Protein AF-A0A7W3VZN6-F1 (afdb_monomer_lite)

pLDDT: mean 88.36, std 8.8, range [27.05, 98.12]

Sequence (1265 aa):
MLPGLAEKYAECLPEARATTMSRLLSAVVREGLLRTGPARERGLELVLREATKTGRLTLAGPVRLNGREVADPLRLWDFLAKERLCSGDSDAWERLRAELADSVAGHALSLAAASVFAAELRDRDNSGNGHRNRPFASLVAALRDSGEEGSLLIPFERMVVEGHPLHPVAKMKVGMSVEDTIRYSPEFGAEFDLPLVAVSRDAATGANGLDASQALLSEAFPRTVAAAAVEMRAAGLIPEQRVLIPVHPHQRFHALPALHADAIADGTVAPLRTRIPARPLISVRTLSARETAASAGLHVKTALEVQLTSAVRGVSPAAVHNGPRLSALLERIVAADLDLALGTPDGRPRFAVLRELASVAYVPPDGPDPAAAQARRRSLAAVLREDSEDLLGPDELSMPVAALFAKSPLTGASLLHDLLAETASVTGAALSEVARQWLAAHVERCVPQLLTLLVRYGIALEPHPQNTVLVLKDRLPHRVLLRDLGAARVLESRLARRALAGDFLPGSALLASDPAALRAKLYYPLFGHHLGELVAELAHASGCVEDALWPVAGECVRQAFHRLAMSACCPEEAEDAGADAEALLNEPWQHKALLTMRLKNLVTDQQYVGGPNPLAATKQEPEPPDLNEAEREMLACLRERRPELVRPWLDELAGARLSTLNGACGALLRERRSLPAKRITEIVLPFTGPPPVAPSVLALLGPGAGRLICVTLRSGRRLAAVCEPEGGFGANEVASPVVLSDGVEVRVLDRPEDLVDAVASSGGEMDWGALRDDLVDSARNLALSRACVRRRLPARPHRIAAAAGQRAVSDLALDLDAACAEGHTIHLAPRVRRGFTPADSLAYCPESADTVGLSFVAVRKDSVLSTPDPSGASVGTIVADHFPATVARAIDGLAARGHAPAEYELIPVHPWQLRSRLAAEYPEELATGGIVPLPEAQLACRPTVSVRTLVTAAAGRHGRRLTVKTSLDVQLTSRRRTISPATTGNGPRMSCLLQRLLADDPSTRGRVVCVPELAGIAFAPPPGNPAPSRERGLSALLRADPADYAVPGEIVLSACALRGAAYPDGTVLAELVHERSRRSAVALGFFDRYAELMLAAGLPLLWRYGIGLEAHLQNTLLVVRDGLPVRVLVRDFGGIRVHSGRMREAGLDFVPHPGSITFSDDIGHVRRKVSYALLQANIAHVVTMFAETWDLPAERLWTTVRTKMTDLLAGLPANLLARASADVAFLMTSHLPQKAFGLMRLLAADHDIYLPQANPLHGAGDTVR

Secondary structure (DSSP, 8-state):
--TTHHHHHHHHHHHHHHHHHHHHHHHHHHTT-B-HHHHHHTTEE--EEESSTTS-EEE-S--EETTEE---HHHHHHHHHHTT-B-S-HHHHHHHHHHHHHHHHHHHHHHHHHHHHHHHHHHH-TTGGGGGT-HHHHHHHHHHHTT-TT-SHHHHHHT--S--TT-TTTT-EET--HHHHHHH-GGGT--EEEEEEEEEGGGEE-TT-HHHHHHHHHHH-HHHHHHHHHHHHHTT--GGGEEEEE--HHIIIIIHHHH-HHHHHTTSEEEEEEEEEEEE-TTSSEEEE-SSTTS--EEEEE-EEEEETTEEE---HHHHHHHHHHHHHHHHHHHH-TTTSPBPTTS-BSEEE--EEEEEEE-PPPPS-HHHHHHHHHSSEEEEEE-SGGG--TTEEEEEGGGGGSBPTTTSSBHHHHHHHHHHHHH---HHHHHHHHHHHHHHHHHHHHHHHHHHH-EE----TTTEEEEEETTEEEEEEE---TT-EE-HHHHHTTT----PPTT-TTB-SSHHHHHHHHHIIIIIIIIHHHHHHHHHHHT--GGGTHHHHHHHHHHHHHHHHHH-SSHHHHHHHHHHHHHHHTSPEEEE-HHHHHHTT-SS---EEEE--TTSPP-PPPPPTT--HHHHHHHHHHHHH-GGGHHHHHHHHHHHHHHHHHHHHHHHHHTGGGS-EEEEEEEEESPSSS-SS-HHHHHHH-S-SEEEEEEEETTS-EEEEEEEE-SSSS-EEE-S-EEEE-SS-EEEE-SHHHHHHHHHTT--SS-HHHHHHHHHHHHHHHHHHHHHHHHHS-SS---HHHHHTTS-HHHHHHHHHHT-----TTSSSTT-EET--HHHHHHH-TTT-S-EEEEEEEEEGGGEEEE--TTS--HHHHHHHH-HHHHHHHHHHHHHTT--GGGEEEEEE-HHHIIIIIHHH-HHHHHHTSEEEEEEEEEEEEE-TTSSEEEESS--TTS--EEEEE-EEEEETTEEE---HHHHHHHHHHHHHHHHHHHH-TTTTTTEEE--EEEEEEE-PPTT---HHHHHHSEEEEEE-GGGG--TT-EEEEGGGGGSEETTTEEHHHHHHHTT-SSHHHHHHHHHHHHHHHHHHHHHHHHHH-EE---SGGGEEEEEETTEEEEEEE---TT-EEEHHHHHHTT----PPTT-TTEES-HHHHHHHHIIIIIIIIIHHHHHHHHHHHT--HHHHHHHHHHHHHHTTTT--HHHHHHHHHHHHHHTSSEEEEE-HHHHHHTT-SS--EEEEE-HHHHTTTT--

Radius of gyration: 36.28 Å; chains: 1; bounding box: 91×80×99 Å

Structure (mmCIF, N/CA/C/O backbone):
data_AF-A0A7W3VZN6-F1
#
_entry.id   AF-A0A7W3VZN6-F1
#
loop_
_atom_site.group_PDB
_atom_site.id
_atom_site.type_symbol
_atom_site.label_atom_id
_atom_site.label_alt_id
_atom_site.label_comp_id
_atom_site.label_asym_id
_atom_site.label_entity_id
_atom_site.label_seq_id
_atom_site.pdbx_PDB_ins_code
_atom_site.Cartn_x
_atom_site.Cartn_y
_atom_site.Cartn_z
_atom_site.occupancy
_atom_site.B_iso_or_equiv
_atom_site.auth_seq_id
_atom_site.auth_comp_id
_atom_site.auth_asym_id
_atom_site.auth_atom_id
_atom_site.pdbx_PDB_model_num
ATOM 1 N N . MET A 1 1 ? 0.822 -0.876 -50.736 1.00 55.31 1 MET A N 1
ATOM 2 C CA . MET A 1 1 ? 0.576 0.429 -50.081 1.00 55.31 1 MET A CA 1
ATOM 3 C C . MET A 1 1 ? -0.867 0.461 -49.609 1.00 55.31 1 MET A C 1
ATOM 5 O O . MET A 1 1 ? -1.711 -0.040 -50.341 1.00 55.31 1 MET A O 1
ATOM 9 N N . LEU A 1 2 ? -1.135 0.991 -48.411 1.00 66.75 2 LEU A N 1
ATOM 10 C CA . LEU A 1 2 ? -2.493 1.127 -47.864 1.00 66.75 2 LEU A CA 1
ATOM 11 C C . LEU A 1 2 ? -3.350 2.022 -48.793 1.00 66.75 2 LEU A C 1
ATOM 13 O O . LEU A 1 2 ? -2.903 3.132 -49.109 1.00 66.75 2 LEU A O 1
ATOM 17 N N . PRO A 1 3 ? -4.531 1.574 -49.264 1.00 72.69 3 PRO A N 1
ATOM 18 C CA . PRO A 1 3 ? -5.426 2.397 -50.080 1.00 72.69 3 PRO A CA 1
ATOM 19 C C . PRO A 1 3 ? -5.801 3.705 -49.362 1.00 72.69 3 PRO A C 1
ATOM 21 O O . PRO A 1 3 ? -6.034 3.705 -48.158 1.00 72.69 3 PRO A O 1
ATOM 24 N N . GLY A 1 4 ? -5.829 4.833 -50.078 1.00 81.06 4 GLY A N 1
ATOM 25 C CA . GLY A 1 4 ? -6.222 6.137 -49.513 1.00 81.06 4 GLY A CA 1
ATOM 26 C C . GLY A 1 4 ? -5.184 6.834 -48.615 1.00 81.06 4 GLY A C 1
ATOM 27 O O . GLY A 1 4 ? -5.420 7.958 -48.175 1.00 81.06 4 GLY A O 1
ATOM 28 N N . LEU A 1 5 ? -4.006 6.237 -48.370 1.00 87.81 5 LEU A N 1
ATOM 29 C CA . LEU A 1 5 ? -2.992 6.809 -47.467 1.00 87.81 5 LEU A CA 1
ATOM 30 C C . LEU A 1 5 ? -2.491 8.198 -47.907 1.00 87.81 5 LEU A C 1
ATOM 32 O O . LEU A 1 5 ? -2.250 9.055 -47.063 1.00 87.81 5 LEU A O 1
ATOM 36 N N . ALA A 1 6 ? -2.346 8.436 -49.214 1.00 89.44 6 ALA A N 1
ATOM 37 C CA . ALA A 1 6 ? -1.882 9.721 -49.747 1.00 89.44 6 ALA A CA 1
ATOM 38 C C . ALA A 1 6 ? -2.908 10.852 -49.544 1.00 89.44 6 ALA A C 1
ATOM 40 O O . ALA A 1 6 ? -2.531 11.972 -49.199 1.00 89.44 6 ALA A O 1
ATOM 41 N N . GLU A 1 7 ? -4.198 10.551 -49.709 1.00 92.56 7 GLU A N 1
ATOM 42 C CA . GLU A 1 7 ? -5.294 11.495 -49.452 1.00 92.56 7 GLU A CA 1
ATOM 43 C C . GLU A 1 7 ? -5.362 11.827 -47.957 1.00 92.56 7 GLU A C 1
ATOM 45 O O . GLU A 1 7 ? -5.325 12.998 -47.576 1.00 92.56 7 GLU A O 1
ATOM 50 N N . LYS A 1 8 ? -5.314 10.800 -47.096 1.00 93.12 8 LYS A N 1
ATOM 51 C CA . LYS A 1 8 ? -5.276 10.976 -45.638 1.00 93.12 8 LYS A CA 1
ATOM 52 C C . LYS A 1 8 ? -4.047 11.732 -45.151 1.00 93.12 8 LYS A C 1
ATOM 54 O O . LYS A 1 8 ? -4.157 12.559 -44.253 1.00 93.12 8 LYS A O 1
ATOM 59 N N . TYR A 1 9 ? -2.886 11.518 -45.764 1.00 94.69 9 TYR A N 1
ATOM 60 C CA . TYR A 1 9 ? -1.686 12.295 -45.459 1.00 94.69 9 TYR A CA 1
ATOM 61 C C . TYR A 1 9 ? -1.904 13.797 -45.693 1.00 94.69 9 TYR A C 1
ATOM 63 O O . TYR A 1 9 ? -1.536 14.610 -44.842 1.00 94.69 9 TYR A O 1
ATOM 71 N N . ALA A 1 10 ? -2.524 14.170 -46.817 1.00 95.00 10 ALA A N 1
ATOM 72 C CA . ALA A 1 10 ? -2.828 15.567 -47.117 1.00 95.00 10 ALA A CA 1
ATOM 73 C C . ALA A 1 10 ? -3.833 16.166 -46.114 1.00 95.00 10 ALA A C 1
ATOM 75 O O . ALA A 1 10 ? -3.636 17.299 -45.670 1.00 95.00 10 ALA A O 1
ATOM 76 N N . GLU A 1 11 ? -4.852 15.397 -45.709 1.00 96.00 11 GLU A N 1
ATOM 77 C CA . GLU A 1 11 ? -5.833 15.790 -44.684 1.00 96.00 11 GLU A CA 1
ATOM 78 C C . GLU A 1 11 ? -5.200 15.995 -43.296 1.00 96.00 11 GLU A C 1
ATOM 80 O O . GLU A 1 11 ? -5.554 16.939 -42.591 1.00 96.00 11 GLU A O 1
ATOM 85 N N . CYS A 1 12 ? -4.242 15.147 -42.906 1.00 95.94 12 CYS A N 1
ATOM 86 C CA . CYS A 1 12 ? -3.605 15.185 -41.585 1.00 95.94 12 CYS A CA 1
ATOM 87 C C . CYS A 1 12 ? -2.436 16.182 -41.476 1.00 95.94 12 CYS A C 1
ATOM 89 O O . CYS A 1 12 ? -1.968 16.473 -40.371 1.00 95.94 12 CYS A O 1
ATOM 91 N N . LEU A 1 13 ? -1.940 16.722 -42.593 1.00 96.06 13 LEU A N 1
ATOM 92 C CA . LEU A 1 13 ? -0.785 17.626 -42.600 1.00 96.06 13 LEU A CA 1
ATOM 93 C C . LEU A 1 13 ? -0.984 18.910 -41.759 1.00 96.06 13 LEU A C 1
ATOM 95 O O . LEU A 1 13 ? -0.036 19.308 -41.072 1.00 96.06 13 LEU A O 1
ATOM 99 N N . PRO A 1 14 ? -2.161 19.573 -41.755 1.00 95.62 14 PRO A N 1
ATOM 100 C CA . PRO A 1 14 ? -2.412 20.716 -40.877 1.00 95.62 14 PRO A CA 1
ATOM 101 C C . PRO A 1 14 ? -2.333 20.368 -39.383 1.00 95.62 14 PRO A C 1
ATOM 103 O O . PRO A 1 14 ? -1.705 21.110 -38.629 1.00 95.62 14 PRO A O 1
ATOM 106 N N . GLU A 1 15 ? -2.899 19.230 -38.959 1.00 94.31 15 GLU A N 1
ATOM 107 C CA . GLU A 1 15 ? -2.837 18.757 -37.563 1.00 94.31 15 GLU A CA 1
ATOM 108 C C . GLU A 1 15 ? -1.387 18.463 -37.155 1.00 94.31 15 GLU A C 1
ATOM 110 O O . GLU A 1 15 ? -0.922 18.935 -36.116 1.00 94.31 15 GLU A O 1
ATOM 115 N N . ALA A 1 16 ? -0.624 17.781 -38.016 1.00 95.38 16 ALA A N 1
ATOM 116 C CA . ALA A 1 16 ? 0.789 17.503 -37.773 1.00 95.38 16 ALA A CA 1
ATOM 117 C C . ALA A 1 16 ? 1.613 18.789 -37.588 1.00 95.38 16 ALA A C 1
ATOM 119 O O . ALA A 1 16 ? 2.404 18.887 -36.645 1.00 95.38 16 ALA A O 1
ATOM 120 N N . ARG A 1 17 ? 1.398 19.798 -38.446 1.00 95.88 17 ARG A N 1
ATOM 121 C CA . ARG A 1 17 ? 2.050 21.113 -38.333 1.00 95.88 17 ARG A CA 1
ATOM 122 C C . ARG A 1 17 ? 1.676 21.831 -37.041 1.00 95.88 17 ARG A C 1
ATOM 124 O O . ARG A 1 17 ? 2.572 22.339 -36.369 1.00 95.88 17 ARG A O 1
ATOM 131 N N . ALA A 1 18 ? 0.395 21.852 -36.679 1.00 93.56 18 ALA A N 1
ATOM 132 C CA . ALA A 1 18 ? -0.086 22.501 -35.461 1.00 93.56 18 ALA A CA 1
ATOM 133 C C . ALA A 1 18 ? 0.506 21.856 -34.196 1.00 93.56 18 ALA A C 1
ATOM 135 O O . ALA A 1 18 ? 0.992 22.561 -33.308 1.00 93.56 18 ALA A O 1
ATOM 136 N N . THR A 1 19 ? 0.553 20.523 -34.137 1.00 93.31 19 THR A N 1
ATOM 137 C CA . THR A 1 19 ? 1.139 19.802 -33.000 1.00 93.31 19 THR A CA 1
ATOM 138 C C . THR A 1 19 ? 2.645 20.037 -32.898 1.00 93.31 19 THR A C 1
ATOM 140 O O . THR A 1 19 ? 3.143 20.354 -31.815 1.00 93.31 19 THR A O 1
ATOM 143 N N . THR A 1 20 ? 3.383 19.965 -34.012 1.00 94.69 20 THR A N 1
ATOM 144 C CA . THR A 1 20 ? 4.823 20.277 -34.023 1.00 94.69 20 THR A CA 1
ATOM 145 C C . THR A 1 20 ? 5.091 21.735 -33.641 1.00 94.69 20 THR A C 1
ATOM 147 O O . THR A 1 20 ? 6.001 21.995 -32.855 1.00 94.69 20 THR A O 1
ATOM 150 N N . MET A 1 21 ? 4.274 22.681 -34.120 1.00 94.62 21 MET A N 1
ATOM 151 C CA . MET A 1 21 ? 4.339 24.099 -33.748 1.00 94.62 21 MET A CA 1
ATOM 152 C C . MET A 1 21 ? 4.153 24.298 -32.240 1.00 94.62 21 MET A C 1
ATOM 154 O O . MET A 1 21 ? 4.964 24.966 -31.597 1.00 94.62 21 MET A O 1
ATOM 158 N N . SER A 1 22 ? 3.113 23.687 -31.664 1.00 94.31 22 SER A N 1
ATOM 159 C CA . SER A 1 22 ? 2.822 23.775 -30.230 1.00 94.31 22 SER A CA 1
ATOM 160 C C . SER A 1 22 ? 3.985 23.231 -29.391 1.00 94.31 22 SER A C 1
ATOM 162 O O . SER A 1 22 ? 4.444 23.897 -28.462 1.00 94.31 22 SER A O 1
ATOM 164 N N . ARG A 1 23 ? 4.542 22.067 -29.761 1.00 93.69 23 ARG A N 1
ATOM 165 C CA . ARG A 1 23 ? 5.693 21.458 -29.068 1.00 93.69 23 ARG A CA 1
ATOM 166 C C . ARG A 1 23 ? 6.971 22.285 -29.201 1.00 93.69 23 ARG A C 1
ATOM 168 O O . ARG A 1 23 ? 7.701 22.416 -28.221 1.00 93.69 23 ARG A O 1
ATOM 175 N N . LEU A 1 24 ? 7.230 22.861 -30.377 1.00 93.88 24 LEU A N 1
ATOM 176 C CA . LEU A 1 24 ? 8.362 23.761 -30.606 1.00 93.88 24 LEU A CA 1
ATOM 177 C C . LEU A 1 24 ? 8.274 24.988 -29.700 1.00 93.88 24 LEU A C 1
ATOM 179 O O . LEU A 1 24 ? 9.201 25.239 -28.938 1.00 93.88 24 LEU A O 1
ATOM 183 N N . LEU A 1 25 ? 7.152 25.706 -29.717 1.00 93.31 25 LEU A N 1
ATOM 184 C CA . LEU A 1 25 ? 6.960 26.888 -28.875 1.00 93.31 25 LEU A CA 1
ATOM 185 C C . LEU A 1 25 ? 7.021 26.556 -27.380 1.00 93.31 25 LEU A C 1
ATOM 187 O O . LEU A 1 25 ? 7.669 27.273 -26.619 1.00 93.31 25 LEU A O 1
ATOM 191 N N . SER A 1 26 ? 6.412 25.439 -26.978 1.00 92.50 26 SER A N 1
ATOM 192 C CA . SER A 1 26 ? 6.498 24.912 -25.616 1.00 92.50 26 SER A CA 1
ATOM 193 C C . SER A 1 26 ? 7.950 24.691 -25.187 1.00 92.50 26 SER A C 1
ATOM 195 O O . SER A 1 26 ? 8.354 25.166 -24.129 1.00 92.50 26 SER A O 1
ATOM 197 N N . ALA A 1 27 ? 8.763 24.036 -26.022 1.00 91.75 27 ALA A N 1
ATOM 198 C CA . ALA A 1 27 ? 10.169 23.771 -25.731 1.00 91.75 27 ALA A CA 1
ATOM 199 C C . ALA A 1 27 ? 11.023 25.049 -25.706 1.00 91.75 27 ALA A C 1
ATOM 201 O O . ALA A 1 27 ? 11.780 25.247 -24.761 1.00 91.75 27 ALA A O 1
ATOM 202 N N . VAL A 1 28 ? 10.879 25.939 -26.696 1.00 91.12 28 VAL A N 1
ATOM 203 C CA . VAL A 1 28 ? 11.679 27.173 -26.780 1.00 91.12 28 VAL A CA 1
ATOM 204 C C . VAL A 1 28 ? 11.391 28.098 -25.587 1.00 91.12 28 VAL A C 1
ATOM 206 O O . VAL A 1 28 ? 12.315 28.713 -25.057 1.00 91.12 28 VAL A O 1
ATOM 209 N N . VAL A 1 29 ? 10.138 28.182 -25.124 1.00 90.62 29 VAL A N 1
ATOM 210 C CA . VAL A 1 29 ? 9.780 28.992 -23.947 1.00 90.62 29 VAL A CA 1
ATOM 211 C C . VAL A 1 29 ? 10.205 28.313 -22.645 1.00 90.62 29 VAL A C 1
ATOM 213 O O . VAL A 1 29 ? 10.893 28.940 -21.842 1.00 90.62 29 VAL A O 1
ATOM 216 N N . ARG A 1 30 ? 9.850 27.037 -22.442 1.00 89.94 30 ARG A N 1
ATOM 217 C CA . ARG A 1 30 ? 10.172 26.283 -21.215 1.00 89.94 30 ARG A CA 1
ATOM 218 C C . ARG A 1 30 ? 11.675 26.214 -20.956 1.00 89.94 30 ARG A C 1
ATOM 220 O O . ARG A 1 30 ? 12.104 26.303 -19.814 1.00 89.94 30 ARG A O 1
ATOM 227 N N . GLU A 1 31 ? 12.472 26.048 -22.008 1.00 91.25 31 GLU A N 1
ATOM 228 C CA . GLU A 1 31 ? 13.929 25.928 -21.898 1.00 91.25 31 GLU A CA 1
ATOM 229 C C . GLU A 1 31 ? 14.649 27.290 -21.924 1.00 91.25 31 GLU A C 1
ATOM 231 O O . GLU A 1 31 ? 15.875 27.337 -21.961 1.00 91.25 31 GLU A O 1
ATOM 236 N N . GLY A 1 32 ? 13.907 28.407 -21.902 1.00 88.50 32 GLY A N 1
ATOM 237 C CA . GLY A 1 32 ? 14.481 29.755 -21.844 1.00 88.50 32 GLY A CA 1
ATOM 238 C C . GLY A 1 32 ? 15.257 30.158 -23.101 1.00 88.50 32 GLY A C 1
ATOM 239 O O . GLY A 1 32 ? 16.153 30.997 -23.036 1.00 88.50 32 GLY A O 1
ATOM 240 N N . LEU A 1 33 ? 14.937 29.558 -24.250 1.00 88.94 33 LEU A N 1
ATOM 241 C CA . LEU A 1 33 ? 15.636 29.802 -25.510 1.00 88.94 33 LEU A CA 1
ATOM 242 C C . LEU A 1 33 ? 15.095 31.038 -26.244 1.00 88.94 33 LEU A C 1
ATOM 244 O O . LEU A 1 33 ? 15.829 31.622 -27.035 1.00 88.94 33 LEU A O 1
ATOM 248 N N . LEU A 1 34 ? 13.842 31.454 -26.003 1.00 89.19 34 LEU A N 1
ATOM 249 C CA . LEU A 1 34 ? 13.219 32.602 -26.681 1.00 89.19 34 LEU A CA 1
ATOM 250 C C . LEU A 1 34 ? 13.560 33.935 -26.003 1.00 89.19 34 LEU A C 1
ATOM 252 O O . LEU A 1 34 ? 13.247 34.153 -24.833 1.00 89.19 34 LEU A O 1
ATOM 256 N N . ARG A 1 35 ? 14.061 34.898 -26.779 1.00 86.88 35 ARG A N 1
ATOM 257 C CA . ARG A 1 35 ? 14.172 36.305 -26.363 1.00 86.88 35 ARG A CA 1
ATOM 258 C C . ARG A 1 35 ? 12.810 37.002 -26.472 1.00 86.88 35 ARG A C 1
ATOM 260 O O . ARG A 1 35 ? 12.507 37.624 -27.487 1.00 86.88 35 ARG A O 1
ATOM 267 N N . THR A 1 36 ? 11.985 36.885 -25.432 1.00 83.94 36 THR A N 1
ATOM 268 C CA . THR A 1 36 ? 10.564 37.296 -25.438 1.00 83.94 36 THR A CA 1
ATOM 269 C C . THR A 1 36 ? 10.327 38.778 -25.752 1.00 83.94 36 THR A C 1
ATOM 271 O O . THR A 1 36 ? 9.459 39.083 -26.567 1.00 83.94 36 THR A O 1
ATOM 274 N N . GLY A 1 37 ? 11.103 39.695 -25.163 1.00 86.00 37 GLY A N 1
ATOM 275 C CA . GLY A 1 37 ? 11.010 41.137 -25.445 1.00 86.00 37 GLY A CA 1
ATOM 276 C C . GLY A 1 37 ? 11.260 41.464 -26.926 1.00 86.00 37 GLY A C 1
ATOM 277 O O . GLY A 1 37 ? 10.336 41.919 -27.602 1.00 86.00 37 GLY A O 1
ATOM 278 N N . PRO A 1 38 ? 12.449 41.135 -27.469 1.00 88.75 38 PRO A N 1
ATOM 279 C CA . PRO A 1 38 ? 12.758 41.317 -28.888 1.00 88.75 38 PRO A CA 1
ATOM 280 C C . PRO A 1 38 ? 11.788 40.604 -29.838 1.00 88.75 38 PRO A C 1
ATOM 282 O O . PRO A 1 38 ? 11.449 41.144 -30.887 1.00 88.75 38 PRO A O 1
ATOM 285 N N . ALA A 1 39 ? 11.303 39.408 -29.486 1.00 87.06 39 ALA A N 1
ATOM 286 C CA . ALA A 1 39 ? 10.338 38.691 -30.316 1.00 87.06 39 ALA A CA 1
ATOM 287 C C . ALA A 1 39 ? 9.014 39.463 -30.453 1.00 87.06 39 ALA A C 1
ATOM 289 O O . ALA A 1 39 ? 8.467 39.552 -31.553 1.00 87.06 39 ALA A O 1
ATOM 290 N N . ARG A 1 40 ? 8.539 40.082 -29.363 1.00 87.44 40 ARG A N 1
ATOM 291 C CA . ARG A 1 40 ? 7.340 40.932 -29.371 1.00 87.44 40 ARG A CA 1
ATOM 292 C C . ARG A 1 40 ? 7.544 42.203 -30.199 1.00 87.44 40 ARG A C 1
ATOM 294 O O . ARG A 1 40 ? 6.665 42.560 -30.975 1.00 87.44 40 ARG A O 1
ATOM 301 N N . GLU A 1 41 ? 8.700 42.857 -30.080 1.00 90.06 41 GLU A N 1
ATOM 302 C CA . GLU A 1 41 ? 9.052 44.039 -30.891 1.00 90.06 41 GLU A CA 1
ATOM 303 C C . GLU A 1 41 ? 9.121 43.723 -32.391 1.00 90.06 41 GLU A C 1
ATOM 305 O O . GLU A 1 41 ? 8.780 44.560 -33.224 1.00 90.06 41 GLU A O 1
ATOM 310 N N . ARG A 1 42 ? 9.516 42.494 -32.742 1.00 89.88 42 ARG A N 1
ATOM 311 C CA . ARG A 1 42 ? 9.553 41.982 -34.122 1.00 89.88 42 ARG A CA 1
ATOM 312 C C . ARG A 1 42 ? 8.206 41.425 -34.606 1.00 89.88 42 ARG A C 1
ATOM 314 O O . ARG A 1 42 ? 8.150 40.814 -35.673 1.00 89.88 42 ARG A O 1
ATOM 321 N N . GLY A 1 43 ? 7.137 41.641 -33.837 1.00 89.06 43 GLY A N 1
ATOM 322 C CA . GLY A 1 43 ? 5.763 41.336 -34.224 1.00 89.06 43 GLY A CA 1
ATOM 323 C C . GLY A 1 43 ? 5.335 39.879 -34.042 1.00 89.06 43 GLY A C 1
ATOM 324 O O . GLY A 1 43 ? 4.368 39.478 -34.688 1.00 89.06 43 GLY A O 1
ATOM 325 N N . LEU A 1 44 ? 6.022 39.081 -33.210 1.00 92.12 44 LEU A N 1
ATOM 326 C CA . LEU A 1 44 ? 5.549 37.747 -32.820 1.00 92.12 44 LEU A CA 1
ATOM 327 C C . LEU A 1 44 ? 4.452 37.860 -31.755 1.00 92.12 44 LEU A C 1
ATOM 329 O O . LEU A 1 44 ? 4.703 38.281 -30.624 1.00 92.12 44 LEU A O 1
ATOM 333 N N . GLU A 1 45 ? 3.252 37.414 -32.106 1.00 91.44 45 GLU A N 1
ATOM 334 C CA . GLU A 1 45 ? 2.109 37.285 -31.207 1.00 91.44 45 GLU A CA 1
ATOM 335 C C . GLU A 1 45 ? 1.742 35.806 -31.075 1.00 91.44 45 GLU A C 1
ATOM 337 O O . GLU A 1 45 ? 1.512 35.108 -32.064 1.00 91.44 45 GLU A O 1
ATOM 342 N N . LEU A 1 46 ? 1.678 35.314 -29.843 1.00 91.94 46 LEU A N 1
ATOM 343 C CA . LEU A 1 46 ? 1.226 33.963 -29.534 1.00 91.94 46 LEU A CA 1
ATOM 344 C C . LEU A 1 46 ? 0.662 33.927 -28.118 1.00 91.94 46 LEU A C 1
ATOM 346 O O . LEU A 1 46 ? 1.046 34.728 -27.265 1.00 91.94 46 LEU A O 1
ATOM 350 N N . VAL A 1 47 ? -0.224 32.969 -27.865 1.00 90.62 47 VAL A N 1
ATOM 351 C CA . VAL A 1 47 ? -0.779 32.716 -26.535 1.00 90.62 47 VAL A CA 1
ATOM 352 C C . VAL A 1 47 ? -0.486 31.270 -26.179 1.00 90.62 47 VAL A C 1
ATOM 354 O O . VAL A 1 47 ? -0.934 30.353 -26.868 1.00 90.62 47 VAL A O 1
ATOM 357 N N . LEU A 1 48 ? 0.279 31.068 -25.110 1.00 92.12 48 LEU A N 1
ATOM 358 C CA . LEU A 1 48 ? 0.479 29.755 -24.508 1.00 92.12 48 LEU A CA 1
ATOM 359 C C . LEU A 1 48 ? -0.387 29.651 -23.260 1.00 92.12 48 LEU A C 1
ATOM 361 O O . LEU A 1 48 ? -0.543 30.622 -22.521 1.00 92.12 48 LEU A O 1
ATOM 365 N N . ARG A 1 49 ? -0.911 28.456 -23.018 1.00 92.69 49 ARG A N 1
ATOM 366 C CA . ARG A 1 49 ? -1.518 28.079 -21.746 1.00 92.69 49 ARG A CA 1
ATOM 367 C C . ARG A 1 49 ? -0.796 26.875 -21.171 1.00 92.69 49 ARG A C 1
ATOM 369 O O . ARG A 1 49 ? -0.179 26.097 -21.901 1.00 92.69 49 ARG A O 1
ATOM 376 N N . GLU A 1 50 ? -0.909 26.720 -19.867 1.00 90.56 50 GLU A N 1
ATOM 377 C CA . GLU A 1 50 ? -0.466 25.525 -19.169 1.00 90.56 50 GLU A CA 1
ATOM 378 C C . GLU A 1 50 ? -1.319 24.324 -19.606 1.00 90.56 50 GLU A C 1
ATOM 380 O O . GLU A 1 50 ? -2.547 24.406 -19.647 1.00 90.56 50 GLU A O 1
ATOM 385 N N . ALA A 1 51 ? -0.654 23.248 -20.022 1.00 89.12 51 ALA A N 1
ATOM 386 C CA . ALA A 1 51 ? -1.274 21.993 -20.444 1.00 89.12 51 ALA A CA 1
ATOM 387 C C . ALA A 1 51 ? -1.244 20.926 -19.343 1.00 89.12 51 ALA A C 1
ATOM 389 O O . ALA A 1 51 ? -2.032 19.992 -19.393 1.00 89.12 51 ALA A O 1
ATOM 390 N N . THR A 1 52 ? -0.309 21.054 -18.401 1.00 91.88 52 THR A N 1
ATOM 391 C CA . THR A 1 52 ? -0.111 20.152 -17.261 1.00 91.88 52 THR A CA 1
ATOM 392 C C . THR A 1 52 ? 0.425 20.971 -16.093 1.00 91.88 52 THR A C 1
ATOM 394 O O . THR A 1 52 ? 1.306 21.811 -16.324 1.00 91.88 52 THR A O 1
ATOM 397 N N . LYS A 1 53 ? 0.071 20.629 -14.853 1.00 91.06 53 LYS A N 1
ATOM 398 C CA . LYS A 1 53 ? 0.649 21.263 -13.647 1.00 91.06 53 LYS A CA 1
ATOM 399 C C . LYS A 1 53 ? 2.154 21.049 -13.442 1.00 91.06 53 LYS A C 1
ATOM 401 O O . LYS A 1 53 ? 2.757 21.661 -12.566 1.00 91.06 53 LYS A O 1
ATOM 406 N N . THR A 1 54 ? 2.777 20.198 -14.258 1.00 90.81 54 THR A N 1
ATOM 407 C CA . THR A 1 54 ? 4.232 19.972 -14.293 1.00 90.81 54 THR A CA 1
ATOM 408 C C . THR A 1 54 ? 4.973 20.933 -15.232 1.00 90.81 54 THR A C 1
ATOM 410 O O . THR A 1 54 ? 6.194 20.878 -15.341 1.00 90.81 54 THR A O 1
ATOM 413 N N . GLY A 1 55 ? 4.272 21.875 -15.877 1.00 87.94 55 GLY A N 1
ATOM 414 C CA . GLY A 1 55 ? 4.893 22.955 -16.651 1.00 87.94 55 GLY A CA 1
ATOM 415 C C . GLY A 1 55 ? 5.008 22.709 -18.158 1.00 87.94 55 GLY A C 1
ATOM 416 O O . GLY A 1 55 ? 5.683 23.479 -18.849 1.00 87.94 55 GLY A O 1
ATOM 417 N N . ARG A 1 56 ? 4.346 21.683 -18.719 1.00 89.75 56 ARG A N 1
ATOM 418 C CA . ARG A 1 56 ? 4.138 21.602 -20.173 1.00 89.75 56 ARG A CA 1
ATOM 419 C C . ARG A 1 56 ? 3.211 22.730 -20.612 1.00 89.75 56 ARG A C 1
ATOM 421 O O . ARG A 1 56 ? 2.120 22.902 -20.076 1.00 89.75 56 ARG A O 1
ATOM 428 N N . LEU A 1 57 ? 3.630 23.468 -21.634 1.00 92.06 57 LEU A N 1
ATOM 429 C CA . LEU A 1 57 ? 2.819 24.501 -22.273 1.00 92.06 57 LEU A CA 1
ATOM 430 C C . LEU A 1 57 ? 2.206 23.965 -23.569 1.00 92.06 57 LEU A C 1
ATOM 432 O O . LEU A 1 57 ? 2.808 23.119 -24.238 1.00 92.06 57 LEU A O 1
ATOM 436 N N . THR A 1 58 ? 1.048 24.497 -23.947 1.00 92.94 58 THR A N 1
ATOM 437 C CA . THR A 1 58 ? 0.436 24.293 -25.264 1.00 92.94 58 THR A CA 1
ATOM 438 C C . THR A 1 58 ? -0.048 25.616 -25.837 1.00 92.94 58 THR A C 1
ATOM 440 O O . THR A 1 58 ? -0.415 26.539 -25.108 1.00 92.94 58 THR A O 1
ATOM 443 N N . LEU A 1 59 ? -0.085 25.697 -27.160 1.00 93.69 59 LEU A N 1
ATOM 444 C CA . LEU A 1 59 ? -0.666 26.819 -27.878 1.00 93.69 59 LEU A CA 1
ATOM 445 C C . LEU A 1 59 ? -2.184 26.930 -27.602 1.00 93.69 59 LEU A C 1
ATOM 447 O O . LEU A 1 59 ? -2.893 25.923 -27.615 1.00 93.69 59 LEU A O 1
ATOM 451 N N . ALA A 1 60 ? -2.667 28.148 -27.333 1.00 91.06 60 ALA A N 1
ATOM 452 C CA . ALA A 1 60 ? -4.059 28.468 -26.982 1.00 91.06 60 ALA A CA 1
ATOM 453 C C . ALA A 1 60 ? -4.748 29.413 -27.991 1.00 91.06 60 ALA A C 1
ATOM 455 O O . ALA A 1 60 ? -5.800 29.978 -27.701 1.00 91.06 60 ALA A O 1
ATOM 456 N N . GLY A 1 61 ? -4.148 29.612 -29.165 1.00 89.31 61 GLY A N 1
ATOM 457 C CA . GLY A 1 61 ? -4.643 30.483 -30.232 1.00 89.31 61 GLY A CA 1
ATOM 458 C C . GLY A 1 61 ? -3.688 30.493 -31.432 1.00 89.31 61 GLY A C 1
ATOM 459 O O . GLY A 1 61 ? -2.660 29.820 -31.388 1.00 89.31 61 GLY A O 1
ATOM 460 N N . PRO A 1 62 ? -3.989 31.233 -32.510 1.00 91.06 62 PRO A N 1
ATOM 461 C CA . PRO A 1 62 ? -3.110 31.301 -33.675 1.00 91.06 62 PRO A CA 1
ATOM 462 C C . PRO A 1 62 ? -1.774 31.981 -33.340 1.00 91.06 62 PRO A C 1
ATOM 464 O O . PRO A 1 62 ? -1.726 32.930 -32.556 1.00 91.06 62 PRO A O 1
ATOM 467 N N . VAL A 1 63 ? -0.692 31.530 -33.978 1.00 93.81 63 VAL A N 1
ATOM 468 C CA . VAL A 1 63 ? 0.601 32.234 -33.974 1.00 93.81 63 VAL A CA 1
ATOM 469 C C . VAL A 1 63 ? 0.563 33.289 -35.072 1.00 93.81 63 VAL A C 1
ATOM 471 O O . VAL A 1 63 ? 0.243 32.957 -36.214 1.00 93.81 63 VAL A O 1
ATOM 474 N N . ARG A 1 64 ? 0.894 34.546 -34.767 1.00 94.00 64 ARG A N 1
ATOM 475 C CA . ARG A 1 64 ? 0.950 35.626 -35.762 1.00 94.00 64 ARG A CA 1
ATOM 476 C C . ARG A 1 64 ? 2.325 36.280 -35.816 1.00 94.00 64 ARG A C 1
ATOM 478 O O . ARG A 1 64 ? 2.961 36.493 -34.790 1.00 94.00 64 ARG A O 1
ATOM 485 N N . LEU A 1 65 ? 2.758 36.617 -37.028 1.00 91.38 65 LEU A N 1
ATOM 486 C CA . LEU A 1 65 ? 3.931 37.438 -37.316 1.00 91.38 65 LEU A CA 1
ATOM 487 C C . LEU A 1 65 ? 3.471 38.705 -38.039 1.00 91.38 65 LEU A C 1
ATOM 489 O O . LEU A 1 65 ? 2.929 38.621 -39.144 1.00 91.38 65 LEU A O 1
ATOM 493 N N . ASN A 1 66 ? 3.673 39.874 -37.427 1.00 88.69 66 ASN A N 1
ATOM 494 C CA . ASN A 1 66 ? 3.245 41.175 -37.957 1.00 88.69 66 ASN A CA 1
ATOM 495 C C . ASN A 1 66 ? 1.757 41.181 -38.371 1.00 88.69 66 ASN A C 1
ATOM 497 O O . ASN A 1 66 ? 1.402 41.597 -39.475 1.00 88.69 66 ASN A O 1
ATOM 501 N N . GLY A 1 67 ? 0.890 40.631 -37.514 1.00 87.19 67 GLY A N 1
ATOM 502 C CA . GLY A 1 67 ? -0.556 40.533 -37.746 1.00 87.19 67 GLY A CA 1
ATOM 503 C C . GLY A 1 67 ? -1.011 39.431 -38.717 1.00 87.19 67 GLY A C 1
ATOM 504 O O . GLY A 1 67 ? -2.215 39.268 -38.910 1.00 87.19 67 GLY A O 1
ATOM 505 N N . ARG A 1 68 ? -0.099 38.647 -39.315 1.00 92.06 68 ARG A N 1
ATOM 506 C CA . ARG A 1 68 ? -0.435 37.526 -40.216 1.00 92.06 68 ARG A CA 1
ATOM 507 C C . ARG A 1 68 ? -0.267 36.181 -39.528 1.00 92.06 68 ARG A C 1
ATOM 509 O O . ARG A 1 68 ? 0.764 35.937 -38.913 1.00 92.06 68 ARG A O 1
ATOM 516 N N . GLU A 1 69 ? -1.245 35.296 -39.674 1.00 93.38 69 GLU A N 1
ATOM 517 C CA . GLU A 1 69 ? -1.197 33.952 -39.096 1.00 93.38 69 GLU A CA 1
ATOM 518 C C . GLU A 1 69 ? -0.125 33.063 -39.748 1.00 93.38 69 GLU A C 1
ATOM 520 O O . GLU A 1 69 ? 0.057 33.060 -40.968 1.00 93.38 69 GLU A O 1
ATOM 525 N N . VAL A 1 70 ? 0.583 32.294 -38.918 1.00 93.94 70 VAL A N 1
ATOM 526 C CA . VAL A 1 70 ? 1.619 31.339 -39.314 1.00 93.94 70 VAL A CA 1
ATOM 527 C C . VAL A 1 70 ? 1.240 29.952 -38.813 1.00 93.94 70 VAL A C 1
ATOM 529 O O . VAL A 1 70 ? 1.345 29.654 -37.628 1.00 93.94 70 VAL A O 1
ATOM 532 N N . ALA A 1 71 ? 0.843 29.085 -39.743 1.00 90.69 71 ALA A N 1
ATOM 533 C CA . ALA A 1 71 ? 0.471 27.700 -39.453 1.00 90.69 71 ALA A CA 1
ATOM 534 C C . ALA A 1 71 ? 1.612 26.688 -39.685 1.00 90.69 71 ALA A C 1
ATOM 536 O O . ALA A 1 71 ? 1.468 25.512 -39.367 1.00 90.69 71 ALA A O 1
ATOM 537 N N . ASP A 1 72 ? 2.740 27.115 -40.262 1.00 93.88 72 ASP A N 1
ATOM 538 C CA . ASP A 1 72 ? 3.866 26.238 -40.602 1.00 93.88 72 ASP A CA 1
ATOM 539 C C . ASP A 1 72 ? 5.029 26.419 -39.606 1.00 93.88 72 ASP A C 1
ATOM 541 O O . ASP A 1 72 ? 5.609 27.512 -39.563 1.00 93.88 72 ASP A O 1
ATOM 545 N N . PRO A 1 73 ? 5.400 25.387 -38.819 1.00 94.94 73 PRO A N 1
ATOM 546 C CA . PRO A 1 73 ? 6.491 25.476 -37.845 1.00 94.94 73 PRO A CA 1
ATOM 547 C C . PRO A 1 73 ? 7.842 25.816 -38.479 1.00 94.94 73 PRO A C 1
ATOM 549 O O . PRO A 1 73 ? 8.664 26.459 -37.829 1.00 94.94 73 PRO A O 1
ATOM 552 N N . LEU A 1 74 ? 8.065 25.459 -39.749 1.00 94.88 74 LEU A N 1
ATOM 553 C CA . LEU A 1 74 ? 9.304 25.797 -40.454 1.00 94.88 74 LEU A CA 1
ATOM 554 C C . LEU A 1 74 ? 9.414 27.298 -40.711 1.00 94.88 74 LEU A C 1
ATOM 556 O O . LEU A 1 74 ? 10.470 27.880 -40.498 1.00 94.88 74 LEU A O 1
ATOM 560 N N . ARG A 1 75 ? 8.307 27.948 -41.094 1.00 93.12 75 ARG A N 1
ATOM 561 C CA . ARG A 1 75 ? 8.277 29.405 -41.301 1.00 93.12 75 ARG A CA 1
ATOM 562 C C . ARG A 1 75 ? 8.503 30.170 -40.005 1.00 93.12 75 ARG A C 1
ATOM 564 O O . ARG A 1 75 ? 9.170 31.202 -40.022 1.00 93.12 75 ARG A O 1
ATOM 571 N N . LEU A 1 76 ? 7.954 29.674 -38.893 1.00 92.75 76 LEU A N 1
ATOM 572 C CA . LEU A 1 76 ? 8.242 30.253 -37.584 1.00 92.75 76 LEU A CA 1
ATOM 573 C C . LEU A 1 76 ? 9.724 30.083 -37.235 1.00 92.75 76 LEU A C 1
ATOM 575 O O . LEU A 1 76 ? 10.357 31.052 -36.825 1.00 92.75 76 LEU A O 1
ATOM 579 N N . TRP A 1 77 ? 10.282 28.883 -37.405 1.00 93.56 77 TRP A N 1
ATOM 580 C CA . TRP A 1 77 ? 11.690 28.629 -37.105 1.00 93.56 77 TRP A CA 1
ATOM 581 C C . TRP A 1 77 ? 12.629 29.493 -37.955 1.00 93.56 77 TRP A C 1
ATOM 583 O O . TRP A 1 77 ? 13.538 30.112 -37.410 1.00 93.56 77 TRP A O 1
ATOM 593 N N . ASP A 1 78 ? 12.354 29.626 -39.255 1.00 92.12 78 ASP A N 1
ATOM 594 C CA . ASP A 1 78 ? 13.114 30.484 -40.172 1.00 92.12 78 ASP A CA 1
ATOM 595 C C . ASP A 1 78 ? 13.122 31.947 -39.698 1.00 92.12 78 ASP A C 1
ATOM 597 O O . ASP A 1 78 ? 14.158 32.613 -39.737 1.00 92.12 78 ASP A O 1
ATOM 601 N N . PHE A 1 79 ? 11.991 32.444 -39.188 1.00 91.19 79 PHE A N 1
ATOM 602 C CA . PHE A 1 79 ? 11.904 33.771 -38.579 1.00 91.19 79 PHE A CA 1
ATOM 603 C C . PHE A 1 79 ? 12.718 33.872 -37.279 1.00 91.19 79 PHE A C 1
ATOM 605 O O . PHE A 1 79 ? 13.513 34.802 -37.128 1.00 91.19 79 PHE A O 1
ATOM 612 N N . LEU A 1 80 ? 12.561 32.912 -36.360 1.00 90.00 80 LEU A N 1
ATOM 613 C CA . LEU A 1 80 ? 13.278 32.893 -35.080 1.00 90.00 80 LEU A CA 1
ATOM 614 C C . LEU A 1 80 ? 14.802 32.835 -35.274 1.00 90.00 80 LEU A C 1
ATOM 616 O O . LEU A 1 80 ? 15.536 33.537 -34.574 1.00 90.00 80 LEU A O 1
ATOM 620 N N . ALA A 1 81 ? 15.266 32.042 -36.242 1.00 87.75 81 ALA A N 1
ATOM 621 C CA . ALA A 1 81 ? 16.670 31.920 -36.617 1.00 87.75 81 ALA A CA 1
ATOM 622 C C . ALA A 1 81 ? 17.193 33.206 -37.280 1.00 87.75 81 ALA A C 1
ATOM 624 O O . ALA A 1 81 ? 18.194 33.772 -36.835 1.00 87.75 81 ALA A O 1
ATOM 625 N N . LYS A 1 82 ? 16.489 33.732 -38.295 1.00 87.38 82 LYS A N 1
ATOM 626 C CA . LYS A 1 82 ? 16.897 34.944 -39.028 1.00 87.38 82 LYS A CA 1
ATOM 627 C C . LYS A 1 82 ? 17.031 36.165 -38.117 1.00 87.38 82 LYS A C 1
ATOM 629 O O . LYS A 1 82 ? 18.013 36.898 -38.212 1.00 87.38 82 LYS A O 1
ATOM 634 N N . GLU A 1 83 ? 16.066 36.371 -37.225 1.00 87.06 83 GLU A N 1
ATOM 635 C CA . GLU A 1 83 ? 16.054 37.502 -36.290 1.00 87.06 83 GLU A CA 1
ATOM 636 C C . GLU A 1 83 ? 16.912 37.244 -35.032 1.00 87.06 83 GLU A C 1
ATOM 638 O O . GLU A 1 83 ? 16.970 38.090 -34.138 1.00 87.06 83 GLU A O 1
ATOM 643 N N . ARG A 1 84 ? 17.602 36.092 -34.949 1.00 84.44 84 ARG A N 1
ATOM 644 C CA . ARG A 1 84 ? 18.441 35.669 -33.808 1.00 84.44 84 ARG A CA 1
ATOM 645 C C . ARG A 1 84 ? 17.703 35.754 -32.464 1.00 84.44 84 ARG A C 1
ATOM 647 O O . ARG A 1 84 ? 18.243 36.219 -31.454 1.00 84.44 84 ARG A O 1
ATOM 654 N N . LEU A 1 85 ? 16.446 35.312 -32.469 1.00 82.69 85 LEU A N 1
ATOM 655 C CA . LEU A 1 85 ? 15.552 35.309 -31.308 1.00 82.69 85 LEU A CA 1
ATOM 656 C C . LEU A 1 85 ? 15.709 34.054 -30.439 1.00 82.69 85 LEU A C 1
ATOM 658 O O . LEU A 1 85 ? 15.185 34.034 -29.324 1.00 82.69 85 LEU A O 1
ATOM 662 N N . CYS A 1 86 ? 16.456 33.053 -30.919 1.00 79.94 86 CYS A N 1
ATOM 663 C CA . CYS A 1 86 ? 16.836 31.846 -30.187 1.00 79.94 86 CYS A CA 1
ATOM 664 C C . CYS A 1 86 ? 18.360 31.725 -30.029 1.00 79.94 86 CYS A C 1
ATOM 666 O O . CYS A 1 86 ? 19.119 32.268 -30.831 1.00 79.94 86 CYS A O 1
ATOM 668 N N . SER A 1 87 ? 18.824 31.023 -28.993 1.00 72.44 87 SER A N 1
ATOM 669 C CA . SER A 1 87 ? 20.244 30.693 -28.803 1.00 72.44 87 SER A CA 1
ATOM 670 C C . SER A 1 87 ? 20.664 29.472 -29.641 1.00 72.44 87 SER A C 1
ATOM 672 O O . SER A 1 87 ? 19.896 28.529 -29.818 1.00 72.44 87 SER A O 1
ATOM 674 N N . GLY A 1 88 ? 21.885 29.492 -30.185 1.00 73.06 88 GLY A N 1
ATOM 675 C CA . GLY A 1 88 ? 22.465 28.423 -31.011 1.00 73.06 88 GLY A CA 1
ATOM 676 C C . GLY A 1 88 ? 23.375 28.976 -32.113 1.00 73.06 88 GLY A C 1
ATOM 677 O O . GLY A 1 88 ? 23.420 30.190 -32.315 1.00 73.06 88 GLY A O 1
ATOM 678 N N . ASP A 1 89 ? 24.118 28.095 -32.782 1.00 79.56 89 ASP A N 1
ATOM 679 C CA . ASP A 1 89 ? 24.897 28.421 -33.982 1.00 79.56 89 ASP A CA 1
ATOM 680 C C . ASP A 1 89 ? 24.108 28.112 -35.270 1.00 79.56 89 ASP A C 1
ATOM 682 O O . ASP A 1 89 ? 23.055 27.467 -35.237 1.00 79.56 89 ASP A O 1
ATOM 686 N N . SER A 1 90 ? 24.600 28.614 -36.408 1.00 80.31 90 SER A N 1
ATOM 687 C CA . SER A 1 90 ? 23.930 28.474 -37.708 1.00 80.31 90 SER A CA 1
ATOM 688 C C . SER A 1 90 ? 23.743 27.008 -38.119 1.00 80.31 90 SER A C 1
ATOM 690 O O . SER A 1 90 ? 22.670 26.642 -38.600 1.00 80.31 90 SER A O 1
ATOM 692 N N . ASP A 1 91 ? 24.739 26.156 -37.869 1.00 83.00 91 ASP A N 1
ATOM 693 C CA . ASP A 1 91 ? 24.721 24.743 -38.267 1.00 83.00 91 ASP A CA 1
ATOM 694 C C . ASP A 1 91 ? 23.678 23.946 -37.465 1.00 83.00 91 ASP A C 1
ATOM 696 O O . ASP A 1 91 ? 22.960 23.097 -38.004 1.00 83.00 91 ASP A O 1
ATOM 700 N N . ALA A 1 92 ? 23.537 24.232 -36.166 1.00 84.25 92 ALA A N 1
ATOM 701 C CA . ALA A 1 92 ? 22.503 23.646 -35.322 1.00 84.25 92 ALA A CA 1
ATOM 702 C C . ALA A 1 92 ? 21.093 24.064 -35.759 1.00 84.25 92 ALA A C 1
ATOM 704 O O . ALA A 1 92 ? 20.160 23.258 -35.670 1.00 84.25 92 ALA A O 1
ATOM 705 N N . TRP A 1 93 ? 20.925 25.299 -36.239 1.00 87.06 93 TRP A N 1
ATOM 706 C CA . TRP A 1 93 ? 19.635 25.799 -36.713 1.00 87.06 93 TRP A CA 1
ATOM 707 C C . TRP A 1 93 ? 19.202 25.164 -38.030 1.00 87.06 93 TRP A C 1
ATOM 709 O O . TRP A 1 93 ? 18.035 24.779 -38.149 1.00 87.06 93 TRP A O 1
ATOM 719 N N . GLU A 1 94 ? 20.118 25.022 -38.990 1.00 87.94 94 GLU A N 1
ATOM 720 C CA . GLU A 1 94 ? 19.844 24.345 -40.262 1.00 87.94 94 GLU A CA 1
ATOM 721 C C . GLU A 1 94 ? 19.517 22.869 -40.045 1.00 87.94 94 GLU A C 1
ATOM 723 O O . GLU A 1 94 ? 18.527 22.359 -40.580 1.00 87.94 94 GLU A O 1
ATOM 728 N N . ARG A 1 95 ? 20.287 22.201 -39.179 1.00 89.19 95 ARG A N 1
ATOM 729 C CA . ARG A 1 95 ? 20.026 20.819 -38.782 1.00 89.19 95 ARG A CA 1
ATOM 730 C C . ARG A 1 95 ? 18.630 20.670 -38.172 1.00 89.19 95 ARG A C 1
ATOM 732 O O . ARG A 1 95 ? 17.839 19.865 -38.659 1.00 89.19 95 ARG A O 1
ATOM 739 N N . LEU A 1 96 ? 18.283 21.471 -37.161 1.00 89.75 96 LEU A N 1
ATOM 740 C CA . LEU A 1 96 ? 16.964 21.391 -36.522 1.00 89.75 96 LEU A CA 1
ATOM 741 C C . LEU A 1 96 ? 15.820 21.687 -37.503 1.00 89.75 96 LEU A C 1
ATOM 743 O O . LEU A 1 96 ? 14.766 21.060 -37.421 1.00 89.75 96 LEU A O 1
ATOM 747 N N . ARG A 1 97 ? 16.015 22.605 -38.454 1.00 92.88 97 ARG A N 1
ATOM 748 C CA . ARG A 1 97 ? 15.025 22.889 -39.499 1.00 92.88 97 ARG A CA 1
ATOM 749 C C . ARG A 1 97 ? 14.716 21.649 -40.343 1.00 92.88 97 ARG A C 1
ATOM 751 O O . ARG A 1 97 ? 13.545 21.369 -40.600 1.00 92.88 97 ARG A O 1
ATOM 758 N N . ALA A 1 98 ? 15.742 20.911 -40.764 1.00 91.75 98 ALA A N 1
ATOM 759 C CA . ALA A 1 98 ? 15.565 19.668 -41.516 1.00 91.75 98 ALA A CA 1
ATOM 760 C C . ALA A 1 98 ? 14.836 18.603 -40.678 1.00 91.75 98 ALA A C 1
ATOM 762 O O . ALA A 1 98 ? 13.908 17.957 -41.159 1.00 91.75 98 ALA A O 1
ATOM 763 N N . GLU A 1 99 ? 15.190 18.482 -39.400 1.00 92.25 99 GLU A N 1
ATOM 764 C CA . GLU A 1 99 ? 14.554 17.552 -38.458 1.00 92.25 99 GLU A CA 1
ATOM 765 C C . GLU A 1 99 ? 13.084 17.892 -38.181 1.00 92.25 99 GLU A C 1
ATOM 767 O O . GLU A 1 99 ? 12.247 16.999 -38.047 1.00 92.25 99 GLU A O 1
ATOM 772 N N . LEU A 1 100 ? 12.747 19.183 -38.111 1.00 93.81 100 LEU A N 1
ATOM 773 C CA . LEU A 1 100 ? 11.367 19.656 -38.009 1.00 93.81 100 LEU A CA 1
ATOM 774 C C . LEU A 1 100 ? 10.565 19.269 -39.250 1.00 93.81 100 LEU A C 1
ATOM 776 O O . LEU A 1 100 ? 9.434 18.806 -39.112 1.00 93.81 100 LEU A O 1
ATOM 780 N N . ALA A 1 101 ? 11.144 19.418 -40.443 1.00 94.00 101 ALA A N 1
ATOM 781 C CA . ALA A 1 101 ? 10.482 19.050 -41.690 1.00 94.00 101 ALA A CA 1
ATOM 782 C C . ALA A 1 101 ? 10.205 17.539 -41.745 1.00 94.00 101 ALA A C 1
ATOM 784 O O . ALA A 1 101 ? 9.070 17.134 -42.007 1.00 94.00 101 ALA A O 1
ATOM 785 N N . ASP A 1 102 ? 11.213 16.727 -41.415 1.00 92.94 102 ASP A N 1
ATOM 786 C CA . ASP A 1 102 ? 11.094 15.269 -41.327 1.00 92.94 102 ASP A CA 1
ATOM 787 C C . ASP A 1 102 ? 10.042 14.854 -40.289 1.00 92.94 102 ASP A C 1
ATOM 789 O O . ASP A 1 102 ? 9.149 14.059 -40.578 1.00 92.94 102 ASP A O 1
ATOM 793 N N . SER A 1 103 ? 10.058 15.467 -39.101 1.00 93.38 103 SER A N 1
ATOM 794 C CA . SER A 1 103 ? 9.086 15.151 -38.055 1.00 93.38 103 SER A CA 1
ATOM 795 C C . SER A 1 103 ? 7.655 15.559 -38.414 1.00 93.38 103 SER A C 1
ATOM 797 O O . SER A 1 103 ? 6.733 14.866 -37.987 1.00 93.38 103 SER A O 1
ATOM 799 N N . VAL A 1 104 ? 7.434 16.659 -39.145 1.00 95.38 104 VAL A N 1
ATOM 800 C CA . VAL A 1 104 ? 6.089 17.040 -39.619 1.00 95.38 104 VAL A CA 1
ATOM 801 C C . VAL A 1 104 ? 5.573 16.001 -40.610 1.00 95.38 104 VAL A C 1
ATOM 803 O O . VAL A 1 104 ? 4.442 15.536 -40.466 1.00 95.38 104 VAL A O 1
ATOM 806 N N . ALA A 1 105 ? 6.404 15.598 -41.575 1.00 94.06 105 ALA A N 1
ATOM 807 C CA . ALA A 1 105 ? 6.041 14.581 -42.557 1.00 94.06 105 ALA A CA 1
ATOM 808 C C . ALA A 1 105 ? 5.773 13.222 -41.887 1.00 94.06 105 ALA A C 1
ATOM 810 O O . ALA A 1 105 ? 4.720 12.619 -42.095 1.00 94.06 105 ALA A O 1
ATOM 811 N N . GLY A 1 106 ? 6.674 12.768 -41.011 1.00 93.31 106 GLY A N 1
ATOM 812 C CA . GLY A 1 106 ? 6.517 11.515 -40.273 1.00 93.31 106 GLY A CA 1
ATOM 813 C C . GLY A 1 106 ? 5.282 11.501 -39.369 1.00 93.31 106 GLY A C 1
ATOM 814 O O . GLY A 1 106 ? 4.599 10.477 -39.265 1.00 93.31 106 GLY A O 1
ATOM 815 N N . HIS A 1 107 ? 4.945 12.636 -38.747 1.00 94.69 107 HIS A N 1
ATOM 816 C CA . HIS A 1 107 ? 3.745 12.749 -37.920 1.00 94.69 107 HIS A CA 1
ATOM 817 C C . HIS A 1 107 ? 2.462 12.719 -38.761 1.00 94.69 107 HIS A C 1
ATOM 819 O O . HIS A 1 107 ? 1.562 11.946 -38.441 1.00 94.69 107 HIS A O 1
ATOM 825 N N . ALA A 1 108 ? 2.399 13.469 -39.868 1.00 95.75 108 ALA A N 1
ATOM 826 C CA . ALA A 1 108 ? 1.257 13.441 -40.786 1.00 95.75 108 ALA A CA 1
ATOM 827 C C . ALA A 1 108 ? 1.008 12.032 -41.345 1.00 95.75 108 ALA A C 1
ATOM 829 O O . ALA A 1 108 ? -0.133 11.576 -41.399 1.00 95.75 108 ALA A O 1
ATOM 830 N N . LEU A 1 109 ? 2.077 11.305 -41.682 1.00 94.69 109 LEU A N 1
ATOM 831 C CA . LEU A 1 109 ? 1.983 9.923 -42.145 1.00 94.69 109 LEU A CA 1
ATOM 832 C C . LEU A 1 109 ? 1.491 8.967 -41.046 1.00 94.69 109 LEU A C 1
ATOM 834 O O . LEU A 1 109 ? 0.687 8.081 -41.326 1.00 94.69 109 LEU A O 1
ATOM 838 N N . SER A 1 110 ? 1.919 9.169 -39.795 1.00 94.88 110 SER A N 1
ATOM 839 C CA . SER A 1 110 ? 1.436 8.374 -38.655 1.00 94.88 110 SER A CA 1
ATOM 840 C C . SER A 1 110 ? -0.054 8.618 -38.375 1.00 94.88 110 SER A C 1
ATOM 842 O O . SER A 1 110 ? -0.795 7.669 -38.139 1.00 94.88 110 SER A O 1
ATOM 844 N N . LEU A 1 111 ? -0.510 9.875 -38.445 1.00 95.25 111 LEU A N 1
ATOM 845 C CA . LEU A 1 111 ? -1.927 10.233 -38.293 1.00 95.25 111 LEU A CA 1
ATOM 846 C C . LEU A 1 111 ? -2.784 9.639 -39.417 1.00 95.25 111 LEU A C 1
ATOM 848 O O . LEU A 1 111 ? -3.852 9.088 -39.156 1.00 95.25 111 LEU A O 1
ATOM 852 N N . ALA A 1 112 ? -2.289 9.683 -40.656 1.00 95.12 112 ALA A N 1
ATOM 853 C CA . ALA A 1 112 ? -2.962 9.073 -41.795 1.00 95.12 112 ALA A CA 1
ATOM 854 C C . ALA A 1 112 ? -3.116 7.554 -41.613 1.00 95.12 112 ALA A C 1
ATOM 856 O O . ALA A 1 112 ? -4.201 7.016 -41.829 1.00 95.12 112 ALA A O 1
ATOM 857 N N . ALA A 1 113 ? -2.065 6.872 -41.144 1.00 93.44 113 ALA A N 1
ATOM 858 C CA . ALA A 1 113 ? -2.112 5.444 -40.835 1.00 93.44 113 ALA A CA 1
ATOM 859 C C . ALA A 1 113 ? -3.124 5.116 -39.723 1.00 93.44 113 ALA A C 1
ATOM 861 O O . ALA A 1 113 ? -3.903 4.174 -39.868 1.00 93.44 113 ALA A O 1
ATOM 862 N N . ALA A 1 114 ? -3.172 5.922 -38.655 1.00 93.56 114 ALA A N 1
ATOM 863 C CA . ALA A 1 114 ? -4.177 5.780 -37.600 1.00 93.56 114 ALA A CA 1
ATOM 864 C C . ALA A 1 114 ? -5.604 6.001 -38.121 1.00 93.56 114 ALA A C 1
ATOM 866 O O . ALA A 1 114 ? -6.516 5.280 -37.725 1.00 93.56 114 ALA A O 1
ATOM 867 N N . SER A 1 115 ? -5.809 6.960 -39.030 1.00 92.88 115 SER A N 1
ATOM 868 C CA . SER A 1 115 ? -7.123 7.202 -39.631 1.00 92.88 115 SER A CA 1
ATOM 869 C C . SER A 1 115 ? -7.589 6.030 -40.495 1.00 92.88 115 SER A C 1
ATOM 871 O O . SER A 1 115 ? -8.769 5.690 -40.437 1.00 92.88 115 SER A O 1
ATOM 873 N N . VAL A 1 116 ? -6.689 5.420 -41.275 1.00 91.25 116 VAL A N 1
ATOM 874 C CA . VAL A 1 116 ? -6.991 4.213 -42.064 1.00 91.25 116 VAL A CA 1
ATOM 875 C C . VAL A 1 116 ? -7.330 3.049 -41.135 1.00 91.25 116 VAL A C 1
ATOM 877 O O . VAL A 1 116 ? -8.376 2.430 -41.292 1.00 91.25 116 VAL A O 1
ATOM 880 N N . PHE A 1 117 ? -6.509 2.818 -40.109 1.00 90.38 117 PHE A N 1
ATOM 881 C CA . PHE A 1 117 ? -6.754 1.777 -39.111 1.00 90.38 117 PHE A CA 1
ATOM 882 C C . PHE A 1 117 ? -8.099 1.952 -38.390 1.00 90.38 117 PHE A C 1
ATOM 884 O O . PHE A 1 117 ? -8.828 0.987 -38.173 1.00 90.38 117 PHE A O 1
ATOM 891 N N . ALA A 1 118 ? -8.459 3.192 -38.054 1.00 91.12 118 ALA A N 1
ATOM 892 C CA . ALA A 1 118 ? -9.736 3.488 -37.423 1.00 91.12 118 ALA A CA 1
ATOM 893 C C . ALA A 1 118 ? -10.933 3.229 -38.341 1.00 91.12 118 ALA A C 1
ATOM 895 O O . ALA A 1 118 ? -11.955 2.738 -37.867 1.00 91.12 118 ALA A O 1
ATOM 896 N N . ALA A 1 119 ? -10.814 3.523 -39.637 1.00 89.50 119 ALA A N 1
ATOM 897 C CA . ALA A 1 119 ? -11.846 3.180 -40.610 1.00 89.50 119 ALA A CA 1
ATOM 898 C C . ALA A 1 119 ? -12.010 1.654 -40.730 1.00 89.50 119 ALA A C 1
ATOM 900 O O . ALA A 1 119 ? -13.122 1.155 -40.599 1.00 89.50 119 ALA A O 1
ATOM 901 N N . GLU A 1 120 ? -10.902 0.915 -40.853 1.00 87.25 120 GLU A N 1
ATOM 902 C CA . GLU A 1 120 ? -10.911 -0.554 -40.931 1.00 87.25 120 GLU A CA 1
ATOM 903 C C . GLU A 1 120 ? -11.573 -1.207 -39.708 1.00 87.25 120 GLU A C 1
ATOM 905 O O . GLU A 1 120 ? -12.347 -2.151 -39.856 1.00 87.25 120 GLU A O 1
ATOM 910 N N . LEU A 1 121 ? -11.293 -0.708 -38.501 1.00 87.25 121 LEU A N 1
ATOM 911 C CA . LEU A 1 121 ? -11.910 -1.206 -37.268 1.00 87.25 121 LEU A CA 1
ATOM 912 C C . LEU A 1 121 ? -13.405 -0.887 -37.184 1.00 87.25 121 LEU A C 1
ATOM 914 O O . LEU A 1 121 ? -14.172 -1.736 -36.743 1.00 87.25 121 LEU A O 1
ATOM 918 N N . ARG A 1 122 ? -13.831 0.307 -37.617 1.00 86.75 122 ARG A N 1
ATOM 919 C CA . ARG A 1 122 ? -15.255 0.693 -37.630 1.00 86.75 122 ARG A CA 1
ATOM 920 C C . ARG A 1 122 ? -16.063 -0.119 -38.634 1.00 86.75 122 ARG A C 1
ATOM 922 O O . ARG A 1 122 ? -17.185 -0.495 -38.320 1.00 86.75 122 ARG A O 1
ATOM 929 N N . ASP A 1 123 ? -15.494 -0.420 -39.798 1.00 82.56 123 ASP A N 1
ATOM 930 C CA . ASP A 1 123 ? -16.156 -1.240 -40.819 1.00 82.56 123 ASP A CA 1
ATOM 931 C C . ASP A 1 123 ? -16.339 -2.698 -40.363 1.00 82.56 123 ASP A C 1
ATOM 933 O O . ASP A 1 123 ? -17.262 -3.380 -40.806 1.00 82.56 123 ASP A O 1
ATOM 937 N N . ARG A 1 124 ? -15.464 -3.179 -39.470 1.00 75.69 124 ARG A N 1
ATOM 938 C CA . ARG A 1 124 ? -15.515 -4.527 -38.880 1.00 75.69 124 ARG A CA 1
ATOM 939 C C . ARG A 1 124 ? -16.305 -4.598 -37.571 1.00 75.69 124 ARG A C 1
ATOM 941 O O . ARG A 1 124 ? -16.581 -5.701 -37.101 1.00 75.69 124 ARG A O 1
ATOM 948 N N . ASP A 1 125 ? -16.645 -3.459 -36.970 1.00 72.38 125 ASP A N 1
ATOM 949 C CA . ASP A 1 125 ? -17.375 -3.409 -35.706 1.00 72.38 125 ASP A CA 1
ATOM 950 C C . ASP A 1 125 ? -18.823 -3.893 -35.893 1.00 72.38 125 ASP A C 1
ATOM 952 O O . ASP A 1 125 ? -19.727 -3.150 -36.274 1.00 72.38 125 ASP A O 1
ATOM 956 N N . ASN A 1 126 ? -19.055 -5.167 -35.574 1.00 64.75 126 ASN A N 1
ATOM 957 C CA . ASN A 1 126 ? -20.377 -5.791 -35.615 1.00 64.75 126 ASN A CA 1
ATOM 958 C C . ASN A 1 126 ? -21.242 -5.458 -34.380 1.00 64.75 126 ASN A C 1
ATOM 960 O O . ASN A 1 126 ? -22.371 -5.944 -34.276 1.00 64.75 126 ASN A O 1
ATOM 964 N N . SER A 1 127 ? -20.753 -4.647 -33.430 1.00 62.00 127 SER A N 1
ATOM 965 C CA . SER A 1 127 ? -21.472 -4.338 -32.183 1.00 62.00 127 SER A CA 1
ATOM 966 C C . SER A 1 127 ? -22.640 -3.349 -32.355 1.00 62.00 127 SER A C 1
ATOM 968 O O . SER A 1 127 ? -23.398 -3.103 -31.408 1.00 62.00 127 SER A O 1
ATOM 970 N N . GLY A 1 128 ? -22.829 -2.778 -33.551 1.00 64.00 128 GLY A N 1
ATOM 971 C CA . GLY A 1 128 ? -23.857 -1.770 -33.824 1.00 64.00 128 GLY A CA 1
ATOM 972 C C . GLY A 1 128 ? -23.628 -0.495 -33.003 1.00 64.00 128 GLY A C 1
ATOM 973 O O . GLY A 1 128 ? -22.523 0.025 -32.943 1.00 64.00 128 GLY A O 1
ATOM 974 N N . ASN A 1 129 ? -24.657 0.016 -32.314 1.00 62.16 129 ASN A N 1
ATOM 975 C CA . ASN A 1 129 ? -24.500 1.125 -31.353 1.00 62.16 129 ASN A CA 1
ATOM 976 C C . ASN A 1 129 ? -23.903 0.679 -29.991 1.00 62.16 129 ASN A C 1
ATOM 978 O O . ASN A 1 129 ? -23.895 1.469 -29.044 1.00 62.16 129 ASN A O 1
ATOM 982 N N . GLY A 1 130 ? -23.430 -0.569 -29.856 1.00 60.16 130 GLY A N 1
ATOM 983 C CA . GLY A 1 130 ? -22.904 -1.143 -28.610 1.00 60.16 130 GLY A CA 1
ATOM 984 C C . GLY A 1 130 ? -21.693 -0.401 -28.032 1.00 60.16 130 GLY A C 1
ATOM 985 O O . GLY A 1 130 ? -21.625 -0.203 -26.813 1.00 60.16 130 GLY A O 1
ATOM 986 N N . HIS A 1 131 ? -20.814 0.125 -28.892 1.00 65.62 131 HIS A N 1
ATOM 987 C CA . HIS A 1 131 ? -19.671 0.955 -28.494 1.00 65.62 131 HIS A CA 1
ATOM 988 C C . HIS A 1 131 ? -20.073 2.248 -27.763 1.00 65.62 131 HIS A C 1
ATOM 990 O O . HIS A 1 131 ? -19.263 2.802 -27.030 1.00 65.62 131 HIS A O 1
ATOM 996 N N . ARG A 1 132 ? -21.325 2.727 -27.880 1.00 67.94 132 ARG A N 1
ATOM 997 C CA . ARG A 1 132 ? -21.792 3.905 -27.118 1.00 67.94 132 ARG A CA 1
ATOM 998 C C . ARG A 1 132 ? -21.947 3.629 -25.622 1.00 67.94 132 ARG A C 1
ATOM 1000 O O . ARG A 1 132 ? -21.812 4.549 -24.826 1.00 67.94 132 ARG A O 1
ATOM 1007 N N . ASN A 1 133 ? -22.228 2.380 -25.246 1.00 73.44 133 ASN A N 1
ATOM 1008 C CA . ASN A 1 133 ? -22.424 1.984 -23.848 1.00 73.44 133 ASN A CA 1
ATOM 1009 C C . ASN A 1 133 ? -21.216 1.240 -23.263 1.00 73.44 133 ASN A C 1
ATOM 1011 O O . ASN A 1 133 ? -21.037 1.248 -22.045 1.00 73.44 133 ASN A O 1
ATOM 1015 N N . ARG A 1 134 ? -20.420 0.566 -24.105 1.00 87.06 134 ARG A N 1
ATOM 1016 C CA . ARG A 1 134 ? -19.226 -0.204 -23.710 1.00 87.06 134 ARG A CA 1
ATOM 1017 C C . ARG A 1 134 ? -18.057 0.047 -24.674 1.00 87.06 134 ARG A C 1
ATOM 1019 O O . ARG A 1 134 ? -17.681 -0.864 -25.418 1.00 87.06 134 ARG A O 1
ATOM 1026 N N . PRO A 1 135 ? -17.547 1.286 -24.747 1.00 89.38 135 PRO A N 1
ATOM 1027 C CA . PRO A 1 135 ? -16.587 1.685 -25.773 1.00 89.38 135 PRO A CA 1
ATOM 1028 C C . PRO A 1 135 ? -15.272 0.903 -25.704 1.00 89.38 135 PRO A C 1
ATOM 1030 O O . PRO A 1 135 ? -14.787 0.425 -26.730 1.00 89.38 135 PRO A O 1
ATOM 1033 N N . PHE A 1 136 ? -14.730 0.690 -24.503 1.00 92.56 136 PHE A N 1
ATOM 1034 C CA . PHE A 1 136 ? -13.452 0.007 -24.327 1.00 92.56 136 PHE A CA 1
ATOM 1035 C C . PHE A 1 136 ? -13.572 -1.497 -24.597 1.00 92.56 136 PHE A C 1
ATOM 1037 O O . PHE A 1 136 ? -12.760 -2.062 -25.329 1.00 92.56 136 PHE A O 1
ATOM 1044 N N . ALA A 1 137 ? -14.611 -2.152 -24.072 1.00 90.56 137 ALA A N 1
ATOM 1045 C CA . ALA A 1 137 ? -14.839 -3.572 -24.332 1.00 90.56 137 ALA A CA 1
ATOM 1046 C C . ALA A 1 137 ? -15.131 -3.856 -25.815 1.00 90.56 137 ALA A C 1
ATOM 1048 O O . ALA A 1 137 ? -14.677 -4.874 -26.335 1.00 90.56 137 ALA A O 1
ATOM 1049 N N . SER A 1 138 ? -15.842 -2.954 -26.503 1.00 90.44 138 SER A N 1
ATOM 1050 C CA . SER A 1 138 ? -16.102 -3.083 -27.945 1.00 90.44 138 SER A CA 1
ATOM 1051 C C . SER A 1 138 ? -14.816 -2.940 -28.757 1.00 90.44 138 SER A C 1
ATOM 1053 O O . SER A 1 138 ? -14.593 -3.719 -29.678 1.00 90.44 138 SER A O 1
ATOM 1055 N N . LEU A 1 139 ? -13.923 -2.019 -28.370 1.00 91.00 139 LEU A N 1
ATOM 1056 C CA . LEU A 1 139 ? -12.599 -1.909 -28.982 1.00 91.00 139 LEU A CA 1
ATOM 1057 C C . LEU A 1 139 ? -11.786 -3.193 -28.790 1.00 91.00 139 LEU A C 1
ATOM 1059 O O . LEU A 1 139 ? -11.243 -3.716 -29.756 1.00 91.00 139 LEU A O 1
ATOM 1063 N N . VAL A 1 140 ? -11.722 -3.724 -27.565 1.00 90.56 140 VAL A N 1
ATOM 1064 C CA . VAL A 1 140 ? -10.995 -4.974 -27.281 1.00 90.56 140 VAL A CA 1
ATOM 1065 C C . VAL A 1 140 ? -11.557 -6.144 -28.094 1.00 90.56 140 VAL A C 1
ATOM 1067 O O . VAL A 1 140 ? -10.780 -6.946 -28.606 1.00 90.56 140 VAL A O 1
ATOM 1070 N N . ALA A 1 141 ? -12.881 -6.239 -28.244 1.00 87.75 141 ALA A N 1
ATOM 1071 C CA . ALA A 1 141 ? -13.509 -7.257 -29.085 1.00 87.75 141 ALA A CA 1
ATOM 1072 C C . ALA A 1 141 ? -13.125 -7.086 -30.564 1.00 87.75 141 ALA A C 1
ATOM 1074 O O . ALA A 1 141 ? -12.633 -8.029 -31.175 1.00 87.75 141 ALA A O 1
ATOM 1075 N N . ALA A 1 142 ? -13.238 -5.870 -31.105 1.00 87.38 142 ALA A N 1
ATOM 1076 C CA . ALA A 1 142 ? -12.891 -5.580 -32.496 1.00 87.38 142 ALA A CA 1
ATOM 1077 C C . ALA A 1 142 ? -11.403 -5.842 -32.813 1.00 87.38 142 ALA A C 1
ATOM 1079 O O . ALA A 1 142 ? -11.076 -6.293 -33.909 1.00 87.38 142 ALA A O 1
ATOM 1080 N N . LEU A 1 143 ? -10.503 -5.601 -31.851 1.00 88.12 143 LEU A N 1
ATOM 1081 C CA . LEU A 1 143 ? -9.078 -5.935 -31.967 1.00 88.12 143 LEU A CA 1
ATOM 1082 C C . LEU A 1 143 ? -8.811 -7.445 -31.947 1.00 88.12 143 LEU A C 1
ATOM 1084 O O . LEU A 1 143 ? -7.878 -7.902 -32.593 1.00 88.12 143 LEU A O 1
ATOM 1088 N N . ARG A 1 144 ? -9.605 -8.234 -31.217 1.00 84.44 144 ARG A N 1
ATOM 1089 C CA . ARG A 1 144 ? -9.479 -9.701 -31.232 1.00 84.44 144 ARG A CA 1
ATOM 1090 C C . ARG A 1 144 ? -10.010 -10.287 -32.540 1.00 84.44 144 ARG A C 1
ATOM 1092 O O . ARG A 1 144 ? -9.362 -11.144 -33.132 1.00 84.44 144 ARG A O 1
ATOM 1099 N N . ASP A 1 145 ? -11.138 -9.769 -33.018 1.00 77.88 145 ASP A N 1
ATOM 1100 C CA . ASP A 1 145 ? -11.797 -10.227 -34.245 1.00 77.88 145 ASP A CA 1
ATOM 1101 C C . ASP A 1 145 ? -11.025 -9.847 -35.524 1.00 77.88 145 ASP A C 1
ATOM 1103 O O . ASP A 1 145 ? -11.240 -10.438 -36.583 1.00 77.88 145 ASP A O 1
ATOM 1107 N N . SER A 1 146 ? -10.103 -8.878 -35.465 1.00 70.31 146 SER A N 1
ATOM 1108 C CA . SER A 1 146 ? -9.322 -8.431 -36.626 1.00 70.31 146 SER A CA 1
ATOM 1109 C C . SER A 1 146 ? -8.247 -9.426 -37.096 1.00 70.31 146 SER A C 1
ATOM 1111 O O . SER A 1 146 ? -7.584 -9.146 -38.100 1.00 70.31 146 SER A O 1
ATOM 1113 N N . GLY A 1 147 ? -8.104 -10.579 -36.429 1.00 60.25 147 GLY A N 1
ATOM 1114 C CA . GLY A 1 147 ? -7.087 -11.597 -36.717 1.00 60.25 147 GLY A CA 1
ATOM 1115 C C . GLY A 1 147 ? -5.787 -11.410 -35.929 1.00 60.25 147 GLY A C 1
ATOM 1116 O O . GLY A 1 147 ? -4.800 -12.097 -36.194 1.00 60.25 147 GLY A O 1
ATOM 1117 N N . GLU A 1 148 ? -5.766 -10.513 -34.940 1.00 60.22 148 GLU A N 1
ATOM 1118 C CA . GLU A 1 148 ? -4.642 -10.328 -34.012 1.00 60.22 148 GLU A CA 1
ATOM 1119 C C . GLU A 1 148 ? -4.689 -11.351 -32.854 1.00 60.22 148 GLU A C 1
ATOM 1121 O O . GLU A 1 148 ? -4.460 -11.018 -31.694 1.00 60.22 148 GLU A O 1
ATOM 1126 N N . GLU A 1 149 ? -4.981 -12.622 -33.175 1.00 53.75 149 GLU A N 1
ATOM 1127 C CA . GLU A 1 149 ? -5.379 -13.708 -32.251 1.00 53.75 149 GLU A CA 1
ATOM 1128 C C . GLU A 1 149 ? -4.379 -14.052 -31.125 1.00 53.75 149 GLU A C 1
ATOM 1130 O O . GLU A 1 149 ? -4.696 -14.860 -30.256 1.00 53.75 149 GLU A O 1
ATOM 1135 N N . GLY A 1 150 ? -3.189 -13.449 -31.095 1.00 59.91 150 GLY A N 1
ATOM 1136 C CA . GLY A 1 150 ? -2.175 -13.728 -30.075 1.00 59.91 150 GLY A CA 1
ATOM 1137 C C . GLY A 1 150 ? -1.880 -12.584 -29.106 1.00 59.91 150 GLY A C 1
ATOM 1138 O O . GLY A 1 150 ? -1.454 -12.868 -27.992 1.00 59.91 150 GLY A O 1
ATOM 1139 N N . SER A 1 151 ? -2.076 -11.319 -29.512 1.00 76.38 151 SER A N 1
ATOM 1140 C CA . SER A 1 151 ? -1.480 -10.178 -28.807 1.00 76.38 151 SER A CA 1
ATOM 1141 C C . SER A 1 151 ? -2.338 -8.918 -28.807 1.00 76.38 151 SER A C 1
ATOM 1143 O O . SER A 1 151 ? -2.551 -8.320 -29.857 1.00 76.38 151 SER A O 1
ATOM 1145 N N . LEU A 1 152 ? -2.766 -8.451 -27.630 1.00 87.12 152 LEU A N 1
ATOM 1146 C CA . LEU A 1 152 ? -3.401 -7.130 -27.492 1.00 87.12 152 LEU A CA 1
ATOM 1147 C C . LEU A 1 152 ? -2.373 -6.016 -27.271 1.00 87.12 152 LEU A C 1
ATOM 1149 O O . LEU A 1 152 ? -2.688 -4.847 -27.491 1.00 87.12 152 LEU A O 1
ATOM 1153 N N . LEU A 1 153 ? -1.138 -6.349 -26.884 1.00 89.75 153 LEU A N 1
ATOM 1154 C CA . LEU A 1 153 ? -0.088 -5.350 -26.699 1.00 89.75 153 LEU A CA 1
ATOM 1155 C C . LEU A 1 153 ? 0.228 -4.608 -28.009 1.00 89.75 153 LEU A C 1
ATOM 1157 O O . LEU A 1 153 ? 0.276 -3.377 -28.026 1.00 89.75 153 LEU A O 1
ATOM 1161 N N . ILE A 1 154 ? 0.428 -5.355 -29.098 1.00 90.25 154 ILE A N 1
ATOM 1162 C CA . ILE A 1 154 ? 0.801 -4.833 -30.422 1.00 90.25 154 ILE A CA 1
ATOM 1163 C C . ILE A 1 154 ? -0.185 -3.775 -30.953 1.00 90.25 154 ILE A C 1
ATOM 1165 O O . ILE A 1 154 ? 0.273 -2.678 -31.299 1.00 90.25 154 ILE A O 1
ATOM 1169 N N . PRO A 1 155 ? -1.509 -4.017 -30.995 1.00 91.44 155 PRO A N 1
ATOM 1170 C CA . PRO A 1 155 ? -2.444 -3.025 -31.512 1.00 91.44 155 PRO A CA 1
ATOM 1171 C C . PRO A 1 155 ? -2.497 -1.775 -30.632 1.00 91.44 155 PRO A C 1
ATOM 1173 O O . PRO A 1 155 ? -2.592 -0.666 -31.159 1.00 91.44 155 PRO A O 1
ATOM 1176 N N . PHE A 1 156 ? -2.362 -1.906 -29.307 1.00 93.75 156 PHE A N 1
ATOM 1177 C CA . PHE A 1 156 ? -2.262 -0.737 -28.429 1.00 93.75 156 PHE A CA 1
ATOM 1178 C C . PHE A 1 156 ? -0.977 0.067 -28.669 1.00 93.75 156 PHE A C 1
ATOM 1180 O O . PHE A 1 156 ? -1.016 1.297 -28.642 1.00 93.75 156 PHE A O 1
ATOM 1187 N N . GLU A 1 157 ? 0.155 -0.583 -28.960 1.00 93.12 157 GLU A N 1
ATOM 1188 C CA . GLU A 1 157 ? 1.391 0.120 -29.337 1.00 93.12 157 GLU A CA 1
ATOM 1189 C C . GLU A 1 157 ? 1.255 0.849 -30.681 1.00 93.12 157 GLU A C 1
ATOM 1191 O O . GLU A 1 157 ? 1.723 1.983 -30.812 1.00 93.12 157 GLU A O 1
ATOM 1196 N N . ARG A 1 158 ? 0.572 0.238 -31.662 1.00 92.31 158 ARG A N 1
ATOM 1197 C CA . ARG A 1 158 ? 0.283 0.837 -32.979 1.00 92.31 158 ARG A CA 1
ATOM 1198 C C . ARG A 1 158 ? -0.502 2.146 -32.871 1.00 92.31 158 ARG A C 1
ATOM 1200 O O . ARG A 1 158 ? -0.281 3.051 -33.674 1.00 92.31 158 ARG A O 1
ATOM 1207 N N . MET A 1 159 ? -1.388 2.270 -31.882 1.00 93.12 159 MET A N 1
ATOM 1208 C CA . MET A 1 159 ? -2.192 3.480 -31.666 1.00 93.12 159 MET A CA 1
ATOM 1209 C C . MET A 1 159 ? -1.366 4.685 -31.181 1.00 93.12 159 MET A C 1
ATOM 1211 O O . MET A 1 159 ? -1.825 5.825 -31.284 1.00 93.12 159 MET A O 1
ATOM 1215 N N . VAL A 1 160 ? -0.136 4.485 -30.688 1.00 94.06 160 VAL A N 1
ATOM 1216 C CA . VAL A 1 160 ? 0.711 5.567 -30.156 1.00 94.06 160 VAL A CA 1
ATOM 1217 C C . VAL A 1 160 ? 1.417 6.329 -31.286 1.00 94.06 160 VAL A C 1
ATOM 1219 O O . VAL A 1 160 ? 2.628 6.238 -31.501 1.00 94.06 160 VAL A O 1
ATOM 1222 N N . VAL A 1 161 ? 0.646 7.129 -32.021 1.00 92.94 161 VAL A N 1
ATOM 1223 C CA . VAL A 1 161 ? 1.126 7.827 -33.224 1.00 92.94 161 VAL A CA 1
ATOM 1224 C C . VAL A 1 161 ? 1.749 9.197 -32.958 1.00 92.94 161 VAL A C 1
ATOM 1226 O O . VAL A 1 161 ? 2.555 9.654 -33.769 1.00 92.94 161 VAL A O 1
ATOM 1229 N N . GLU A 1 162 ? 1.463 9.813 -31.809 1.00 87.50 162 GLU A N 1
ATOM 1230 C CA . GLU A 1 162 ? 1.879 11.183 -31.479 1.00 87.50 162 GLU A CA 1
ATOM 1231 C C . GLU A 1 162 ? 3.355 11.338 -31.067 1.00 87.50 162 GLU A C 1
ATOM 1233 O O . GLU A 1 162 ? 3.941 12.411 -31.246 1.00 87.50 162 GLU A O 1
ATOM 1238 N N . GLY A 1 163 ? 3.976 10.290 -30.517 1.00 85.75 163 GLY A N 1
ATOM 1239 C CA . GLY A 1 163 ? 5.346 10.335 -29.990 1.00 85.75 163 GLY A CA 1
ATOM 1240 C C . GLY A 1 163 ? 5.488 11.095 -28.658 1.00 85.75 163 GLY A C 1
ATOM 1241 O O . GLY A 1 163 ? 4.547 11.205 -27.882 1.00 85.75 163 GLY A O 1
ATOM 1242 N N . HIS A 1 164 ? 6.695 11.591 -28.358 1.00 87.25 164 HIS A N 1
ATOM 1243 C CA . HIS A 1 164 ? 7.002 12.270 -27.091 1.00 87.25 164 HIS A CA 1
ATOM 1244 C C . HIS A 1 164 ? 6.318 13.655 -26.987 1.00 87.25 164 HIS A C 1
ATOM 1246 O O . HIS A 1 164 ? 6.576 14.511 -27.839 1.00 87.25 164 HIS A O 1
ATOM 1252 N N . PRO A 1 165 ? 5.546 13.948 -25.921 1.00 86.81 165 PRO A N 1
ATOM 1253 C CA . PRO A 1 165 ? 4.728 15.165 -25.821 1.00 86.81 165 PRO A CA 1
ATOM 1254 C C . PRO A 1 165 ? 5.549 16.457 -25.702 1.00 86.81 165 PRO A C 1
ATOM 1256 O O . PRO A 1 165 ? 5.100 17.518 -26.123 1.00 86.81 165 PRO A O 1
ATOM 1259 N N . LEU A 1 166 ? 6.771 16.377 -25.160 1.00 85.75 166 LEU A N 1
ATOM 1260 C CA . LEU A 1 166 ? 7.654 17.539 -24.964 1.00 85.75 166 LEU A CA 1
ATOM 1261 C C . LEU A 1 166 ? 8.674 17.779 -26.092 1.00 85.75 166 LEU A C 1
ATOM 1263 O O . LEU A 1 166 ? 9.303 18.838 -26.102 1.00 85.75 166 LEU A O 1
ATOM 1267 N N . HIS A 1 167 ? 8.894 16.812 -26.994 1.00 89.31 167 HIS A N 1
ATOM 1268 C CA . HIS A 1 167 ? 9.971 16.896 -27.989 1.00 89.31 167 HIS A CA 1
ATOM 1269 C C . HIS A 1 167 ? 9.421 17.445 -29.316 1.00 89.31 167 HIS A C 1
ATOM 1271 O O . HIS A 1 167 ? 8.504 16.842 -29.876 1.00 89.31 167 HIS A O 1
ATOM 1277 N N . PRO A 1 168 ? 9.971 18.538 -29.874 1.00 89.75 168 PRO A N 1
ATOM 1278 C CA . PRO A 1 168 ? 9.435 19.131 -31.102 1.00 89.75 168 PRO A CA 1
ATOM 1279 C C . PRO A 1 168 ? 9.575 18.215 -32.324 1.00 89.75 168 PRO A C 1
ATOM 1281 O O . PRO A 1 168 ? 8.671 18.157 -33.150 1.00 89.75 168 PRO A O 1
ATOM 1284 N N . VAL A 1 169 ? 10.663 17.441 -32.402 1.00 91.12 169 VAL A N 1
ATOM 1285 C CA . VAL A 1 169 ? 10.912 16.468 -33.487 1.00 91.12 169 VAL A CA 1
ATOM 1286 C C . VAL A 1 169 ? 10.645 15.012 -33.067 1.00 91.12 169 VAL A C 1
ATOM 1288 O O . VAL A 1 169 ? 11.436 14.102 -33.303 1.00 91.12 169 VAL A O 1
ATOM 1291 N N . ALA A 1 170 ? 9.536 14.787 -32.357 1.00 89.50 170 ALA A N 1
ATOM 1292 C CA . ALA A 1 170 ? 9.181 13.490 -31.764 1.00 89.50 170 ALA A CA 1
ATOM 1293 C C . ALA A 1 170 ? 8.967 12.343 -32.772 1.00 89.50 170 ALA A C 1
ATOM 1295 O O . ALA A 1 170 ? 9.060 11.180 -32.381 1.00 89.50 170 ALA A O 1
ATOM 1296 N N . LYS A 1 171 ? 8.664 12.653 -34.039 1.00 91.00 171 LYS A N 1
ATOM 1297 C CA . LYS A 1 171 ? 8.370 11.671 -35.101 1.00 91.00 171 LYS A CA 1
ATOM 1298 C C . LYS A 1 171 ? 9.436 11.631 -36.195 1.00 91.00 171 LYS A C 1
ATOM 1300 O O . LYS A 1 171 ? 9.176 11.136 -37.285 1.00 91.00 171 LYS A O 1
ATOM 1305 N N . MET A 1 172 ? 10.623 12.138 -35.885 1.00 90.00 172 MET A N 1
ATOM 1306 C CA . MET A 1 172 ? 11.772 12.147 -36.782 1.00 90.00 172 MET A CA 1
ATOM 1307 C C . MET A 1 172 ? 12.406 10.752 -36.923 1.00 90.00 172 MET A C 1
ATOM 1309 O O . MET A 1 172 ? 12.624 10.075 -35.908 1.00 90.00 172 MET A O 1
ATOM 1313 N N . LYS A 1 173 ? 12.734 10.355 -38.161 1.00 90.38 173 LYS A N 1
ATOM 1314 C CA . LYS A 1 173 ? 13.308 9.047 -38.535 1.00 90.38 173 LYS A CA 1
ATOM 1315 C C . LYS A 1 173 ? 14.446 9.191 -39.563 1.00 90.38 173 LYS A C 1
ATOM 1317 O O . LYS A 1 173 ? 14.435 8.571 -40.626 1.00 90.38 173 LYS A O 1
ATOM 1322 N N . VAL A 1 174 ? 15.464 9.991 -39.241 1.00 88.12 174 VAL A N 1
ATOM 1323 C CA . VAL A 1 174 ? 16.602 10.244 -40.145 1.00 88.12 174 VAL A CA 1
ATOM 1324 C C . VAL A 1 174 ? 17.374 8.947 -40.419 1.00 88.12 174 VAL A C 1
ATOM 1326 O O . VAL A 1 174 ? 17.866 8.294 -39.495 1.00 88.12 174 VAL A O 1
ATOM 1329 N N . GLY A 1 175 ? 17.492 8.595 -41.703 1.00 88.31 175 GLY A N 1
ATOM 1330 C CA . GLY A 1 175 ? 18.107 7.350 -42.186 1.00 88.31 175 GLY A CA 1
ATOM 1331 C C . GLY A 1 175 ? 17.109 6.326 -42.745 1.00 88.31 175 GLY A C 1
ATOM 1332 O O . GLY A 1 175 ? 17.534 5.309 -43.293 1.00 88.31 175 GLY A O 1
ATOM 1333 N N . MET A 1 176 ? 15.802 6.590 -42.646 1.00 91.44 176 MET A N 1
ATOM 1334 C CA . MET A 1 176 ? 14.750 5.807 -43.302 1.00 91.44 176 MET A CA 1
ATOM 1335 C C . MET A 1 176 ? 14.149 6.578 -44.475 1.00 91.44 176 MET A C 1
ATOM 1337 O O . MET A 1 176 ? 13.870 7.772 -44.369 1.00 91.44 176 MET A O 1
ATOM 1341 N N . SER A 1 177 ? 13.900 5.885 -45.585 1.00 92.06 177 SER A N 1
ATOM 1342 C CA . SER A 1 177 ? 13.020 6.410 -46.629 1.00 92.06 177 SER A CA 1
ATOM 1343 C C . SER A 1 177 ? 11.551 6.393 -46.169 1.00 92.06 177 SER A C 1
ATOM 1345 O O . SER A 1 177 ? 11.193 5.791 -45.149 1.00 92.06 177 SER A O 1
ATOM 1347 N N . VAL A 1 178 ? 10.660 7.031 -46.935 1.00 90.25 178 VAL A N 1
ATOM 1348 C CA . VAL A 1 178 ? 9.207 6.932 -46.696 1.00 90.25 178 VAL A CA 1
ATOM 1349 C C . VAL A 1 178 ? 8.734 5.479 -46.817 1.00 90.25 178 VAL A C 1
ATOM 1351 O O . VAL A 1 178 ? 7.917 5.032 -46.016 1.00 90.25 178 VAL A O 1
ATOM 1354 N N . GLU A 1 179 ? 9.285 4.724 -47.770 1.00 91.25 179 GLU A N 1
ATOM 1355 C CA . GLU A 1 179 ? 8.978 3.302 -47.943 1.00 91.25 179 GLU A CA 1
ATOM 1356 C C . GLU A 1 179 ? 9.426 2.480 -46.728 1.00 91.25 179 GLU A C 1
ATOM 1358 O O . GLU A 1 179 ? 8.633 1.706 -46.194 1.00 91.25 179 GLU A O 1
ATOM 1363 N N . ASP A 1 180 ? 10.646 2.707 -46.227 1.00 93.06 180 ASP A N 1
ATOM 1364 C CA . ASP A 1 180 ? 11.136 2.060 -45.002 1.00 93.06 180 ASP A CA 1
ATOM 1365 C C . ASP A 1 180 ? 10.254 2.398 -43.800 1.00 93.06 180 ASP A C 1
ATOM 1367 O O . ASP A 1 180 ? 9.937 1.531 -42.987 1.00 93.06 180 ASP A O 1
ATOM 1371 N N . THR A 1 181 ? 9.824 3.658 -43.701 1.00 92.00 181 THR A N 1
ATOM 1372 C CA . THR A 1 181 ? 8.947 4.113 -42.621 1.00 92.00 181 THR A CA 1
ATOM 1373 C C . THR A 1 181 ? 7.626 3.349 -42.636 1.00 92.00 181 THR A C 1
ATOM 1375 O O . THR A 1 181 ? 7.216 2.850 -41.590 1.00 92.00 181 THR A O 1
ATOM 1378 N N . ILE A 1 182 ? 6.992 3.204 -43.802 1.00 92.00 182 ILE A N 1
ATOM 1379 C CA . ILE A 1 182 ? 5.745 2.437 -43.949 1.00 92.00 182 ILE A CA 1
ATOM 1380 C C . ILE A 1 182 ? 5.982 0.950 -43.661 1.00 92.00 182 ILE A C 1
ATOM 1382 O O . ILE A 1 182 ? 5.153 0.301 -43.030 1.00 92.00 182 ILE A O 1
ATOM 1386 N N . ARG A 1 183 ? 7.115 0.406 -44.112 1.00 92.12 183 ARG A N 1
ATOM 1387 C CA . ARG A 1 183 ? 7.420 -1.024 -44.024 1.00 92.12 183 ARG A CA 1
ATOM 1388 C C . ARG A 1 183 ? 7.779 -1.494 -42.619 1.00 92.12 183 ARG A C 1
ATOM 1390 O O . ARG A 1 183 ? 7.477 -2.635 -42.287 1.00 92.12 183 ARG A O 1
ATOM 1397 N N . TYR A 1 184 ? 8.465 -0.666 -41.833 1.00 93.62 184 TYR A N 1
ATOM 1398 C CA . TYR A 1 184 ? 9.069 -1.103 -40.571 1.00 93.62 184 TYR A CA 1
ATOM 1399 C C . TYR A 1 184 ? 8.466 -0.466 -39.323 1.00 93.62 184 TYR A C 1
ATOM 1401 O O . TYR A 1 184 ? 8.774 -0.911 -38.219 1.00 93.62 184 TYR A O 1
ATOM 1409 N N . SER A 1 185 ? 7.637 0.571 -39.453 1.00 93.00 185 SER A N 1
ATOM 1410 C CA . SER A 1 185 ? 7.133 1.277 -38.274 1.00 93.00 185 SER A CA 1
ATOM 1411 C C . SER A 1 185 ? 5.790 0.715 -37.779 1.00 93.00 185 SER A C 1
ATOM 1413 O O . SER A 1 185 ? 4.944 0.342 -38.597 1.00 93.00 185 SER A O 1
ATOM 1415 N N . PRO A 1 186 ? 5.562 0.671 -36.453 1.00 92.69 186 PRO A N 1
ATOM 1416 C CA . PRO A 1 186 ? 4.380 0.043 -35.854 1.00 92.69 186 PRO A CA 1
ATOM 1417 C C . PRO A 1 186 ? 3.052 0.700 -36.250 1.00 92.69 186 PRO A C 1
ATOM 1419 O O . PRO A 1 186 ? 2.037 0.016 -36.327 1.00 92.69 186 PRO A O 1
ATOM 1422 N N . GLU A 1 187 ? 3.044 2.000 -36.556 1.00 92.06 187 GLU A N 1
ATOM 1423 C CA . GLU A 1 187 ? 1.834 2.782 -36.854 1.00 92.06 187 GLU A CA 1
ATOM 1424 C C . GLU A 1 187 ? 1.067 2.237 -38.079 1.00 92.06 187 GLU A C 1
ATOM 1426 O O . GLU A 1 187 ? -0.149 2.405 -38.190 1.00 92.06 187 GLU A O 1
ATOM 1431 N N . PHE A 1 188 ? 1.760 1.528 -38.977 1.00 91.69 188 PHE A N 1
ATOM 1432 C CA . PHE A 1 188 ? 1.201 0.955 -40.206 1.00 91.69 188 PHE A CA 1
ATOM 1433 C C . PHE A 1 188 ? 0.734 -0.497 -40.058 1.00 91.69 188 PHE A C 1
ATOM 1435 O O . PHE A 1 188 ? 0.315 -1.088 -41.050 1.00 91.69 188 PHE A O 1
ATOM 1442 N N . GLY A 1 189 ? 0.805 -1.084 -38.856 1.00 87.31 189 GLY A N 1
ATOM 1443 C CA . GLY A 1 189 ? 0.535 -2.514 -38.667 1.00 87.31 189 GLY A CA 1
ATOM 1444 C C . GLY A 1 189 ? 1.561 -3.388 -39.387 1.00 87.31 189 GLY A C 1
ATOM 1445 O O . GLY A 1 189 ? 1.206 -4.402 -39.979 1.00 87.31 189 GLY A O 1
ATOM 1446 N N . ALA A 1 190 ? 2.819 -2.942 -39.409 1.00 87.38 190 ALA A N 1
ATOM 1447 C CA . ALA A 1 190 ? 3.895 -3.615 -40.116 1.00 87.38 190 ALA A CA 1
ATOM 1448 C C . ALA A 1 190 ? 4.122 -5.041 -39.590 1.00 87.38 190 ALA A C 1
ATOM 1450 O O . ALA A 1 190 ? 4.212 -5.271 -38.386 1.00 87.38 190 ALA A O 1
ATOM 1451 N N . GLU A 1 191 ? 4.296 -5.983 -40.510 1.00 90.00 191 GLU A N 1
ATOM 1452 C CA . GLU A 1 191 ? 4.710 -7.354 -40.225 1.00 90.00 191 GLU A CA 1
ATOM 1453 C C . GLU A 1 191 ? 5.852 -7.714 -41.175 1.00 90.00 191 GLU A C 1
ATOM 1455 O O . GLU A 1 191 ? 5.755 -7.515 -42.391 1.00 90.00 191 GLU A O 1
ATOM 1460 N N . PHE A 1 192 ? 6.975 -8.165 -40.617 1.00 92.56 192 PHE A N 1
ATOM 1461 C CA . PHE A 1 192 ? 8.156 -8.519 -41.395 1.00 92.56 192 PHE A CA 1
ATOM 1462 C C . PHE A 1 192 ? 9.035 -9.523 -40.659 1.00 92.56 192 PHE A C 1
ATOM 1464 O O . PHE A 1 192 ? 9.123 -9.528 -39.434 1.00 92.56 192 PHE A O 1
ATOM 1471 N N . ASP A 1 193 ? 9.780 -10.321 -41.418 1.00 92.38 193 ASP A N 1
ATOM 1472 C CA . ASP A 1 193 ? 10.636 -11.325 -40.802 1.00 92.38 193 ASP A CA 1
ATOM 1473 C C . ASP A 1 193 ? 12.022 -10.769 -40.450 1.00 92.38 193 ASP A C 1
ATOM 1475 O O . ASP A 1 193 ? 12.719 -10.188 -41.294 1.00 92.38 193 ASP A O 1
ATOM 1479 N N . LEU A 1 194 ? 12.443 -11.028 -39.214 1.00 94.94 194 LEU A N 1
ATOM 1480 C CA . LEU A 1 194 ? 13.762 -10.794 -38.642 1.00 94.94 194 LEU A CA 1
ATOM 1481 C C . LEU A 1 194 ? 14.815 -11.718 -39.261 1.00 94.94 194 LEU A C 1
ATOM 1483 O O . LEU A 1 194 ? 14.848 -12.905 -38.932 1.00 94.94 194 LEU A O 1
ATOM 1487 N N . PRO A 1 195 ? 15.706 -11.227 -40.134 1.00 96.31 195 PRO A N 1
ATOM 1488 C CA . PRO A 1 195 ? 16.784 -12.051 -40.651 1.00 96.31 195 PRO A CA 1
ATOM 1489 C C . PRO A 1 195 ? 17.801 -12.450 -39.580 1.00 96.31 195 PRO A C 1
ATOM 1491 O O . PRO A 1 195 ? 18.119 -11.675 -38.676 1.00 96.31 195 PRO A O 1
ATOM 1494 N N . LEU A 1 196 ? 18.375 -13.640 -39.754 1.00 97.56 196 LEU A N 1
ATOM 1495 C CA . LEU A 1 196 ? 19.491 -14.120 -38.948 1.00 97.56 196 LEU A CA 1
ATOM 1496 C C . LEU A 1 196 ? 20.839 -13.818 -39.611 1.00 97.56 196 LEU A C 1
ATOM 1498 O O . LEU A 1 196 ? 20.987 -13.855 -40.836 1.00 97.56 196 LEU A O 1
ATOM 1502 N N . VAL A 1 197 ? 21.840 -13.544 -38.781 1.00 97.94 197 VAL A N 1
ATOM 1503 C CA . VAL A 1 197 ? 23.245 -13.421 -39.176 1.00 97.94 197 VAL A CA 1
ATOM 1504 C C . VAL A 1 197 ? 24.054 -14.415 -38.353 1.00 97.94 197 VAL A C 1
ATOM 1506 O O . VAL A 1 197 ? 23.955 -14.418 -37.128 1.00 97.94 197 VAL A O 1
ATOM 1509 N N . ALA A 1 198 ? 24.843 -15.254 -39.020 1.00 97.94 198 ALA A N 1
ATOM 1510 C CA . ALA A 1 198 ? 25.780 -16.159 -38.371 1.00 97.94 198 ALA A CA 1
ATOM 1511 C C . ALA A 1 198 ? 27.129 -15.460 -38.183 1.00 97.94 198 ALA A C 1
ATOM 1513 O O . ALA A 1 198 ? 27.754 -15.034 -39.150 1.00 97.94 198 ALA A O 1
ATOM 1514 N N . VAL A 1 199 ? 27.597 -15.355 -36.946 1.00 98.00 199 VAL A N 1
ATOM 1515 C CA . VAL A 1 199 ? 28.876 -14.724 -36.597 1.00 98.00 199 VAL A CA 1
ATOM 1516 C C . VAL A 1 199 ? 29.830 -15.790 -36.073 1.00 98.00 199 VAL A C 1
ATOM 1518 O O . VAL A 1 199 ? 29.393 -16.725 -35.404 1.00 98.00 199 VAL A O 1
ATOM 1521 N N . SER A 1 200 ? 31.119 -15.690 -36.405 1.00 97.31 200 SER A N 1
ATOM 1522 C CA . SER A 1 200 ? 32.153 -16.548 -35.817 1.00 97.31 200 SER A CA 1
ATOM 1523 C C . SER A 1 200 ? 32.087 -16.480 -34.293 1.00 97.31 200 SER A C 1
ATOM 1525 O O . SER A 1 200 ? 32.036 -15.388 -33.722 1.00 97.31 200 SER A O 1
ATOM 1527 N N . ARG A 1 201 ? 32.084 -17.640 -33.633 1.00 96.12 201 ARG A N 1
ATOM 1528 C CA . ARG A 1 201 ? 31.974 -17.727 -32.172 1.00 96.12 201 ARG A CA 1
ATOM 1529 C C . ARG A 1 201 ? 33.100 -16.968 -31.460 1.00 96.12 201 ARG A C 1
ATOM 1531 O O . ARG A 1 201 ? 32.834 -16.332 -30.446 1.00 96.12 201 ARG A O 1
ATOM 1538 N N . ASP A 1 202 ? 34.302 -16.951 -32.038 1.00 95.12 202 ASP A N 1
ATOM 1539 C CA . ASP A 1 202 ? 35.480 -16.255 -31.491 1.00 95.12 202 ASP A CA 1
ATOM 1540 C C . ASP A 1 202 ? 35.409 -14.726 -31.633 1.00 95.12 202 ASP A C 1
ATOM 1542 O O . ASP A 1 202 ? 36.144 -14.000 -30.967 1.00 95.12 202 ASP A O 1
ATOM 1546 N N . ALA A 1 203 ? 34.510 -14.225 -32.483 1.00 95.19 203 ALA A N 1
ATOM 1547 C CA . ALA A 1 203 ? 34.297 -12.800 -32.716 1.00 95.19 203 ALA A CA 1
ATOM 1548 C C . ALA A 1 203 ? 32.980 -12.295 -32.099 1.00 95.19 203 ALA A C 1
ATOM 1550 O O . ALA A 1 203 ? 32.501 -11.216 -32.446 1.00 95.19 203 ALA A O 1
ATOM 1551 N N . ALA A 1 204 ? 32.363 -13.071 -31.205 1.00 96.06 204 ALA A N 1
ATOM 1552 C CA . ALA A 1 204 ? 31.097 -12.727 -30.574 1.00 96.06 204 ALA A CA 1
ATOM 1553 C C . ALA A 1 204 ? 31.205 -12.658 -29.048 1.00 96.06 204 ALA A C 1
ATOM 1555 O O . ALA A 1 204 ? 32.016 -13.328 -28.415 1.00 96.06 204 ALA A O 1
ATOM 1556 N N . THR A 1 205 ? 30.335 -11.857 -28.440 1.00 95.06 205 THR A N 1
ATOM 1557 C CA . THR A 1 205 ? 30.197 -11.745 -26.986 1.00 95.06 205 THR A CA 1
ATOM 1558 C C . THR A 1 205 ? 28.728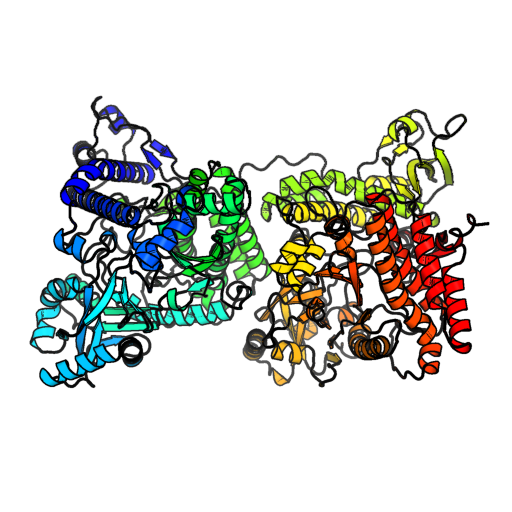 -11.715 -26.576 1.00 95.06 205 THR A C 1
ATOM 1560 O O . THR A 1 205 ? 27.856 -11.356 -27.368 1.00 95.06 205 THR A O 1
ATOM 1563 N N . GLY A 1 206 ? 28.444 -12.093 -25.334 1.00 91.81 206 GLY A N 1
ATOM 1564 C CA . GLY A 1 206 ? 27.097 -12.120 -24.774 1.00 91.81 206 GLY A CA 1
ATOM 1565 C C . GLY A 1 206 ? 27.127 -12.233 -23.254 1.00 91.81 206 GLY A C 1
ATOM 1566 O O . GLY A 1 206 ? 28.073 -12.778 -22.677 1.00 91.81 206 GLY A O 1
ATOM 1567 N N . ALA A 1 207 ? 26.104 -11.702 -22.587 1.00 85.56 207 ALA A N 1
ATOM 1568 C CA . ALA A 1 207 ? 25.957 -11.891 -21.147 1.00 85.56 207 ALA A CA 1
ATOM 1569 C C . ALA A 1 207 ? 25.522 -13.332 -20.835 1.00 85.56 207 ALA A C 1
ATOM 1571 O O . ALA A 1 207 ? 24.740 -13.917 -21.579 1.00 85.56 207 ALA A O 1
ATOM 1572 N N . ASN A 1 208 ? 26.023 -13.885 -19.723 1.00 79.44 208 ASN A N 1
ATOM 1573 C CA . ASN A 1 208 ? 25.825 -15.283 -19.304 1.00 79.44 208 ASN A CA 1
ATOM 1574 C C . ASN A 1 208 ? 26.409 -16.333 -20.276 1.00 79.44 208 ASN A C 1
ATOM 1576 O O . ASN A 1 208 ? 26.042 -17.504 -20.222 1.00 79.44 208 ASN A O 1
ATOM 1580 N N . GLY A 1 209 ? 27.347 -15.921 -21.137 1.00 85.19 209 GLY A N 1
ATOM 1581 C CA . GLY A 1 209 ? 27.940 -16.767 -22.171 1.00 85.19 209 GLY A CA 1
ATOM 1582 C C . GLY A 1 209 ? 27.093 -16.827 -23.445 1.00 85.19 209 GLY A C 1
ATOM 1583 O O . GLY A 1 209 ? 25.890 -16.575 -23.441 1.00 85.19 209 GLY A O 1
ATOM 1584 N N . LEU A 1 210 ? 27.734 -17.166 -24.567 1.00 91.56 210 LEU A N 1
ATOM 1585 C CA . LEU A 1 210 ? 27.065 -17.219 -25.871 1.00 91.56 210 LEU A CA 1
ATOM 1586 C C . LEU A 1 210 ? 25.943 -18.267 -25.902 1.00 91.56 210 LEU A C 1
ATOM 1588 O O . LEU A 1 210 ? 24.889 -18.008 -26.484 1.00 91.56 210 LEU A O 1
ATOM 1592 N N . ASP A 1 211 ? 26.130 -19.402 -25.222 1.00 92.81 211 ASP A N 1
ATOM 1593 C CA . ASP A 1 211 ? 25.180 -20.522 -25.226 1.00 92.81 211 ASP A CA 1
ATOM 1594 C C . ASP A 1 211 ? 23.815 -20.159 -24.638 1.00 92.81 211 ASP A C 1
ATOM 1596 O O . ASP A 1 211 ? 22.807 -20.648 -25.136 1.00 92.81 211 ASP A O 1
ATOM 1600 N N . ALA A 1 212 ? 23.748 -19.249 -23.659 1.00 91.56 212 ALA A N 1
ATOM 1601 C CA . ALA A 1 212 ? 22.476 -18.799 -23.092 1.00 91.56 212 ALA A CA 1
ATOM 1602 C C . ALA A 1 212 ? 21.574 -18.157 -24.162 1.00 91.56 212 ALA A C 1
ATOM 1604 O O . ALA A 1 212 ? 20.391 -18.478 -24.267 1.00 91.56 212 ALA A O 1
ATOM 1605 N N . SER A 1 213 ? 22.145 -17.292 -25.011 1.00 93.94 213 SER A N 1
ATOM 1606 C CA . SER A 1 213 ? 21.405 -16.668 -26.117 1.00 93.94 213 SER A CA 1
ATOM 1607 C C . SER A 1 213 ? 20.969 -17.687 -27.174 1.00 93.94 213 SER A C 1
ATOM 1609 O O . SER A 1 213 ? 19.851 -17.614 -27.678 1.00 93.94 213 SER A O 1
ATOM 1611 N N . GLN A 1 214 ? 21.830 -18.658 -27.491 1.00 95.38 214 GLN A N 1
ATOM 1612 C CA . GLN A 1 214 ? 21.555 -19.655 -28.525 1.00 95.38 214 GLN A CA 1
ATOM 1613 C C . GLN A 1 214 ? 20.523 -20.689 -28.061 1.00 95.38 214 GLN A C 1
ATOM 1615 O O . GLN A 1 214 ? 19.676 -21.095 -28.856 1.00 95.38 214 GLN A O 1
ATOM 1620 N N . ALA A 1 215 ? 20.546 -21.070 -26.780 1.00 94.50 215 ALA A N 1
ATOM 1621 C CA . ALA A 1 215 ? 19.545 -21.938 -26.169 1.00 94.50 215 ALA A CA 1
ATOM 1622 C C . ALA A 1 215 ? 18.153 -21.295 -26.221 1.00 94.50 215 ALA A C 1
ATOM 1624 O O . ALA A 1 215 ? 17.225 -21.921 -26.723 1.00 94.50 215 ALA A O 1
ATOM 1625 N N . LEU A 1 216 ? 18.031 -20.021 -25.824 1.00 93.56 216 LEU A N 1
ATOM 1626 C CA . LEU A 1 216 ? 16.764 -19.282 -25.893 1.00 93.56 216 LEU A CA 1
ATOM 1627 C C . LEU A 1 216 ? 16.232 -19.160 -27.326 1.00 93.56 216 LEU A C 1
ATOM 1629 O O . LEU A 1 216 ? 15.041 -19.346 -27.556 1.00 93.56 216 LEU A O 1
ATOM 1633 N N . LEU A 1 217 ? 17.100 -18.878 -28.306 1.00 93.62 217 LEU A N 1
ATOM 1634 C CA . LEU A 1 217 ? 16.692 -18.848 -29.715 1.00 93.62 217 LEU A CA 1
ATOM 1635 C C . LEU A 1 217 ? 16.243 -20.227 -30.213 1.00 93.62 217 LEU A C 1
ATOM 1637 O O . LEU A 1 217 ? 15.292 -20.309 -30.984 1.00 93.62 217 LEU A O 1
ATOM 1641 N N . SER A 1 218 ? 16.910 -21.298 -29.781 1.00 93.50 218 SER A N 1
ATOM 1642 C CA . SER A 1 218 ? 16.561 -22.673 -30.163 1.00 93.50 218 SER A CA 1
ATOM 1643 C C . SER A 1 218 ? 15.248 -23.133 -29.533 1.00 93.50 218 SER A C 1
ATOM 1645 O O . SER A 1 218 ? 14.496 -23.862 -30.170 1.00 93.50 218 SER A O 1
ATOM 1647 N N . GLU A 1 219 ? 14.967 -22.704 -28.303 1.00 92.81 219 GLU A N 1
ATOM 1648 C CA . GLU A 1 219 ? 13.719 -22.993 -27.593 1.00 92.81 219 GLU A CA 1
ATOM 1649 C C . GLU A 1 219 ? 12.536 -22.219 -28.188 1.00 92.81 219 GLU A C 1
ATOM 1651 O O . GLU A 1 219 ? 11.494 -22.809 -28.466 1.00 92.81 219 GLU A O 1
ATOM 1656 N N . ALA A 1 220 ? 12.706 -20.916 -28.435 1.00 91.31 220 ALA A N 1
ATOM 1657 C CA . ALA A 1 220 ? 11.640 -20.059 -28.955 1.00 91.31 220 ALA A CA 1
ATOM 1658 C C . ALA A 1 220 ? 11.392 -20.239 -30.466 1.00 91.31 220 ALA A C 1
ATOM 1660 O O . ALA A 1 220 ? 10.259 -20.093 -30.927 1.00 91.31 220 ALA A O 1
ATOM 1661 N N . PHE A 1 221 ? 12.433 -20.560 -31.247 1.00 93.44 221 PHE A N 1
ATOM 1662 C CA . PHE A 1 221 ? 12.381 -20.637 -32.716 1.00 93.44 221 PHE A CA 1
ATOM 1663 C C . PHE A 1 221 ? 13.037 -21.921 -33.270 1.00 93.44 221 PHE A C 1
ATOM 1665 O O . PHE A 1 221 ? 13.959 -21.849 -34.096 1.00 93.44 221 PHE A O 1
ATOM 1672 N N . PRO A 1 222 ? 12.606 -23.120 -32.831 1.00 93.25 222 PRO A N 1
ATOM 1673 C CA . PRO A 1 222 ? 13.292 -24.375 -33.135 1.00 93.25 222 PRO A CA 1
ATOM 1674 C C . PRO A 1 222 ? 13.361 -24.681 -34.634 1.00 93.25 222 PRO A C 1
ATOM 1676 O O . PRO A 1 222 ? 14.395 -25.155 -35.119 1.00 93.25 222 PRO A O 1
ATOM 1679 N N . ARG A 1 223 ? 12.298 -24.401 -35.404 1.00 93.44 223 ARG A N 1
ATOM 1680 C CA . ARG A 1 223 ? 12.294 -24.669 -36.855 1.00 93.44 223 ARG A CA 1
ATOM 1681 C C . ARG A 1 223 ? 13.219 -23.704 -37.584 1.00 93.44 223 ARG A C 1
ATOM 1683 O O . ARG A 1 223 ? 13.949 -24.111 -38.488 1.00 93.44 223 ARG A O 1
ATOM 1690 N N . THR A 1 224 ? 13.217 -22.445 -37.167 1.00 94.12 224 THR A N 1
ATOM 1691 C CA . THR A 1 224 ? 14.031 -21.384 -37.753 1.00 94.12 224 THR A CA 1
ATOM 1692 C C . THR A 1 224 ? 15.515 -21.620 -37.480 1.00 94.12 224 THR A C 1
ATOM 1694 O O . THR A 1 224 ? 16.329 -21.534 -38.398 1.00 94.12 224 THR A O 1
ATOM 1697 N N . VAL A 1 225 ? 15.889 -22.001 -36.256 1.00 95.06 225 VAL A N 1
ATOM 1698 C CA . VAL A 1 225 ? 17.282 -22.341 -35.923 1.00 95.06 225 VAL A CA 1
ATOM 1699 C C . VAL A 1 225 ? 17.754 -23.584 -36.687 1.00 95.06 225 VAL A C 1
ATOM 1701 O O . VAL A 1 225 ? 18.861 -23.586 -37.230 1.00 95.06 225 VAL A O 1
ATOM 1704 N N . ALA A 1 226 ? 16.912 -24.615 -36.821 1.00 95.88 226 ALA A N 1
ATOM 1705 C CA . ALA A 1 226 ? 17.239 -25.791 -37.628 1.00 95.88 226 ALA A CA 1
ATOM 1706 C C . ALA A 1 226 ? 17.455 -25.438 -39.113 1.00 95.88 226 ALA A C 1
ATOM 1708 O O . ALA A 1 226 ? 18.418 -25.905 -39.726 1.00 95.88 226 ALA A O 1
ATOM 1709 N N . ALA A 1 227 ? 16.608 -24.573 -39.681 1.00 96.25 227 ALA A N 1
ATOM 1710 C CA . ALA A 1 227 ? 16.758 -24.083 -41.050 1.00 96.25 227 ALA A CA 1
ATOM 1711 C C . ALA A 1 227 ? 18.059 -23.282 -41.238 1.00 96.25 227 ALA A C 1
ATOM 1713 O O . ALA A 1 227 ? 18.783 -23.511 -42.209 1.00 96.25 227 ALA A O 1
ATOM 1714 N N . ALA A 1 228 ? 18.411 -22.425 -40.275 1.00 96.75 228 ALA A N 1
ATOM 1715 C CA . ALA A 1 228 ? 19.668 -21.682 -40.288 1.00 96.75 228 ALA A CA 1
ATOM 1716 C C . ALA A 1 228 ? 20.885 -22.621 -40.271 1.00 96.75 228 ALA A C 1
ATOM 1718 O O . ALA A 1 228 ? 21.855 -22.386 -40.989 1.00 96.75 228 ALA A O 1
ATOM 1719 N N . ALA A 1 229 ? 20.834 -23.717 -39.505 1.00 97.25 229 ALA A N 1
ATOM 1720 C CA . ALA A 1 229 ? 21.899 -24.719 -39.483 1.00 97.25 229 ALA A CA 1
ATOM 1721 C C . ALA A 1 229 ? 22.062 -25.445 -40.828 1.00 97.25 229 ALA A C 1
ATOM 1723 O O . ALA A 1 229 ? 23.190 -25.686 -41.264 1.00 97.25 229 ALA A O 1
ATOM 1724 N N . VAL A 1 230 ? 20.959 -25.774 -41.508 1.00 97.44 230 VAL A N 1
ATOM 1725 C CA . VAL A 1 230 ? 20.990 -26.346 -42.866 1.00 97.44 230 VAL A CA 1
ATOM 1726 C C . VAL A 1 230 ? 21.593 -25.352 -43.859 1.00 97.44 230 VAL A C 1
ATOM 1728 O O . VAL A 1 230 ? 22.468 -25.722 -44.641 1.00 97.44 230 VAL A O 1
ATOM 1731 N N . GLU A 1 231 ? 21.172 -24.089 -43.794 1.00 97.62 231 GLU A N 1
ATOM 1732 C CA . GLU A 1 231 ? 21.688 -23.026 -44.655 1.00 97.62 231 GLU A CA 1
ATOM 1733 C C . GLU A 1 231 ? 23.194 -22.795 -44.451 1.00 97.62 231 GLU A C 1
ATOM 1735 O O . GLU A 1 231 ? 23.943 -22.725 -45.425 1.00 97.62 231 GLU A O 1
ATOM 1740 N N . MET A 1 232 ? 23.656 -22.747 -43.199 1.00 97.38 232 MET A N 1
ATOM 1741 C CA . MET A 1 232 ? 25.077 -22.614 -42.866 1.00 97.38 232 MET A CA 1
ATOM 1742 C C . MET A 1 232 ? 25.909 -23.762 -43.449 1.00 97.38 232 MET A C 1
ATOM 1744 O O . MET A 1 232 ? 26.923 -23.499 -44.095 1.00 97.38 232 MET A O 1
ATOM 1748 N N . ARG A 1 233 ? 25.462 -25.019 -43.302 1.00 96.75 233 ARG A N 1
ATOM 1749 C CA . ARG A 1 233 ? 26.164 -26.185 -43.873 1.00 96.75 233 ARG A CA 1
ATOM 1750 C C . ARG A 1 233 ? 26.225 -26.128 -45.399 1.00 96.75 233 ARG A C 1
ATOM 1752 O O . ARG A 1 233 ? 27.269 -26.422 -45.974 1.00 96.75 233 ARG A O 1
ATOM 1759 N N . ALA A 1 234 ? 25.141 -25.710 -46.053 1.00 95.06 234 ALA A N 1
ATOM 1760 C CA . ALA A 1 234 ? 25.108 -25.531 -47.505 1.00 95.06 234 ALA A CA 1
ATOM 1761 C C . ALA A 1 234 ? 26.064 -24.422 -47.989 1.00 95.06 234 ALA A C 1
ATOM 1763 O O . ALA A 1 234 ? 26.596 -24.511 -49.093 1.00 95.06 234 ALA A O 1
ATOM 1764 N N . ALA A 1 235 ? 26.314 -23.409 -47.155 1.00 92.88 235 ALA A N 1
ATOM 1765 C CA . ALA A 1 235 ? 27.280 -22.342 -47.405 1.00 92.88 235 ALA A CA 1
ATOM 1766 C C . ALA A 1 235 ? 28.730 -22.700 -47.004 1.00 92.88 235 ALA A C 1
ATOM 1768 O O . ALA A 1 235 ? 29.604 -21.838 -47.060 1.00 92.88 235 ALA A O 1
ATOM 1769 N N . GLY A 1 236 ? 29.001 -23.945 -46.587 1.00 94.50 236 GLY A N 1
ATOM 1770 C CA . GLY A 1 236 ? 30.332 -24.389 -46.152 1.00 94.50 236 GLY A CA 1
ATOM 1771 C C . GLY A 1 236 ? 30.741 -23.913 -44.752 1.00 94.50 236 GLY A C 1
ATOM 1772 O O . GLY A 1 236 ? 31.914 -23.997 -44.396 1.00 94.50 236 GLY A O 1
ATOM 1773 N N . LEU A 1 237 ? 29.797 -23.412 -43.952 1.00 95.12 237 LEU A N 1
ATOM 1774 C CA . LEU A 1 237 ? 30.021 -22.995 -42.568 1.00 95.12 237 LEU A CA 1
ATOM 1775 C C . LEU A 1 237 ? 29.757 -24.159 -41.603 1.00 95.12 237 LEU A C 1
ATOM 1777 O O . LEU A 1 237 ? 28.882 -24.988 -41.846 1.00 95.12 237 LEU A O 1
ATOM 1781 N N . ILE A 1 238 ? 30.472 -24.184 -40.475 1.00 95.44 238 ILE A N 1
ATOM 1782 C CA . ILE A 1 238 ? 30.274 -25.151 -39.384 1.00 95.44 238 ILE A CA 1
ATOM 1783 C C . ILE A 1 238 ? 29.344 -24.513 -38.338 1.00 95.44 238 ILE A C 1
ATOM 1785 O O . ILE A 1 238 ? 29.800 -23.607 -37.636 1.00 95.44 238 ILE A O 1
ATOM 1789 N N . PRO A 1 239 ? 28.062 -24.924 -38.218 1.00 94.81 239 PRO A N 1
ATOM 1790 C CA . PRO A 1 239 ? 27.099 -24.301 -37.301 1.00 94.81 239 PRO A CA 1
ATOM 1791 C C . PRO A 1 239 ? 27.580 -24.211 -35.851 1.00 94.81 239 PRO A C 1
ATOM 1793 O O . PRO A 1 239 ? 27.331 -23.220 -35.176 1.00 94.81 239 PRO A O 1
ATOM 1796 N N . GLU A 1 240 ? 28.312 -25.219 -35.384 1.00 94.12 240 GLU A N 1
ATOM 1797 C CA . GLU A 1 240 ? 28.789 -25.339 -34.005 1.00 94.12 240 GLU A CA 1
ATOM 1798 C C . GLU A 1 240 ? 29.873 -24.292 -33.662 1.00 94.12 240 GLU A C 1
ATOM 1800 O O . GLU A 1 240 ? 30.082 -23.965 -32.493 1.00 94.12 240 GLU A O 1
ATOM 1805 N N . GLN A 1 241 ? 30.525 -23.714 -34.678 1.00 96.25 241 GLN A N 1
ATOM 1806 C CA . GLN A 1 241 ? 31.498 -22.617 -34.555 1.00 96.25 241 GLN A CA 1
ATOM 1807 C C . GLN A 1 241 ? 30.874 -21.236 -34.813 1.00 96.25 241 GLN A C 1
ATOM 1809 O O . GLN A 1 241 ? 31.584 -20.238 -34.967 1.00 96.25 241 GLN A O 1
ATOM 1814 N N . ARG A 1 242 ? 29.543 -21.160 -34.891 1.00 96.94 242 ARG A N 1
ATOM 1815 C CA . ARG A 1 242 ? 28.802 -19.935 -35.187 1.00 96.94 242 ARG A CA 1
ATOM 1816 C C . ARG A 1 242 ? 27.819 -19.609 -34.073 1.00 96.94 242 ARG A C 1
ATOM 1818 O O . ARG A 1 242 ? 27.337 -20.486 -33.364 1.00 96.94 242 ARG A O 1
ATOM 1825 N N . VAL A 1 243 ? 27.501 -18.326 -33.950 1.00 97.56 243 VAL A N 1
ATOM 1826 C CA . VAL A 1 243 ? 26.372 -17.838 -33.156 1.00 97.56 243 VAL A CA 1
ATOM 1827 C C . VAL A 1 243 ? 25.412 -17.071 -34.048 1.00 97.56 243 VAL A C 1
ATOM 1829 O O . VAL A 1 243 ? 25.828 -16.331 -34.941 1.00 97.56 243 VAL A O 1
ATOM 1832 N N . LEU A 1 244 ? 24.120 -17.257 -33.817 1.00 98.12 244 LEU A N 1
ATOM 1833 C CA . LEU A 1 244 ? 23.059 -16.569 -34.532 1.00 98.12 244 LEU A CA 1
ATOM 1834 C C . LEU A 1 244 ? 22.715 -15.265 -33.813 1.00 98.12 244 LEU A C 1
ATOM 1836 O O . LEU A 1 244 ? 22.467 -15.250 -32.605 1.00 98.12 244 LEU A O 1
ATOM 1840 N N . ILE A 1 245 ? 22.667 -14.177 -34.580 1.00 97.88 245 ILE A N 1
ATOM 1841 C CA . ILE A 1 245 ? 22.211 -12.860 -34.137 1.00 97.88 245 ILE A CA 1
ATOM 1842 C C . ILE A 1 245 ? 21.006 -12.461 -35.000 1.00 97.88 245 ILE A C 1
ATOM 1844 O O . ILE A 1 245 ? 21.166 -12.282 -36.212 1.00 97.88 245 ILE A O 1
ATOM 1848 N N . PRO A 1 246 ? 19.802 -12.303 -34.419 1.00 97.38 246 PRO A N 1
ATOM 1849 C CA . PRO A 1 246 ? 18.678 -11.684 -35.112 1.00 97.38 246 PRO A CA 1
ATOM 1850 C C . PRO A 1 246 ? 18.953 -10.198 -35.350 1.00 97.38 246 PRO A C 1
ATOM 1852 O O . PRO A 1 246 ? 19.337 -9.476 -34.426 1.00 97.38 246 PRO A O 1
ATOM 1855 N N . VAL A 1 247 ? 18.744 -9.715 -36.574 1.00 97.19 247 VAL A N 1
ATOM 1856 C CA . VAL A 1 247 ? 19.003 -8.313 -36.935 1.00 97.19 247 VAL A CA 1
ATOM 1857 C C . VAL A 1 247 ? 17.799 -7.689 -37.619 1.00 97.19 247 VAL A C 1
ATOM 1859 O O . VAL A 1 247 ? 17.082 -8.353 -38.359 1.00 97.19 247 VAL A O 1
ATOM 1862 N N . HIS A 1 248 ? 17.581 -6.390 -37.418 1.00 96.75 248 HIS A N 1
ATOM 1863 C CA . HIS A 1 248 ? 16.520 -5.679 -38.127 1.00 96.75 248 HIS A CA 1
ATOM 1864 C C . HIS A 1 248 ? 16.756 -5.738 -39.655 1.00 96.75 248 HIS A C 1
ATOM 1866 O O . HIS A 1 248 ? 17.901 -5.579 -40.091 1.00 96.75 248 HIS A O 1
ATOM 1872 N N . PRO A 1 249 ? 15.726 -5.905 -40.508 1.00 95.38 249 PRO A N 1
ATOM 1873 C CA . PRO A 1 249 ? 15.922 -5.962 -41.959 1.00 95.38 249 PRO A CA 1
ATOM 1874 C C . PRO A 1 249 ? 16.608 -4.716 -42.531 1.00 95.38 249 PRO A C 1
ATOM 1876 O O . PRO A 1 249 ? 17.563 -4.845 -43.291 1.00 95.38 249 PRO A O 1
ATOM 1879 N N . HIS A 1 250 ? 16.192 -3.514 -42.114 1.00 94.81 250 HIS A N 1
ATOM 1880 C CA . HIS A 1 250 ? 16.878 -2.266 -42.494 1.00 94.81 250 HIS A CA 1
ATOM 1881 C C . HIS A 1 250 ? 18.371 -2.295 -42.114 1.00 94.81 250 HIS A C 1
ATOM 1883 O O . HIS A 1 250 ? 19.233 -2.007 -42.941 1.00 94.81 250 HIS A O 1
ATOM 1889 N N . GLN A 1 251 ? 18.696 -2.781 -40.912 1.00 94.50 251 GLN A N 1
ATOM 1890 C CA . GLN A 1 251 ? 20.082 -2.930 -40.468 1.00 94.50 251 GLN A CA 1
ATOM 1891 C C . GLN A 1 251 ? 20.872 -3.872 -41.384 1.00 94.50 251 GLN A C 1
ATOM 1893 O O . GLN A 1 251 ? 21.989 -3.548 -41.787 1.00 94.50 251 GLN A O 1
ATOM 1898 N N . ARG A 1 252 ? 20.276 -5.009 -41.763 1.00 94.31 252 ARG A N 1
ATOM 1899 C CA . ARG A 1 252 ? 20.890 -5.989 -42.666 1.00 94.31 252 ARG A CA 1
ATOM 1900 C C . ARG A 1 252 ? 21.214 -5.414 -44.039 1.00 94.31 252 ARG A C 1
ATOM 1902 O O . ARG A 1 252 ? 22.261 -5.748 -44.581 1.00 94.31 252 ARG A O 1
ATOM 1909 N N . PHE A 1 253 ? 20.301 -4.647 -44.628 1.00 93.06 253 PHE A N 1
ATOM 1910 C CA . PHE A 1 253 ? 20.429 -4.220 -46.023 1.00 93.06 253 PHE A CA 1
ATOM 1911 C C . PHE A 1 253 ? 21.179 -2.899 -46.194 1.00 93.06 253 PHE A C 1
ATOM 1913 O O . PHE A 1 253 ? 21.747 -2.679 -47.260 1.00 93.06 253 PHE A O 1
ATOM 1920 N N . HIS A 1 254 ? 21.231 -2.052 -45.162 1.00 91.31 254 HIS A N 1
ATOM 1921 C CA . HIS A 1 254 ? 21.869 -0.736 -45.249 1.00 91.31 254 HIS A CA 1
ATOM 1922 C C . HIS A 1 254 ? 23.137 -0.640 -44.400 1.00 91.31 254 HIS A C 1
ATOM 1924 O O . HIS A 1 254 ? 24.201 -0.297 -44.909 1.00 91.31 254 HIS A O 1
ATOM 1930 N N . ALA A 1 255 ? 23.051 -0.967 -43.110 1.00 91.62 255 ALA A N 1
ATOM 1931 C CA . ALA A 1 255 ? 24.147 -0.716 -42.180 1.00 91.62 255 ALA A CA 1
ATOM 1932 C C . ALA A 1 255 ? 25.233 -1.798 -42.223 1.00 91.62 255 ALA A C 1
ATOM 1934 O O . ALA A 1 255 ? 26.413 -1.460 -42.214 1.00 91.62 255 ALA A O 1
ATOM 1935 N N . LEU A 1 256 ? 24.870 -3.086 -42.289 1.00 93.69 256 LEU A N 1
ATOM 1936 C CA . LEU A 1 256 ? 25.870 -4.164 -42.295 1.00 93.69 256 LEU A CA 1
ATOM 1937 C C . LEU A 1 256 ? 26.806 -4.117 -43.517 1.00 93.69 256 LEU A C 1
ATOM 1939 O O . LEU A 1 256 ? 28.014 -4.186 -43.302 1.00 93.69 256 LEU A O 1
ATOM 1943 N N . PRO A 1 257 ? 26.324 -3.928 -44.763 1.00 93.81 257 PRO A N 1
ATOM 1944 C CA . PRO A 1 257 ? 27.208 -3.823 -45.921 1.00 93.81 257 PRO A CA 1
ATOM 1945 C C . PRO A 1 257 ? 28.105 -2.582 -45.874 1.00 93.81 257 PRO A C 1
ATOM 1947 O O . PRO A 1 257 ? 29.186 -2.599 -46.443 1.00 93.81 257 PRO A O 1
ATOM 1950 N N . ALA A 1 258 ? 27.671 -1.511 -45.202 1.00 91.31 258 ALA A N 1
ATOM 1951 C CA . ALA A 1 258 ? 28.450 -0.282 -45.078 1.00 91.31 258 ALA A CA 1
ATOM 1952 C C . ALA A 1 258 ? 29.501 -0.350 -43.957 1.00 91.31 258 ALA A C 1
ATOM 1954 O O . ALA A 1 258 ? 30.603 0.169 -44.112 1.00 91.31 258 ALA A O 1
ATOM 1955 N N . LEU A 1 259 ? 29.162 -0.965 -42.820 1.00 91.31 259 LEU A N 1
ATOM 1956 C CA . LEU A 1 259 ? 29.989 -0.949 -41.610 1.00 91.31 259 LEU A CA 1
ATOM 1957 C C . LEU A 1 259 ? 30.845 -2.207 -41.429 1.00 91.31 259 LEU A C 1
ATOM 1959 O O . LEU A 1 259 ? 31.846 -2.131 -40.725 1.00 91.31 259 LEU A O 1
ATOM 1963 N N . HIS A 1 260 ? 30.465 -3.338 -42.032 1.00 93.31 260 HIS A N 1
ATOM 1964 C CA . HIS A 1 260 ? 31.074 -4.658 -41.794 1.00 93.31 260 HIS A CA 1
ATOM 1965 C C . HIS A 1 260 ? 31.374 -5.417 -43.098 1.00 93.31 260 HIS A C 1
ATOM 1967 O O . HIS A 1 260 ? 31.309 -6.644 -43.136 1.00 93.31 260 HIS A O 1
ATOM 1973 N N . ALA A 1 261 ? 31.655 -4.700 -44.192 1.00 93.44 261 ALA A N 1
ATOM 1974 C CA . ALA A 1 261 ? 31.957 -5.302 -45.496 1.00 93.44 261 ALA A CA 1
ATOM 1975 C C . ALA A 1 261 ? 33.164 -6.255 -45.451 1.00 93.44 261 ALA A C 1
ATOM 1977 O O . ALA A 1 261 ? 33.156 -7.296 -46.102 1.00 93.44 261 ALA A O 1
ATOM 1978 N N . ASP A 1 262 ? 34.176 -5.894 -44.665 1.00 92.62 262 ASP A N 1
ATOM 1979 C CA . ASP A 1 262 ? 35.383 -6.674 -44.391 1.00 92.62 262 ASP A CA 1
ATOM 1980 C C . ASP A 1 262 ? 35.051 -8.016 -43.728 1.00 92.62 262 ASP A C 1
ATOM 1982 O O . ASP A 1 262 ? 35.390 -9.069 -44.265 1.00 92.62 262 ASP A O 1
ATOM 1986 N N . ALA A 1 263 ? 34.291 -7.978 -42.632 1.00 94.38 263 ALA A N 1
ATOM 1987 C CA . ALA A 1 263 ? 33.874 -9.169 -41.895 1.00 94.38 263 ALA A CA 1
ATOM 1988 C C . ALA A 1 263 ? 32.889 -10.053 -42.684 1.00 94.38 263 ALA A C 1
ATOM 1990 O O . ALA A 1 263 ? 32.749 -11.245 -42.414 1.00 94.38 263 ALA A O 1
ATOM 1991 N N . ILE A 1 264 ? 32.168 -9.479 -43.653 1.00 95.69 264 ILE A N 1
ATOM 1992 C CA . ILE A 1 264 ? 31.339 -10.246 -44.590 1.00 95.69 264 ILE A CA 1
ATOM 1993 C C . ILE A 1 264 ? 32.214 -10.933 -45.642 1.00 95.69 264 ILE A C 1
ATOM 1995 O O . ILE A 1 264 ? 31.972 -12.093 -45.975 1.00 95.69 264 ILE A O 1
ATOM 1999 N N . ALA A 1 265 ? 33.229 -10.239 -46.160 1.00 94.62 265 ALA A N 1
ATOM 2000 C CA . ALA A 1 265 ? 34.114 -10.759 -47.198 1.00 94.62 265 ALA A CA 1
ATOM 2001 C C . ALA A 1 265 ? 34.995 -11.920 -46.707 1.00 94.62 265 ALA A C 1
ATOM 2003 O O . ALA A 1 265 ? 35.216 -12.866 -47.462 1.00 94.62 265 ALA A O 1
ATOM 2004 N N . ASP A 1 266 ? 35.469 -11.874 -45.459 1.00 93.50 266 ASP A N 1
ATOM 2005 C CA . ASP A 1 266 ? 36.279 -12.945 -44.856 1.00 93.50 266 ASP A CA 1
ATOM 2006 C C . ASP A 1 266 ? 35.447 -14.084 -44.231 1.00 93.50 266 ASP A C 1
ATOM 2008 O O . ASP A 1 266 ? 35.989 -15.098 -43.787 1.00 93.50 266 ASP A O 1
ATOM 2012 N N . GLY A 1 267 ? 34.118 -13.943 -44.225 1.00 92.56 267 GLY A N 1
ATOM 2013 C CA . GLY A 1 267 ? 33.191 -14.935 -43.699 1.00 92.56 267 GLY A CA 1
ATOM 2014 C C . GLY A 1 267 ? 33.071 -14.952 -42.175 1.00 92.56 267 GLY A C 1
ATOM 2015 O O . GLY A 1 267 ? 32.417 -15.855 -41.649 1.00 92.56 267 GLY A O 1
ATOM 2016 N N . THR A 1 268 ? 33.638 -13.992 -41.439 1.00 96.31 268 THR A N 1
ATOM 2017 C CA . THR A 1 268 ? 33.425 -13.824 -39.989 1.00 96.31 268 THR A CA 1
ATOM 2018 C C . THR A 1 268 ? 31.955 -13.546 -39.679 1.00 96.31 268 THR A C 1
ATOM 2020 O O . THR A 1 268 ? 31.405 -14.103 -38.727 1.00 96.31 268 THR A O 1
ATOM 2023 N N . VAL A 1 269 ? 31.295 -12.753 -40.522 1.00 97.31 269 VAL A N 1
ATOM 2024 C CA . VAL A 1 269 ? 29.876 -12.397 -40.458 1.00 97.31 269 VAL A CA 1
ATOM 2025 C C . VAL A 1 269 ? 29.184 -12.895 -41.727 1.00 97.31 269 VAL A C 1
ATOM 2027 O O . VAL A 1 269 ? 29.439 -12.410 -42.821 1.00 97.31 269 VAL A O 1
ATOM 2030 N N . ALA A 1 270 ? 28.259 -13.841 -41.595 1.00 97.06 270 ALA A N 1
ATOM 2031 C CA . ALA A 1 270 ? 27.541 -14.454 -42.708 1.00 97.06 270 ALA A CA 1
ATOM 2032 C C . ALA A 1 270 ? 26.027 -14.176 -42.609 1.00 97.06 270 ALA A C 1
ATOM 2034 O O . ALA A 1 270 ? 25.328 -14.802 -41.806 1.00 97.06 270 ALA A O 1
ATOM 2035 N N . PRO A 1 271 ? 25.480 -13.238 -43.407 1.00 96.94 271 PRO A N 1
ATOM 2036 C CA . PRO A 1 271 ? 24.040 -12.990 -43.453 1.00 96.94 271 PRO A CA 1
ATOM 2037 C C . PRO A 1 271 ? 23.272 -14.189 -44.032 1.00 96.94 271 PRO A C 1
ATOM 2039 O O . PRO A 1 271 ? 23.492 -14.566 -45.181 1.00 96.94 271 PRO A O 1
ATOM 2042 N N . LEU A 1 272 ? 22.308 -14.734 -43.288 1.00 96.44 272 LEU A N 1
ATOM 2043 C CA . LEU A 1 272 ? 21.515 -15.906 -43.687 1.00 96.44 272 LEU A CA 1
ATOM 2044 C C . LEU A 1 272 ? 20.171 -15.496 -44.287 1.00 96.44 272 LEU A C 1
ATOM 2046 O O . LEU A 1 272 ? 19.613 -14.466 -43.930 1.00 96.44 272 LEU A O 1
ATOM 2050 N N . ARG A 1 273 ? 19.608 -16.261 -45.213 1.00 94.50 273 ARG A N 1
ATOM 2051 C CA . ARG A 1 273 ? 18.267 -16.053 -45.781 1.00 94.50 273 ARG A CA 1
ATOM 2052 C C . ARG A 1 273 ? 17.171 -16.388 -44.782 1.00 94.50 273 ARG A C 1
ATOM 2054 O O . ARG A 1 273 ? 16.111 -15.780 -44.888 1.00 94.50 273 ARG A O 1
ATOM 2061 N N . THR A 1 274 ? 17.445 -17.294 -43.847 1.00 95.00 274 THR A N 1
ATOM 2062 C CA . THR A 1 274 ? 16.553 -17.708 -42.757 1.00 95.00 274 THR A CA 1
ATOM 2063 C C . THR A 1 274 ? 16.106 -16.524 -41.889 1.00 95.00 274 THR A C 1
ATOM 2065 O O . THR A 1 274 ? 16.900 -15.620 -41.598 1.00 95.00 274 THR A O 1
ATOM 2068 N N . ARG A 1 275 ? 14.824 -16.509 -41.494 1.00 94.38 275 ARG A N 1
ATOM 2069 C CA . ARG A 1 275 ? 14.196 -15.387 -40.780 1.00 94.38 275 ARG A CA 1
ATOM 2070 C C . ARG A 1 275 ? 13.145 -15.840 -39.767 1.00 94.38 275 ARG A C 1
ATOM 2072 O O . ARG A 1 275 ? 12.543 -16.889 -39.957 1.00 94.38 275 ARG A O 1
ATOM 2079 N N . ILE A 1 276 ? 12.917 -15.010 -38.751 1.00 93.94 276 ILE A N 1
ATOM 2080 C CA . ILE A 1 276 ? 11.902 -15.194 -37.705 1.00 93.94 276 ILE A CA 1
ATOM 2081 C C . ILE A 1 276 ? 10.740 -14.216 -37.953 1.00 93.94 276 ILE A C 1
ATOM 2083 O O . ILE A 1 276 ? 11.014 -13.019 -38.046 1.00 93.94 276 ILE A O 1
ATOM 2087 N N . PRO A 1 277 ? 9.471 -14.649 -38.017 1.00 92.50 277 PRO A N 1
ATOM 2088 C CA . PRO A 1 277 ? 8.338 -13.729 -38.115 1.00 92.50 277 PRO A CA 1
ATOM 2089 C C . PRO A 1 277 ? 8.298 -12.755 -36.933 1.00 92.50 277 PRO A C 1
ATOM 2091 O O . PRO A 1 277 ? 8.459 -13.159 -35.776 1.00 92.50 277 PRO A O 1
ATOM 2094 N N . ALA A 1 278 ? 8.118 -11.464 -37.214 1.00 92.75 278 ALA A N 1
ATOM 2095 C CA . ALA A 1 278 ? 8.143 -10.444 -36.179 1.00 92.75 278 ALA A CA 1
ATOM 2096 C C . ALA A 1 278 ? 7.256 -9.230 -36.487 1.00 92.75 278 ALA A C 1
ATOM 2098 O O . ALA A 1 278 ? 6.987 -8.877 -37.638 1.00 92.75 278 ALA A O 1
ATOM 2099 N N . ARG A 1 279 ? 6.837 -8.550 -35.418 1.00 92.94 279 ARG A N 1
ATOM 2100 C CA . ARG A 1 279 ? 6.079 -7.295 -35.474 1.00 92.94 279 ARG A CA 1
ATOM 2101 C C . ARG A 1 279 ? 6.770 -6.224 -34.630 1.00 92.94 279 ARG A C 1
ATOM 2103 O O . ARG A 1 279 ? 7.188 -6.519 -33.506 1.00 92.94 279 ARG A O 1
ATOM 2110 N N . PRO A 1 280 ? 6.933 -4.992 -35.136 1.00 93.94 280 PRO A N 1
ATOM 2111 C CA . PRO A 1 280 ? 7.596 -3.934 -34.401 1.00 93.94 280 PRO A CA 1
ATOM 2112 C C . PRO A 1 280 ? 6.709 -3.371 -33.297 1.00 93.94 280 PRO A C 1
ATOM 2114 O O . PRO A 1 280 ? 5.510 -3.174 -33.468 1.00 93.94 280 PRO A O 1
ATOM 2117 N N . LEU A 1 281 ? 7.339 -3.067 -32.168 1.00 93.56 281 LEU A N 1
ATOM 2118 C CA . LEU A 1 281 ? 6.751 -2.300 -31.073 1.00 93.56 281 LEU A CA 1
ATOM 2119 C C . LEU A 1 281 ? 7.089 -0.806 -31.232 1.00 93.56 281 LEU A C 1
ATOM 2121 O O . LEU A 1 281 ? 7.811 -0.415 -32.152 1.00 93.56 281 LEU A O 1
ATOM 2125 N N . ILE A 1 282 ? 6.633 0.046 -30.309 1.00 91.75 282 ILE A N 1
ATOM 2126 C CA . ILE A 1 282 ? 6.762 1.517 -30.353 1.00 91.75 282 ILE A CA 1
ATOM 2127 C C . ILE A 1 282 ? 8.202 2.022 -30.549 1.00 91.75 282 ILE A C 1
ATOM 2129 O O . ILE A 1 282 ? 8.425 3.125 -31.047 1.00 91.75 282 ILE A O 1
ATOM 2133 N N . SER A 1 283 ? 9.206 1.225 -30.172 1.00 91.31 283 SER A N 1
ATOM 2134 C CA . SER A 1 283 ? 10.618 1.577 -30.345 1.00 91.31 283 SER A CA 1
ATOM 2135 C C . SER A 1 283 ? 11.148 1.345 -31.766 1.00 91.31 283 SER A C 1
ATOM 2137 O O . SER A 1 283 ? 12.304 1.690 -32.027 1.00 91.31 283 SER A O 1
ATOM 2139 N N . VAL A 1 284 ? 10.345 0.743 -32.657 1.00 93.44 284 VAL A N 1
ATOM 2140 C CA . VAL A 1 284 ? 10.672 0.249 -34.012 1.00 93.44 284 VAL A CA 1
ATOM 2141 C C . VAL A 1 284 ? 11.679 -0.912 -34.018 1.00 93.44 284 VAL A C 1
ATOM 2143 O O . VAL A 1 284 ? 11.516 -1.879 -34.750 1.00 93.44 284 VAL A O 1
ATOM 2146 N N . ARG A 1 285 ? 12.712 -0.855 -33.172 1.00 93.62 285 ARG A N 1
ATOM 2147 C CA . ARG A 1 285 ? 13.804 -1.843 -33.099 1.00 93.62 285 ARG A CA 1
ATOM 2148 C C . ARG A 1 285 ? 13.582 -2.988 -32.111 1.00 93.62 285 ARG A C 1
ATOM 2150 O O . ARG A 1 285 ? 14.379 -3.926 -32.079 1.00 93.62 285 ARG A O 1
ATOM 2157 N N . THR A 1 286 ? 12.592 -2.864 -31.232 1.00 94.44 286 THR A N 1
ATOM 2158 C CA . THR A 1 286 ? 12.133 -3.959 -30.374 1.00 94.44 286 THR A CA 1
ATOM 2159 C C . THR A 1 286 ? 10.952 -4.605 -31.059 1.00 94.44 286 THR A C 1
ATOM 2161 O O . THR A 1 286 ? 10.007 -3.916 -31.431 1.00 94.44 286 THR A O 1
ATOM 2164 N N . LEU A 1 287 ? 11.041 -5.911 -31.242 1.00 94.88 287 LEU A N 1
ATOM 2165 C CA . LEU A 1 287 ? 10.144 -6.661 -32.098 1.00 94.88 287 LEU A CA 1
ATOM 2166 C C . LEU A 1 287 ? 9.558 -7.807 -31.276 1.00 94.88 287 LEU A C 1
ATOM 2168 O O . LEU A 1 287 ? 10.313 -8.502 -30.595 1.00 94.88 287 LEU A O 1
ATOM 2172 N N . SER A 1 288 ? 8.242 -7.986 -31.318 1.00 93.19 288 SER A N 1
ATOM 2173 C CA . SER A 1 288 ? 7.605 -9.209 -30.828 1.00 93.19 288 SER A CA 1
ATOM 2174 C C . SER A 1 288 ? 7.792 -10.286 -31.888 1.00 93.19 288 SER A C 1
ATOM 2176 O O . SER A 1 288 ? 7.343 -10.120 -33.024 1.00 93.19 288 SER A O 1
ATOM 2178 N N . ALA A 1 289 ? 8.549 -11.327 -31.543 1.00 92.81 289 ALA A N 1
ATOM 2179 C CA . ALA A 1 289 ? 8.945 -12.395 -32.446 1.00 92.81 289 ALA A CA 1
ATOM 2180 C C . ALA A 1 289 ? 8.368 -13.726 -31.961 1.00 92.81 289 ALA A C 1
ATOM 2182 O O . ALA A 1 289 ? 8.586 -14.124 -30.812 1.00 92.81 289 ALA A O 1
ATOM 2183 N N . ARG A 1 290 ? 7.648 -14.415 -32.851 1.00 88.69 290 ARG A N 1
ATOM 2184 C CA . ARG A 1 290 ? 7.018 -15.719 -32.601 1.00 88.69 290 ARG A CA 1
ATOM 2185 C C . ARG A 1 290 ? 7.117 -16.575 -33.860 1.00 88.69 290 ARG A C 1
ATOM 2187 O O . ARG A 1 290 ? 6.891 -16.082 -34.960 1.00 88.69 290 ARG A O 1
ATOM 2194 N N . GLU A 1 291 ? 7.449 -17.856 -33.710 1.00 84.81 291 GLU A N 1
ATOM 2195 C CA . GLU A 1 291 ? 7.506 -18.787 -34.849 1.00 84.81 291 GLU A CA 1
ATOM 2196 C C . GLU A 1 291 ? 6.099 -19.178 -35.332 1.00 84.81 291 GLU A C 1
ATOM 2198 O O . GLU A 1 291 ? 5.865 -19.354 -36.526 1.00 84.81 291 GLU A O 1
ATOM 2203 N N . THR A 1 292 ? 5.151 -19.296 -34.398 1.00 80.00 292 THR A N 1
ATOM 2204 C CA . THR A 1 292 ? 3.719 -19.535 -34.637 1.00 80.00 292 THR A CA 1
ATOM 2205 C C . THR A 1 292 ? 2.882 -18.806 -33.579 1.00 80.00 292 THR A C 1
ATOM 2207 O O . THR A 1 292 ? 3.407 -18.416 -32.539 1.00 80.00 292 THR A O 1
ATOM 2210 N N . ALA A 1 293 ? 1.567 -18.670 -33.779 1.00 70.44 293 ALA A N 1
ATOM 2211 C CA . ALA A 1 293 ? 0.686 -18.059 -32.773 1.00 70.44 293 ALA A CA 1
ATOM 2212 C C . ALA A 1 293 ? 0.675 -18.808 -31.420 1.00 70.44 293 ALA A C 1
ATOM 2214 O O . ALA A 1 293 ? 0.426 -18.196 -30.389 1.00 70.44 293 ALA A O 1
ATOM 2215 N N . ALA A 1 294 ? 0.975 -20.113 -31.413 1.00 68.81 294 ALA A N 1
ATOM 2216 C CA . ALA A 1 294 ? 0.960 -20.957 -30.216 1.00 68.81 294 ALA A CA 1
ATOM 2217 C C . ALA A 1 294 ? 2.343 -21.156 -29.559 1.00 68.81 294 ALA A C 1
ATOM 2219 O O . ALA A 1 294 ? 2.427 -21.784 -28.505 1.00 68.81 294 ALA A O 1
ATOM 2220 N N . SER A 1 295 ? 3.434 -20.682 -30.173 1.00 71.94 295 SER A N 1
ATOM 2221 C CA . SER A 1 295 ? 4.786 -20.809 -29.606 1.00 71.94 295 SER A CA 1
ATOM 2222 C C . SER A 1 295 ? 5.067 -19.713 -28.580 1.00 71.94 295 SER A C 1
ATOM 2224 O O . SER A 1 295 ? 4.584 -18.589 -28.741 1.00 71.94 295 SER A O 1
ATOM 2226 N N . ALA A 1 296 ? 5.912 -20.018 -27.589 1.00 74.56 296 ALA A N 1
ATOM 2227 C CA . ALA A 1 296 ? 6.468 -19.021 -26.673 1.00 74.56 296 ALA A CA 1
ATOM 2228 C C . ALA A 1 296 ? 7.128 -17.870 -27.454 1.00 74.56 296 ALA A C 1
ATOM 2230 O O . ALA A 1 296 ? 7.748 -18.096 -28.500 1.00 74.56 296 ALA A O 1
ATOM 2231 N N . GLY A 1 297 ? 6.942 -16.639 -26.978 1.00 84.19 297 GLY A N 1
ATOM 2232 C CA . GLY A 1 297 ? 7.408 -15.439 -27.665 1.00 84.19 297 GLY A CA 1
ATOM 2233 C C . GLY A 1 297 ? 8.649 -14.841 -27.028 1.00 84.19 297 GLY A C 1
ATOM 2234 O O . GLY A 1 297 ? 8.922 -15.031 -25.845 1.00 84.19 297 GLY A O 1
ATOM 2235 N N . LEU A 1 298 ? 9.398 -14.071 -27.818 1.00 92.38 298 LEU A N 1
ATOM 2236 C CA . LEU A 1 298 ? 10.453 -13.206 -27.298 1.00 92.38 298 LEU A CA 1
ATOM 2237 C C . LEU A 1 298 ? 10.294 -11.790 -27.838 1.00 92.38 298 LEU A C 1
ATOM 2239 O O . LEU A 1 298 ? 10.078 -11.567 -29.032 1.00 92.38 298 LEU A O 1
ATOM 2243 N N . HIS A 1 299 ? 10.527 -10.816 -26.963 1.00 94.69 299 HIS A N 1
ATOM 2244 C CA . HIS A 1 299 ? 10.823 -9.462 -27.391 1.00 94.69 299 HIS A CA 1
ATOM 2245 C C . HIS A 1 299 ? 12.304 -9.360 -27.766 1.00 94.69 299 HIS A C 1
ATOM 2247 O O . HIS A 1 299 ? 13.190 -9.442 -26.914 1.00 94.69 299 HIS A O 1
ATOM 2253 N N . VAL A 1 300 ? 12.586 -9.133 -29.049 1.00 96.00 300 VAL A N 1
ATOM 2254 C CA . VAL A 1 300 ? 13.949 -9.028 -29.583 1.00 96.00 300 VAL A CA 1
ATOM 2255 C C . VAL A 1 300 ? 14.288 -7.563 -29.840 1.00 96.00 300 VAL A C 1
ATOM 2257 O O . VAL A 1 300 ? 13.750 -6.926 -30.746 1.00 96.00 300 VAL A O 1
ATOM 2260 N N . LYS A 1 301 ? 15.194 -7.000 -29.034 1.00 96.69 301 LYS A N 1
ATOM 2261 C CA . LYS A 1 301 ? 15.721 -5.640 -29.211 1.00 96.69 301 LYS A CA 1
ATOM 2262 C C . LYS A 1 301 ? 16.973 -5.691 -30.079 1.00 96.69 301 LYS A C 1
ATOM 2264 O O . LYS A 1 301 ? 18.017 -6.150 -29.630 1.00 96.69 301 LYS A O 1
ATOM 2269 N N . THR A 1 302 ? 16.866 -5.184 -31.299 1.00 96.62 302 THR A N 1
ATOM 2270 C CA . THR A 1 302 ? 17.933 -5.213 -32.310 1.00 96.62 302 THR A CA 1
ATOM 2271 C C . THR A 1 302 ? 18.670 -3.878 -32.422 1.00 96.62 302 THR A C 1
ATOM 2273 O O . THR A 1 302 ? 18.155 -2.824 -32.035 1.00 96.62 302 THR A O 1
ATOM 2276 N N . ALA A 1 303 ? 19.896 -3.910 -32.947 1.00 95.69 303 ALA A N 1
ATOM 2277 C CA . ALA A 1 303 ? 20.586 -2.710 -33.407 1.00 95.69 303 ALA A CA 1
ATOM 2278 C C . ALA A 1 303 ? 19.915 -2.126 -34.662 1.00 95.69 303 ALA A C 1
ATOM 2280 O O . ALA A 1 303 ? 19.534 -2.863 -35.573 1.00 95.69 303 ALA A O 1
ATOM 2281 N N . LEU A 1 304 ? 19.806 -0.797 -34.707 1.00 94.81 304 LEU A N 1
ATOM 2282 C CA . LEU A 1 304 ? 19.256 -0.048 -35.832 1.00 94.81 304 LEU A CA 1
ATOM 2283 C C . LEU A 1 304 ? 20.006 1.288 -35.968 1.00 94.81 304 LEU A C 1
ATOM 2285 O O . LEU A 1 304 ? 19.796 2.203 -35.170 1.00 94.81 304 LEU A O 1
ATOM 2289 N N . GLU A 1 305 ? 20.876 1.421 -36.971 1.00 92.12 305 GLU A N 1
ATOM 2290 C CA . GLU A 1 305 ? 21.629 2.652 -37.276 1.00 92.12 305 GLU A CA 1
ATOM 2291 C C . GLU A 1 305 ? 20.740 3.692 -37.986 1.00 92.12 305 GLU A C 1
ATOM 2293 O O . GLU A 1 305 ? 21.062 4.232 -39.039 1.00 92.12 305 GLU A O 1
ATOM 2298 N N . VAL A 1 306 ? 19.591 3.972 -37.372 1.00 91.44 306 VAL A N 1
ATOM 2299 C CA . VAL A 1 306 ? 18.658 5.040 -37.729 1.00 91.44 306 VAL A CA 1
ATOM 2300 C C . VAL A 1 306 ? 18.548 5.961 -36.529 1.00 91.44 306 VAL A C 1
ATOM 2302 O O . VAL A 1 306 ? 18.491 5.514 -35.373 1.00 91.44 306 VAL A O 1
ATOM 2305 N N . GLN A 1 307 ? 18.523 7.261 -36.792 1.00 89.38 307 GLN A N 1
ATOM 2306 C CA . GLN A 1 307 ? 18.302 8.234 -35.745 1.00 89.38 307 GLN A CA 1
ATOM 2307 C C . GLN A 1 307 ? 16.800 8.419 -35.512 1.00 89.38 307 GLN A C 1
ATOM 2309 O O . GLN A 1 307 ? 16.101 9.053 -36.299 1.00 89.38 307 GLN A O 1
ATOM 2314 N N . LEU A 1 308 ? 16.325 7.898 -34.378 1.00 87.31 308 LEU A N 1
ATOM 2315 C CA . LEU A 1 308 ? 14.960 8.108 -33.898 1.00 87.31 308 LEU A CA 1
ATOM 2316 C C . LEU A 1 308 ? 14.999 9.122 -32.757 1.00 87.31 308 LEU A C 1
ATOM 2318 O O . LEU A 1 308 ? 15.637 8.861 -31.728 1.00 87.31 308 LEU A O 1
ATOM 2322 N N . THR A 1 309 ? 14.322 10.255 -32.945 1.00 82.06 309 THR A N 1
ATOM 2323 C CA . THR A 1 309 ? 14.394 11.438 -32.070 1.00 82.06 309 THR A CA 1
ATOM 2324 C C . THR A 1 309 ? 15.837 11.929 -31.866 1.00 82.06 309 THR A C 1
ATOM 2326 O O . THR A 1 309 ? 16.487 12.358 -32.812 1.00 82.06 309 THR A O 1
ATOM 2329 N N . SER A 1 310 ? 16.396 11.882 -30.659 1.00 76.19 310 SER A N 1
ATOM 2330 C CA . SER A 1 310 ? 17.663 12.565 -30.349 1.00 76.19 310 SER A CA 1
ATOM 2331 C C . SER A 1 310 ? 18.918 11.703 -30.544 1.00 76.19 310 SER A C 1
ATOM 2333 O O . SER A 1 310 ? 20.019 12.231 -30.420 1.00 76.19 310 SER A O 1
ATOM 2335 N N . ALA A 1 311 ? 18.788 10.397 -30.818 1.00 82.75 311 ALA A N 1
ATOM 2336 C CA . ALA A 1 311 ? 19.928 9.474 -30.831 1.00 82.75 311 ALA A CA 1
ATOM 2337 C C . ALA A 1 311 ? 19.806 8.352 -31.873 1.00 82.75 311 ALA A C 1
ATOM 2339 O O . ALA A 1 311 ? 18.712 7.852 -32.154 1.00 82.75 311 ALA A O 1
ATOM 2340 N N . VAL A 1 312 ? 20.959 7.923 -32.395 1.00 88.19 312 VAL A N 1
ATOM 2341 C CA . VAL A 1 312 ? 21.093 6.718 -33.226 1.00 88.19 312 VAL A CA 1
ATOM 2342 C C . VAL A 1 312 ? 20.798 5.481 -32.383 1.00 88.19 312 VAL A C 1
ATOM 2344 O O . VAL A 1 312 ? 21.282 5.346 -31.256 1.00 88.19 312 VAL A O 1
ATOM 2347 N N . ARG A 1 313 ? 19.982 4.568 -32.910 1.00 89.94 313 ARG A N 1
ATOM 2348 C CA . ARG A 1 313 ? 19.402 3.458 -32.146 1.00 89.94 313 ARG A CA 1
ATOM 2349 C C . ARG A 1 313 ? 20.192 2.146 -32.254 1.00 89.94 313 ARG A C 1
ATOM 2351 O O . ARG A 1 313 ? 19.607 1.064 -32.336 1.00 89.94 313 ARG A O 1
ATOM 2358 N N . GLY A 1 314 ? 21.513 2.226 -32.104 1.00 90.06 314 GLY A N 1
ATOM 2359 C CA . GLY A 1 314 ? 22.384 1.062 -31.892 1.00 90.06 314 GLY A CA 1
ATOM 2360 C C . GLY A 1 314 ? 22.219 0.409 -30.507 1.00 90.06 314 GLY A C 1
ATOM 2361 O O . GLY A 1 314 ? 21.568 0.955 -29.606 1.00 90.06 314 GLY A O 1
ATOM 2362 N N . VAL A 1 315 ? 22.817 -0.769 -30.324 1.00 92.19 315 VAL A N 1
ATOM 2363 C CA . VAL A 1 315 ? 22.871 -1.500 -29.044 1.00 92.19 315 VAL A CA 1
ATOM 2364 C C . VAL A 1 315 ? 24.315 -1.482 -28.547 1.00 92.19 315 VAL A C 1
ATOM 2366 O O . VAL A 1 315 ? 25.189 -2.079 -29.160 1.00 92.19 315 VAL A O 1
ATOM 2369 N N . SER A 1 316 ? 24.592 -0.749 -27.467 1.00 89.75 316 SER A N 1
ATOM 2370 C CA . SER A 1 316 ? 25.963 -0.565 -26.977 1.00 89.75 316 SER A CA 1
ATOM 2371 C C . SER A 1 316 ? 26.519 -1.826 -26.295 1.00 89.75 316 SER A C 1
ATOM 2373 O O . SER A 1 316 ? 25.742 -2.589 -25.716 1.00 89.75 316 SER A O 1
ATOM 2375 N N . PRO A 1 317 ? 27.855 -2.003 -26.238 1.00 89.69 317 PRO A N 1
ATOM 2376 C CA . PRO A 1 317 ? 28.476 -3.079 -25.458 1.00 89.69 317 PRO A CA 1
ATOM 2377 C C . PRO A 1 317 ? 28.035 -3.090 -23.986 1.00 89.69 317 PRO A C 1
ATOM 2379 O O . PRO A 1 317 ? 27.784 -4.146 -23.412 1.00 89.69 317 PRO A O 1
ATOM 2382 N N . ALA A 1 318 ? 27.843 -1.903 -23.396 1.00 89.62 318 ALA A N 1
ATOM 2383 C CA . ALA A 1 318 ? 27.306 -1.765 -22.046 1.00 89.62 318 ALA A CA 1
ATOM 2384 C C . ALA A 1 318 ? 25.888 -2.340 -21.913 1.00 89.62 318 ALA A C 1
ATOM 2386 O O . ALA A 1 318 ? 25.598 -3.004 -20.925 1.00 89.62 318 ALA A O 1
ATOM 2387 N N . ALA A 1 319 ? 25.014 -2.131 -22.902 1.00 89.56 319 ALA A N 1
ATOM 2388 C CA . ALA A 1 319 ? 23.667 -2.700 -22.887 1.00 89.56 319 ALA A CA 1
ATOM 2389 C C . ALA A 1 319 ? 23.690 -4.233 -23.012 1.00 89.56 319 ALA A C 1
ATOM 2391 O O . ALA A 1 319 ? 22.938 -4.905 -22.313 1.00 89.56 319 ALA A O 1
ATOM 2392 N N . VAL A 1 320 ? 24.583 -4.780 -23.848 1.00 92.06 320 VAL A N 1
ATOM 2393 C CA . VAL A 1 320 ? 24.776 -6.233 -24.010 1.00 92.06 320 VAL A CA 1
ATOM 2394 C C . VAL A 1 320 ? 25.218 -6.864 -22.688 1.00 92.06 320 VAL A C 1
ATOM 2396 O O . VAL A 1 320 ? 24.615 -7.837 -22.249 1.00 92.06 320 VAL A O 1
ATOM 2399 N N . HIS A 1 321 ? 26.224 -6.302 -22.016 1.00 91.94 321 HIS A N 1
ATOM 2400 C CA . HIS A 1 321 ? 26.773 -6.879 -20.781 1.00 91.94 321 HIS A CA 1
ATOM 2401 C C . HIS A 1 321 ? 25.896 -6.652 -19.543 1.00 91.94 321 HIS A C 1
ATOM 2403 O O . HIS A 1 321 ? 25.682 -7.588 -18.767 1.00 91.94 321 HIS A O 1
ATOM 2409 N N . ASN A 1 322 ? 25.416 -5.418 -19.337 1.00 93.56 322 ASN A N 1
ATOM 2410 C CA . ASN A 1 322 ? 24.753 -5.014 -18.095 1.00 93.56 322 ASN A CA 1
ATOM 2411 C C . ASN A 1 322 ? 23.282 -5.448 -18.033 1.00 93.56 322 ASN A C 1
ATOM 2413 O O . ASN A 1 322 ? 22.793 -5.716 -16.941 1.00 93.56 322 ASN A O 1
ATOM 2417 N N . GLY A 1 323 ? 22.570 -5.499 -19.165 1.00 92.19 323 GLY A N 1
ATOM 2418 C CA . GLY A 1 323 ? 21.119 -5.726 -19.206 1.00 92.19 323 GLY A CA 1
ATOM 2419 C C . GLY A 1 323 ? 20.671 -7.013 -18.497 1.00 92.19 323 GLY A C 1
ATOM 2420 O O . GLY A 1 323 ? 19.913 -6.942 -17.519 1.00 92.19 323 GLY A O 1
ATOM 2421 N N . PRO A 1 324 ? 21.198 -8.186 -18.898 1.00 92.50 324 PRO A N 1
ATOM 2422 C CA . PRO A 1 324 ? 20.867 -9.446 -18.234 1.00 92.50 324 PRO A CA 1
ATOM 2423 C C . PRO A 1 324 ? 21.345 -9.558 -16.786 1.00 92.50 324 PRO A C 1
ATOM 2425 O O . PRO A 1 324 ? 20.643 -10.109 -15.940 1.00 92.50 324 PRO A O 1
ATOM 2428 N N . ARG A 1 325 ? 22.490 -8.955 -16.450 1.00 92.31 325 ARG A N 1
ATOM 2429 C CA . ARG A 1 325 ? 23.002 -8.929 -15.069 1.00 92.31 325 ARG A CA 1
ATOM 2430 C C . ARG A 1 325 ? 22.139 -8.077 -14.145 1.00 92.31 325 ARG A C 1
ATOM 2432 O O . ARG A 1 325 ? 21.848 -8.485 -13.023 1.00 92.31 325 ARG A O 1
ATOM 2439 N N . LEU A 1 326 ? 21.698 -6.913 -14.621 1.00 93.88 326 LEU A N 1
ATOM 2440 C CA . LEU A 1 326 ? 20.782 -6.059 -13.877 1.00 93.88 326 LEU A CA 1
ATOM 2441 C C . LEU A 1 326 ? 19.411 -6.728 -13.725 1.00 93.88 326 LEU A C 1
ATOM 2443 O O . LEU A 1 326 ? 18.816 -6.617 -12.659 1.00 93.88 326 LEU A O 1
ATOM 2447 N N . SER A 1 327 ? 18.940 -7.465 -14.738 1.00 93.75 327 SER A N 1
ATOM 2448 C CA . SER A 1 327 ? 17.703 -8.256 -14.639 1.00 93.75 327 SER A CA 1
ATOM 2449 C C . SER A 1 327 ? 17.794 -9.303 -13.528 1.00 93.75 327 SER A C 1
ATOM 2451 O O . SER A 1 327 ? 16.917 -9.352 -12.670 1.00 93.75 327 SER A O 1
ATOM 2453 N N . ALA A 1 328 ? 18.883 -10.078 -13.482 1.00 91.12 328 ALA A N 1
ATOM 2454 C CA . ALA A 1 328 ? 19.103 -11.079 -12.436 1.00 91.12 328 ALA A CA 1
ATOM 2455 C C . ALA A 1 328 ? 19.224 -10.454 -11.031 1.00 91.12 328 ALA A C 1
ATOM 2457 O O . ALA A 1 328 ? 18.726 -11.009 -10.050 1.00 91.12 328 ALA A O 1
ATOM 2458 N N . LEU A 1 329 ? 19.863 -9.283 -10.918 1.00 92.88 329 LEU A N 1
ATOM 2459 C CA . LEU A 1 329 ? 19.923 -8.534 -9.661 1.00 92.88 329 LEU A CA 1
ATOM 2460 C C . LEU A 1 329 ? 18.529 -8.057 -9.223 1.00 92.88 329 LEU A C 1
ATOM 2462 O O . LEU A 1 329 ? 18.157 -8.247 -8.067 1.00 92.88 329 LEU A O 1
ATOM 2466 N N . LEU A 1 330 ? 17.756 -7.466 -10.137 1.00 93.69 330 LEU A N 1
ATOM 2467 C CA . LEU A 1 330 ? 16.403 -6.980 -9.863 1.00 93.69 330 LEU A CA 1
ATOM 2468 C C . LEU A 1 330 ? 15.455 -8.117 -9.487 1.00 93.69 330 LEU A C 1
ATOM 2470 O O . LEU A 1 330 ? 14.663 -7.943 -8.572 1.00 93.69 330 LEU A O 1
ATOM 2474 N N . GLU A 1 331 ? 15.561 -9.282 -10.123 1.00 88.94 331 GLU A N 1
ATOM 2475 C CA . GLU A 1 331 ? 14.778 -10.469 -9.765 1.00 88.94 331 GLU A CA 1
ATOM 2476 C C . GLU A 1 331 ? 15.034 -10.892 -8.313 1.00 88.94 331 GLU A C 1
ATOM 2478 O O . GLU A 1 331 ? 14.092 -11.058 -7.537 1.00 88.94 331 GLU A O 1
ATOM 2483 N N . ARG A 1 332 ? 16.308 -10.972 -7.907 1.00 87.19 332 ARG A N 1
ATOM 2484 C CA . ARG A 1 332 ? 16.689 -11.279 -6.519 1.00 87.19 332 ARG A CA 1
ATOM 2485 C C . ARG A 1 332 ? 16.172 -10.230 -5.536 1.00 87.19 332 ARG A C 1
ATOM 2487 O O . ARG A 1 332 ? 15.688 -10.594 -4.468 1.00 87.19 332 ARG A O 1
ATOM 2494 N N . ILE A 1 333 ? 16.278 -8.948 -5.887 1.00 90.25 333 ILE A N 1
ATOM 2495 C CA . ILE A 1 333 ? 15.806 -7.836 -5.052 1.00 90.25 333 ILE A CA 1
ATOM 2496 C C . ILE A 1 333 ? 14.282 -7.880 -4.905 1.00 90.25 333 ILE A C 1
ATOM 2498 O O . ILE A 1 333 ? 13.783 -7.854 -3.785 1.00 90.25 333 ILE A O 1
ATOM 2502 N N . VAL A 1 334 ? 13.542 -7.991 -6.010 1.00 86.25 334 VAL A N 1
ATOM 2503 C CA . VAL A 1 334 ? 12.072 -8.002 -6.014 1.00 86.25 334 VAL A CA 1
ATOM 2504 C C . VAL A 1 334 ? 11.528 -9.212 -5.259 1.00 86.25 334 VAL A C 1
ATOM 2506 O O . VAL A 1 334 ? 10.560 -9.073 -4.521 1.00 86.25 334 VAL A O 1
ATOM 2509 N N . ALA A 1 335 ? 12.165 -10.379 -5.380 1.00 77.44 335 ALA A N 1
ATOM 2510 C CA . ALA A 1 335 ? 11.771 -11.571 -4.633 1.00 77.44 335 ALA A CA 1
ATOM 2511 C C . ALA A 1 335 ? 12.066 -11.471 -3.122 1.00 77.44 335 ALA A C 1
ATOM 2513 O O . ALA A 1 335 ? 11.410 -12.137 -2.318 1.00 77.44 335 ALA A O 1
ATOM 2514 N N . ALA A 1 336 ? 13.063 -10.676 -2.723 1.00 71.88 336 ALA A N 1
ATOM 2515 C CA . ALA A 1 336 ? 13.508 -10.579 -1.335 1.00 71.88 336 ALA A CA 1
ATOM 2516 C C . ALA A 1 336 ? 12.892 -9.399 -0.563 1.00 71.88 336 ALA A C 1
ATOM 2518 O O . ALA A 1 336 ? 12.688 -9.516 0.648 1.00 71.88 336 ALA A O 1
ATOM 2519 N N . ASP A 1 337 ? 12.616 -8.276 -1.225 1.00 84.25 337 ASP A N 1
ATOM 2520 C CA . ASP A 1 337 ? 12.139 -7.055 -0.581 1.00 84.25 337 ASP A CA 1
ATOM 2521 C C . ASP A 1 337 ? 10.628 -7.084 -0.341 1.00 84.25 337 ASP A C 1
ATOM 2523 O O . ASP A 1 337 ? 9.839 -7.395 -1.230 1.00 84.25 337 ASP A O 1
ATOM 2527 N N . LEU A 1 338 ? 10.217 -6.710 0.868 1.00 70.81 338 LEU A N 1
ATOM 2528 C CA . LEU A 1 338 ? 8.829 -6.786 1.301 1.00 70.81 338 LEU A CA 1
ATOM 2529 C C . LEU A 1 338 ? 7.882 -5.876 0.509 1.00 70.81 338 LEU A C 1
ATOM 2531 O O . LEU A 1 338 ? 6.744 -6.263 0.250 1.00 70.81 338 LEU A O 1
ATOM 2535 N N . ASP A 1 339 ? 8.345 -4.686 0.126 1.00 73.62 339 ASP A N 1
ATOM 2536 C CA . ASP A 1 339 ? 7.533 -3.711 -0.603 1.00 73.62 339 ASP A CA 1
ATOM 2537 C C . ASP A 1 339 ? 7.441 -4.065 -2.098 1.00 73.62 339 ASP A C 1
ATOM 2539 O O . ASP A 1 339 ? 6.490 -3.672 -2.780 1.00 73.62 339 ASP A O 1
ATOM 2543 N N . LEU A 1 340 ? 8.414 -4.831 -2.607 1.00 84.00 340 LEU A N 1
ATOM 2544 C CA . LEU A 1 340 ? 8.500 -5.247 -4.011 1.00 84.00 340 LEU A CA 1
ATOM 2545 C C . LEU A 1 340 ? 7.862 -6.618 -4.269 1.00 84.00 340 LEU A C 1
ATOM 2547 O O . LEU A 1 340 ? 7.273 -6.815 -5.329 1.00 84.00 340 LEU A O 1
ATOM 2551 N N . ALA A 1 341 ? 7.918 -7.532 -3.298 1.00 74.81 341 ALA A N 1
ATOM 2552 C CA . ALA A 1 341 ? 7.351 -8.879 -3.386 1.00 74.81 341 ALA A CA 1
ATOM 2553 C C . ALA A 1 341 ? 5.819 -8.912 -3.220 1.00 74.81 341 ALA A C 1
ATOM 2555 O O . ALA A 1 341 ? 5.219 -9.989 -3.208 1.00 74.81 341 ALA A O 1
ATOM 2556 N N . LEU A 1 342 ? 5.168 -7.751 -3.063 1.00 74.56 342 LEU A N 1
ATOM 2557 C CA . LEU A 1 342 ? 3.718 -7.666 -2.911 1.00 74.56 342 LEU A CA 1
ATOM 2558 C C . LEU A 1 342 ? 3.010 -8.305 -4.110 1.00 74.56 342 LEU A C 1
ATOM 2560 O O . LEU A 1 342 ? 3.141 -7.867 -5.256 1.00 74.56 342 LEU A O 1
ATOM 2564 N N . GLY A 1 343 ? 2.221 -9.334 -3.808 1.00 71.31 343 GLY A N 1
ATOM 2565 C CA . GLY A 1 343 ? 1.456 -10.086 -4.788 1.00 71.31 343 GLY A CA 1
ATOM 2566 C C . GLY A 1 343 ? 0.017 -9.598 -4.963 1.00 71.31 343 GLY A C 1
ATOM 2567 O O . GLY A 1 343 ? -0.551 -8.864 -4.143 1.00 71.31 343 GLY A O 1
ATOM 2568 N N . THR A 1 344 ? -0.587 -10.014 -6.062 1.00 71.25 344 THR A N 1
ATOM 2569 C CA . THR A 1 344 ? -2.030 -10.043 -6.285 1.00 71.25 344 THR A CA 1
ATOM 2570 C C . THR A 1 344 ? -2.638 -11.243 -5.528 1.00 71.25 344 THR A C 1
ATOM 2572 O O . THR A 1 344 ? -1.897 -12.131 -5.098 1.00 71.25 344 THR A O 1
ATOM 2575 N N . PRO A 1 345 ? -3.967 -11.298 -5.301 1.00 62.22 345 PRO A N 1
ATOM 2576 C CA . PRO A 1 345 ? -4.604 -12.391 -4.545 1.00 62.22 345 PRO A CA 1
ATOM 2577 C C . PRO A 1 345 ? -4.331 -13.807 -5.086 1.00 62.22 345 PRO A C 1
ATOM 2579 O O . PRO A 1 345 ? -4.370 -14.775 -4.335 1.00 62.22 345 PRO A O 1
ATOM 2582 N N . ASP A 1 346 ? -4.038 -13.919 -6.378 1.00 62.56 346 ASP A N 1
ATOM 2583 C CA . ASP A 1 346 ? -3.654 -15.130 -7.109 1.00 62.56 346 ASP A CA 1
ATOM 2584 C C . ASP A 1 346 ? -2.136 -15.413 -7.094 1.00 62.56 346 ASP A C 1
ATOM 2586 O O . ASP A 1 346 ? -1.668 -16.312 -7.788 1.00 62.56 346 ASP A O 1
ATOM 2590 N N . GLY A 1 347 ? -1.356 -14.672 -6.300 1.00 66.50 347 GLY A N 1
ATOM 2591 C CA . GLY A 1 347 ? 0.062 -14.943 -6.040 1.00 66.50 347 GLY A CA 1
ATOM 2592 C C . GLY A 1 347 ? 1.051 -14.377 -7.064 1.00 66.50 347 GLY A C 1
ATOM 2593 O O . GLY A 1 347 ? 2.250 -14.616 -6.930 1.00 66.50 347 GLY A O 1
ATOM 2594 N N . ARG A 1 348 ? 0.598 -13.611 -8.066 1.00 79.19 348 ARG A N 1
ATOM 2595 C CA . ARG A 1 348 ? 1.473 -12.956 -9.059 1.00 79.19 348 ARG A CA 1
ATOM 2596 C C . ARG A 1 348 ? 2.030 -11.632 -8.522 1.00 79.19 348 ARG A C 1
ATOM 2598 O O . ARG A 1 348 ? 1.344 -10.958 -7.764 1.00 79.19 348 ARG A O 1
ATOM 2605 N N . PRO A 1 349 ? 3.234 -11.189 -8.915 1.00 81.94 349 PRO A N 1
ATOM 2606 C CA . PRO A 1 349 ? 3.784 -9.923 -8.430 1.00 81.94 349 PRO A CA 1
ATOM 2607 C C . PRO A 1 349 ? 3.017 -8.714 -8.995 1.00 81.94 349 PRO A C 1
ATOM 2609 O O . PRO A 1 349 ? 2.743 -8.644 -10.201 1.00 81.94 349 PRO A O 1
ATOM 2612 N N . ARG A 1 350 ? 2.700 -7.734 -8.133 1.00 86.62 350 ARG A N 1
ATOM 2613 C CA . ARG A 1 350 ? 2.072 -6.454 -8.533 1.00 86.62 350 ARG A CA 1
ATOM 2614 C C . ARG A 1 350 ? 3.001 -5.581 -9.371 1.00 86.62 350 ARG A C 1
ATOM 2616 O O . ARG A 1 350 ? 2.526 -4.807 -10.197 1.00 86.62 350 ARG A O 1
ATOM 2623 N N . PHE A 1 351 ? 4.303 -5.718 -9.153 1.00 91.50 351 PHE A N 1
ATOM 2624 C CA . PHE A 1 351 ? 5.358 -5.023 -9.870 1.00 91.50 351 PHE A CA 1
ATOM 2625 C C . PHE A 1 351 ? 6.392 -6.033 -10.350 1.00 91.50 351 PHE A C 1
ATOM 2627 O O . PHE A 1 351 ? 6.860 -6.857 -9.567 1.00 91.50 351 PHE A O 1
ATOM 2634 N N . ALA A 1 352 ? 6.770 -5.961 -11.620 1.00 90.50 352 ALA A N 1
ATOM 2635 C CA . ALA A 1 352 ? 7.861 -6.767 -12.148 1.00 90.50 352 ALA A CA 1
ATOM 2636 C C . ALA A 1 352 ? 8.629 -6.014 -13.231 1.00 90.50 352 ALA A C 1
ATOM 2638 O O . ALA A 1 352 ? 8.152 -5.043 -13.818 1.00 90.50 352 ALA A O 1
ATOM 2639 N N . VAL A 1 353 ? 9.835 -6.489 -13.507 1.00 92.88 353 VAL A N 1
ATOM 2640 C CA . VAL A 1 353 ? 10.655 -6.023 -14.620 1.00 92.88 353 VAL A CA 1
ATOM 2641 C C . VAL A 1 353 ? 10.657 -7.123 -15.671 1.00 92.88 353 VAL A C 1
ATOM 2643 O O . VAL A 1 353 ? 10.966 -8.262 -15.340 1.00 92.88 353 VAL A O 1
ATOM 2646 N N . LEU A 1 354 ? 10.331 -6.786 -16.920 1.00 93.06 354 LEU A N 1
ATOM 2647 C CA . LEU A 1 354 ? 10.479 -7.697 -18.054 1.00 93.06 354 LEU A CA 1
ATOM 2648 C C . LEU A 1 354 ? 11.969 -7.947 -18.278 1.00 93.06 354 LEU A C 1
ATOM 2650 O O . LEU A 1 354 ? 12.701 -7.049 -18.721 1.00 93.06 354 LEU A O 1
ATOM 2654 N N . ARG A 1 355 ? 12.412 -9.155 -17.936 1.00 94.00 355 ARG A N 1
ATOM 2655 C CA . ARG A 1 355 ? 13.824 -9.512 -17.842 1.00 94.00 355 ARG A CA 1
ATOM 2656 C C . ARG A 1 355 ? 14.461 -9.544 -19.220 1.00 94.00 355 ARG A C 1
ATOM 2658 O O . ARG A 1 355 ? 13.927 -10.124 -20.163 1.00 94.00 355 ARG A O 1
ATOM 2665 N N . GLU A 1 356 ? 15.635 -8.936 -19.328 1.00 94.94 356 GLU A N 1
ATOM 2666 C CA . GLU A 1 356 ? 16.537 -9.134 -20.459 1.00 94.94 356 GLU A CA 1
ATOM 2667 C C . GLU A 1 356 ? 17.276 -10.455 -20.207 1.00 94.94 356 GLU A C 1
ATOM 2669 O O . GLU A 1 356 ? 18.211 -10.507 -19.423 1.00 94.94 356 GLU A O 1
ATOM 2674 N N . LEU A 1 357 ? 16.795 -11.550 -20.794 1.00 93.62 357 LEU A N 1
ATOM 2675 C CA . LEU A 1 357 ? 17.213 -12.918 -20.469 1.00 93.62 357 LEU A CA 1
ATOM 2676 C C . LEU A 1 357 ? 18.636 -13.227 -20.954 1.00 93.62 357 LEU A C 1
ATOM 2678 O O . LEU A 1 357 ? 19.422 -13.863 -20.252 1.00 93.62 357 LEU A O 1
ATOM 2682 N N . ALA A 1 358 ? 18.974 -12.758 -22.154 1.00 95.06 358 ALA A N 1
ATOM 2683 C CA . ALA A 1 358 ? 20.293 -12.921 -22.750 1.00 95.06 358 ALA A CA 1
ATOM 2684 C C . ALA A 1 358 ? 20.570 -11.829 -23.786 1.00 95.06 358 ALA A C 1
ATOM 2686 O O . ALA A 1 358 ? 19.681 -11.097 -24.225 1.00 95.06 358 ALA A O 1
ATOM 2687 N N . SER A 1 359 ? 21.823 -11.736 -24.209 1.00 95.44 359 SER A N 1
ATOM 2688 C CA . SER A 1 359 ? 22.271 -10.796 -25.229 1.00 95.44 359 SER A CA 1
ATOM 2689 C C . SER A 1 359 ? 23.382 -11.416 -26.067 1.00 95.44 359 SER A C 1
ATOM 2691 O O . SER A 1 359 ? 24.109 -12.292 -25.600 1.00 95.44 359 SER A O 1
ATOM 2693 N N . VAL A 1 360 ? 23.513 -10.962 -27.310 1.00 96.38 360 VAL A N 1
ATOM 2694 C CA . VAL A 1 360 ? 24.564 -11.409 -28.227 1.00 96.38 360 VAL A CA 1
ATOM 2695 C C . VAL A 1 360 ? 24.988 -10.258 -29.134 1.00 96.38 360 VAL A C 1
ATOM 2697 O O . VAL A 1 360 ? 24.150 -9.488 -29.608 1.00 96.38 360 VAL A O 1
ATOM 2700 N N . ALA A 1 361 ? 26.290 -10.115 -29.358 1.00 96.56 361 ALA A N 1
ATOM 2701 C CA . ALA A 1 361 ? 26.871 -9.056 -30.171 1.00 96.56 361 ALA A CA 1
ATOM 2702 C C . ALA A 1 361 ? 28.130 -9.524 -30.899 1.00 96.56 361 ALA A C 1
ATOM 2704 O O . ALA A 1 361 ? 28.902 -10.321 -30.369 1.00 96.56 361 ALA A O 1
ATOM 2705 N N . TYR A 1 362 ? 28.355 -8.976 -32.089 1.00 96.25 362 TYR A N 1
ATOM 2706 C CA . TYR A 1 362 ? 29.633 -9.061 -32.788 1.00 96.25 362 TYR A CA 1
ATOM 2707 C C . TYR A 1 362 ? 30.634 -8.067 -32.188 1.00 96.25 362 TYR A C 1
ATOM 2709 O O . TYR A 1 362 ? 30.286 -6.916 -31.906 1.00 96.25 362 TYR A O 1
ATOM 2717 N N . VAL A 1 363 ? 31.878 -8.508 -32.011 1.00 94.69 363 VAL A N 1
ATOM 2718 C CA . VAL A 1 363 ? 33.003 -7.702 -31.536 1.00 94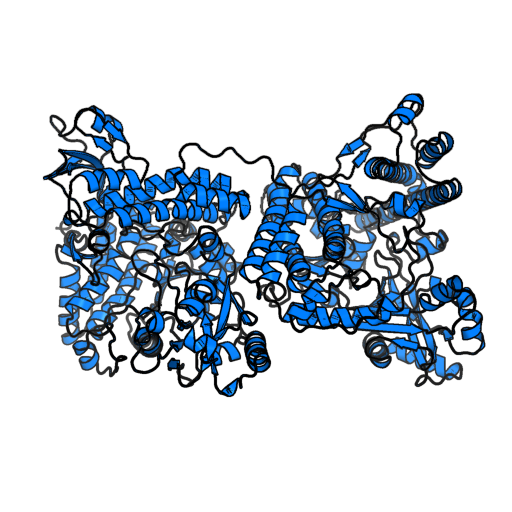.69 363 VAL A CA 1
ATOM 2719 C C . VAL A 1 363 ? 33.908 -7.398 -32.734 1.00 94.69 363 VAL A C 1
ATOM 2721 O O . VAL A 1 363 ? 34.759 -8.217 -33.077 1.00 94.69 363 VAL A O 1
ATOM 2724 N N . PRO A 1 364 ? 33.725 -6.247 -33.407 1.00 91.62 364 PRO A N 1
ATOM 2725 C CA . PRO A 1 364 ? 34.575 -5.873 -34.529 1.00 91.62 364 PRO A CA 1
ATOM 2726 C C . PRO A 1 364 ? 36.004 -5.566 -34.059 1.00 91.62 364 PRO A C 1
ATOM 2728 O O . PRO A 1 364 ? 36.177 -5.081 -32.934 1.00 91.62 364 PRO A O 1
ATOM 2731 N N . PRO A 1 365 ? 37.019 -5.772 -34.919 1.00 86.69 365 PRO A N 1
ATOM 2732 C CA . PRO A 1 365 ? 38.383 -5.349 -34.628 1.00 86.69 365 PRO A CA 1
ATOM 2733 C C . PRO A 1 365 ? 38.472 -3.826 -34.478 1.00 86.69 365 PRO A C 1
ATOM 2735 O O . PRO A 1 365 ? 37.666 -3.070 -35.036 1.00 86.69 365 PRO A O 1
ATOM 2738 N N . ASP A 1 366 ? 39.479 -3.369 -33.736 1.00 81.38 366 ASP A N 1
ATOM 2739 C CA . ASP A 1 366 ? 39.719 -1.943 -33.549 1.00 81.38 366 ASP A CA 1
ATOM 2740 C C . ASP A 1 366 ? 40.172 -1.283 -34.851 1.00 81.38 366 ASP A C 1
ATOM 2742 O O . ASP A 1 366 ? 41.114 -1.718 -35.513 1.00 81.38 366 ASP A O 1
ATOM 2746 N N . GLY A 1 367 ? 39.465 -0.215 -35.220 1.00 76.25 367 GLY A N 1
ATOM 2747 C CA . GLY A 1 367 ? 39.786 0.618 -36.371 1.00 76.25 367 GLY A CA 1
ATOM 2748 C C . GLY A 1 367 ? 40.476 1.922 -35.955 1.00 76.25 367 GLY A C 1
ATOM 2749 O O . GLY A 1 367 ? 40.305 2.371 -34.823 1.00 76.25 367 GLY A O 1
ATOM 2750 N N . PRO A 1 368 ? 41.204 2.577 -36.876 1.00 76.25 368 PRO A N 1
ATOM 2751 C CA . PRO A 1 368 ? 41.902 3.833 -36.598 1.00 76.25 368 PRO A CA 1
ATOM 2752 C C . PRO A 1 368 ? 40.961 5.037 -36.422 1.00 76.25 368 PRO A C 1
ATOM 2754 O O . PRO A 1 368 ? 41.367 6.032 -35.833 1.00 76.25 368 PRO A O 1
ATOM 2757 N N . ASP A 1 369 ? 39.721 4.961 -36.925 1.00 85.69 369 ASP A N 1
ATOM 2758 C CA . ASP A 1 369 ? 38.692 5.994 -36.754 1.00 85.69 369 ASP A CA 1
ATOM 2759 C C . ASP A 1 369 ? 37.785 5.662 -35.551 1.00 85.69 369 ASP A C 1
ATOM 2761 O O . ASP A 1 369 ? 36.992 4.713 -35.629 1.00 85.69 369 ASP A O 1
ATOM 2765 N N . PRO A 1 370 ? 37.840 6.451 -34.458 1.00 82.62 370 PRO A N 1
ATOM 2766 C CA . PRO A 1 370 ? 37.025 6.228 -33.267 1.00 82.62 370 PRO A CA 1
ATOM 2767 C C . PRO A 1 370 ? 35.513 6.279 -33.520 1.00 82.62 370 PRO A C 1
ATOM 2769 O O . PRO A 1 370 ? 34.764 5.515 -32.905 1.00 82.62 370 PRO A O 1
ATOM 2772 N N . ALA A 1 371 ? 35.041 7.147 -34.422 1.00 80.19 371 ALA A N 1
ATOM 2773 C CA . ALA A 1 371 ? 33.612 7.307 -34.692 1.00 80.19 371 ALA A CA 1
ATOM 2774 C C . ALA A 1 371 ? 33.063 6.100 -35.467 1.00 80.19 371 ALA A C 1
ATOM 2776 O O . ALA A 1 371 ? 32.045 5.515 -35.079 1.00 80.19 371 ALA A O 1
ATOM 2777 N N . ALA A 1 372 ? 33.777 5.669 -36.512 1.00 83.44 372 ALA A N 1
ATOM 2778 C CA . ALA A 1 372 ? 33.443 4.454 -37.250 1.00 83.44 372 ALA A CA 1
ATOM 2779 C C . ALA A 1 372 ? 33.578 3.193 -36.381 1.00 83.44 372 ALA A C 1
ATOM 2781 O O . ALA A 1 372 ? 32.740 2.294 -36.472 1.00 83.44 372 ALA A O 1
ATOM 2782 N N . ALA A 1 373 ? 34.587 3.121 -35.508 1.00 85.38 373 ALA A N 1
ATOM 2783 C CA . ALA A 1 373 ? 34.744 2.019 -34.559 1.00 85.38 373 ALA A CA 1
ATOM 2784 C C . ALA A 1 373 ? 33.561 1.950 -33.576 1.00 85.38 373 ALA A C 1
ATOM 2786 O O . ALA A 1 373 ? 33.010 0.874 -33.334 1.00 85.38 373 ALA A O 1
ATOM 2787 N N . GLN A 1 374 ? 33.100 3.093 -33.058 1.00 84.69 374 GLN A N 1
ATOM 2788 C CA . GLN A 1 374 ? 31.935 3.144 -32.174 1.00 84.69 374 GLN A CA 1
ATOM 2789 C C . GLN A 1 374 ? 30.640 2.724 -32.888 1.00 84.69 374 GLN A C 1
ATOM 2791 O O . GLN A 1 374 ? 29.836 1.994 -32.303 1.00 84.69 374 GLN A O 1
ATOM 2796 N N . ALA A 1 375 ? 30.437 3.149 -34.140 1.00 86.94 375 ALA A N 1
ATOM 2797 C CA . ALA A 1 375 ? 29.299 2.724 -34.956 1.00 86.94 375 ALA A CA 1
ATOM 2798 C C . ALA A 1 375 ? 29.331 1.210 -35.233 1.00 86.94 375 ALA A C 1
ATOM 2800 O O . ALA A 1 375 ? 28.324 0.520 -35.054 1.00 86.94 375 ALA A O 1
ATOM 2801 N N . ARG A 1 376 ? 30.501 0.650 -35.572 1.00 90.62 376 ARG A N 1
ATOM 2802 C CA . ARG A 1 376 ? 30.687 -0.800 -35.746 1.00 90.62 376 ARG A CA 1
ATOM 2803 C C . ARG A 1 376 ? 30.347 -1.586 -34.478 1.00 90.62 376 ARG A C 1
ATOM 2805 O O . ARG A 1 376 ? 29.574 -2.537 -34.544 1.00 90.62 376 ARG A O 1
ATOM 2812 N N . ARG A 1 377 ? 30.832 -1.153 -33.310 1.00 90.00 377 ARG A N 1
ATOM 2813 C CA . ARG A 1 377 ? 30.612 -1.846 -32.023 1.00 90.00 377 ARG A CA 1
ATOM 2814 C C . ARG A 1 377 ? 29.150 -1.909 -31.564 1.00 90.00 377 ARG A C 1
ATOM 2816 O O . ARG A 1 377 ? 28.837 -2.707 -30.688 1.00 90.00 377 ARG A O 1
ATOM 2823 N N . ARG A 1 378 ? 28.260 -1.065 -32.101 1.00 91.00 378 ARG A N 1
ATOM 2824 C CA . ARG A 1 378 ? 26.841 -1.006 -31.690 1.00 91.00 378 ARG A CA 1
ATOM 2825 C C . ARG A 1 378 ? 25.838 -1.454 -32.757 1.00 91.00 378 ARG A C 1
ATOM 2827 O O . ARG A 1 378 ? 24.632 -1.383 -32.512 1.00 91.00 378 ARG A O 1
ATOM 2834 N N . SER A 1 379 ? 26.316 -1.854 -33.935 1.00 93.00 379 SER A N 1
ATOM 2835 C CA . SER A 1 379 ? 25.496 -2.060 -35.138 1.00 93.00 379 SER A CA 1
ATOM 2836 C C . SER A 1 379 ? 25.164 -3.526 -35.440 1.00 93.00 379 SER A C 1
ATOM 2838 O O . SER A 1 379 ? 24.313 -3.780 -36.290 1.00 93.00 379 SER A O 1
ATOM 2840 N N . LEU A 1 380 ? 25.764 -4.495 -34.743 1.00 96.19 380 LEU A N 1
ATOM 2841 C CA . LEU A 1 380 ? 25.442 -5.920 -34.892 1.00 96.19 380 LEU A CA 1
ATOM 2842 C C . LEU A 1 380 ? 25.299 -6.581 -33.515 1.00 96.19 380 LEU A C 1
ATOM 2844 O O . LEU A 1 380 ? 26.223 -7.208 -33.004 1.00 96.19 380 LEU A O 1
ATOM 2848 N N . ALA A 1 381 ? 24.132 -6.385 -32.900 1.00 96.38 381 ALA A N 1
ATOM 2849 C CA . ALA A 1 381 ? 23.804 -6.926 -31.587 1.00 96.38 381 ALA A CA 1
ATOM 2850 C C . ALA A 1 381 ? 22.288 -7.064 -31.382 1.00 96.38 381 ALA A C 1
ATOM 2852 O O . ALA A 1 381 ? 21.496 -6.318 -31.971 1.00 96.38 381 ALA A O 1
ATOM 2853 N N . ALA A 1 382 ? 21.911 -7.990 -30.501 1.00 96.38 382 ALA A N 1
ATOM 2854 C CA . ALA A 1 382 ? 20.544 -8.236 -30.070 1.00 96.38 382 ALA A CA 1
ATOM 2855 C C . ALA A 1 382 ? 20.470 -8.484 -28.553 1.00 96.38 382 ALA A C 1
ATOM 2857 O O . ALA A 1 382 ? 21.375 -9.067 -27.954 1.00 96.38 382 ALA A O 1
ATOM 2858 N N . VAL A 1 383 ? 19.366 -8.059 -27.938 1.00 96.44 383 VAL A N 1
ATOM 2859 C CA . VAL A 1 383 ? 18.992 -8.398 -26.557 1.00 96.44 383 VAL A CA 1
ATOM 2860 C C . VAL A 1 383 ? 17.652 -9.126 -26.591 1.00 96.44 383 VAL A C 1
ATOM 2862 O O . VAL A 1 383 ? 16.695 -8.624 -27.185 1.00 96.44 383 VAL A O 1
ATOM 2865 N N . LEU A 1 384 ? 17.602 -10.302 -25.969 1.00 95.62 384 LEU A N 1
ATOM 2866 C CA . LEU A 1 384 ? 16.422 -11.157 -25.858 1.00 95.62 384 LEU A CA 1
ATOM 2867 C C . LEU A 1 384 ? 15.731 -10.864 -24.526 1.00 95.62 384 LEU A C 1
ATOM 2869 O O . LEU A 1 384 ? 16.373 -10.898 -23.476 1.00 95.62 384 LEU A O 1
ATOM 2873 N N . ARG A 1 385 ? 14.438 -10.552 -24.564 1.00 94.44 385 ARG A N 1
ATOM 2874 C CA . ARG A 1 385 ? 13.632 -10.186 -23.397 1.00 94.44 385 ARG A CA 1
ATOM 2875 C C . ARG A 1 385 ? 12.355 -11.013 -23.360 1.00 94.44 385 ARG A C 1
ATOM 2877 O O . ARG A 1 385 ? 11.833 -11.384 -24.409 1.00 94.44 385 ARG A O 1
ATOM 2884 N N . GLU A 1 386 ? 11.842 -11.224 -22.156 1.00 93.19 386 GLU A N 1
ATOM 2885 C CA . GLU A 1 386 ? 10.500 -11.762 -21.936 1.00 93.19 386 GLU A CA 1
ATOM 2886 C C . GLU A 1 386 ? 9.425 -11.014 -22.738 1.00 93.19 386 GLU A C 1
ATOM 2888 O O . GLU A 1 386 ? 9.423 -9.776 -22.849 1.00 93.19 386 GLU A O 1
ATOM 2893 N N . ASP A 1 387 ? 8.482 -11.789 -23.262 1.00 89.88 387 ASP A N 1
ATOM 2894 C CA . ASP A 1 387 ? 7.208 -11.271 -23.725 1.00 89.88 387 ASP A CA 1
ATOM 2895 C C . ASP A 1 387 ? 6.293 -11.030 -22.512 1.00 89.88 387 ASP A C 1
ATOM 2897 O O . ASP A 1 387 ? 6.166 -11.877 -21.629 1.00 89.88 387 ASP A O 1
ATOM 2901 N N . SER A 1 388 ? 5.670 -9.853 -22.434 1.00 87.88 388 SER A N 1
ATOM 2902 C CA . SER A 1 388 ? 4.749 -9.541 -21.336 1.00 87.88 388 SER A CA 1
ATOM 2903 C C . SER A 1 388 ? 3.467 -10.363 -21.394 1.00 87.88 388 SER A C 1
ATOM 2905 O O . SER A 1 388 ? 2.818 -10.525 -20.364 1.00 87.88 388 SER A O 1
ATOM 2907 N N . GLU A 1 389 ? 3.089 -10.860 -22.570 1.00 84.56 389 GLU A N 1
ATOM 2908 C CA . GLU A 1 389 ? 1.841 -11.605 -22.748 1.00 84.56 389 GLU A CA 1
ATOM 2909 C C . GLU A 1 389 ? 1.907 -13.010 -22.164 1.00 84.56 389 GLU A C 1
ATOM 2911 O O . GLU A 1 389 ? 0.918 -13.497 -21.622 1.00 84.56 389 GLU A O 1
ATOM 2916 N N . ASP A 1 390 ? 3.105 -13.594 -22.125 1.00 84.00 390 ASP A N 1
ATOM 2917 C CA . ASP A 1 390 ? 3.357 -14.872 -21.460 1.00 84.00 390 ASP A CA 1
ATOM 2918 C C . ASP A 1 390 ? 3.232 -14.749 -19.916 1.00 84.00 390 ASP A C 1
ATOM 2920 O O . ASP A 1 390 ? 3.215 -15.752 -19.202 1.00 84.00 390 ASP A O 1
ATOM 2924 N N . LEU A 1 391 ? 3.102 -13.522 -19.379 1.00 84.19 391 LEU A N 1
ATOM 2925 C CA . LEU A 1 391 ? 2.929 -13.226 -17.948 1.00 84.19 391 LEU A CA 1
ATOM 2926 C C . LEU A 1 391 ? 1.477 -12.900 -17.543 1.00 84.19 391 LEU A C 1
ATOM 2928 O O . LEU A 1 391 ? 1.246 -12.561 -16.370 1.00 84.19 391 LEU A O 1
ATOM 2932 N N . LEU A 1 392 ? 0.521 -12.953 -18.478 1.00 87.00 392 LEU A N 1
ATOM 2933 C CA . LEU A 1 392 ? -0.879 -12.582 -18.246 1.00 87.00 392 LEU A CA 1
ATOM 2934 C C . LEU A 1 392 ? -1.730 -13.743 -17.712 1.00 87.00 392 LEU A C 1
ATOM 2936 O O . LEU A 1 392 ? -1.549 -14.911 -18.055 1.00 87.00 392 LEU A O 1
ATOM 2940 N N . GLY A 1 393 ? -2.690 -13.411 -16.849 1.00 85.31 393 GLY A N 1
ATOM 2941 C CA . GLY A 1 393 ? -3.811 -14.283 -16.495 1.00 85.31 393 GLY A CA 1
ATOM 2942 C C . GLY A 1 393 ? -4.932 -14.287 -17.553 1.00 85.31 393 GLY A C 1
ATOM 2943 O O . GLY A 1 393 ? -4.956 -13.423 -18.424 1.00 85.31 393 GLY A O 1
ATOM 2944 N N . PRO A 1 394 ? -5.904 -15.216 -17.460 1.00 80.31 394 PRO A N 1
ATOM 2945 C CA . PRO A 1 394 ? -6.968 -15.381 -18.463 1.00 80.31 394 PRO A CA 1
ATOM 2946 C C . PRO A 1 394 ? -7.874 -14.148 -18.646 1.00 80.31 394 PRO A C 1
ATOM 2948 O O . PRO A 1 394 ? -8.373 -13.920 -19.744 1.00 80.31 394 PRO A O 1
ATOM 2951 N N . ASP A 1 395 ? -8.046 -13.335 -17.599 1.00 85.19 395 ASP A N 1
ATOM 2952 C CA . ASP A 1 395 ? -8.875 -12.117 -17.609 1.00 85.19 395 ASP A CA 1
ATOM 2953 C C . ASP A 1 395 ? -8.037 -10.823 -17.583 1.00 85.19 395 ASP A C 1
ATOM 2955 O O . ASP A 1 395 ? -8.552 -9.738 -17.302 1.00 85.19 395 ASP A O 1
ATOM 2959 N N . GLU A 1 396 ? -6.726 -10.933 -17.814 1.00 90.69 396 GLU A N 1
ATOM 2960 C CA . GLU A 1 396 ? -5.810 -9.795 -17.837 1.00 90.69 396 GLU A CA 1
ATOM 2961 C C . GLU A 1 396 ? -5.564 -9.311 -19.270 1.00 90.69 396 GLU A C 1
ATOM 2963 O O . GLU A 1 396 ? -5.571 -10.080 -20.231 1.00 90.69 396 GLU A O 1
ATOM 2968 N N . LEU A 1 397 ? -5.304 -8.014 -19.412 1.00 91.69 397 LEU A N 1
ATOM 2969 C CA . LEU A 1 397 ? -4.820 -7.423 -20.658 1.00 91.69 397 LEU A CA 1
ATOM 2970 C C . LEU A 1 397 ? -3.670 -6.466 -20.360 1.00 91.69 397 LEU A C 1
ATOM 2972 O O . LEU A 1 397 ? -3.678 -5.801 -19.324 1.00 91.69 397 LEU A O 1
ATOM 2976 N N . SER A 1 398 ? -2.698 -6.366 -21.265 1.00 92.81 398 SER A N 1
ATOM 2977 C CA . SER A 1 398 ? -1.569 -5.442 -21.127 1.00 92.81 398 SER A CA 1
ATOM 2978 C C . SER A 1 398 ? -1.536 -4.379 -22.214 1.00 92.81 398 SER A C 1
ATOM 2980 O O . SER A 1 398 ? -1.792 -4.672 -23.379 1.00 92.81 398 SER A O 1
ATOM 2982 N N . MET A 1 399 ? -1.127 -3.165 -21.848 1.00 94.44 399 MET A N 1
ATOM 2983 C CA . MET A 1 399 ? -0.823 -2.080 -22.786 1.00 94.44 399 MET A CA 1
ATOM 2984 C C . MET A 1 399 ? 0.252 -1.149 -22.219 1.00 94.44 399 MET A C 1
ATOM 2986 O O . MET A 1 399 ? 0.334 -1.001 -20.998 1.00 94.44 399 MET A O 1
ATOM 2990 N N . PRO A 1 400 ? 1.077 -0.479 -23.041 1.00 95.50 400 PRO A N 1
ATOM 2991 C CA . PRO A 1 400 ? 1.924 0.591 -22.528 1.00 95.50 400 PRO A CA 1
ATOM 2992 C C . PRO A 1 400 ? 1.054 1.744 -22.008 1.00 95.50 400 PRO A C 1
ATOM 2994 O O . PRO A 1 400 ? 0.037 2.075 -22.614 1.00 95.50 400 PRO A O 1
ATOM 2997 N N . VAL A 1 401 ? 1.476 2.416 -20.935 1.00 96.44 401 VAL A N 1
ATOM 2998 C CA . VAL A 1 401 ? 0.772 3.598 -20.399 1.00 96.44 401 VAL A CA 1
ATOM 2999 C C . VAL A 1 401 ? 0.589 4.668 -21.479 1.00 96.44 401 VAL A C 1
ATOM 3001 O O . VAL A 1 401 ? -0.441 5.329 -21.517 1.00 96.44 401 VAL A O 1
ATOM 3004 N N . ALA A 1 402 ? 1.538 4.796 -22.411 1.00 95.56 402 ALA A N 1
ATOM 3005 C CA . ALA A 1 402 ? 1.429 5.716 -23.542 1.00 95.56 402 ALA A CA 1
ATOM 3006 C C . ALA A 1 402 ? 0.187 5.479 -24.428 1.00 95.56 402 ALA A C 1
ATOM 3008 O O . ALA A 1 402 ? -0.296 6.429 -25.040 1.00 95.56 402 ALA A O 1
ATOM 3009 N N . ALA A 1 403 ? -0.339 4.249 -24.495 1.00 95.56 403 ALA A N 1
ATOM 3010 C CA . ALA A 1 403 ? -1.550 3.943 -25.257 1.00 95.56 403 ALA A CA 1
ATOM 3011 C C . ALA A 1 403 ? -2.806 4.560 -24.633 1.00 95.56 403 ALA A C 1
ATOM 3013 O O . ALA A 1 403 ? -3.730 4.902 -25.361 1.00 95.56 403 ALA A O 1
ATOM 3014 N N . LEU A 1 404 ? -2.829 4.793 -23.316 1.00 96.19 404 LEU A N 1
ATOM 3015 C CA . LEU A 1 404 ? -3.970 5.420 -22.637 1.00 96.19 404 LEU A CA 1
ATOM 3016 C C . LEU A 1 404 ? -4.283 6.821 -23.181 1.00 96.19 404 LEU A C 1
ATOM 3018 O O . LEU A 1 404 ? -5.435 7.248 -23.154 1.00 96.19 404 LEU A O 1
ATOM 3022 N N . PHE A 1 405 ? -3.263 7.507 -23.700 1.00 94.31 405 PHE A N 1
ATOM 3023 C CA . PHE A 1 405 ? -3.367 8.844 -24.287 1.00 94.31 405 PHE A CA 1
ATOM 3024 C C . PHE A 1 405 ? -3.763 8.815 -25.770 1.00 94.31 405 PHE A C 1
ATOM 3026 O O . PHE A 1 405 ? -4.055 9.858 -26.351 1.00 94.31 405 PHE A O 1
ATOM 3033 N N . ALA A 1 406 ? -3.745 7.643 -26.411 1.00 94.50 406 ALA A N 1
ATOM 3034 C CA . ALA A 1 406 ? -4.074 7.517 -27.822 1.00 94.50 406 ALA A CA 1
ATOM 3035 C C . ALA A 1 406 ? -5.581 7.667 -28.058 1.00 94.50 406 ALA A C 1
ATOM 3037 O O . ALA A 1 406 ? -6.402 7.286 -27.220 1.00 94.50 406 ALA A O 1
ATOM 3038 N N . LYS A 1 407 ? -5.944 8.192 -29.233 1.00 94.00 407 LYS A N 1
ATOM 3039 C CA . LYS A 1 407 ? -7.340 8.280 -29.669 1.00 94.00 407 LYS A CA 1
ATOM 3040 C C . LYS A 1 407 ? -7.874 6.880 -29.984 1.00 94.00 407 LYS A C 1
ATOM 3042 O O . LYS A 1 407 ? -7.283 6.142 -30.771 1.00 94.00 407 LYS A O 1
ATOM 3047 N N . SER A 1 408 ? -9.018 6.556 -29.403 1.00 93.50 408 SER A N 1
ATOM 3048 C CA . SER A 1 408 ? -9.811 5.368 -29.672 1.00 93.50 408 SER A CA 1
ATOM 3049 C C . SER A 1 408 ? -10.231 5.332 -31.141 1.00 93.50 408 SER A C 1
ATOM 3051 O O . SER A 1 408 ? -10.870 6.278 -31.622 1.00 93.50 408 SER A O 1
ATOM 3053 N N . PRO A 1 409 ? -9.934 4.240 -31.863 1.00 91.75 409 PRO A N 1
ATOM 3054 C CA . PRO A 1 409 ? -10.404 4.037 -33.228 1.00 91.75 409 PRO A CA 1
ATOM 3055 C C . PRO A 1 409 ? -11.927 4.135 -33.361 1.00 91.75 409 PRO A C 1
ATOM 3057 O O . PRO A 1 409 ? -12.426 4.656 -34.358 1.00 91.75 409 PRO A O 1
ATOM 3060 N N . LEU A 1 410 ? -12.675 3.690 -32.347 1.00 89.88 410 LEU A N 1
ATOM 3061 C CA . LEU A 1 410 ? -14.136 3.643 -32.396 1.00 89.88 410 LEU A CA 1
ATOM 3062 C C . LEU A 1 410 ? -14.771 4.991 -32.035 1.00 89.88 410 LEU A C 1
ATOM 3064 O O . LEU A 1 410 ? -15.593 5.494 -32.799 1.00 89.88 410 LEU A O 1
ATOM 3068 N N . THR A 1 411 ? -14.372 5.606 -30.917 1.00 90.62 411 THR A N 1
ATOM 3069 C CA . THR A 1 411 ? -15.051 6.804 -30.379 1.00 90.62 411 THR A CA 1
ATOM 3070 C C . THR A 1 411 ? -14.368 8.122 -30.742 1.00 90.62 411 THR A C 1
ATOM 3072 O O . THR A 1 411 ? -15.015 9.168 -30.757 1.00 90.62 411 THR A O 1
ATOM 3075 N N . GLY A 1 412 ? -13.064 8.096 -31.031 1.00 91.50 412 GLY A N 1
ATOM 3076 C CA . GLY A 1 412 ? -12.232 9.290 -31.204 1.00 91.50 412 GLY A CA 1
ATOM 3077 C C . GLY A 1 412 ? -11.823 9.990 -29.898 1.00 91.50 412 GLY A C 1
ATOM 3078 O O . GLY A 1 412 ? -10.995 10.900 -29.959 1.00 91.50 412 GLY A O 1
ATOM 3079 N N . ALA A 1 413 ? -12.353 9.575 -28.740 1.00 93.75 413 ALA A N 1
ATOM 3080 C CA . ALA A 1 413 ? -11.882 10.007 -27.420 1.00 93.75 413 ALA A CA 1
ATOM 3081 C C . ALA A 1 413 ? -10.578 9.283 -27.043 1.00 93.75 413 ALA A C 1
ATOM 3083 O O . ALA A 1 413 ? -10.153 8.385 -27.762 1.00 93.75 413 ALA A O 1
ATOM 3084 N N . SER A 1 414 ? -9.915 9.641 -25.941 1.00 95.56 414 SER A N 1
ATOM 3085 C CA . SER A 1 414 ? -8.751 8.872 -25.478 1.00 95.56 414 SER A CA 1
ATOM 3086 C C . SER A 1 414 ? -9.153 7.475 -24.988 1.00 95.56 414 SER A C 1
ATOM 3088 O O . SER A 1 414 ? -10.265 7.277 -24.492 1.00 95.56 414 SER A O 1
ATOM 3090 N N . LEU A 1 415 ? -8.245 6.495 -25.075 1.00 95.88 415 LEU A N 1
ATOM 3091 C CA . LEU A 1 415 ? -8.490 5.161 -24.505 1.00 95.88 415 LEU A CA 1
ATOM 3092 C C . LEU A 1 415 ? -8.769 5.228 -22.999 1.00 95.88 415 LEU A C 1
ATOM 3094 O O . LEU A 1 415 ? -9.586 4.461 -22.489 1.00 95.88 415 LEU A O 1
ATOM 3098 N N . LEU A 1 416 ? -8.124 6.161 -22.290 1.00 96.69 416 LEU A N 1
ATOM 3099 C CA . LEU A 1 416 ? -8.408 6.405 -20.881 1.00 96.69 416 LEU A CA 1
ATOM 3100 C C . LEU A 1 416 ? -9.845 6.892 -20.671 1.00 96.69 416 LEU A C 1
ATOM 3102 O O . LEU A 1 416 ? -10.517 6.395 -19.771 1.00 96.69 416 LEU A O 1
ATOM 3106 N N . HIS A 1 417 ? -10.343 7.808 -21.505 1.00 96.06 417 HIS A N 1
ATOM 3107 C CA . HIS A 1 417 ? -11.733 8.254 -21.433 1.00 96.06 417 HIS A CA 1
ATOM 3108 C C . HIS A 1 417 ? -12.718 7.105 -21.655 1.00 96.06 417 HIS A C 1
ATOM 3110 O O . HIS A 1 417 ? -13.610 6.923 -20.828 1.00 96.06 417 HIS A O 1
ATOM 3116 N N . ASP A 1 418 ? -12.535 6.299 -22.705 1.00 95.19 418 ASP A N 1
ATOM 3117 C CA . ASP A 1 418 ? -13.400 5.146 -22.987 1.00 95.19 418 ASP A CA 1
ATOM 3118 C C . ASP A 1 418 ? -13.434 4.170 -21.798 1.00 95.19 418 ASP A C 1
ATOM 3120 O O . ASP A 1 418 ? -14.501 3.722 -21.368 1.00 95.19 418 ASP A O 1
ATOM 3124 N N . LEU A 1 419 ? -12.266 3.886 -21.217 1.00 95.44 419 LEU A N 1
ATOM 3125 C CA . LEU A 1 419 ? -12.126 3.009 -20.061 1.00 95.44 419 LEU A CA 1
ATOM 3126 C C . LEU A 1 419 ? -12.840 3.576 -18.823 1.00 95.44 419 LEU A C 1
ATOM 3128 O O . LEU A 1 419 ? -13.570 2.846 -18.139 1.00 95.44 419 LEU A O 1
ATOM 3132 N N . LEU A 1 420 ? -12.647 4.863 -18.518 1.00 95.19 420 LEU A N 1
ATOM 3133 C CA . LEU A 1 420 ? -13.277 5.522 -17.372 1.00 95.19 420 LEU A CA 1
ATOM 3134 C C . LEU A 1 420 ? -14.794 5.630 -17.549 1.00 95.19 420 LEU A C 1
ATOM 3136 O O . LEU A 1 420 ? -15.532 5.346 -16.606 1.00 95.19 420 LEU A O 1
ATOM 3140 N N . ALA A 1 421 ? -15.260 6.014 -18.739 1.00 93.31 421 ALA A N 1
ATOM 3141 C CA . ALA A 1 421 ? -16.675 6.164 -19.061 1.00 93.31 421 ALA A CA 1
ATOM 3142 C C . ALA A 1 421 ? -17.410 4.822 -18.962 1.00 93.31 421 ALA A C 1
ATOM 3144 O O . ALA A 1 421 ? -18.475 4.740 -18.345 1.00 93.31 421 ALA A O 1
ATOM 3145 N N . GLU A 1 422 ? -16.813 3.748 -19.486 1.00 93.62 422 GLU A N 1
ATOM 3146 C CA . GLU A 1 422 ? -17.365 2.403 -19.339 1.00 93.62 422 GLU A CA 1
ATOM 3147 C C . GLU A 1 422 ? -17.392 1.963 -17.869 1.00 93.62 422 GLU A C 1
ATOM 3149 O O . GLU A 1 422 ? -18.411 1.463 -17.387 1.00 93.62 422 GLU A O 1
ATOM 3154 N N . THR A 1 423 ? -16.308 2.194 -17.122 1.00 91.06 423 THR A N 1
ATOM 3155 C CA . THR A 1 423 ? -16.236 1.844 -15.694 1.00 91.06 423 THR A CA 1
ATOM 3156 C C . THR A 1 423 ? -17.274 2.613 -14.875 1.00 91.06 423 THR A C 1
ATOM 3158 O O . THR A 1 423 ? -17.948 2.025 -14.026 1.00 91.06 423 THR A O 1
ATOM 3161 N N . ALA A 1 424 ? -17.463 3.904 -15.153 1.00 89.31 424 ALA A N 1
ATOM 3162 C CA . ALA A 1 424 ? -18.495 4.737 -14.541 1.00 89.31 424 ALA A CA 1
ATOM 3163 C C . ALA A 1 424 ? -19.905 4.215 -14.851 1.00 89.31 424 ALA A C 1
ATOM 3165 O O . ALA A 1 424 ? -20.729 4.114 -13.945 1.00 89.31 424 ALA A O 1
ATOM 3166 N N . SER A 1 425 ? -20.164 3.808 -16.098 1.00 87.81 425 SER A N 1
ATOM 3167 C CA . SER A 1 425 ? -21.448 3.228 -16.512 1.00 87.81 425 SER A CA 1
ATOM 3168 C C . SER A 1 425 ? -21.745 1.910 -15.785 1.00 87.81 425 SER A C 1
ATOM 3170 O O . SER A 1 425 ? -22.832 1.732 -15.237 1.00 87.81 425 SER A O 1
ATOM 3172 N N . VAL A 1 426 ? -20.759 1.009 -15.689 1.00 84.12 426 VAL A N 1
ATOM 3173 C CA . VAL A 1 426 ? -20.908 -0.302 -15.024 1.00 84.12 426 VAL A CA 1
ATOM 3174 C C . VAL A 1 426 ? -21.090 -0.171 -13.509 1.00 84.12 426 VAL A C 1
ATOM 3176 O O . VAL A 1 426 ? -21.893 -0.889 -12.918 1.00 84.12 426 VAL A O 1
ATOM 3179 N N . THR A 1 427 ? -20.348 0.731 -12.867 1.00 79.56 427 THR A N 1
ATOM 3180 C CA . THR A 1 427 ? -20.382 0.918 -11.402 1.00 79.56 427 THR A CA 1
ATOM 3181 C C . THR A 1 427 ? -21.455 1.911 -10.941 1.00 79.56 427 THR A C 1
ATOM 3183 O O . THR A 1 427 ? -21.709 2.049 -9.742 1.00 79.56 427 THR A O 1
ATOM 3186 N N . GLY A 1 428 ? -22.054 2.656 -11.874 1.00 82.44 428 GLY A N 1
ATOM 3187 C CA . GLY A 1 428 ? -22.885 3.829 -11.608 1.00 82.44 428 GLY A CA 1
ATOM 3188 C C . GLY A 1 428 ? -22.113 5.027 -11.034 1.00 82.44 428 GLY A C 1
ATOM 3189 O O . GLY A 1 428 ? -22.749 6.003 -10.620 1.00 82.44 428 GLY A O 1
ATOM 3190 N N . ALA A 1 429 ? -20.778 4.955 -10.926 1.00 79.31 429 ALA A N 1
ATOM 3191 C CA . ALA A 1 429 ? -19.915 5.964 -10.313 1.00 79.31 429 ALA A CA 1
ATOM 3192 C C . ALA A 1 429 ? -19.863 7.285 -11.094 1.00 79.31 429 ALA A C 1
ATOM 3194 O O . ALA A 1 429 ? -20.052 7.320 -12.304 1.00 79.31 429 ALA A O 1
ATOM 3195 N N . ALA A 1 430 ? -19.596 8.394 -10.396 1.00 86.88 430 ALA A N 1
ATOM 3196 C CA . ALA A 1 430 ? -19.303 9.659 -11.065 1.00 86.88 430 ALA A CA 1
ATOM 3197 C C . ALA A 1 430 ? -17.924 9.555 -11.726 1.00 86.88 430 ALA A C 1
ATOM 3199 O O . ALA A 1 430 ? -17.000 9.005 -11.129 1.00 86.88 430 ALA A O 1
ATOM 3200 N N . LEU A 1 431 ? -17.764 10.109 -12.927 1.00 90.69 431 LEU A N 1
ATOM 3201 C CA . LEU A 1 431 ? -16.537 9.949 -13.711 1.00 90.69 431 LEU A CA 1
ATOM 3202 C C . LEU A 1 431 ? -15.289 10.493 -12.992 1.00 90.69 431 LEU A C 1
ATOM 3204 O O . LEU A 1 431 ? -14.228 9.877 -13.039 1.00 90.69 431 LEU A O 1
ATOM 3208 N N . SER A 1 432 ? -15.434 11.596 -12.251 1.00 87.00 432 SER A N 1
ATOM 3209 C CA . SER A 1 432 ? -14.376 12.173 -11.408 1.00 87.00 432 SER A CA 1
ATOM 3210 C C . SER A 1 432 ? -13.952 11.260 -10.254 1.00 87.00 432 SER A C 1
ATOM 3212 O O . SER A 1 432 ? -12.788 11.251 -9.857 1.00 87.00 432 SER A O 1
ATOM 3214 N N . GLU A 1 433 ? -14.880 10.466 -9.722 1.00 83.81 433 GLU A N 1
ATOM 3215 C CA . GLU A 1 433 ? -14.593 9.494 -8.671 1.00 83.81 433 GLU A CA 1
ATOM 3216 C C . GLU A 1 433 ? -13.869 8.271 -9.236 1.00 83.81 433 GLU A C 1
ATOM 3218 O O . GLU A 1 433 ? -12.858 7.845 -8.681 1.00 83.81 433 GLU A O 1
ATOM 3223 N N . VAL A 1 434 ? -14.315 7.768 -10.392 1.00 88.75 434 VAL A N 1
ATOM 3224 C CA . VAL A 1 434 ? -13.610 6.696 -11.110 1.00 88.75 434 VAL A CA 1
ATOM 3225 C C . VAL A 1 434 ? -12.188 7.128 -11.459 1.00 88.75 434 VAL A C 1
ATOM 3227 O O . VAL A 1 434 ? -11.259 6.358 -11.246 1.00 88.75 434 VAL A O 1
ATOM 3230 N N . ALA A 1 435 ? -11.990 8.366 -11.922 1.00 93.12 435 ALA A N 1
ATOM 3231 C CA . ALA A 1 435 ? -10.662 8.894 -12.230 1.00 93.12 435 ALA A CA 1
ATOM 3232 C C . ALA A 1 435 ? -9.734 8.904 -11.003 1.00 93.12 435 ALA A C 1
ATOM 3234 O O . ALA A 1 435 ? -8.582 8.479 -11.104 1.00 93.12 435 ALA A O 1
ATOM 3235 N N . ARG A 1 436 ? -10.233 9.320 -9.829 1.00 87.88 436 ARG A N 1
ATOM 3236 C CA . ARG A 1 436 ? -9.462 9.274 -8.573 1.00 87.88 436 ARG A CA 1
ATOM 3237 C C . ARG A 1 436 ? -9.108 7.850 -8.156 1.00 87.88 436 ARG A C 1
ATOM 3239 O O . ARG A 1 436 ? -7.963 7.602 -7.788 1.00 87.88 436 ARG A O 1
ATOM 3246 N N . GLN A 1 437 ? -10.058 6.921 -8.237 1.00 87.00 437 GLN A N 1
ATOM 3247 C CA . GLN A 1 437 ? -9.831 5.511 -7.901 1.00 87.00 437 GLN A CA 1
ATOM 3248 C C . GLN A 1 437 ? -8.836 4.852 -8.858 1.00 87.00 437 GLN A C 1
ATOM 3250 O O . GLN A 1 437 ? -7.938 4.131 -8.423 1.00 87.00 437 GLN A O 1
ATOM 3255 N N . TRP A 1 438 ? -8.959 5.141 -10.152 1.00 95.00 438 TRP A N 1
ATOM 3256 C CA . TRP A 1 438 ? -8.051 4.648 -11.177 1.00 95.00 438 TRP A CA 1
ATOM 3257 C C . TRP A 1 438 ? -6.631 5.176 -10.943 1.00 95.00 438 TRP A C 1
ATOM 3259 O O . TRP A 1 438 ? -5.682 4.391 -10.919 1.00 95.00 438 TRP A O 1
ATOM 3269 N N . LEU A 1 439 ? -6.480 6.482 -10.675 1.00 96.00 439 LEU A N 1
ATOM 3270 C CA . LEU A 1 439 ? -5.189 7.085 -10.335 1.00 96.00 439 LEU A CA 1
ATOM 3271 C C . LEU A 1 439 ? -4.581 6.450 -9.087 1.00 96.00 439 LEU A C 1
ATOM 3273 O O . LEU A 1 439 ? -3.409 6.086 -9.114 1.00 96.00 439 LEU A O 1
ATOM 3277 N N . ALA A 1 440 ? -5.370 6.296 -8.020 1.00 89.19 440 ALA A N 1
ATOM 3278 C CA . ALA A 1 440 ? -4.932 5.681 -6.771 1.00 89.19 440 ALA A CA 1
ATOM 3279 C C . ALA A 1 440 ? -4.403 4.259 -7.006 1.00 89.19 440 ALA A C 1
ATOM 3281 O O . ALA A 1 440 ? -3.302 3.930 -6.564 1.00 89.19 440 ALA A O 1
ATOM 3282 N N . ALA A 1 441 ? -5.143 3.446 -7.766 1.00 89.56 441 ALA A N 1
ATOM 3283 C CA . ALA A 1 441 ? -4.722 2.096 -8.113 1.00 89.56 441 ALA A CA 1
ATOM 3284 C C . ALA A 1 441 ? -3.398 2.102 -8.895 1.00 89.56 441 ALA A C 1
ATOM 3286 O O . ALA A 1 441 ? -2.489 1.336 -8.567 1.00 89.56 441 ALA A O 1
ATOM 3287 N N . HIS A 1 442 ? -3.262 2.987 -9.886 1.00 95.38 442 HIS A N 1
ATOM 3288 C CA . HIS A 1 442 ? -2.047 3.114 -10.691 1.00 95.38 442 HIS A CA 1
ATOM 3289 C C . HIS A 1 442 ? -0.824 3.529 -9.862 1.00 95.38 442 HIS A C 1
ATOM 3291 O O . HIS A 1 442 ? 0.210 2.860 -9.920 1.00 95.38 442 HIS A O 1
ATOM 3297 N N . VAL A 1 443 ? -0.932 4.593 -9.054 1.00 95.00 443 VAL A N 1
ATOM 3298 C CA . VAL A 1 443 ? 0.209 5.080 -8.258 1.00 95.00 443 VAL A CA 1
ATOM 3299 C C . VAL A 1 443 ? 0.645 4.060 -7.209 1.00 95.00 443 VAL A C 1
ATOM 3301 O O . VAL A 1 443 ? 1.844 3.865 -7.049 1.00 95.00 443 VAL A O 1
ATOM 3304 N N . GLU A 1 444 ? -0.280 3.331 -6.577 1.00 89.38 444 GLU A N 1
ATOM 3305 C CA . GLU A 1 444 ? 0.025 2.293 -5.574 1.00 89.38 444 GLU A CA 1
ATOM 3306 C C . GLU A 1 444 ? 0.877 1.136 -6.142 1.00 89.38 444 GLU A C 1
ATOM 3308 O O . GLU A 1 444 ? 1.670 0.523 -5.423 1.00 89.38 444 GLU A O 1
ATOM 3313 N N . ARG A 1 445 ? 0.729 0.830 -7.438 1.00 90.50 445 ARG A N 1
ATOM 3314 C CA . ARG A 1 445 ? 1.438 -0.272 -8.124 1.00 90.50 445 ARG A CA 1
ATOM 3315 C C . ARG A 1 445 ? 2.760 0.146 -8.762 1.00 90.50 445 ARG A C 1
ATOM 3317 O O . ARG A 1 445 ? 3.511 -0.721 -9.202 1.00 90.50 445 ARG A O 1
ATOM 3324 N N . CYS A 1 446 ? 3.015 1.450 -8.855 1.00 92.38 446 CYS A N 1
ATOM 3325 C CA . CYS A 1 446 ? 4.173 1.999 -9.555 1.00 92.38 446 CYS A CA 1
ATOM 3326 C C . CYS A 1 446 ? 5.105 2.786 -8.621 1.00 92.38 446 CYS A C 1
ATOM 3328 O O . CYS A 1 446 ? 6.312 2.543 -8.583 1.00 92.38 446 CYS A O 1
ATOM 3330 N N . VAL A 1 447 ? 4.557 3.745 -7.868 1.00 95.38 447 VAL A N 1
ATOM 3331 C CA . VAL A 1 447 ? 5.338 4.736 -7.116 1.00 95.38 447 VAL A CA 1
ATOM 3332 C C . VAL A 1 447 ? 6.085 4.107 -5.936 1.00 95.38 447 VAL A C 1
ATOM 3334 O O . VAL A 1 447 ? 7.302 4.291 -5.879 1.00 95.38 447 VAL A O 1
ATOM 3337 N N . PRO A 1 448 ? 5.446 3.352 -5.015 1.00 93.38 448 PRO A N 1
ATOM 3338 C CA . PRO A 1 448 ? 6.156 2.786 -3.872 1.00 93.38 448 PRO A CA 1
ATOM 3339 C C . PRO A 1 448 ? 7.333 1.905 -4.285 1.00 93.38 448 PRO A C 1
ATOM 3341 O O . PRO A 1 448 ? 8.411 2.026 -3.720 1.00 93.38 448 PRO A O 1
ATOM 3344 N N . GLN A 1 449 ? 7.154 1.072 -5.310 1.00 93.81 449 GLN A N 1
ATOM 3345 C CA . GLN A 1 449 ? 8.150 0.093 -5.739 1.00 93.81 449 GLN A CA 1
ATOM 3346 C C . GLN A 1 449 ? 9.389 0.779 -6.320 1.00 93.81 449 GLN A C 1
ATOM 3348 O O . GLN A 1 449 ? 10.525 0.421 -6.009 1.00 93.81 449 GLN A O 1
ATOM 3353 N N . LEU A 1 450 ? 9.179 1.825 -7.114 1.00 96.31 450 LEU A N 1
ATOM 3354 C CA . LEU A 1 450 ? 10.262 2.618 -7.680 1.00 96.31 450 LEU A CA 1
ATOM 3355 C C . LEU A 1 450 ? 11.004 3.454 -6.633 1.00 96.31 450 LEU A C 1
ATOM 3357 O O . LEU A 1 450 ? 12.226 3.577 -6.714 1.00 96.31 450 LEU A O 1
ATOM 3361 N N . LEU A 1 451 ? 10.295 3.988 -5.634 1.00 96.88 451 LEU A N 1
ATOM 3362 C CA . LEU A 1 451 ? 10.922 4.689 -4.512 1.00 96.88 451 LEU A CA 1
ATOM 3363 C C . LEU A 1 451 ? 11.698 3.727 -3.601 1.00 96.88 451 LEU A C 1
ATOM 3365 O O . LEU A 1 451 ? 12.785 4.076 -3.149 1.00 96.88 451 LEU A O 1
ATOM 3369 N N . THR A 1 452 ? 11.215 2.499 -3.391 1.00 95.69 452 THR A N 1
ATOM 3370 C CA . THR A 1 452 ? 11.962 1.460 -2.665 1.00 95.69 452 THR A CA 1
ATOM 3371 C C . THR A 1 452 ? 13.271 1.117 -3.373 1.00 95.69 452 THR A C 1
ATOM 3373 O O . THR A 1 452 ? 14.320 1.080 -2.727 1.00 95.69 452 THR A O 1
ATOM 3376 N N . LEU A 1 453 ? 13.243 0.915 -4.696 1.00 97.00 453 LEU A N 1
ATOM 3377 C CA . LEU A 1 453 ? 14.456 0.687 -5.489 1.00 97.00 453 LEU A CA 1
ATOM 3378 C C . LEU A 1 453 ? 15.435 1.865 -5.384 1.00 97.00 453 LEU A C 1
ATOM 3380 O O . LEU A 1 453 ? 16.628 1.640 -5.173 1.00 97.00 453 LEU A O 1
ATOM 3384 N N . LEU A 1 454 ? 14.937 3.104 -5.453 1.00 97.50 454 LEU A N 1
ATOM 3385 C CA . LEU A 1 454 ? 15.745 4.319 -5.331 1.00 97.50 454 LEU A CA 1
ATOM 3386 C C . LEU A 1 454 ? 16.434 4.415 -3.962 1.00 97.50 454 LEU A C 1
ATOM 3388 O O . LEU A 1 454 ? 17.656 4.561 -3.892 1.00 97.50 454 LEU A O 1
ATOM 3392 N N . VAL A 1 455 ? 15.655 4.341 -2.882 1.00 96.25 455 VAL A N 1
ATOM 3393 C CA . VAL A 1 455 ? 16.118 4.612 -1.514 1.00 96.25 455 VAL A CA 1
ATOM 3394 C C . VAL A 1 455 ? 16.943 3.451 -0.972 1.00 96.25 455 VAL A C 1
ATOM 3396 O O . VAL A 1 455 ? 18.086 3.655 -0.581 1.00 96.25 455 VAL A O 1
ATOM 3399 N N . ARG A 1 456 ? 16.408 2.222 -0.985 1.00 93.94 456 ARG A N 1
ATOM 3400 C CA . ARG A 1 456 ? 17.069 1.076 -0.336 1.00 93.94 456 ARG A CA 1
ATOM 3401 C C . ARG A 1 456 ? 18.231 0.516 -1.137 1.00 93.94 456 ARG A C 1
ATOM 3403 O O . ARG A 1 456 ? 19.228 0.092 -0.562 1.00 93.94 456 ARG A O 1
ATOM 3410 N N . TYR A 1 457 ? 18.077 0.468 -2.458 1.00 95.25 457 TYR A N 1
ATOM 3411 C CA . TYR A 1 457 ? 19.013 -0.230 -3.341 1.00 95.25 457 TYR A CA 1
ATOM 3412 C C . TYR A 1 457 ? 19.828 0.723 -4.210 1.00 95.25 457 TYR A C 1
ATOM 3414 O O . TYR A 1 457 ? 20.762 0.283 -4.867 1.00 95.25 457 TYR A O 1
ATOM 3422 N N . GLY A 1 458 ? 19.511 2.021 -4.233 1.00 96.38 458 GLY A N 1
ATOM 3423 C CA . GLY A 1 458 ? 20.194 2.968 -5.112 1.00 96.38 458 GLY A CA 1
ATOM 3424 C C . GLY A 1 458 ? 19.946 2.688 -6.589 1.00 96.38 458 GLY A C 1
ATOM 3425 O O . GLY A 1 458 ? 20.815 2.978 -7.401 1.00 96.38 458 GLY A O 1
ATOM 3426 N N . ILE A 1 459 ? 18.808 2.096 -6.954 1.00 97.12 459 ILE A N 1
ATOM 3427 C CA . ILE A 1 459 ? 18.465 1.766 -8.338 1.00 97.12 459 ILE A CA 1
ATOM 3428 C C . ILE A 1 459 ? 17.360 2.705 -8.820 1.00 97.12 459 ILE A C 1
ATOM 3430 O O . ILE A 1 459 ? 16.243 2.682 -8.310 1.00 97.12 459 ILE A O 1
ATOM 3434 N N . ALA A 1 460 ? 17.642 3.485 -9.860 1.00 96.56 460 ALA A N 1
ATOM 3435 C CA . ALA A 1 460 ? 16.642 4.278 -10.562 1.00 96.56 460 ALA A CA 1
ATOM 3436 C C . ALA A 1 460 ? 16.343 3.645 -11.922 1.00 96.56 460 ALA A C 1
ATOM 3438 O O . ALA A 1 460 ? 17.190 3.616 -12.822 1.00 96.56 460 ALA A O 1
ATOM 3439 N N . LEU A 1 461 ? 15.118 3.144 -12.070 1.00 95.00 461 LEU A N 1
ATOM 3440 C CA . LEU A 1 461 ? 14.568 2.730 -13.359 1.00 95.00 461 LEU A CA 1
ATOM 3441 C C . LEU A 1 461 ? 13.982 3.944 -14.095 1.00 95.00 461 LEU A C 1
ATOM 3443 O O . LEU A 1 461 ? 13.740 4.985 -13.487 1.00 95.00 461 LEU A O 1
ATOM 3447 N N . GLU A 1 462 ? 13.740 3.813 -15.404 1.00 89.69 462 GLU A N 1
ATOM 3448 C CA . GLU A 1 462 ? 13.222 4.902 -16.248 1.00 89.69 462 GLU A CA 1
ATOM 3449 C C . GLU A 1 462 ? 11.772 4.622 -16.721 1.00 89.69 462 GLU A C 1
ATOM 3451 O O . GLU A 1 462 ? 11.555 4.198 -17.863 1.00 89.69 462 GLU A O 1
ATOM 3456 N N . PRO A 1 463 ? 10.759 4.823 -15.850 1.00 93.56 463 PRO A N 1
ATOM 3457 C CA . PRO A 1 463 ? 9.362 4.426 -16.067 1.00 93.56 463 PRO A CA 1
ATOM 3458 C C . PRO A 1 463 ? 8.581 5.436 -16.925 1.00 93.56 463 PRO A C 1
ATOM 3460 O O . PRO A 1 463 ? 7.519 5.917 -16.532 1.00 93.56 463 PRO A O 1
ATOM 3463 N N . HIS A 1 464 ? 9.107 5.815 -18.088 1.00 90.62 464 HIS A N 1
ATOM 3464 C CA . HIS A 1 464 ? 8.335 6.644 -19.017 1.00 90.62 464 HIS A CA 1
ATOM 3465 C C . HIS A 1 464 ? 7.083 5.894 -19.501 1.00 90.62 464 HIS A C 1
ATOM 3467 O O . HIS A 1 464 ? 7.109 4.660 -19.547 1.00 90.62 464 HIS A O 1
ATOM 3473 N N . PRO A 1 465 ? 6.048 6.595 -19.999 1.00 94.19 465 PRO A N 1
ATOM 3474 C CA . PRO A 1 465 ? 4.823 5.954 -20.481 1.00 94.19 465 PRO A CA 1
ATOM 3475 C C . PRO A 1 465 ? 5.026 4.830 -21.512 1.00 94.19 465 PRO A C 1
ATOM 3477 O O . PRO A 1 465 ? 4.222 3.908 -21.590 1.00 94.19 465 PRO A O 1
ATOM 3480 N N . GLN A 1 466 ? 6.101 4.880 -22.307 1.00 91.25 466 GLN A N 1
ATOM 3481 C CA . GLN A 1 466 ? 6.431 3.858 -23.311 1.00 91.25 466 GLN A CA 1
ATOM 3482 C C . GLN A 1 466 ? 7.089 2.598 -22.716 1.00 91.25 466 GLN A C 1
ATOM 3484 O O . GLN A 1 466 ? 7.017 1.515 -23.303 1.00 91.25 466 GLN A O 1
ATOM 3489 N N . ASN A 1 467 ? 7.756 2.741 -21.569 1.00 93.25 467 ASN A N 1
ATOM 3490 C CA . ASN A 1 467 ? 8.500 1.681 -20.884 1.00 93.25 467 ASN A CA 1
ATOM 3491 C C . ASN A 1 467 ? 7.704 1.052 -19.735 1.00 93.25 467 ASN A C 1
ATOM 3493 O O . ASN A 1 467 ? 8.103 0.015 -19.206 1.00 93.25 467 ASN A O 1
ATOM 3497 N N . THR A 1 468 ? 6.588 1.665 -19.352 1.00 95.88 468 THR A N 1
ATOM 3498 C CA . THR A 1 468 ? 5.665 1.112 -18.370 1.00 95.88 468 THR A CA 1
ATOM 3499 C C . THR A 1 468 ? 4.510 0.418 -19.070 1.00 95.88 468 THR A C 1
ATOM 3501 O O . THR A 1 468 ? 3.697 1.067 -19.721 1.00 95.88 468 THR A O 1
ATOM 3504 N N . VAL A 1 469 ? 4.442 -0.902 -18.923 1.00 95.81 469 VAL A N 1
ATOM 3505 C CA . VAL A 1 469 ? 3.335 -1.738 -19.385 1.00 95.81 469 VAL A CA 1
ATOM 3506 C C . VAL A 1 469 ? 2.366 -1.924 -18.221 1.00 95.81 469 VAL A C 1
ATOM 3508 O O . VAL A 1 469 ? 2.712 -2.472 -17.175 1.00 95.81 469 VAL A O 1
ATOM 3511 N N . LEU A 1 470 ? 1.154 -1.421 -18.399 1.00 96.25 470 LEU A N 1
ATOM 3512 C CA . LEU A 1 470 ? 0.054 -1.547 -17.462 1.00 96.25 470 LEU A CA 1
ATOM 3513 C C . LEU A 1 470 ? -0.710 -2.837 -17.753 1.00 96.25 470 LEU A C 1
ATOM 3515 O O . LEU A 1 470 ? -1.149 -3.048 -18.882 1.00 96.25 470 LEU A O 1
ATOM 3519 N N . VAL A 1 471 ? -0.898 -3.667 -16.729 1.00 95.62 471 VAL A N 1
ATOM 3520 C CA . VAL A 1 471 ? -1.797 -4.822 -16.784 1.00 95.62 471 VAL A CA 1
ATOM 3521 C C . VAL A 1 471 ? -3.112 -4.431 -16.124 1.00 95.62 471 VAL A C 1
ATOM 3523 O O . VAL A 1 471 ? -3.139 -4.060 -14.945 1.00 95.62 471 VAL A O 1
ATOM 3526 N N . LEU A 1 472 ? -4.195 -4.501 -16.888 1.00 93.81 472 LEU A N 1
ATOM 3527 C CA . LEU A 1 472 ? -5.547 -4.198 -16.446 1.00 93.81 472 LEU A CA 1
ATOM 3528 C C . LEU A 1 472 ? -6.308 -5.491 -16.147 1.00 93.81 472 LEU A C 1
ATOM 3530 O O . LEU A 1 472 ? -6.202 -6.472 -16.884 1.00 93.81 472 LEU A O 1
ATOM 3534 N N . LYS A 1 473 ? -7.119 -5.451 -15.089 1.00 90.19 473 LYS A N 1
ATOM 3535 C CA . LYS A 1 473 ? -8.122 -6.466 -14.751 1.00 90.19 473 LYS A CA 1
ATOM 3536 C C . LYS A 1 473 ? -9.410 -5.744 -14.377 1.00 90.19 473 LYS A C 1
ATOM 3538 O O . LYS A 1 473 ? -9.366 -4.766 -13.633 1.00 90.19 473 LYS A O 1
ATOM 3543 N N . ASP A 1 474 ? -10.537 -6.154 -14.955 1.00 86.88 474 ASP A N 1
ATOM 3544 C CA . ASP A 1 474 ? -11.836 -5.482 -14.778 1.00 86.88 474 ASP A CA 1
ATOM 3545 C C . ASP A 1 474 ? -11.813 -3.969 -15.084 1.00 86.88 474 ASP A C 1
ATOM 3547 O O . ASP A 1 474 ? -12.542 -3.190 -14.468 1.00 86.88 474 ASP A O 1
ATOM 3551 N N . ARG A 1 475 ? -10.984 -3.557 -16.060 1.00 90.06 475 ARG A N 1
ATOM 3552 C CA . ARG A 1 475 ? -10.680 -2.160 -16.455 1.00 90.06 475 ARG A CA 1
ATOM 3553 C C . ARG A 1 475 ? -9.838 -1.357 -15.455 1.00 90.06 475 ARG A C 1
ATOM 3555 O O . ARG A 1 475 ? -9.491 -0.223 -15.756 1.00 90.06 475 ARG A O 1
ATOM 3562 N N . LEU A 1 476 ? -9.447 -1.903 -14.306 1.00 91.12 476 LEU A N 1
ATOM 3563 C CA . LEU A 1 476 ? -8.632 -1.182 -13.322 1.00 91.12 476 LEU A CA 1
ATOM 3564 C C . LEU A 1 476 ? -7.151 -1.593 -13.381 1.00 91.12 476 LEU A C 1
ATOM 3566 O O . LEU A 1 476 ? -6.853 -2.747 -13.707 1.00 91.12 476 LEU A O 1
ATOM 3570 N N . PRO A 1 477 ? -6.213 -0.685 -13.032 1.00 94.75 477 PRO A N 1
ATOM 3571 C CA . PRO A 1 477 ? -4.805 -1.016 -12.837 1.00 94.75 477 PRO A CA 1
ATOM 3572 C C . PRO A 1 477 ? -4.658 -2.199 -11.883 1.00 94.75 477 PRO A C 1
ATOM 3574 O O . PRO A 1 477 ? -5.055 -2.127 -10.718 1.00 94.75 477 PRO A O 1
ATOM 3577 N N . HIS A 1 478 ? -4.088 -3.298 -12.371 1.00 92.38 478 HIS A N 1
ATOM 3578 C CA . HIS A 1 478 ? -3.901 -4.513 -11.588 1.00 92.38 478 HIS A CA 1
ATOM 3579 C C . HIS A 1 478 ? -2.429 -4.746 -11.262 1.00 92.38 478 HIS A C 1
ATOM 3581 O O . HIS A 1 478 ? -2.092 -4.928 -10.090 1.00 92.38 478 HIS A O 1
ATOM 3587 N N . ARG A 1 479 ? -1.555 -4.664 -12.273 1.00 93.62 479 ARG A N 1
ATOM 3588 C CA . ARG A 1 479 ? -0.099 -4.837 -12.142 1.00 93.62 479 ARG A CA 1
ATOM 3589 C C . ARG A 1 479 ? 0.644 -3.849 -13.043 1.00 93.62 479 ARG A C 1
ATOM 3591 O O . ARG A 1 479 ? 0.086 -3.346 -14.019 1.00 93.62 479 ARG A O 1
ATOM 3598 N N . VAL A 1 480 ? 1.909 -3.598 -12.727 1.00 95.00 480 VAL A N 1
ATOM 3599 C CA . VAL A 1 480 ? 2.813 -2.759 -13.521 1.00 95.00 480 VAL A CA 1
ATOM 3600 C C . VAL A 1 480 ? 4.060 -3.558 -13.885 1.00 95.00 480 VAL A C 1
ATOM 3602 O O . VAL A 1 480 ? 4.745 -4.093 -13.015 1.00 95.00 480 VAL A O 1
ATOM 3605 N N . LEU A 1 481 ? 4.362 -3.625 -15.180 1.00 94.81 481 LEU A N 1
ATOM 3606 C CA . LEU A 1 481 ? 5.558 -4.267 -15.714 1.00 94.81 481 LEU A CA 1
ATOM 3607 C C . LEU A 1 481 ? 6.463 -3.191 -16.322 1.00 94.81 481 LEU A C 1
ATOM 3609 O O . LEU A 1 481 ? 6.036 -2.417 -17.182 1.00 94.81 481 LEU A O 1
ATOM 3613 N N . LEU A 1 482 ? 7.719 -3.119 -15.889 1.00 94.56 482 LEU A N 1
ATOM 3614 C CA . LEU A 1 482 ? 8.705 -2.206 -16.463 1.00 94.56 482 LEU A CA 1
ATOM 3615 C C . LEU A 1 482 ? 9.612 -2.922 -17.448 1.00 94.56 482 LEU A C 1
ATOM 3617 O O . LEU A 1 482 ? 10.075 -4.030 -17.199 1.00 94.56 482 LEU A O 1
ATOM 3621 N N . ARG A 1 483 ? 9.913 -2.257 -18.557 1.00 92.00 483 ARG A N 1
ATOM 3622 C CA . ARG A 1 483 ? 10.820 -2.765 -19.586 1.00 92.00 483 ARG A CA 1
ATOM 3623 C C . ARG A 1 483 ? 11.882 -1.731 -19.935 1.00 92.00 483 ARG A C 1
ATOM 3625 O O . ARG A 1 483 ? 11.714 -0.547 -19.676 1.00 92.00 483 ARG A O 1
ATOM 3632 N N . ASP A 1 484 ? 12.934 -2.196 -20.601 1.00 87.00 484 ASP A N 1
ATOM 3633 C CA . ASP A 1 484 ? 14.088 -1.396 -21.032 1.00 87.00 484 ASP A CA 1
ATOM 3634 C C . ASP A 1 484 ? 14.999 -0.920 -19.900 1.00 87.00 484 ASP A C 1
ATOM 3636 O O . ASP A 1 484 ? 14.862 0.168 -19.347 1.00 87.00 484 ASP A O 1
ATOM 3640 N N . LEU A 1 485 ? 15.999 -1.754 -19.612 1.00 87.94 485 LEU A N 1
ATOM 3641 C CA . LEU A 1 485 ? 16.987 -1.517 -18.565 1.00 87.94 485 LEU A CA 1
ATOM 3642 C C . LEU A 1 485 ? 18.211 -0.738 -19.047 1.00 87.94 485 LEU A C 1
ATOM 3644 O O . LEU A 1 485 ? 19.033 -0.312 -18.237 1.00 87.94 485 LEU A O 1
ATOM 3648 N N . GLY A 1 486 ? 18.324 -0.489 -20.356 1.00 80.44 486 GLY A N 1
ATOM 3649 C CA . GLY A 1 486 ? 19.499 0.153 -20.954 1.00 80.44 486 GLY A CA 1
ATOM 3650 C C . GLY A 1 486 ? 19.760 1.584 -20.476 1.00 80.44 486 GLY A C 1
ATOM 3651 O O . GLY A 1 486 ? 20.826 2.134 -20.744 1.00 80.44 486 GLY A O 1
ATOM 3652 N N . ALA A 1 487 ? 18.801 2.190 -19.780 1.00 83.06 487 ALA A N 1
ATOM 3653 C CA . ALA A 1 487 ? 18.920 3.526 -19.231 1.00 83.06 487 ALA A CA 1
ATOM 3654 C C . ALA A 1 487 ? 18.815 3.571 -17.700 1.00 83.06 487 ALA A C 1
ATOM 3656 O O . ALA A 1 487 ? 18.802 4.663 -17.150 1.00 83.06 487 ALA A O 1
ATOM 3657 N N . ALA A 1 488 ? 18.783 2.438 -16.998 1.00 92.62 488 ALA A N 1
ATOM 3658 C CA . ALA A 1 488 ? 18.786 2.439 -15.538 1.00 92.62 488 ALA A CA 1
ATOM 3659 C C . ALA A 1 488 ? 20.033 3.142 -14.959 1.00 92.62 488 ALA A C 1
ATOM 3661 O O . ALA A 1 488 ? 21.039 3.358 -15.653 1.00 92.62 488 ALA A O 1
ATOM 3662 N N . ARG A 1 489 ? 19.957 3.522 -13.683 1.00 94.19 489 ARG A N 1
ATOM 3663 C CA . ARG A 1 489 ? 21.087 4.027 -12.895 1.00 94.19 489 ARG A CA 1
ATOM 3664 C C . ARG A 1 489 ? 21.213 3.259 -11.589 1.00 94.19 489 ARG A C 1
ATOM 3666 O O . ARG A 1 489 ? 20.197 2.888 -11.007 1.00 94.19 489 ARG A O 1
ATOM 3673 N N . VAL A 1 490 ? 22.446 3.043 -11.150 1.00 95.94 490 VAL A N 1
ATOM 3674 C CA . VAL A 1 490 ? 22.797 2.305 -9.938 1.00 95.94 490 VAL A CA 1
ATOM 3675 C C . VAL A 1 490 ? 23.817 3.107 -9.140 1.00 95.94 490 VAL A C 1
ATOM 3677 O O . VAL A 1 490 ? 24.874 3.452 -9.660 1.00 95.94 490 VAL A O 1
ATOM 3680 N N . LEU A 1 491 ? 23.505 3.384 -7.879 1.00 95.12 491 LEU A N 1
ATOM 3681 C CA . LEU A 1 491 ? 24.404 3.988 -6.907 1.00 95.12 491 LEU A CA 1
ATOM 3682 C C . LEU A 1 491 ? 24.948 2.890 -5.986 1.00 95.12 491 LEU A C 1
ATOM 3684 O O . LEU A 1 491 ? 24.255 2.403 -5.090 1.00 95.12 491 LEU A O 1
ATOM 3688 N N . GLU A 1 492 ? 26.198 2.492 -6.218 1.00 92.19 492 GLU A N 1
ATOM 3689 C CA . GLU A 1 492 ? 26.807 1.307 -5.595 1.00 92.19 492 GLU A CA 1
ATOM 3690 C C . GLU A 1 492 ? 26.869 1.387 -4.065 1.00 92.19 492 GLU A C 1
ATOM 3692 O O . GLU A 1 492 ? 26.722 0.370 -3.391 1.00 92.19 492 GLU A O 1
ATOM 3697 N N . SER A 1 493 ? 26.995 2.589 -3.496 1.00 91.38 493 SER A N 1
ATOM 3698 C CA . SER A 1 493 ? 27.026 2.784 -2.041 1.00 91.38 493 SER A CA 1
ATOM 3699 C C . SER A 1 493 ? 25.725 2.368 -1.341 1.00 91.38 493 SER A C 1
ATOM 3701 O O . SER A 1 493 ? 25.762 1.939 -0.186 1.00 91.38 493 SER A O 1
ATOM 3703 N N . ARG A 1 494 ? 24.566 2.462 -2.012 1.00 93.75 494 ARG A N 1
ATOM 3704 C CA . ARG A 1 494 ? 23.292 1.968 -1.461 1.00 93.75 494 ARG A CA 1
ATOM 3705 C C . ARG A 1 494 ? 23.166 0.449 -1.634 1.00 93.75 494 ARG A C 1
ATOM 3707 O O . ARG A 1 494 ? 22.784 -0.231 -0.689 1.00 93.75 494 ARG A O 1
ATOM 3714 N N . LEU A 1 495 ? 23.574 -0.102 -2.784 1.00 90.62 495 LEU A N 1
ATOM 3715 C CA . LEU A 1 495 ? 23.610 -1.560 -3.004 1.00 90.62 495 LEU A CA 1
ATOM 3716 C C . LEU A 1 495 ? 24.502 -2.288 -1.990 1.00 90.62 495 LEU A C 1
ATOM 3718 O O . LEU A 1 495 ? 24.089 -3.298 -1.415 1.00 90.62 495 LEU A O 1
ATOM 3722 N N . ALA A 1 496 ? 25.702 -1.759 -1.742 1.00 87.19 496 ALA A N 1
ATOM 3723 C CA . ALA A 1 496 ? 26.679 -2.366 -0.845 1.00 87.19 496 ALA A CA 1
ATOM 3724 C C . ALA A 1 496 ? 26.155 -2.493 0.597 1.00 87.19 496 ALA A C 1
ATOM 3726 O O . ALA A 1 496 ? 26.434 -3.491 1.261 1.00 87.19 496 ALA A O 1
ATOM 3727 N N . ARG A 1 497 ? 25.318 -1.550 1.062 1.00 85.62 497 ARG A N 1
ATOM 3728 C CA . ARG A 1 497 ? 24.649 -1.624 2.378 1.00 85.62 497 ARG A CA 1
ATOM 3729 C C . ARG A 1 497 ? 23.717 -2.827 2.525 1.00 85.62 497 ARG A C 1
ATOM 3731 O O . ARG A 1 497 ? 23.437 -3.249 3.641 1.00 85.62 497 ARG A O 1
ATOM 3738 N N . ARG A 1 498 ? 23.264 -3.409 1.412 1.00 82.62 498 ARG A N 1
ATOM 3739 C CA . ARG A 1 498 ? 22.442 -4.628 1.378 1.00 82.62 498 ARG A CA 1
ATOM 3740 C C . ARG A 1 498 ? 23.259 -5.895 1.124 1.00 82.62 498 ARG A C 1
ATOM 3742 O O . ARG A 1 498 ? 22.672 -6.933 0.838 1.00 82.62 498 ARG A O 1
ATOM 3749 N N . ALA A 1 499 ? 24.591 -5.814 1.212 1.00 83.00 499 ALA A N 1
ATOM 3750 C CA . ALA A 1 499 ? 25.512 -6.888 0.838 1.00 83.00 499 ALA A CA 1
ATOM 3751 C C . ALA A 1 499 ? 25.265 -7.408 -0.595 1.00 83.00 499 ALA A C 1
ATOM 3753 O O . ALA A 1 499 ? 25.474 -8.582 -0.904 1.00 83.00 499 ALA A O 1
ATOM 3754 N N . LEU A 1 500 ? 24.802 -6.519 -1.480 1.00 85.69 500 LEU A N 1
ATOM 3755 C CA . LEU A 1 500 ? 24.603 -6.791 -2.896 1.00 85.69 500 LEU A CA 1
ATOM 3756 C C . LEU A 1 500 ? 25.685 -6.075 -3.702 1.00 85.69 500 LEU A C 1
ATOM 3758 O O . LEU A 1 500 ? 26.046 -4.936 -3.416 1.00 85.69 500 LEU A O 1
ATOM 3762 N N . ALA A 1 501 ? 26.168 -6.741 -4.744 1.00 83.62 501 ALA A N 1
ATOM 3763 C CA . ALA A 1 501 ? 27.099 -6.184 -5.714 1.00 83.62 501 ALA A CA 1
ATOM 3764 C C . ALA A 1 501 ? 26.669 -6.603 -7.123 1.00 83.62 501 ALA A C 1
ATOM 3766 O O . ALA A 1 501 ? 26.051 -7.658 -7.304 1.00 83.62 501 ALA A O 1
ATOM 3767 N N . GLY A 1 502 ? 26.986 -5.770 -8.112 1.00 80.88 502 GLY A N 1
ATOM 3768 C CA . GLY A 1 502 ? 26.762 -6.067 -9.522 1.00 80.88 502 GLY A CA 1
ATOM 3769 C C . GLY A 1 502 ? 28.078 -6.119 -10.290 1.00 80.88 502 GLY A C 1
ATOM 3770 O O . GLY A 1 502 ? 28.946 -5.278 -10.096 1.00 80.88 502 GLY A O 1
ATOM 3771 N N . ASP A 1 503 ? 28.209 -7.095 -11.185 1.00 86.75 503 ASP A N 1
ATOM 3772 C CA . ASP A 1 503 ? 29.314 -7.187 -12.148 1.00 86.75 503 ASP A CA 1
ATOM 3773 C C . ASP A 1 503 ? 29.022 -6.290 -13.368 1.00 86.75 503 ASP A C 1
ATOM 3775 O O . ASP A 1 503 ? 28.646 -6.757 -14.448 1.00 86.75 503 ASP A O 1
ATOM 3779 N N . PHE A 1 504 ? 29.085 -4.972 -13.173 1.00 90.38 504 PHE A N 1
ATOM 3780 C CA . PHE A 1 504 ? 28.774 -3.992 -14.216 1.00 90.38 504 PHE A CA 1
ATOM 3781 C C . PHE A 1 504 ? 30.032 -3.488 -14.926 1.00 90.38 504 PHE A C 1
ATOM 3783 O O . PHE A 1 504 ? 31.089 -3.335 -14.322 1.00 90.38 504 PHE A O 1
ATOM 3790 N N . LEU A 1 505 ? 29.905 -3.173 -16.220 1.00 87.75 505 LEU A N 1
ATOM 3791 C CA . LEU A 1 505 ? 31.003 -2.597 -17.004 1.00 87.75 505 LEU A CA 1
ATOM 3792 C C . LEU A 1 505 ? 31.460 -1.248 -16.402 1.00 87.75 505 LEU A C 1
ATOM 3794 O O . LEU A 1 505 ? 30.640 -0.318 -16.335 1.00 87.75 505 LEU A O 1
ATOM 3798 N N . PRO A 1 506 ? 32.748 -1.101 -16.026 1.00 83.69 506 PRO A N 1
ATOM 3799 C CA . PRO A 1 506 ? 33.285 0.151 -15.498 1.00 83.69 506 PRO A CA 1
ATOM 3800 C C . PRO A 1 506 ? 33.137 1.312 -16.486 1.00 83.69 506 PRO A C 1
ATOM 3802 O O . PRO A 1 506 ? 33.224 1.128 -17.701 1.00 83.69 506 PRO A O 1
ATOM 3805 N N . GLY A 1 507 ? 32.887 2.518 -15.970 1.00 79.81 507 GLY A N 1
ATOM 3806 C CA . GLY A 1 507 ? 32.683 3.720 -16.791 1.00 79.81 507 GLY A CA 1
ATOM 3807 C C . GLY A 1 507 ? 31.402 3.705 -17.635 1.00 79.81 507 GLY A C 1
ATOM 3808 O O . GLY A 1 507 ? 31.164 4.627 -18.416 1.00 79.81 507 GLY A O 1
ATOM 3809 N N . SER A 1 508 ? 30.558 2.674 -17.502 1.00 86.75 508 SER A N 1
ATOM 3810 C CA . SER A 1 508 ? 29.259 2.661 -18.162 1.00 86.75 508 SER A CA 1
ATOM 3811 C C . SER A 1 508 ? 28.321 3.682 -17.525 1.00 86.75 508 SER A C 1
ATOM 3813 O O . SER A 1 508 ? 28.325 3.899 -16.315 1.00 86.75 508 SER A O 1
ATOM 3815 N N . ALA A 1 509 ? 27.433 4.251 -18.341 1.00 84.81 509 ALA A N 1
ATOM 3816 C CA . ALA A 1 509 ? 26.422 5.188 -17.867 1.00 84.81 509 ALA A CA 1
ATOM 3817 C C . ALA A 1 509 ? 25.436 4.562 -16.864 1.00 84.81 509 ALA A C 1
ATOM 3819 O O . ALA A 1 509 ? 24.602 5.285 -16.349 1.00 84.81 509 ALA A O 1
ATOM 3820 N N . LEU A 1 510 ? 25.480 3.249 -16.604 1.00 90.81 510 LEU A N 1
ATOM 3821 C CA . LEU A 1 510 ? 24.657 2.607 -15.580 1.00 90.81 510 LEU A CA 1
ATOM 3822 C C . LEU A 1 510 ? 25.030 3.083 -14.170 1.00 90.81 510 LEU A C 1
ATOM 3824 O O . LEU A 1 510 ? 24.152 3.179 -13.323 1.00 90.81 510 LEU A O 1
ATOM 3828 N N . LEU A 1 511 ? 26.298 3.394 -13.909 1.00 91.69 511 LEU A N 1
ATOM 3829 C CA . LEU A 1 511 ? 26.739 3.802 -12.577 1.00 91.69 511 LEU A CA 1
ATOM 3830 C C . LEU A 1 511 ? 26.433 5.291 -12.359 1.00 91.69 511 LEU A C 1
ATOM 3832 O O . LEU A 1 511 ? 26.816 6.142 -13.163 1.00 91.69 511 LEU A O 1
ATOM 3836 N N . ALA A 1 512 ? 25.693 5.601 -11.296 1.00 91.62 512 ALA A N 1
ATOM 3837 C CA . ALA A 1 512 ? 25.416 6.968 -10.871 1.00 91.62 512 ALA A CA 1
ATOM 3838 C C . ALA A 1 512 ? 26.599 7.515 -10.064 1.00 91.62 512 ALA A C 1
ATOM 3840 O O . ALA A 1 512 ? 27.125 6.825 -9.194 1.00 91.62 512 ALA A O 1
ATOM 3841 N N . SER A 1 513 ? 26.982 8.766 -10.325 1.00 89.44 513 SER A N 1
ATOM 3842 C CA . SER A 1 513 ? 28.044 9.459 -9.585 1.00 89.44 513 SER A CA 1
ATOM 3843 C C . SER A 1 513 ? 27.631 9.828 -8.163 1.00 89.44 513 SER A C 1
ATOM 3845 O O . SER A 1 513 ? 28.462 9.846 -7.261 1.00 89.44 513 SER A O 1
ATOM 3847 N N . ASP A 1 514 ? 26.352 10.148 -7.972 1.00 92.88 514 ASP A N 1
ATOM 3848 C CA . ASP A 1 514 ? 25.817 10.726 -6.745 1.00 92.88 514 ASP A CA 1
ATOM 3849 C C . ASP A 1 514 ? 24.285 10.527 -6.654 1.00 92.88 514 ASP A C 1
ATOM 3851 O O . ASP A 1 514 ? 23.639 10.121 -7.635 1.00 92.88 514 ASP A O 1
ATOM 3855 N N . PRO A 1 515 ? 23.672 10.810 -5.487 1.00 94.88 515 PRO A N 1
ATOM 3856 C CA . PRO A 1 515 ? 22.224 10.723 -5.315 1.00 94.88 515 PRO A CA 1
ATOM 3857 C C . PRO A 1 515 ? 21.418 11.649 -6.237 1.00 94.88 515 PRO A C 1
ATOM 3859 O O . PRO A 1 515 ? 20.308 11.289 -6.622 1.00 94.88 515 PRO A O 1
ATOM 3862 N N . ALA A 1 516 ? 21.938 12.814 -6.635 1.00 91.94 516 ALA A N 1
ATOM 3863 C CA . ALA A 1 516 ? 21.203 13.748 -7.491 1.00 91.94 516 ALA A CA 1
ATOM 3864 C C . ALA A 1 516 ? 21.054 13.201 -8.920 1.00 91.94 516 ALA A C 1
ATOM 3866 O O . ALA A 1 516 ? 19.959 13.239 -9.487 1.00 91.94 516 ALA A O 1
ATOM 3867 N N . ALA A 1 517 ? 22.114 12.606 -9.474 1.00 89.56 517 ALA A N 1
ATOM 3868 C CA . ALA A 1 517 ? 22.085 11.901 -10.753 1.00 89.56 517 ALA A CA 1
ATOM 3869 C C . ALA A 1 517 ? 21.113 10.708 -10.725 1.00 89.56 517 ALA A C 1
ATOM 3871 O O . ALA A 1 517 ? 20.411 10.449 -11.708 1.00 89.56 517 ALA A O 1
ATOM 3872 N N . LEU A 1 518 ? 21.038 10.007 -9.587 1.00 93.88 518 LEU A N 1
ATOM 3873 C CA . LEU A 1 518 ? 20.089 8.918 -9.371 1.00 93.88 518 LEU A CA 1
ATOM 3874 C C . LEU A 1 518 ? 18.635 9.432 -9.342 1.00 93.88 518 LEU A C 1
ATOM 3876 O O . LEU A 1 518 ? 17.798 8.943 -10.105 1.00 93.88 518 LEU A O 1
ATOM 3880 N N . ARG A 1 519 ? 18.345 10.460 -8.529 1.00 94.38 519 ARG A N 1
ATOM 3881 C CA . ARG A 1 519 ? 17.022 11.106 -8.429 1.00 94.38 519 ARG A CA 1
ATOM 3882 C C . ARG A 1 519 ? 16.552 11.632 -9.775 1.00 94.38 519 ARG A C 1
ATOM 3884 O O . ARG A 1 519 ? 15.441 11.318 -10.188 1.00 94.38 519 ARG A O 1
ATOM 3891 N N . ALA A 1 520 ? 17.400 12.362 -10.500 1.00 89.38 520 ALA A N 1
ATOM 3892 C CA . ALA A 1 520 ? 17.062 12.924 -11.808 1.00 89.38 520 ALA A CA 1
ATOM 3893 C C . ALA A 1 520 ? 16.610 11.845 -12.805 1.00 89.38 520 ALA A C 1
ATOM 3895 O O . ALA A 1 520 ? 15.728 12.085 -13.637 1.00 89.38 520 ALA A O 1
ATOM 3896 N N . LYS A 1 521 ? 17.169 10.632 -12.689 1.00 91.25 521 LYS A N 1
ATOM 3897 C CA . LYS A 1 521 ? 16.811 9.519 -13.562 1.00 91.25 521 LYS A CA 1
ATOM 3898 C C . LYS A 1 521 ? 15.442 8.914 -13.272 1.00 91.25 521 LYS A C 1
ATOM 3900 O O . LYS A 1 521 ? 14.831 8.390 -14.197 1.00 91.25 521 LYS A O 1
ATOM 3905 N N . LEU A 1 522 ? 14.940 9.026 -12.045 1.00 94.88 522 LEU A N 1
ATOM 3906 C CA . LEU A 1 522 ? 13.595 8.576 -11.695 1.00 94.88 522 LEU A CA 1
ATOM 3907 C C . LEU A 1 522 ? 12.565 9.713 -11.754 1.00 94.88 522 LEU A C 1
ATOM 3909 O O . LEU A 1 522 ? 11.470 9.524 -12.282 1.00 94.88 522 LEU A O 1
ATOM 3913 N N . TYR A 1 523 ? 12.909 10.893 -11.233 1.00 94.38 523 TYR A N 1
ATOM 3914 C CA . TYR A 1 523 ? 11.943 11.946 -10.925 1.00 94.38 523 TYR A CA 1
ATOM 3915 C C . TYR A 1 523 ? 11.289 12.514 -12.178 1.00 94.38 523 TYR A C 1
ATOM 3917 O O . TYR A 1 523 ? 10.064 12.592 -12.260 1.00 94.38 523 TYR A O 1
ATOM 3925 N N . TYR A 1 524 ? 12.089 12.848 -13.190 1.00 91.06 524 TYR A N 1
ATOM 3926 C CA . TYR A 1 524 ? 11.542 13.365 -14.438 1.00 91.06 524 TYR A CA 1
ATOM 3927 C C . TYR A 1 524 ? 10.691 12.321 -15.184 1.00 91.06 524 TYR A C 1
ATOM 3929 O O . TYR A 1 524 ? 9.541 12.629 -15.504 1.00 91.06 524 TYR A O 1
ATOM 3937 N N . PRO A 1 525 ? 11.180 11.092 -15.452 1.00 92.56 525 PRO A N 1
ATOM 3938 C CA . PRO A 1 525 ? 10.386 10.085 -16.151 1.00 92.56 525 PRO A CA 1
ATOM 3939 C C . PRO A 1 525 ? 9.087 9.721 -15.438 1.00 92.56 525 PRO A C 1
ATOM 3941 O O . PRO A 1 525 ? 8.062 9.624 -16.107 1.00 92.56 525 PRO A O 1
ATOM 3944 N N . LEU A 1 526 ? 9.119 9.551 -14.110 1.00 95.44 526 LEU A N 1
ATOM 3945 C CA . LEU A 1 526 ? 7.952 9.136 -13.334 1.00 95.44 526 LEU A CA 1
ATOM 3946 C C . LEU A 1 526 ? 6.992 10.295 -13.055 1.00 95.44 526 LEU A C 1
ATOM 3948 O O . LEU A 1 526 ? 5.808 10.185 -13.343 1.00 95.44 526 LEU A O 1
ATOM 3952 N N . PHE A 1 527 ? 7.470 11.401 -12.492 1.00 93.88 527 PHE A N 1
ATOM 3953 C CA . PHE A 1 527 ? 6.582 12.456 -12.006 1.00 93.88 527 PHE A CA 1
ATOM 3954 C C . PHE A 1 527 ? 6.345 13.542 -13.055 1.00 93.88 527 PHE A C 1
ATOM 3956 O O . PHE A 1 527 ? 5.197 13.878 -13.338 1.00 93.88 527 PHE A O 1
ATOM 3963 N N . GLY A 1 528 ? 7.413 14.039 -13.683 1.00 89.88 528 GLY A N 1
ATOM 3964 C CA . GLY A 1 528 ? 7.320 15.120 -14.670 1.00 89.88 528 GLY A CA 1
ATOM 3965 C C . GLY A 1 528 ? 6.646 14.702 -15.980 1.00 89.88 528 GLY A C 1
ATOM 3966 O O . GLY A 1 528 ? 5.832 15.450 -16.516 1.00 89.88 528 GLY A O 1
ATOM 3967 N N . HIS A 1 529 ? 6.971 13.508 -16.489 1.00 90.69 529 HIS A N 1
ATOM 3968 C CA . HIS A 1 529 ? 6.457 12.996 -17.763 1.00 90.69 529 HIS A CA 1
ATOM 3969 C C . HIS A 1 529 ? 5.314 11.994 -17.572 1.00 90.69 529 HIS A C 1
ATOM 3971 O O . HIS A 1 529 ? 4.221 12.228 -18.065 1.00 90.69 529 HIS A O 1
ATOM 3977 N N . HIS A 1 530 ? 5.521 10.885 -16.864 1.00 94.88 530 HIS A N 1
ATOM 3978 C CA . HIS A 1 530 ? 4.491 9.853 -16.763 1.00 94.88 530 HIS A CA 1
ATOM 3979 C C . HIS A 1 530 ? 3.256 10.332 -15.992 1.00 94.88 530 HIS A C 1
ATOM 3981 O O . HIS A 1 530 ? 2.171 10.391 -16.570 1.00 94.88 530 HIS A O 1
ATOM 3987 N N . LEU A 1 531 ? 3.391 10.670 -14.709 1.00 95.88 531 LEU A N 1
ATOM 3988 C CA . LEU A 1 531 ? 2.258 11.121 -13.899 1.00 95.88 531 LEU A CA 1
ATOM 3989 C C . LEU A 1 531 ? 1.755 12.498 -14.335 1.00 95.88 531 LEU A C 1
ATOM 3991 O O . LEU A 1 531 ? 0.551 12.716 -14.299 1.00 95.88 531 LEU A O 1
ATOM 3995 N N . GLY A 1 532 ? 2.637 13.386 -14.803 1.00 94.19 532 GLY A N 1
ATOM 3996 C CA . GLY A 1 532 ? 2.248 14.681 -15.363 1.00 94.19 532 GLY A CA 1
ATOM 3997 C C . GLY A 1 532 ? 1.241 14.560 -16.510 1.00 94.19 532 GLY A C 1
ATOM 3998 O O . GLY A 1 532 ? 0.182 15.179 -16.460 1.00 94.19 532 GLY A O 1
ATOM 3999 N N . GLU A 1 533 ? 1.528 13.718 -17.508 1.00 94.12 533 GLU A N 1
ATOM 4000 C CA . GLU A 1 533 ? 0.608 13.495 -18.634 1.00 94.12 533 GLU A CA 1
ATOM 4001 C C . GLU A 1 533 ? -0.625 12.686 -18.218 1.00 94.12 533 GLU A C 1
ATOM 4003 O O . GLU A 1 533 ? -1.738 12.989 -18.641 1.00 94.12 533 GLU A O 1
ATOM 4008 N N . LEU A 1 534 ? -0.453 11.690 -17.345 1.00 96.69 534 LEU A N 1
ATOM 4009 C CA . LEU A 1 534 ? -1.561 10.860 -16.882 1.00 96.69 534 LEU A CA 1
ATOM 4010 C C . LEU A 1 534 ? -2.587 11.646 -16.060 1.00 96.69 534 LEU A C 1
ATOM 4012 O O . LEU A 1 534 ? -3.783 11.480 -16.271 1.00 96.69 534 LEU A O 1
ATOM 4016 N N . VAL A 1 535 ? -2.146 12.498 -15.133 1.00 96.94 535 VAL A N 1
ATOM 4017 C CA . VAL A 1 535 ? -3.042 13.328 -14.316 1.00 96.94 535 VAL A CA 1
ATOM 4018 C C . VAL A 1 535 ? -3.773 14.350 -15.183 1.00 96.94 535 VAL A C 1
ATOM 4020 O O . VAL A 1 535 ? -4.978 14.529 -15.007 1.00 96.94 535 VAL A O 1
ATOM 4023 N N . ALA A 1 536 ? -3.083 14.968 -16.144 1.00 95.19 536 ALA A N 1
ATOM 4024 C CA . ALA A 1 536 ? -3.709 15.885 -17.091 1.00 95.19 536 ALA A CA 1
ATOM 4025 C C . ALA A 1 536 ? -4.760 15.178 -17.963 1.00 95.19 536 ALA A C 1
ATOM 4027 O O . ALA A 1 536 ? -5.868 15.692 -18.124 1.00 95.19 536 ALA A O 1
ATOM 4028 N N . GLU A 1 537 ? -4.466 13.971 -18.459 1.00 95.69 537 GLU A N 1
ATOM 4029 C CA . GLU A 1 537 ? -5.433 13.197 -19.241 1.00 95.69 537 GLU A CA 1
ATOM 4030 C C . GLU A 1 537 ? -6.616 12.728 -18.385 1.00 95.69 537 GLU A C 1
ATOM 4032 O O . GLU A 1 537 ? -7.757 12.828 -18.817 1.00 95.69 537 GLU A O 1
ATOM 4037 N N . LEU A 1 538 ? -6.393 12.284 -17.146 1.00 96.94 538 LEU A N 1
ATOM 4038 C CA . LEU A 1 538 ? -7.475 11.942 -16.217 1.00 96.94 538 LEU A CA 1
ATOM 4039 C C . LEU A 1 538 ? -8.377 13.146 -15.926 1.00 96.94 538 LEU A C 1
ATOM 4041 O O . LEU A 1 538 ? -9.602 13.003 -15.885 1.00 96.94 538 LEU A O 1
ATOM 4045 N N . ALA A 1 539 ? -7.787 14.327 -15.725 1.00 95.44 539 ALA A N 1
ATOM 4046 C CA . ALA A 1 539 ? -8.518 15.573 -15.530 1.00 95.44 539 ALA A CA 1
ATOM 4047 C C . ALA A 1 539 ? -9.376 15.902 -16.757 1.00 95.44 539 ALA A C 1
ATOM 4049 O O . ALA A 1 539 ? -10.582 16.121 -16.626 1.00 95.44 539 ALA A O 1
ATOM 4050 N N . HIS A 1 540 ? -8.783 15.835 -17.952 1.00 94.12 540 HIS A N 1
ATOM 4051 C CA . HIS A 1 540 ? -9.481 16.065 -19.212 1.00 94.12 540 HIS A CA 1
ATOM 4052 C C . HIS A 1 540 ? -10.612 15.053 -19.446 1.00 94.12 540 HIS A C 1
ATOM 4054 O O . HIS A 1 540 ? -11.762 15.446 -19.643 1.00 94.12 540 HIS A O 1
ATOM 4060 N N . ALA A 1 541 ? -10.304 13.759 -19.349 1.00 94.56 541 ALA A N 1
ATOM 4061 C CA . ALA A 1 541 ? -11.224 12.660 -19.603 1.00 94.56 541 ALA A CA 1
ATOM 4062 C C . ALA A 1 541 ? -12.405 12.622 -18.626 1.00 94.56 541 ALA A C 1
ATOM 4064 O O . ALA A 1 541 ? -13.481 12.169 -19.009 1.00 94.56 541 ALA A O 1
ATOM 4065 N N . SER A 1 542 ? -12.225 13.082 -17.383 1.00 93.75 542 SER A N 1
ATOM 4066 C CA . SER A 1 542 ? -13.280 13.080 -16.360 1.00 93.75 542 SER A CA 1
ATOM 4067 C C . SER A 1 542 ? -13.962 14.429 -16.124 1.00 93.75 542 SER A C 1
ATOM 4069 O O . SER A 1 542 ? -14.966 14.480 -15.410 1.00 93.75 542 SER A O 1
ATOM 4071 N N . GLY A 1 543 ? -13.433 15.514 -16.698 1.00 92.00 543 GLY A N 1
ATOM 4072 C CA . GLY A 1 543 ? -13.903 16.882 -16.469 1.00 92.00 543 GLY A CA 1
ATOM 4073 C C . GLY A 1 543 ? -13.554 17.446 -15.085 1.00 92.00 543 GLY A C 1
ATOM 4074 O O . GLY A 1 543 ? -14.144 18.446 -14.674 1.00 92.00 543 GLY A O 1
ATOM 4075 N N . CYS A 1 544 ? -12.637 16.817 -14.342 1.00 89.44 544 CYS A N 1
ATOM 4076 C CA . CYS A 1 544 ? -12.165 17.332 -13.054 1.00 89.44 544 CYS A CA 1
ATOM 4077 C C . CYS A 1 544 ? -10.962 18.277 -13.216 1.00 89.44 544 CYS A C 1
ATOM 4079 O O . CYS A 1 544 ? -10.316 18.321 -14.259 1.00 89.44 544 CYS A O 1
ATOM 4081 N N . VAL A 1 545 ? -10.665 19.064 -12.179 1.00 88.38 545 VAL A N 1
ATOM 4082 C CA . VAL A 1 545 ? -9.465 19.916 -12.150 1.00 88.38 545 VAL A CA 1
ATOM 4083 C C . VAL A 1 545 ? -8.253 19.101 -11.693 1.00 88.38 545 VAL A C 1
ATOM 4085 O O . VAL A 1 545 ? -8.361 18.334 -10.737 1.00 88.38 545 VAL A O 1
ATOM 4088 N N . GLU A 1 546 ? -7.090 19.287 -12.328 1.00 90.25 546 GLU A N 1
ATOM 4089 C CA . GLU A 1 546 ? -5.846 18.572 -11.971 1.00 90.25 546 GLU A CA 1
ATOM 4090 C C . GLU A 1 546 ? -5.482 18.710 -10.483 1.00 90.25 546 GLU A C 1
ATOM 4092 O O . GLU A 1 546 ? -5.016 17.752 -9.866 1.00 90.25 546 GLU A O 1
ATOM 4097 N N . ASP A 1 547 ? -5.750 19.875 -9.877 1.00 85.00 547 ASP A N 1
ATOM 4098 C CA . ASP A 1 547 ? -5.467 20.151 -8.459 1.00 85.00 547 ASP A CA 1
ATOM 4099 C C . ASP A 1 547 ? -6.220 19.200 -7.507 1.00 85.00 547 ASP A C 1
ATOM 4101 O O . ASP A 1 547 ? -5.799 18.994 -6.371 1.00 85.00 547 ASP A O 1
ATOM 4105 N N . ALA A 1 548 ? -7.309 18.572 -7.965 1.00 82.88 548 ALA A N 1
ATOM 4106 C CA . ALA A 1 548 ? -8.041 17.567 -7.197 1.00 82.88 548 ALA A CA 1
ATOM 4107 C C . ALA A 1 548 ? -7.442 16.150 -7.307 1.00 82.88 548 ALA A C 1
ATOM 4109 O O . ALA A 1 548 ? -7.828 15.268 -6.535 1.00 82.88 548 ALA A O 1
ATOM 4110 N N . LEU A 1 549 ? -6.528 15.915 -8.255 1.00 89.69 549 LEU A N 1
ATOM 4111 C CA . LEU A 1 549 ? -5.910 14.613 -8.527 1.00 89.69 549 LEU A CA 1
ATOM 4112 C C . LEU A 1 549 ? -4.493 14.501 -7.948 1.00 89.69 549 LEU A C 1
ATOM 4114 O O . LEU A 1 549 ? -4.139 13.451 -7.413 1.00 89.69 549 LEU A O 1
ATOM 4118 N N . TRP A 1 550 ? -3.695 15.572 -7.981 1.00 91.44 550 TRP A N 1
ATOM 4119 C CA . TRP A 1 550 ? -2.334 15.581 -7.420 1.00 91.44 550 TRP A CA 1
ATOM 4120 C C . TRP A 1 550 ? -2.228 15.167 -5.943 1.00 91.44 550 TRP A C 1
ATOM 4122 O O . TRP A 1 550 ? -1.278 14.448 -5.615 1.00 91.44 550 TRP A O 1
ATOM 4132 N N . PRO A 1 551 ? -3.189 15.495 -5.053 1.00 83.50 551 PRO A N 1
ATOM 4133 C CA . PRO A 1 551 ? -3.187 14.982 -3.685 1.00 83.50 551 PRO A CA 1
ATOM 4134 C C . PRO A 1 551 ? -3.169 13.450 -3.594 1.00 83.50 551 PRO A C 1
ATOM 4136 O O . PRO A 1 551 ? -2.555 12.917 -2.674 1.00 83.50 551 PRO A O 1
ATOM 4139 N N . VAL A 1 552 ? -3.767 12.735 -4.558 1.00 83.12 552 VAL A N 1
ATOM 4140 C CA . VAL A 1 552 ? -3.757 11.260 -4.609 1.00 83.12 552 VAL A CA 1
ATOM 4141 C C . VAL A 1 552 ? -2.332 10.736 -4.814 1.00 83.12 552 VAL A C 1
ATOM 4143 O O . VAL A 1 552 ? -1.885 9.844 -4.092 1.00 83.12 552 VAL A O 1
ATOM 4146 N N . ALA A 1 553 ? -1.590 11.318 -5.761 1.00 90.19 553 ALA A N 1
ATOM 4147 C CA . ALA A 1 553 ? -0.200 10.949 -6.021 1.00 90.19 553 ALA A CA 1
ATOM 4148 C C . ALA A 1 553 ? 0.729 11.372 -4.871 1.00 90.19 553 ALA A C 1
ATOM 4150 O O . ALA A 1 553 ? 1.545 10.571 -4.414 1.00 90.19 553 ALA A O 1
ATOM 4151 N N . GLY A 1 554 ? 0.580 12.602 -4.366 1.00 87.88 554 GLY A N 1
ATOM 4152 C CA . GLY A 1 554 ? 1.401 13.127 -3.271 1.00 87.88 554 GLY A CA 1
ATOM 4153 C C . GLY A 1 554 ? 1.256 12.331 -1.984 1.00 87.88 554 GLY A C 1
ATOM 4154 O O . GLY A 1 554 ? 2.235 12.098 -1.281 1.00 87.88 554 GLY A O 1
ATOM 4155 N N . GLU A 1 555 ? 0.051 11.851 -1.705 1.00 75.88 555 GLU A N 1
ATOM 4156 C CA . GLU A 1 555 ? -0.188 10.981 -0.566 1.00 75.88 555 GLU A CA 1
ATOM 4157 C C . GLU A 1 555 ? 0.495 9.616 -0.714 1.00 75.88 555 GLU A C 1
ATOM 4159 O O . GLU A 1 555 ? 1.182 9.159 0.200 1.00 75.88 555 GLU A O 1
ATOM 4164 N N . CYS A 1 556 ? 0.397 8.988 -1.888 1.00 83.19 556 CYS A N 1
ATOM 4165 C CA . CYS A 1 556 ? 1.112 7.741 -2.160 1.00 83.19 556 CYS A CA 1
ATOM 4166 C C . CYS A 1 556 ? 2.636 7.900 -1.983 1.00 83.19 556 CYS A C 1
ATOM 4168 O O . CYS A 1 556 ? 3.291 7.010 -1.435 1.00 83.19 556 CYS A O 1
ATOM 4170 N N . VAL A 1 557 ? 3.199 9.037 -2.410 1.00 90.38 557 VAL A N 1
ATOM 4171 C CA . VAL A 1 557 ? 4.624 9.371 -2.247 1.00 90.38 557 VAL A CA 1
ATOM 4172 C C . VAL A 1 557 ? 5.002 9.514 -0.771 1.00 90.38 557 VAL A C 1
ATOM 4174 O O . VAL A 1 557 ? 5.950 8.868 -0.322 1.00 90.38 557 VAL A O 1
ATOM 4177 N N . ARG A 1 558 ? 4.261 10.318 0.005 1.00 81.56 558 ARG A N 1
ATOM 4178 C CA . ARG A 1 558 ? 4.548 10.538 1.436 1.00 81.56 558 ARG A CA 1
ATOM 4179 C C . ARG A 1 558 ? 4.461 9.247 2.234 1.00 81.56 558 ARG A C 1
ATOM 4181 O O . ARG A 1 558 ? 5.353 8.954 3.027 1.00 81.56 558 ARG A O 1
ATOM 4188 N N . GLN A 1 559 ? 3.438 8.436 1.976 1.00 73.25 559 GLN A N 1
ATOM 4189 C CA . GLN A 1 559 ? 3.312 7.127 2.605 1.00 73.25 559 GLN A CA 1
ATOM 4190 C C . GLN A 1 559 ? 4.482 6.198 2.263 1.00 73.25 559 GLN A C 1
ATOM 4192 O O . GLN A 1 559 ? 4.969 5.496 3.148 1.00 73.25 559 GLN A O 1
ATOM 4197 N N . ALA A 1 560 ? 4.934 6.181 1.005 1.00 82.50 560 ALA A N 1
ATOM 4198 C CA . ALA A 1 560 ? 6.064 5.357 0.592 1.00 82.50 560 ALA A CA 1
ATOM 4199 C C . ALA A 1 560 ? 7.353 5.762 1.323 1.00 82.50 560 ALA A C 1
ATOM 4201 O O . ALA A 1 560 ? 7.982 4.910 1.946 1.00 82.50 560 ALA A O 1
ATOM 4202 N N . PHE A 1 561 ? 7.701 7.052 1.341 1.00 86.44 561 PHE A N 1
ATOM 4203 C CA . PHE A 1 561 ? 8.881 7.528 2.074 1.00 86.44 561 PHE A CA 1
ATOM 4204 C C . PHE A 1 561 ? 8.770 7.324 3.582 1.00 86.44 561 PHE A C 1
ATOM 4206 O O . PHE A 1 561 ? 9.742 6.918 4.215 1.00 86.44 561 PHE A O 1
ATOM 4213 N N . HIS A 1 562 ? 7.585 7.532 4.161 1.00 74.19 562 HIS A N 1
ATOM 4214 C CA . HIS A 1 562 ? 7.370 7.261 5.576 1.00 74.19 562 HIS A CA 1
ATOM 4215 C C . HIS A 1 562 ? 7.609 5.783 5.903 1.00 74.19 562 HIS A C 1
ATOM 4217 O O . HIS A 1 562 ? 8.341 5.478 6.843 1.00 74.19 562 HIS A O 1
ATOM 4223 N N . ARG A 1 563 ? 7.051 4.856 5.110 1.00 72.62 563 ARG A N 1
ATOM 4224 C CA . ARG A 1 563 ? 7.310 3.419 5.284 1.00 72.62 563 ARG A CA 1
ATOM 4225 C C . ARG A 1 563 ? 8.796 3.102 5.163 1.00 72.62 563 ARG A C 1
ATOM 4227 O O . ARG A 1 563 ? 9.308 2.382 6.016 1.00 72.62 563 ARG A O 1
ATOM 4234 N N . LEU A 1 564 ? 9.486 3.659 4.167 1.00 82.38 564 LEU A N 1
ATOM 4235 C CA . LEU A 1 564 ? 10.924 3.461 3.962 1.00 82.38 564 LEU A CA 1
ATOM 4236 C C . LEU A 1 564 ? 11.744 3.932 5.168 1.00 82.38 564 LEU A C 1
ATOM 4238 O O . LEU A 1 564 ? 12.543 3.160 5.685 1.00 82.38 564 LEU A O 1
ATOM 4242 N N . ALA A 1 565 ? 11.469 5.126 5.692 1.00 77.88 565 ALA A N 1
ATOM 4243 C CA . ALA A 1 565 ? 12.139 5.636 6.887 1.00 77.88 565 ALA A CA 1
ATOM 4244 C C . ALA A 1 565 ? 11.875 4.762 8.130 1.00 77.88 565 ALA A C 1
ATOM 4246 O O . ALA A 1 565 ? 12.787 4.489 8.904 1.00 77.88 565 ALA A O 1
ATOM 4247 N N . MET A 1 566 ? 10.639 4.282 8.318 1.00 66.81 566 MET A N 1
ATOM 4248 C CA . MET A 1 566 ? 10.263 3.469 9.486 1.00 66.81 566 MET A CA 1
ATOM 4249 C C . MET A 1 566 ? 10.782 2.027 9.443 1.00 66.81 566 MET A C 1
ATOM 4251 O O . MET A 1 566 ? 10.826 1.367 10.482 1.00 66.81 566 MET A O 1
ATOM 4255 N N . SER A 1 567 ? 11.113 1.526 8.254 1.00 67.38 567 SER A N 1
ATOM 4256 C CA . SER A 1 567 ? 11.585 0.154 8.015 1.00 67.38 567 SER A CA 1
ATOM 4257 C C . SER A 1 567 ? 13.066 0.085 7.639 1.00 67.38 567 SER A C 1
ATOM 4259 O O . SER A 1 567 ? 13.560 -1.003 7.332 1.00 67.38 567 SER A O 1
ATOM 4261 N N . ALA A 1 568 ? 13.762 1.224 7.675 1.00 78.62 568 ALA A N 1
ATOM 4262 C CA . ALA A 1 568 ? 15.176 1.335 7.365 1.00 78.62 568 ALA A CA 1
ATOM 4263 C C . ALA A 1 568 ? 16.010 0.367 8.216 1.00 78.62 568 ALA A C 1
ATOM 4265 O O . ALA A 1 568 ? 15.797 0.236 9.424 1.00 78.62 568 ALA A O 1
ATOM 4266 N N . CYS A 1 569 ? 16.975 -0.317 7.594 1.00 70.69 569 CYS A N 1
ATOM 4267 C CA . CYS A 1 569 ? 17.853 -1.240 8.320 1.00 70.69 569 CYS A CA 1
ATOM 4268 C C . CYS A 1 569 ? 19.011 -0.536 9.043 1.00 70.69 569 CYS A C 1
ATOM 4270 O O . CYS A 1 569 ? 19.643 -1.149 9.901 1.00 70.69 569 CYS A O 1
ATOM 4272 N N . CYS A 1 570 ? 19.295 0.725 8.700 1.00 75.31 570 CYS A N 1
ATOM 4273 C CA . CYS A 1 570 ? 20.324 1.556 9.322 1.00 75.31 570 CYS A CA 1
ATOM 4274 C C . CYS A 1 570 ? 19.935 3.052 9.291 1.00 75.31 570 CYS A C 1
ATOM 4276 O O . CYS A 1 570 ? 19.069 3.434 8.494 1.00 75.31 570 CYS A O 1
ATOM 4278 N N . PRO A 1 571 ? 20.548 3.906 10.134 1.00 78.56 571 PRO A N 1
ATOM 4279 C CA . PRO A 1 571 ? 20.263 5.344 10.172 1.00 78.56 571 PRO A CA 1
ATOM 4280 C C . PRO A 1 571 ? 20.464 6.055 8.828 1.00 78.56 571 PRO A C 1
ATOM 4282 O O . PRO A 1 571 ? 19.624 6.859 8.435 1.00 78.56 571 PRO A O 1
ATOM 4285 N N . GLU A 1 572 ? 21.506 5.700 8.077 1.00 88.00 572 GLU A N 1
ATOM 4286 C CA . GLU A 1 572 ? 21.834 6.320 6.788 1.00 88.00 572 GLU A CA 1
ATOM 4287 C C . GLU A 1 572 ? 20.734 6.083 5.745 1.00 88.00 572 GLU A C 1
ATOM 4289 O O . GLU A 1 572 ? 20.480 6.933 4.899 1.00 88.00 572 GLU A O 1
ATOM 4294 N N . GLU A 1 573 ? 20.051 4.934 5.792 1.00 88.00 573 GLU A N 1
ATOM 4295 C CA . GLU A 1 573 ? 18.906 4.671 4.911 1.00 88.00 573 GLU A CA 1
ATOM 4296 C C . GLU A 1 573 ? 17.680 5.511 5.298 1.00 88.00 573 GLU A C 1
ATOM 4298 O O . GLU A 1 573 ? 16.950 5.975 4.421 1.00 88.00 573 GLU A O 1
ATOM 4303 N N . ALA A 1 574 ? 17.456 5.746 6.593 1.00 81.56 574 ALA A N 1
ATOM 4304 C CA . ALA A 1 574 ? 16.393 6.641 7.042 1.00 81.56 574 ALA A CA 1
ATOM 4305 C C . ALA A 1 574 ? 16.681 8.101 6.643 1.00 81.56 574 ALA A C 1
ATOM 4307 O O . ALA A 1 574 ? 15.768 8.812 6.217 1.00 81.56 574 ALA A O 1
ATOM 4308 N N . GLU A 1 575 ? 17.944 8.530 6.722 1.00 89.12 575 GLU A N 1
ATOM 4309 C CA . GLU A 1 575 ? 18.400 9.839 6.241 1.00 89.12 575 GLU A CA 1
ATOM 4310 C C . GLU A 1 575 ? 18.250 9.971 4.721 1.00 89.12 575 GLU A C 1
ATOM 4312 O O . GLU A 1 575 ? 17.710 10.971 4.248 1.00 89.12 575 GLU A O 1
ATOM 4317 N N . ASP A 1 576 ? 18.639 8.946 3.956 1.00 94.06 576 ASP A N 1
ATOM 4318 C CA . ASP A 1 576 ? 18.422 8.886 2.507 1.00 94.06 576 ASP A CA 1
ATOM 4319 C C . ASP A 1 576 ? 16.938 9.023 2.153 1.00 94.06 576 ASP A C 1
ATOM 4321 O O . ASP A 1 576 ? 16.591 9.789 1.253 1.00 94.06 576 ASP A O 1
ATOM 4325 N N . ALA A 1 577 ? 16.055 8.316 2.869 1.00 91.62 577 ALA A N 1
ATOM 4326 C CA . ALA A 1 577 ? 14.613 8.413 2.673 1.00 91.62 577 ALA A CA 1
ATOM 4327 C C . ALA A 1 577 ? 14.109 9.844 2.912 1.00 91.62 577 ALA A C 1
ATOM 4329 O O . ALA A 1 577 ? 13.308 10.346 2.125 1.00 91.62 577 ALA A O 1
ATOM 4330 N N . GLY A 1 578 ? 14.597 10.512 3.963 1.00 85.81 578 GLY A N 1
ATOM 4331 C CA . GLY A 1 578 ? 14.271 11.908 4.259 1.00 85.81 578 GLY A CA 1
ATOM 4332 C C . GLY A 1 578 ? 14.786 12.878 3.192 1.00 85.81 578 GLY A C 1
ATOM 4333 O O . GLY A 1 578 ? 14.029 13.713 2.703 1.00 85.81 578 GLY A O 1
ATOM 4334 N N . ALA A 1 579 ? 16.045 12.739 2.775 1.00 92.69 579 ALA A N 1
ATOM 4335 C CA . ALA A 1 579 ? 16.664 13.609 1.777 1.00 92.69 579 ALA A CA 1
ATOM 4336 C C . ALA A 1 579 ? 16.057 13.425 0.375 1.00 92.69 579 ALA A C 1
ATOM 4338 O O . ALA A 1 579 ? 15.913 14.392 -0.376 1.00 92.69 579 ALA A O 1
ATOM 4339 N N . ASP A 1 580 ? 15.713 12.190 0.001 1.00 96.38 580 ASP A N 1
ATOM 4340 C CA . ASP A 1 580 ? 15.031 11.897 -1.258 1.00 96.38 580 ASP A CA 1
ATOM 4341 C C . ASP A 1 580 ? 13.584 12.432 -1.226 1.00 96.38 580 ASP A C 1
ATOM 4343 O O . ASP A 1 580 ? 13.135 13.024 -2.214 1.00 96.38 580 ASP A O 1
ATOM 4347 N N . ALA A 1 581 ? 12.885 12.308 -0.088 1.00 92.31 581 ALA A N 1
ATOM 4348 C CA . ALA A 1 581 ? 11.555 12.884 0.107 1.00 92.31 581 ALA A CA 1
ATOM 4349 C C . ALA A 1 581 ? 11.561 14.410 -0.019 1.00 92.31 581 ALA A C 1
ATOM 4351 O O . ALA A 1 581 ? 10.736 14.950 -0.755 1.00 92.31 581 ALA A O 1
ATOM 4352 N N . GLU A 1 582 ? 12.505 15.088 0.635 1.00 88.50 582 GLU A N 1
ATOM 4353 C CA . GLU A 1 582 ? 12.653 16.546 0.579 1.00 88.50 582 GLU A CA 1
ATOM 4354 C C . GLU A 1 582 ? 12.827 17.030 -0.866 1.00 88.50 582 GLU A C 1
ATOM 4356 O O . GLU A 1 582 ? 12.081 17.888 -1.342 1.00 88.50 582 GLU A O 1
ATOM 4361 N N . ALA A 1 583 ? 13.732 16.396 -1.615 1.00 92.56 583 ALA A N 1
ATOM 4362 C CA . ALA A 1 583 ? 13.994 16.768 -3.001 1.00 92.56 583 ALA A CA 1
ATOM 4363 C C . ALA A 1 583 ? 12.818 16.502 -3.951 1.00 92.56 583 ALA A C 1
ATOM 4365 O O . ALA A 1 583 ? 12.672 17.190 -4.959 1.00 92.56 583 ALA A O 1
ATOM 4366 N N . LEU A 1 584 ? 11.975 15.501 -3.678 1.00 93.75 584 LEU A N 1
ATOM 4367 C CA . LEU A 1 584 ? 10.800 15.248 -4.515 1.00 93.75 584 LEU A CA 1
ATOM 4368 C C . LEU A 1 584 ? 9.616 16.142 -4.143 1.00 93.75 584 LEU A C 1
ATOM 4370 O O . LEU A 1 584 ? 8.883 16.595 -5.025 1.00 93.75 584 LEU A O 1
ATOM 4374 N N . LEU A 1 585 ? 9.390 16.335 -2.845 1.00 89.69 585 LEU A N 1
ATOM 4375 C CA . LEU A 1 585 ? 8.196 16.988 -2.329 1.00 89.69 585 LEU A CA 1
ATOM 4376 C C . LEU A 1 585 ? 8.350 18.500 -2.263 1.00 89.69 585 LEU A C 1
ATOM 4378 O O . LEU A 1 585 ? 7.356 19.161 -2.489 1.00 89.69 585 LEU A O 1
ATOM 4382 N N . ASN A 1 586 ? 9.534 19.059 -2.011 1.00 85.19 586 ASN A N 1
ATOM 4383 C CA . ASN A 1 586 ? 9.668 20.491 -1.717 1.00 85.19 586 ASN A CA 1
ATOM 4384 C C . ASN A 1 586 ? 10.489 21.269 -2.755 1.00 85.19 586 ASN A C 1
ATOM 4386 O O . ASN A 1 586 ? 10.252 22.462 -2.952 1.00 85.19 586 ASN A O 1
ATOM 4390 N N . GLU A 1 587 ? 11.408 20.620 -3.470 1.00 89.06 587 GLU A N 1
ATOM 4391 C CA . GLU A 1 587 ? 12.230 21.290 -4.484 1.00 89.06 587 GLU A CA 1
ATOM 4392 C C . GLU A 1 587 ? 11.520 21.411 -5.851 1.00 89.06 587 GLU A C 1
ATOM 4394 O O . GLU A 1 587 ? 10.682 20.573 -6.206 1.00 89.06 587 GLU A O 1
ATOM 4399 N N . PRO A 1 588 ? 11.854 22.426 -6.675 1.00 89.31 588 PRO A N 1
ATOM 4400 C CA . PRO A 1 588 ? 11.402 22.498 -8.063 1.00 89.31 588 PRO A CA 1
ATOM 4401 C C . PRO A 1 588 ? 11.882 21.297 -8.887 1.00 89.31 588 PRO A C 1
ATOM 4403 O O . PRO A 1 588 ? 13.065 20.944 -8.879 1.00 89.31 588 PRO A O 1
ATOM 4406 N N . TRP A 1 589 ? 10.982 20.698 -9.667 1.00 89.88 589 TRP A N 1
ATOM 4407 C CA . TRP A 1 589 ? 11.317 19.524 -10.470 1.00 89.88 589 TRP A CA 1
ATOM 4408 C C . TRP A 1 589 ? 12.223 19.865 -11.648 1.00 89.88 589 TRP A C 1
ATOM 4410 O O . TRP A 1 589 ? 11.996 20.822 -12.389 1.00 89.88 589 TRP A O 1
ATOM 4420 N N . GLN A 1 590 ? 13.227 19.020 -11.866 1.00 89.06 590 GLN A N 1
ATOM 4421 C CA . GLN A 1 590 ? 14.177 19.156 -12.963 1.00 89.06 590 GLN A CA 1
ATOM 4422 C C . GLN A 1 590 ? 13.648 18.456 -14.219 1.00 89.06 590 GLN A C 1
ATOM 4424 O O . GLN A 1 590 ? 13.525 17.233 -14.259 1.00 89.06 590 GLN A O 1
ATOM 4429 N N . HIS A 1 591 ? 13.354 19.221 -15.268 1.00 87.12 591 HIS A N 1
ATOM 4430 C CA . HIS A 1 591 ? 12.876 18.712 -16.553 1.00 87.12 591 HIS A CA 1
ATOM 4431 C C . HIS A 1 591 ? 14.017 18.612 -17.561 1.00 87.12 591 HIS A C 1
ATOM 4433 O O . HIS A 1 591 ? 14.818 19.535 -17.671 1.00 87.12 591 HIS A O 1
ATOM 4439 N N . LYS A 1 592 ? 14.082 17.526 -18.343 1.00 87.25 592 LYS A N 1
ATOM 4440 C CA . LYS A 1 592 ? 15.104 17.388 -19.394 1.00 87.25 592 LYS A CA 1
ATOM 4441 C C . LYS A 1 592 ? 14.946 18.477 -20.464 1.00 87.25 592 LYS A C 1
ATOM 4443 O O . LYS A 1 592 ? 13.874 18.627 -21.054 1.00 87.25 592 LYS A O 1
ATOM 4448 N N . ALA A 1 593 ? 16.036 19.181 -20.757 1.00 89.75 593 ALA A N 1
ATOM 4449 C CA . ALA A 1 593 ? 16.116 20.238 -21.763 1.00 89.75 593 ALA A CA 1
ATOM 4450 C C . ALA A 1 593 ? 16.376 19.647 -23.163 1.00 89.75 593 ALA A C 1
ATOM 4452 O O . ALA A 1 593 ? 17.461 19.780 -23.733 1.00 89.75 593 ALA A O 1
ATOM 4453 N N . LEU A 1 594 ? 15.393 18.904 -23.682 1.00 89.00 594 LEU A N 1
ATOM 4454 C CA . LEU A 1 594 ? 15.526 18.081 -24.891 1.00 89.00 594 LEU A CA 1
ATOM 4455 C C . LEU A 1 594 ? 15.927 18.899 -26.128 1.00 89.00 594 LEU A C 1
ATOM 4457 O O . LEU A 1 594 ? 16.753 18.442 -26.922 1.00 89.00 594 LEU A O 1
ATOM 4461 N N . LEU A 1 595 ? 15.373 20.104 -26.291 1.00 89.56 595 LEU A N 1
ATOM 4462 C CA . LEU A 1 595 ? 15.696 20.964 -27.429 1.00 89.56 595 LEU A CA 1
ATOM 4463 C C . LEU A 1 595 ? 17.106 21.555 -27.295 1.00 89.56 595 LEU A C 1
ATOM 4465 O O . LEU A 1 595 ? 17.880 21.529 -28.249 1.00 89.56 595 LEU A O 1
ATOM 4469 N N . THR A 1 596 ? 17.473 22.011 -26.100 1.00 89.38 596 THR A N 1
ATOM 4470 C CA . THR A 1 596 ? 18.807 22.539 -25.785 1.00 89.38 596 THR A CA 1
ATOM 4471 C C . THR A 1 596 ? 19.889 21.491 -26.019 1.00 89.38 596 THR A C 1
ATOM 4473 O O . THR A 1 596 ? 20.901 21.774 -26.663 1.00 89.38 596 THR A O 1
ATOM 4476 N N . MET A 1 597 ? 19.665 20.263 -25.543 1.00 87.81 597 MET A N 1
ATOM 4477 C CA . MET A 1 597 ? 20.562 19.135 -25.792 1.00 87.81 597 MET A CA 1
ATOM 4478 C C . MET A 1 597 ? 20.711 18.870 -27.292 1.00 87.81 597 MET A C 1
ATOM 4480 O O . MET A 1 597 ? 21.829 18.665 -27.764 1.00 87.81 597 MET A O 1
ATOM 4484 N N . ARG A 1 598 ? 19.617 18.939 -28.067 1.00 86.31 598 ARG A N 1
ATOM 4485 C CA . ARG A 1 598 ? 19.667 18.726 -29.521 1.00 86.31 598 ARG A CA 1
ATOM 4486 C C . ARG A 1 598 ? 20.428 19.828 -30.259 1.00 86.31 598 ARG A C 1
ATOM 4488 O O . ARG A 1 598 ? 21.222 19.524 -31.154 1.00 86.31 598 ARG A O 1
ATOM 4495 N N . LEU A 1 599 ? 20.232 21.087 -29.872 1.00 85.88 599 LEU A N 1
ATOM 4496 C CA . LEU A 1 599 ? 20.955 22.225 -30.443 1.00 85.88 599 LEU A CA 1
ATOM 4497 C C . LEU A 1 599 ? 22.465 22.112 -30.179 1.00 85.88 599 LEU A C 1
ATOM 4499 O O . LEU A 1 599 ? 23.255 22.317 -31.094 1.00 85.88 599 LEU A O 1
ATOM 4503 N N . LYS A 1 600 ? 22.860 21.670 -28.978 1.00 84.38 600 LYS A N 1
ATOM 4504 C CA . LYS A 1 600 ? 24.266 21.445 -28.589 1.00 84.38 600 LYS A CA 1
ATOM 4505 C C . LYS A 1 600 ? 24.844 20.086 -29.019 1.00 84.38 600 LYS A C 1
ATOM 4507 O O . LYS A 1 600 ? 25.989 19.792 -28.697 1.00 84.38 600 LYS A O 1
ATOM 4512 N N . ASN A 1 601 ? 24.065 19.252 -29.714 1.00 78.44 601 ASN A N 1
ATOM 4513 C CA . ASN A 1 601 ? 24.433 17.889 -30.120 1.00 78.44 601 ASN A CA 1
ATOM 4514 C C . ASN A 1 601 ? 24.897 16.978 -28.957 1.00 78.44 601 ASN A C 1
ATOM 4516 O O . ASN A 1 601 ? 25.780 16.137 -29.118 1.00 78.44 601 ASN A O 1
ATOM 4520 N N . LEU A 1 602 ? 24.296 17.143 -27.775 1.00 78.50 602 LEU A N 1
ATOM 4521 C CA . LEU A 1 602 ? 24.606 16.339 -26.595 1.00 78.50 602 LEU A CA 1
ATOM 4522 C C . LEU A 1 602 ? 23.812 15.030 -26.621 1.00 78.50 602 LEU A C 1
ATOM 4524 O O . LEU A 1 602 ? 22.581 15.039 -26.679 1.00 78.50 602 LEU A O 1
ATOM 4528 N N . VAL A 1 603 ? 24.526 13.903 -26.566 1.00 65.94 603 VAL A N 1
ATOM 4529 C CA . VAL A 1 603 ? 23.933 12.553 -26.595 1.00 65.94 603 VAL A CA 1
ATOM 4530 C C . VAL A 1 603 ? 24.000 11.882 -25.221 1.00 65.94 603 VAL A C 1
ATOM 4532 O O . VAL A 1 603 ? 23.022 11.280 -24.780 1.00 65.94 603 VAL A O 1
ATOM 4535 N N . THR A 1 604 ? 25.138 11.991 -24.531 1.00 65.44 604 THR A N 1
ATOM 4536 C CA . THR A 1 604 ? 25.361 11.422 -23.190 1.00 65.44 604 THR A CA 1
ATOM 4537 C C . THR A 1 604 ? 25.132 12.436 -22.074 1.00 65.44 604 THR A C 1
ATOM 4539 O O . THR A 1 604 ? 24.611 12.067 -21.021 1.00 65.44 604 THR A O 1
ATOM 4542 N N . ASP A 1 605 ? 25.460 13.703 -22.324 1.00 70.75 605 ASP A N 1
ATOM 4543 C CA . ASP A 1 605 ? 25.405 14.770 -21.327 1.00 70.75 605 ASP A CA 1
ATOM 4544 C C . ASP A 1 605 ? 23.986 15.333 -21.228 1.00 70.75 605 ASP A C 1
ATOM 4546 O O . ASP A 1 605 ? 23.457 15.928 -22.170 1.00 70.75 605 ASP A O 1
ATOM 4550 N N . GLN A 1 606 ? 23.345 15.121 -20.081 1.00 80.88 606 GLN A N 1
ATOM 4551 C CA . GLN A 1 606 ? 21.960 15.529 -19.852 1.00 80.88 606 GLN A CA 1
ATOM 4552 C C . GLN A 1 606 ? 21.907 16.939 -19.263 1.00 80.88 606 GLN A C 1
ATOM 4554 O O . GLN A 1 606 ? 22.582 17.229 -18.279 1.00 80.88 606 GLN A O 1
ATOM 4559 N N . GLN A 1 607 ? 21.078 17.805 -19.850 1.00 86.69 607 GLN A N 1
ATOM 4560 C CA . GLN A 1 607 ? 20.787 19.139 -19.317 1.00 86.69 607 GLN A CA 1
ATOM 4561 C C . GLN A 1 607 ? 19.355 19.204 -18.800 1.00 86.69 607 GLN A C 1
ATOM 4563 O O . GLN A 1 607 ? 18.453 18.565 -19.350 1.00 86.69 607 GLN A O 1
ATOM 4568 N N . TYR A 1 608 ? 19.162 20.000 -17.751 1.00 88.69 608 TYR A N 1
ATOM 4569 C CA . TYR A 1 608 ? 17.892 20.150 -17.056 1.00 88.69 608 TYR A CA 1
ATOM 4570 C C . TYR A 1 608 ? 17.516 21.624 -16.901 1.00 88.69 608 TYR A C 1
ATOM 4572 O O . TYR A 1 608 ? 18.385 22.493 -16.848 1.00 88.69 608 TYR A O 1
ATOM 4580 N N . VAL A 1 609 ? 16.215 21.886 -16.824 1.00 90.25 609 VAL A N 1
ATOM 4581 C CA . VAL A 1 609 ? 15.626 23.186 -16.483 1.00 90.25 609 VAL A CA 1
ATOM 4582 C C . VAL A 1 609 ? 14.609 23.007 -15.362 1.00 90.25 609 VAL A C 1
ATOM 4584 O O . VAL A 1 609 ? 13.918 21.987 -15.303 1.00 90.25 609 VAL A O 1
ATOM 4587 N N . GLY A 1 610 ? 14.515 23.990 -14.468 1.00 88.25 610 GLY A N 1
ATOM 4588 C CA . GLY A 1 610 ? 13.544 23.965 -13.376 1.00 88.25 610 GLY A CA 1
ATOM 4589 C C . GLY A 1 610 ? 12.107 24.075 -13.891 1.00 88.25 610 GLY A C 1
ATOM 4590 O O . GLY A 1 610 ? 11.828 24.827 -14.824 1.00 88.25 610 GLY A O 1
ATOM 4591 N N . GLY A 1 611 ? 11.195 23.332 -13.272 1.00 87.19 611 GLY A N 1
ATOM 4592 C CA . GLY A 1 611 ? 9.760 23.383 -13.524 1.00 87.19 611 GLY A CA 1
ATOM 4593 C C . GLY A 1 611 ? 8.945 23.308 -12.229 1.00 87.19 611 GLY A C 1
ATOM 4594 O O . GLY A 1 611 ? 9.505 23.079 -11.152 1.00 87.19 611 GLY A O 1
ATOM 4595 N N . PRO A 1 612 ? 7.626 23.534 -12.318 1.00 90.25 612 PRO A N 1
ATOM 4596 C CA . PRO A 1 612 ? 6.742 23.494 -11.163 1.00 90.25 612 PRO A CA 1
ATOM 4597 C C . PRO A 1 612 ? 6.678 22.088 -10.554 1.00 90.25 612 PRO A C 1
ATOM 4599 O O . PRO A 1 612 ? 6.766 21.079 -11.256 1.00 90.25 612 PRO A O 1
ATOM 4602 N N . ASN A 1 613 ? 6.514 22.048 -9.232 1.00 91.12 613 ASN A N 1
ATOM 4603 C CA . ASN A 1 613 ? 6.324 20.829 -8.458 1.00 91.12 613 ASN A CA 1
ATOM 4604 C C . ASN A 1 613 ? 4.898 20.825 -7.875 1.00 91.12 613 ASN A C 1
ATOM 4606 O O . ASN A 1 613 ? 4.660 21.493 -6.868 1.00 91.12 613 ASN A O 1
ATOM 4610 N N . PRO A 1 614 ? 3.943 20.093 -8.474 1.00 89.75 614 PRO A N 1
ATOM 4611 C CA . PRO A 1 614 ? 2.574 20.017 -7.965 1.00 89.75 614 PRO A CA 1
ATOM 4612 C C . PRO A 1 614 ? 2.435 19.195 -6.670 1.00 89.75 614 PRO A C 1
ATOM 4614 O O . PRO A 1 614 ? 1.356 19.176 -6.081 1.00 89.75 614 PRO A O 1
ATOM 4617 N N . LEU A 1 615 ? 3.494 18.509 -6.217 1.00 88.56 615 LEU A N 1
ATOM 4618 C CA . LEU A 1 615 ? 3.521 17.826 -4.918 1.00 88.56 615 LEU A CA 1
ATOM 4619 C C . LEU A 1 615 ? 3.983 18.731 -3.769 1.00 88.56 615 LEU A C 1
ATOM 4621 O O . LEU A 1 615 ? 3.744 18.380 -2.606 1.00 88.56 615 LEU A O 1
ATOM 4625 N N . ALA A 1 616 ? 4.596 19.876 -4.089 1.00 83.06 616 ALA A N 1
ATOM 4626 C CA . ALA A 1 616 ? 4.981 20.879 -3.107 1.00 83.06 616 ALA A CA 1
ATOM 4627 C C . ALA A 1 616 ? 3.768 21.363 -2.333 1.00 83.06 616 ALA A C 1
ATOM 4629 O O . ALA A 1 616 ? 2.719 21.661 -2.906 1.00 83.06 616 ALA A O 1
ATOM 4630 N N . ALA A 1 617 ? 3.909 21.380 -1.006 1.00 61.62 617 ALA A N 1
ATOM 4631 C CA . ALA A 1 617 ? 2.817 21.691 -0.104 1.00 61.62 617 ALA A CA 1
ATOM 4632 C C . ALA A 1 617 ? 2.157 23.019 -0.505 1.00 61.62 617 ALA A C 1
ATOM 4634 O O . ALA A 1 617 ? 2.780 24.082 -0.502 1.00 61.62 617 ALA A O 1
ATOM 4635 N N . THR A 1 618 ? 0.863 22.960 -0.821 1.00 54.50 618 THR A N 1
ATOM 4636 C CA . THR A 1 618 ? -0.006 24.137 -0.837 1.00 54.50 618 THR A CA 1
ATOM 4637 C C . THR A 1 618 ? 0.097 24.850 0.511 1.00 54.50 618 THR A C 1
ATOM 4639 O O . THR A 1 618 ? 0.215 24.185 1.541 1.00 54.50 618 THR A O 1
ATOM 4642 N N . LYS A 1 619 ? 0.066 26.195 0.505 1.00 50.59 619 LYS A N 1
ATOM 4643 C CA . LYS A 1 619 ? 0.129 27.045 1.712 1.00 50.59 619 LYS A CA 1
ATOM 4644 C C . LYS A 1 619 ? -0.636 26.398 2.873 1.00 50.59 619 LYS A C 1
ATOM 4646 O O . LYS A 1 619 ? -1.825 26.124 2.735 1.00 50.59 619 LYS A O 1
ATOM 4651 N N . GLN A 1 620 ? 0.069 26.141 3.977 1.00 54.19 620 GLN A N 1
ATOM 4652 C CA . GLN A 1 620 ? -0.487 25.465 5.148 1.00 54.19 620 GLN A CA 1
ATOM 4653 C C . GLN A 1 620 ? -1.728 26.208 5.654 1.00 54.19 620 GLN A C 1
ATOM 4655 O O . GLN A 1 620 ? -1.706 27.435 5.783 1.00 54.19 620 GLN A O 1
ATOM 4660 N N . GLU A 1 621 ? -2.795 25.466 5.963 1.00 59.53 621 GLU A N 1
ATOM 4661 C CA . GLU A 1 621 ? -3.918 26.030 6.712 1.00 59.53 621 GLU A CA 1
ATOM 4662 C C . GLU A 1 621 ? -3.394 26.586 8.048 1.00 59.53 621 GLU A C 1
ATOM 4664 O O . GLU A 1 621 ? -2.579 25.917 8.707 1.00 59.53 621 GLU A O 1
ATOM 4669 N N . PRO A 1 622 ? -3.813 27.802 8.447 1.00 68.31 622 PRO A N 1
ATOM 4670 C CA . PRO A 1 622 ? -3.377 28.404 9.698 1.00 68.31 622 PRO A CA 1
ATOM 4671 C C . PRO A 1 622 ? -3.726 27.493 10.876 1.00 68.31 622 PRO A C 1
ATOM 4673 O O . PRO A 1 622 ? -4.764 26.835 10.895 1.00 68.31 622 PRO A O 1
ATOM 4676 N N . GLU A 1 623 ? -2.825 27.433 11.853 1.00 79.50 623 GLU A N 1
ATOM 4677 C CA . GLU A 1 623 ? -3.049 26.659 13.069 1.00 79.50 623 GLU A CA 1
ATOM 4678 C C . GLU A 1 623 ? -4.233 27.229 13.867 1.00 79.50 623 GLU A C 1
ATOM 4680 O O . GLU A 1 623 ? -4.275 28.443 14.089 1.00 79.50 623 GLU A O 1
ATOM 4685 N N . PRO A 1 624 ? -5.186 26.387 14.309 1.00 84.56 624 PRO A N 1
ATOM 4686 C CA . PRO A 1 624 ? -6.235 26.828 15.217 1.00 84.56 624 PRO A CA 1
ATOM 4687 C C . PRO A 1 624 ? -5.633 27.360 16.528 1.00 84.56 624 PRO A C 1
ATOM 4689 O O . PRO A 1 624 ? -4.736 26.730 17.091 1.00 84.56 624 PRO A O 1
ATOM 4692 N N . PRO A 1 625 ? -6.122 28.492 17.057 1.00 79.75 625 PRO A N 1
ATOM 4693 C CA . PRO A 1 625 ? -5.545 29.110 18.252 1.00 79.75 625 PRO A CA 1
ATOM 4694 C C . PRO A 1 625 ? -5.789 28.316 19.550 1.00 79.75 625 PRO A C 1
ATOM 4696 O O . PRO A 1 625 ? -5.167 28.615 20.566 1.00 79.75 625 PRO A O 1
ATOM 4699 N N . ASP A 1 626 ? -6.687 27.326 19.549 1.00 88.12 626 ASP A N 1
ATOM 4700 C CA . ASP A 1 626 ? -7.193 26.629 20.739 1.00 88.12 626 ASP A CA 1
ATOM 4701 C C . ASP A 1 626 ? -6.554 25.249 20.998 1.00 88.12 626 ASP A C 1
ATOM 4703 O O . ASP A 1 626 ? -7.011 24.506 21.872 1.00 88.12 626 ASP A O 1
ATOM 4707 N N . LEU A 1 627 ? -5.511 24.861 20.262 1.00 93.00 627 LEU A N 1
ATOM 4708 C CA . LEU A 1 627 ? -4.863 23.559 20.458 1.00 93.00 627 LEU A CA 1
ATOM 4709 C C . LEU A 1 627 ? -4.051 23.512 21.767 1.00 93.00 627 LEU A C 1
ATOM 4711 O O . LEU A 1 627 ? -3.390 24.483 22.143 1.00 93.00 627 LEU A O 1
ATOM 4715 N N . ASN A 1 628 ? -4.058 22.371 22.461 1.00 93.00 628 ASN A N 1
ATOM 4716 C CA . ASN A 1 628 ? -3.086 22.084 23.523 1.00 93.00 628 ASN A CA 1
ATOM 4717 C C . ASN A 1 628 ? -1.775 21.520 22.929 1.00 93.00 628 ASN A C 1
ATOM 4719 O O . ASN A 1 628 ? -1.654 21.322 21.722 1.00 93.00 628 ASN A O 1
ATOM 4723 N N . GLU A 1 629 ? -0.754 21.295 23.760 1.00 93.25 629 GLU A N 1
ATOM 4724 C CA . GLU A 1 629 ? 0.564 20.829 23.297 1.00 93.25 629 GLU A CA 1
ATOM 4725 C C . GLU A 1 629 ? 0.507 19.467 22.590 1.00 93.25 629 GLU A C 1
ATOM 4727 O O . GLU A 1 629 ? 1.068 19.307 21.508 1.00 93.25 629 GLU A O 1
ATOM 4732 N N . ALA A 1 630 ? -0.238 18.511 23.148 1.00 92.56 630 ALA A N 1
ATOM 4733 C CA . ALA A 1 630 ? -0.377 17.171 22.587 1.00 92.56 630 ALA A CA 1
ATOM 4734 C C . ALA A 1 630 ? -1.120 17.169 21.235 1.00 92.56 630 ALA A C 1
ATOM 4736 O O . ALA A 1 630 ? -0.848 16.330 20.371 1.00 92.56 630 ALA A O 1
ATOM 4737 N N . GLU A 1 631 ? -2.061 18.094 21.051 1.00 95.88 631 GLU A N 1
ATOM 4738 C CA . GLU A 1 631 ? -2.773 18.336 19.794 1.00 95.88 631 GLU A CA 1
ATOM 4739 C C . GLU A 1 631 ? -1.892 19.056 18.766 1.00 95.88 631 GLU A C 1
ATOM 4741 O O . GLU A 1 631 ? -1.915 18.685 17.593 1.00 95.88 631 GLU A O 1
ATOM 4746 N N . ARG A 1 632 ? -1.067 20.024 19.189 1.00 95.44 632 ARG A N 1
ATOM 4747 C CA . ARG A 1 632 ? -0.056 20.661 18.325 1.00 95.44 632 ARG A CA 1
ATOM 4748 C C . ARG A 1 632 ? 0.966 19.656 17.810 1.00 95.44 632 ARG A C 1
ATOM 4750 O O . ARG A 1 632 ? 1.283 19.668 16.625 1.00 95.44 632 ARG A O 1
ATOM 4757 N N . GLU A 1 633 ? 1.438 18.762 18.676 1.00 95.06 633 GLU A N 1
ATOM 4758 C CA . GLU A 1 633 ? 2.349 17.673 18.311 1.00 95.06 633 GLU A CA 1
ATOM 4759 C C . GLU A 1 633 ? 1.727 16.765 17.233 1.00 95.06 633 GLU A C 1
ATOM 4761 O O . GLU A 1 633 ? 2.365 16.447 16.228 1.00 95.06 633 GLU A O 1
ATOM 4766 N N . MET A 1 634 ? 0.450 16.398 17.402 1.00 94.94 634 MET A N 1
ATOM 4767 C CA . MET A 1 634 ? -0.299 15.625 16.408 1.00 94.94 634 MET A CA 1
ATOM 4768 C C . MET A 1 634 ? -0.439 16.395 15.089 1.00 94.94 634 MET A C 1
ATOM 4770 O O . MET A 1 634 ? -0.124 15.849 14.036 1.00 94.94 634 MET A O 1
ATOM 4774 N N . LEU A 1 635 ? -0.855 17.665 15.127 1.00 93.69 635 LEU A N 1
ATOM 4775 C CA . LEU A 1 635 ? -1.021 18.490 13.928 1.00 93.69 635 LEU A CA 1
ATOM 4776 C C . LEU A 1 635 ? 0.298 18.674 13.165 1.00 93.69 635 LEU A C 1
ATOM 4778 O O . LEU A 1 635 ? 0.308 18.581 11.938 1.00 93.69 635 LEU A O 1
ATOM 4782 N N . ALA A 1 636 ? 1.408 18.905 13.869 1.00 89.56 636 ALA A N 1
ATOM 4783 C CA . ALA A 1 636 ? 2.734 19.003 13.268 1.00 89.56 636 ALA A CA 1
ATOM 4784 C C . ALA A 1 636 ? 3.123 17.695 12.562 1.00 89.56 636 ALA A C 1
ATOM 4786 O O . ALA A 1 636 ? 3.523 17.718 11.398 1.00 89.56 636 ALA A O 1
ATOM 4787 N N . CYS A 1 637 ? 2.911 16.555 13.225 1.00 87.38 637 CYS A N 1
ATOM 4788 C CA . CYS A 1 637 ? 3.157 15.239 12.643 1.00 87.38 637 CYS A CA 1
ATOM 4789 C C . CYS A 1 637 ? 2.278 14.973 11.410 1.00 87.38 637 CYS A C 1
ATOM 4791 O O . CYS A 1 637 ? 2.769 14.476 10.398 1.00 87.38 637 CYS A O 1
ATOM 4793 N N . LEU A 1 638 ? 0.992 15.339 11.456 1.00 87.00 638 LEU A N 1
ATOM 4794 C CA . LEU A 1 638 ? 0.092 15.210 10.310 1.00 87.00 638 LEU A CA 1
ATOM 4795 C C . LEU A 1 638 ? 0.525 16.107 9.152 1.00 87.00 638 LEU A C 1
ATOM 4797 O O . LEU A 1 638 ? 0.597 15.630 8.028 1.00 87.00 638 LEU A O 1
ATOM 4801 N N . ARG A 1 639 ? 0.885 17.369 9.400 1.00 81.25 639 ARG A N 1
ATOM 4802 C CA . ARG A 1 639 ? 1.394 18.272 8.353 1.00 81.25 639 ARG A CA 1
ATOM 4803 C C . ARG A 1 639 ? 2.636 17.709 7.660 1.00 81.25 639 ARG A C 1
ATOM 4805 O O . ARG A 1 639 ? 2.731 17.797 6.440 1.00 81.25 639 ARG A O 1
ATOM 4812 N N . GLU A 1 640 ? 3.553 17.128 8.428 1.00 75.56 640 GLU A N 1
ATOM 4813 C CA . GLU A 1 640 ? 4.785 16.525 7.913 1.00 75.56 640 GLU A CA 1
ATOM 4814 C C . GLU A 1 640 ? 4.502 15.229 7.134 1.00 75.56 640 GLU A C 1
ATOM 4816 O O . GLU A 1 640 ? 5.009 15.034 6.030 1.00 75.56 640 GLU A O 1
ATOM 4821 N N . ARG A 1 641 ? 3.691 14.326 7.696 1.00 73.19 641 ARG A N 1
ATOM 4822 C CA . ARG A 1 641 ? 3.641 12.922 7.248 1.00 73.19 641 ARG A CA 1
ATOM 4823 C C . ARG A 1 641 ? 2.379 12.547 6.489 1.00 73.19 641 ARG A C 1
ATOM 4825 O O . ARG A 1 641 ? 2.438 11.641 5.663 1.00 73.19 641 ARG A O 1
ATOM 4832 N N . ARG A 1 642 ? 1.249 13.184 6.805 1.00 75.81 642 ARG A N 1
ATOM 4833 C CA . ARG A 1 642 ? -0.107 12.856 6.328 1.00 75.81 642 ARG A CA 1
ATOM 4834 C C . ARG A 1 642 ? -0.969 14.128 6.182 1.00 75.81 642 ARG A C 1
ATOM 4836 O O . ARG A 1 642 ? -1.987 14.262 6.871 1.00 75.81 642 ARG A O 1
ATOM 4843 N N . PRO A 1 643 ? -0.565 15.113 5.350 1.00 73.62 643 PRO A N 1
ATOM 4844 C CA . PRO A 1 643 ? -1.234 16.415 5.266 1.00 73.62 643 PRO A CA 1
ATOM 4845 C C . PRO A 1 643 ? -2.707 16.318 4.840 1.00 73.62 643 PRO A C 1
ATOM 4847 O O . PRO A 1 643 ? -3.530 17.144 5.217 1.00 73.62 643 PRO A O 1
ATOM 4850 N N . GLU A 1 644 ? -3.071 15.276 4.106 1.00 70.81 644 GLU A N 1
ATOM 4851 C CA . GLU A 1 644 ? -4.438 14.932 3.724 1.00 70.81 644 GLU A CA 1
ATOM 4852 C C . GLU A 1 644 ? -5.331 14.507 4.904 1.00 70.81 644 GLU A C 1
ATOM 4854 O O . GLU A 1 644 ? -6.553 14.533 4.775 1.00 70.81 644 GLU A O 1
ATOM 4859 N N . LEU A 1 645 ? -4.754 14.133 6.052 1.00 84.88 645 LEU A N 1
ATOM 4860 C CA . LEU A 1 645 ? -5.491 13.880 7.294 1.00 84.88 645 LEU A CA 1
ATOM 4861 C C . LEU A 1 645 ? -5.632 15.128 8.169 1.00 84.88 645 LEU A C 1
ATOM 4863 O O . LEU A 1 645 ? -6.415 15.082 9.109 1.00 84.88 645 LEU A O 1
ATOM 4867 N N . VAL A 1 646 ? -4.940 16.236 7.875 1.00 88.00 646 VAL A N 1
ATOM 4868 C CA . VAL A 1 646 ? -5.000 17.460 8.697 1.00 88.00 646 VAL A CA 1
ATOM 4869 C C . VAL A 1 646 ? -6.429 17.977 8.802 1.00 88.00 646 VAL A C 1
ATOM 4871 O O . VAL A 1 646 ? -6.944 18.121 9.908 1.00 88.00 646 VAL A O 1
ATOM 4874 N N . ARG A 1 647 ? -7.091 18.205 7.662 1.00 85.69 647 ARG A N 1
ATOM 4875 C CA . ARG A 1 647 ? -8.459 18.730 7.650 1.00 85.69 647 ARG A CA 1
ATOM 4876 C C . ARG A 1 647 ? -9.462 17.751 8.285 1.00 85.69 647 ARG A C 1
ATOM 4878 O O . ARG A 1 647 ? -10.143 18.173 9.215 1.00 85.69 647 ARG A O 1
ATOM 4885 N N . PRO A 1 648 ? -9.503 16.456 7.901 1.00 89.50 648 PRO A N 1
ATOM 4886 C CA . PRO A 1 648 ? -10.341 15.474 8.586 1.00 89.50 648 PRO A CA 1
ATOM 4887 C C . PRO A 1 648 ? -10.084 15.385 10.095 1.00 89.50 648 PRO A C 1
ATOM 4889 O O . PRO A 1 648 ? -11.026 15.304 10.868 1.00 89.50 648 PRO A O 1
ATOM 4892 N N . TRP A 1 649 ? -8.825 15.419 10.537 1.00 94.81 649 TRP A N 1
ATOM 4893 C CA . TRP A 1 649 ? -8.489 15.360 11.960 1.00 94.81 649 TRP A CA 1
ATOM 4894 C C . TRP A 1 649 ? -8.988 16.588 12.721 1.00 94.81 649 TRP A C 1
ATOM 4896 O O . TRP A 1 649 ? -9.567 16.435 13.794 1.00 94.81 649 TRP A O 1
ATOM 4906 N N . LEU A 1 650 ? -8.816 17.787 12.154 1.00 93.00 650 LEU A N 1
ATOM 4907 C CA . LEU A 1 650 ? -9.346 19.027 12.721 1.00 93.00 650 LEU A CA 1
ATOM 4908 C C . LEU A 1 650 ? -10.878 19.012 12.796 1.00 93.00 650 LEU A C 1
ATOM 4910 O O . LEU A 1 650 ? -11.435 19.410 13.818 1.00 93.00 650 LEU A O 1
ATOM 4914 N N . ASP A 1 651 ? -11.550 18.511 11.755 1.00 91.31 651 ASP A N 1
ATOM 4915 C CA . ASP A 1 651 ? -13.011 18.387 11.720 1.00 91.31 651 ASP A CA 1
ATOM 4916 C C . ASP A 1 651 ? -13.531 17.402 12.792 1.00 91.31 651 ASP A C 1
ATOM 4918 O O . ASP A 1 651 ? -14.576 17.637 13.398 1.00 91.31 651 ASP A O 1
ATOM 4922 N N . GLU A 1 652 ? -12.790 16.325 13.078 1.00 94.06 652 GLU A N 1
ATOM 4923 C CA . GLU A 1 652 ? -13.156 15.319 14.088 1.00 94.06 652 GLU A CA 1
ATOM 4924 C C . GLU A 1 652 ? -12.743 15.700 15.525 1.00 94.06 652 GLU A C 1
ATOM 4926 O O . GLU A 1 652 ? -13.259 15.126 16.490 1.00 94.06 652 GLU A O 1
ATOM 4931 N N . LEU A 1 653 ? -11.822 16.658 15.702 1.00 95.12 653 LEU A N 1
ATOM 4932 C CA . LEU A 1 653 ? -11.194 16.951 16.996 1.00 95.12 653 LEU A CA 1
ATOM 4933 C C . LEU A 1 653 ? -12.202 17.391 18.062 1.00 95.12 653 LEU A C 1
ATOM 4935 O O . LEU A 1 653 ? -12.190 16.861 19.174 1.00 95.12 653 LEU A O 1
ATOM 4939 N N . ALA A 1 654 ? -13.107 18.313 17.727 1.00 92.88 654 ALA A N 1
ATOM 4940 C CA . ALA A 1 654 ? -14.131 18.786 18.660 1.00 92.88 654 ALA A CA 1
ATOM 4941 C C . ALA A 1 654 ? -15.060 17.642 19.110 1.00 92.88 654 ALA A C 1
ATOM 4943 O O . ALA A 1 654 ? -15.314 17.466 20.304 1.00 92.88 654 ALA A O 1
ATOM 4944 N N . GLY A 1 655 ? -15.498 16.802 18.167 1.00 92.44 655 GLY A N 1
ATOM 4945 C CA . GLY A 1 655 ? -16.323 15.632 18.464 1.00 92.44 655 GLY A CA 1
ATOM 4946 C C . GLY A 1 655 ? -15.591 14.590 19.314 1.00 92.44 655 GLY A C 1
ATOM 4947 O O . GLY A 1 655 ? -16.195 13.977 20.200 1.00 92.44 655 GLY A O 1
ATOM 4948 N N . ALA A 1 656 ? -14.291 14.396 19.087 1.00 94.75 656 ALA A N 1
ATOM 4949 C CA . ALA A 1 656 ? -13.462 13.473 19.856 1.00 94.75 656 ALA A CA 1
ATOM 4950 C C . ALA A 1 656 ? -13.196 13.960 21.292 1.00 94.75 656 ALA A C 1
ATOM 4952 O O . ALA A 1 656 ? -13.236 13.147 22.223 1.00 94.75 656 ALA A O 1
ATOM 4953 N N . ARG A 1 657 ? -12.980 15.271 21.488 1.00 94.56 657 ARG A N 1
ATOM 4954 C CA . ARG A 1 657 ? -12.877 15.902 22.817 1.00 94.56 657 ARG A CA 1
ATOM 4955 C C . ARG A 1 657 ? -14.154 15.667 23.623 1.00 94.56 657 ARG A C 1
ATOM 4957 O O . ARG A 1 657 ? -14.079 15.110 24.717 1.00 94.56 657 ARG A O 1
ATOM 4964 N N . LEU A 1 658 ? -15.314 15.979 23.040 1.00 92.62 658 LEU A N 1
ATOM 4965 C CA . LEU A 1 658 ? -16.621 15.782 23.677 1.00 92.62 658 LEU A CA 1
ATOM 4966 C C . LEU A 1 658 ? -16.911 14.308 23.981 1.00 92.62 658 LEU A C 1
ATOM 4968 O O . LEU A 1 658 ? -17.316 13.982 25.092 1.00 92.62 658 LEU A O 1
ATOM 4972 N N . SER A 1 659 ? -16.641 13.400 23.037 1.00 91.25 659 SER A N 1
ATOM 4973 C CA . SER A 1 659 ? -16.852 11.956 23.247 1.00 91.25 659 SER A CA 1
ATOM 4974 C C . SER A 1 659 ? -15.987 11.422 24.395 1.00 91.25 659 SER A C 1
ATOM 4976 O O . SER A 1 659 ? -16.455 10.652 25.234 1.00 91.25 659 SER A O 1
ATOM 4978 N N . THR A 1 660 ? -14.728 11.867 24.470 1.00 93.50 660 THR A N 1
ATOM 4979 C CA . THR A 1 660 ? -13.801 11.480 25.544 1.00 93.50 660 THR A CA 1
ATOM 4980 C C . THR A 1 660 ? -14.234 12.061 26.892 1.00 93.50 660 THR A C 1
ATOM 4982 O O . THR A 1 660 ? -14.219 11.354 27.899 1.00 93.50 660 THR A O 1
ATOM 4985 N N . LEU A 1 661 ? -14.671 13.323 26.915 1.00 93.69 661 LEU A N 1
ATOM 4986 C CA . LEU A 1 661 ? -15.189 14.000 28.106 1.00 93.69 661 LEU A CA 1
ATOM 4987 C C . LEU A 1 661 ? -16.435 13.294 28.649 1.00 93.69 661 LEU A C 1
ATOM 4989 O O . LEU A 1 661 ? -16.472 12.932 29.827 1.00 93.69 661 LEU A O 1
ATOM 4993 N N . ASN A 1 662 ? -17.430 13.053 27.794 1.00 90.12 662 ASN A N 1
ATOM 4994 C CA . ASN A 1 662 ? -18.687 12.411 28.168 1.00 90.12 662 ASN A CA 1
ATOM 4995 C C . ASN A 1 662 ? -18.455 10.979 28.664 1.00 90.12 662 ASN A C 1
ATOM 4997 O O . ASN A 1 662 ? -18.983 10.603 29.712 1.00 90.12 662 ASN A O 1
ATOM 5001 N N . GLY A 1 663 ? -17.596 10.211 27.983 1.00 88.81 663 GLY A N 1
ATOM 5002 C CA . GLY A 1 663 ? -17.205 8.867 28.414 1.00 88.81 663 GLY A CA 1
ATOM 5003 C C . GLY A 1 663 ? -16.518 8.859 29.784 1.00 88.81 663 GLY A C 1
ATOM 5004 O O . GLY A 1 663 ? -16.867 8.057 30.656 1.00 88.81 663 GLY A O 1
ATOM 5005 N N . ALA A 1 664 ? -15.591 9.793 30.021 1.00 90.50 664 ALA A N 1
ATOM 5006 C CA . ALA A 1 664 ? -14.924 9.945 31.311 1.00 90.50 664 ALA A CA 1
ATOM 5007 C C . ALA A 1 664 ? -15.897 10.366 32.424 1.00 90.50 664 ALA A C 1
ATOM 5009 O O . ALA A 1 664 ? -15.872 9.791 33.514 1.00 90.50 664 ALA A O 1
ATOM 5010 N N . CYS A 1 665 ? -16.787 11.322 32.149 1.00 89.75 665 CYS A N 1
ATOM 5011 C CA . CYS A 1 665 ? -17.806 11.775 33.093 1.00 89.75 665 CYS A CA 1
ATOM 5012 C C . CYS A 1 665 ? -18.768 10.637 33.463 1.00 89.75 665 CYS A C 1
ATOM 5014 O O . CYS A 1 665 ? -18.931 10.336 34.647 1.00 89.75 665 CYS A O 1
ATOM 5016 N N . GLY A 1 666 ? -19.320 9.931 32.471 1.00 86.69 666 GLY A N 1
ATOM 5017 C CA . GLY A 1 666 ? -20.204 8.784 32.690 1.00 86.69 666 GLY A CA 1
ATOM 5018 C C . GLY A 1 666 ? -19.530 7.670 33.497 1.00 86.69 666 GLY A C 1
ATOM 5019 O O . GLY A 1 666 ? -20.137 7.084 34.397 1.00 86.69 666 GLY A O 1
ATOM 5020 N N . ALA A 1 667 ? -18.242 7.417 33.253 1.00 86.19 667 ALA A N 1
ATOM 5021 C CA . ALA A 1 667 ? -17.467 6.457 34.030 1.00 86.19 667 ALA A CA 1
ATOM 5022 C C . ALA A 1 667 ? -17.245 6.879 35.490 1.00 86.19 667 ALA A C 1
ATOM 5024 O O . ALA A 1 667 ? -17.443 6.062 36.390 1.00 86.19 667 ALA A O 1
ATOM 5025 N N . LEU A 1 668 ? -16.910 8.146 35.751 1.00 86.56 668 LEU A N 1
ATOM 5026 C CA . LEU A 1 668 ? -16.772 8.669 37.115 1.00 86.56 668 LEU A CA 1
ATOM 5027 C C . LEU A 1 668 ? -18.107 8.663 37.879 1.00 86.56 668 LEU A C 1
ATOM 5029 O O . LEU A 1 668 ? -18.136 8.349 39.068 1.00 86.56 668 LEU A O 1
ATOM 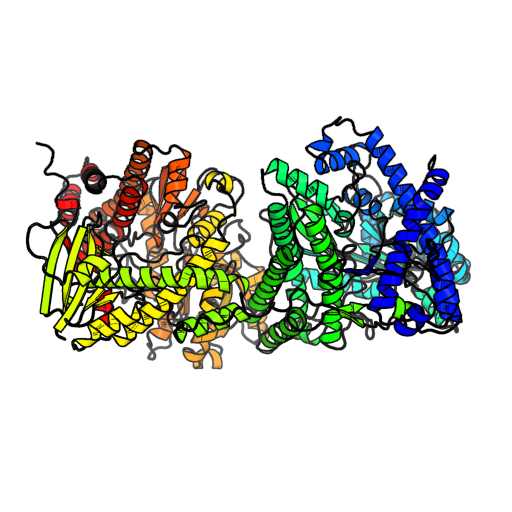5033 N N . LEU A 1 669 ? -19.217 8.973 37.202 1.00 85.19 669 LEU A N 1
ATOM 5034 C CA . LEU A 1 669 ? -20.561 8.934 37.786 1.00 85.19 669 LEU A CA 1
ATOM 5035 C C . LEU A 1 669 ? -21.000 7.505 38.130 1.00 85.19 669 LEU A C 1
ATOM 5037 O O . LEU A 1 669 ? -21.585 7.275 39.191 1.00 85.19 669 LEU A O 1
ATOM 5041 N N . ARG A 1 670 ? -20.681 6.533 37.269 1.00 82.62 670 ARG A N 1
ATOM 5042 C CA . ARG A 1 670 ? -20.917 5.102 37.524 1.00 82.62 670 ARG A CA 1
ATOM 5043 C C . ARG A 1 670 ? -20.082 4.597 38.701 1.00 82.62 670 ARG A C 1
ATOM 5045 O O . ARG A 1 670 ? -20.564 3.835 39.540 1.00 82.62 670 ARG A O 1
ATOM 5052 N N . GLU A 1 671 ? -18.840 5.053 38.799 1.00 86.19 671 GLU A N 1
ATOM 5053 C CA . GLU A 1 671 ? -17.916 4.728 39.879 1.00 86.19 671 GLU A CA 1
ATOM 5054 C C . GLU A 1 671 ? -17.949 5.788 40.987 1.00 86.19 671 GLU A C 1
ATOM 5056 O O . GLU A 1 671 ? -16.905 6.289 41.367 1.00 86.19 671 GLU A O 1
ATOM 5061 N N . ARG A 1 672 ? -19.119 6.140 41.543 1.00 81.94 672 ARG A N 1
ATOM 5062 C CA . ARG A 1 672 ? -19.300 7.272 42.493 1.00 81.94 672 ARG A CA 1
ATOM 5063 C C . ARG A 1 672 ? -18.203 7.465 43.558 1.00 81.94 672 ARG A C 1
ATOM 5065 O O . ARG A 1 672 ? -17.965 8.592 43.978 1.00 81.94 672 ARG A O 1
ATOM 5072 N N . ARG A 1 673 ? -17.551 6.387 44.016 1.00 78.19 673 ARG A N 1
ATOM 5073 C CA . ARG A 1 673 ? -16.411 6.423 44.959 1.00 78.19 673 ARG A CA 1
ATOM 5074 C C . ARG A 1 673 ? -15.159 7.121 44.411 1.00 78.19 673 ARG A C 1
ATOM 5076 O O . ARG A 1 673 ? -14.358 7.604 45.202 1.00 78.19 673 ARG A O 1
ATOM 5083 N N . SER A 1 674 ? -15.004 7.180 43.096 1.00 75.31 674 SER A N 1
ATOM 5084 C CA . SER A 1 674 ? -13.938 7.876 42.375 1.00 75.31 674 SER A CA 1
ATOM 5085 C C . SER A 1 674 ? -14.107 9.399 42.403 1.00 75.31 674 SER A C 1
ATOM 5087 O O . SER A 1 674 ? -13.174 10.117 42.062 1.00 75.31 674 SER A O 1
ATOM 5089 N N . LEU A 1 675 ? -15.275 9.920 42.808 1.00 80.94 675 LEU A N 1
ATOM 5090 C CA . LEU A 1 675 ? -15.541 11.358 42.867 1.00 80.94 675 LEU A CA 1
ATOM 5091 C C . LEU A 1 675 ? -15.360 11.919 44.292 1.00 80.94 675 LEU A C 1
ATOM 5093 O O . LEU A 1 675 ? -16.003 11.436 45.227 1.00 80.94 675 LEU A O 1
ATOM 5097 N N . PRO A 1 676 ? -14.602 13.020 44.478 1.00 83.31 676 PRO A N 1
ATOM 5098 C CA . PRO A 1 676 ? -14.534 13.782 45.726 1.00 83.31 676 PRO A CA 1
ATOM 5099 C C . PRO A 1 676 ? -15.797 14.649 45.914 1.00 83.31 676 PRO A C 1
ATOM 5101 O O . PRO A 1 676 ? -15.742 15.875 46.059 1.00 83.31 676 PRO A O 1
ATOM 5104 N N . ALA A 1 677 ? -16.970 14.016 45.883 1.00 84.69 677 ALA A N 1
ATOM 5105 C CA . ALA A 1 677 ? -18.260 14.677 46.016 1.00 84.69 677 ALA A CA 1
ATOM 5106 C C . ALA A 1 677 ? -18.619 14.916 47.492 1.00 84.69 677 ALA A C 1
ATOM 5108 O O . ALA A 1 677 ? -18.453 14.042 48.342 1.00 84.69 677 ALA A O 1
ATOM 5109 N N . LYS A 1 678 ? -19.158 16.102 47.796 1.00 87.06 678 LYS A N 1
ATOM 5110 C CA . LYS A 1 678 ? -19.864 16.392 49.054 1.00 87.06 678 LYS A CA 1
ATOM 5111 C C . LYS A 1 678 ? -21.303 15.875 49.001 1.00 87.06 678 LYS A C 1
ATOM 5113 O O . LYS A 1 678 ? -21.828 15.408 50.006 1.00 87.06 678 LYS A O 1
ATOM 5118 N N . ARG A 1 679 ? -21.950 15.988 47.836 1.00 88.31 679 ARG A N 1
ATOM 5119 C CA . ARG A 1 679 ? -23.330 15.541 47.601 1.00 88.31 679 ARG A CA 1
ATOM 5120 C C . ARG A 1 679 ? -23.544 15.245 46.119 1.00 88.31 679 ARG A C 1
ATOM 5122 O O . ARG A 1 679 ? -23.125 16.040 45.285 1.00 88.31 679 ARG A O 1
ATOM 5129 N N . ILE A 1 680 ? -24.237 14.154 45.804 1.00 88.50 680 ILE A N 1
ATOM 5130 C CA . ILE A 1 680 ? -24.713 13.832 44.451 1.00 88.50 680 ILE A CA 1
ATOM 5131 C C . ILE A 1 680 ? -26.241 13.836 44.498 1.00 88.50 680 ILE A C 1
ATOM 5133 O O . ILE A 1 680 ? -26.821 13.203 45.377 1.00 88.50 680 ILE A O 1
ATOM 5137 N N . THR A 1 681 ? -26.876 14.589 43.603 1.00 87.25 681 THR A N 1
ATOM 5138 C CA . THR A 1 681 ? -28.339 14.703 43.494 1.00 87.25 681 THR A CA 1
ATOM 5139 C C . THR A 1 681 ? -28.767 14.201 42.125 1.00 87.25 681 THR A C 1
ATOM 5141 O O . THR A 1 681 ? -28.150 14.576 41.132 1.00 87.25 681 THR A O 1
ATOM 5144 N N . GLU A 1 682 ? -29.814 13.384 42.073 1.00 87.00 682 GLU A N 1
ATOM 5145 C CA . GLU A 1 682 ? -30.359 12.834 40.831 1.00 87.00 682 GLU A CA 1
ATOM 5146 C C . GLU A 1 682 ? -31.831 13.192 40.721 1.00 87.00 682 GLU A C 1
ATOM 5148 O O . GLU A 1 682 ? -32.585 13.001 41.676 1.00 87.00 682 GLU A O 1
ATOM 5153 N N . ILE A 1 683 ? -32.227 13.724 39.567 1.00 84.06 683 ILE A N 1
ATOM 5154 C CA . ILE A 1 683 ? -33.601 14.140 39.296 1.00 84.06 683 ILE A CA 1
ATOM 5155 C C . ILE A 1 683 ? -34.026 13.630 37.926 1.00 84.06 683 ILE A C 1
ATOM 5157 O O . ILE A 1 683 ? -33.307 13.802 36.949 1.00 84.06 683 ILE A O 1
ATOM 5161 N N . VAL A 1 684 ? -35.210 13.030 37.850 1.00 82.88 684 VAL A N 1
ATOM 5162 C CA . VAL A 1 684 ? -35.814 12.608 36.582 1.00 82.88 684 VAL A CA 1
ATOM 5163 C C . VAL A 1 684 ? -36.422 13.823 35.880 1.00 82.88 684 VAL A C 1
ATOM 5165 O O . VAL A 1 684 ? -37.156 14.590 36.501 1.00 82.88 684 VAL A O 1
ATOM 5168 N N . LEU A 1 685 ? -36.100 14.008 34.603 1.00 79.31 685 LEU A N 1
ATOM 5169 C CA . LEU A 1 685 ? -36.624 15.068 33.750 1.00 79.31 685 LEU A CA 1
ATOM 5170 C C . LEU A 1 685 ? -37.797 14.552 32.894 1.00 79.31 685 LEU A C 1
ATOM 5172 O O . LEU A 1 685 ? -37.674 13.471 32.311 1.00 79.31 685 LEU A O 1
ATOM 5176 N N . PRO A 1 686 ? -38.894 15.328 32.769 1.00 75.56 686 PRO A N 1
ATOM 5177 C CA . PRO A 1 686 ? -39.157 16.593 33.466 1.00 75.56 686 PRO A CA 1
ATOM 5178 C C . PRO A 1 686 ? -39.547 16.366 34.942 1.00 75.56 686 PRO A C 1
ATOM 5180 O O . PRO A 1 686 ? -40.236 15.402 35.266 1.00 75.56 686 PRO A O 1
ATOM 5183 N N . PHE A 1 687 ? -39.141 17.265 35.846 1.00 76.56 687 PHE A N 1
ATOM 5184 C CA . PHE A 1 687 ? -39.521 17.220 37.268 1.00 76.56 687 PHE A CA 1
ATOM 5185 C C . PHE A 1 687 ? -40.607 18.250 37.595 1.00 76.56 687 PHE A C 1
ATOM 5187 O O . PHE A 1 687 ? -40.747 19.273 36.927 1.00 76.56 687 PHE A O 1
ATOM 5194 N N . THR A 1 688 ? -41.347 18.011 38.678 1.00 73.06 688 THR A N 1
ATOM 5195 C CA . THR A 1 688 ? -42.348 18.941 39.220 1.00 73.06 688 THR A CA 1
ATOM 5196 C C . THR A 1 688 ? -41.781 19.689 40.433 1.00 73.06 688 THR A C 1
ATOM 5198 O O . THR A 1 688 ? -41.482 19.057 41.445 1.00 73.06 688 THR A O 1
ATOM 5201 N N . GLY A 1 689 ? -41.641 21.020 40.360 1.00 73.69 689 GLY A N 1
ATOM 5202 C CA . GLY A 1 689 ? -41.163 21.872 41.468 1.00 73.69 689 GLY A CA 1
ATOM 5203 C C . GLY A 1 689 ? -40.042 22.848 41.070 1.00 73.69 689 GLY A C 1
ATOM 5204 O O . GLY A 1 689 ? -39.710 22.938 39.890 1.00 73.69 689 GLY A O 1
ATOM 5205 N N . PRO A 1 690 ? -39.457 23.610 42.019 1.00 68.12 690 PRO A N 1
ATOM 5206 C CA . PRO A 1 690 ? -38.305 24.465 41.740 1.00 68.12 690 PRO A CA 1
ATOM 5207 C C . PRO A 1 690 ? -37.051 23.619 41.436 1.00 68.12 690 PRO A C 1
ATOM 5209 O O . PRO A 1 690 ? -36.793 22.637 42.137 1.00 68.12 690 PRO A O 1
ATOM 5212 N N . PRO A 1 691 ? -36.253 23.982 40.416 1.00 67.94 691 PRO A N 1
ATOM 5213 C CA . PRO A 1 691 ? -35.078 23.211 40.027 1.00 67.94 691 PRO A CA 1
ATOM 5214 C C . PRO A 1 691 ? -33.989 23.177 41.111 1.00 67.94 691 PRO A C 1
ATOM 5216 O O . PRO A 1 691 ? -33.743 24.186 41.771 1.00 67.94 691 PRO A O 1
ATOM 5219 N N . PRO A 1 692 ? -33.246 22.061 41.255 1.00 70.12 692 PRO A N 1
ATOM 5220 C CA . PRO A 1 692 ? -32.126 21.941 42.202 1.00 70.12 692 PRO A CA 1
ATOM 5221 C C . PRO A 1 692 ? -30.863 22.701 41.751 1.00 70.12 692 PRO A C 1
ATOM 5223 O O . PRO A 1 692 ? -29.847 22.704 42.449 1.00 70.12 692 PRO A O 1
ATOM 5226 N N . VAL A 1 693 ? -30.894 23.277 40.549 1.00 77.12 693 VAL A N 1
ATOM 5227 C CA . VAL A 1 693 ? -29.802 23.996 39.890 1.00 77.12 693 VAL A CA 1
ATOM 5228 C C . VAL A 1 693 ? -30.320 25.340 39.386 1.00 77.12 693 VAL A C 1
ATOM 5230 O O . VAL A 1 693 ? -31.523 25.516 39.196 1.00 77.12 693 VAL A O 1
ATOM 5233 N N . ALA A 1 694 ? -29.418 26.299 39.180 1.00 81.50 694 ALA A N 1
ATOM 5234 C CA . ALA A 1 694 ? -29.795 27.609 38.662 1.00 81.50 694 ALA A CA 1
ATOM 5235 C C . ALA A 1 694 ? -30.462 27.481 37.273 1.00 81.50 694 ALA A C 1
ATOM 5237 O O . ALA A 1 694 ? -30.051 26.618 36.490 1.00 81.50 694 ALA A O 1
ATOM 5238 N N . PRO A 1 695 ? -31.437 28.343 36.924 1.00 81.06 695 PRO A N 1
ATOM 5239 C CA . PRO A 1 695 ? -32.076 28.331 35.604 1.00 81.06 695 PRO A CA 1
ATOM 5240 C C . PRO A 1 695 ? -31.085 28.398 34.431 1.00 81.06 695 PRO A C 1
ATOM 5242 O O . PRO A 1 695 ? -31.311 27.768 33.403 1.00 81.06 695 PRO A O 1
ATOM 5245 N N . SER A 1 696 ? -29.955 29.091 34.607 1.00 81.94 696 SER A N 1
ATOM 5246 C CA . SER A 1 696 ? -28.864 29.170 33.627 1.00 81.94 696 SER A CA 1
ATOM 5247 C C . SER A 1 696 ? -28.200 27.819 33.337 1.00 81.94 696 SER A C 1
ATOM 5249 O O . SER A 1 696 ? -27.836 27.556 32.197 1.00 81.94 696 SER A O 1
ATOM 5251 N N . VAL A 1 697 ? -28.086 26.934 34.334 1.00 83.56 697 VAL A N 1
ATOM 5252 C CA . VAL A 1 697 ? -27.559 25.569 34.151 1.00 83.56 697 VAL A CA 1
ATOM 5253 C C . VAL A 1 697 ? -28.555 24.722 33.360 1.00 83.56 697 VAL A C 1
ATOM 5255 O O . VAL A 1 697 ? -28.169 24.056 32.408 1.00 83.56 697 VAL A O 1
ATOM 5258 N N . LEU A 1 698 ? -29.844 24.780 33.709 1.00 82.50 698 LEU A N 1
ATOM 5259 C CA . LEU A 1 698 ? -30.898 24.048 32.991 1.00 82.50 698 LEU A CA 1
ATOM 5260 C C . LEU A 1 698 ? -31.024 24.470 31.527 1.00 82.50 698 LEU A C 1
ATOM 5262 O O . LEU A 1 698 ? -31.219 23.615 30.669 1.00 82.50 698 LEU A O 1
ATOM 5266 N N . ALA A 1 699 ? -30.863 25.763 31.235 1.00 82.12 699 ALA A N 1
ATOM 5267 C CA . ALA A 1 699 ? -30.891 26.271 29.867 1.00 82.12 699 ALA A CA 1
ATOM 5268 C C . ALA A 1 699 ? -29.787 25.660 28.982 1.00 82.12 699 ALA A C 1
ATOM 5270 O O . ALA A 1 699 ? -30.033 25.393 27.810 1.00 82.12 699 ALA A O 1
ATOM 5271 N N . LEU A 1 700 ? -28.598 25.401 29.541 1.00 84.56 700 LEU A N 1
ATOM 5272 C CA . LEU A 1 700 ? -27.463 24.811 28.815 1.00 84.56 700 LEU A CA 1
ATOM 5273 C C . LEU A 1 700 ? -27.575 23.292 28.635 1.00 84.56 700 LEU A C 1
ATOM 5275 O O . LEU A 1 700 ? -27.018 22.742 27.690 1.00 84.56 700 LEU A O 1
ATOM 5279 N N . LEU A 1 701 ? -28.278 22.614 29.541 1.00 82.88 701 LEU A N 1
ATOM 5280 C CA . LEU A 1 701 ? -28.482 21.165 29.494 1.00 82.88 701 LEU A CA 1
ATOM 5281 C C . LEU A 1 701 ? -29.587 20.746 28.511 1.00 82.88 701 LEU A C 1
ATOM 5283 O O . LEU A 1 701 ? -29.605 19.601 28.065 1.00 82.88 701 LEU A O 1
ATOM 5287 N N . GLY A 1 702 ? -30.480 21.677 28.160 1.00 72.50 702 GLY A N 1
ATOM 5288 C CA . GLY A 1 702 ? -31.606 21.449 27.258 1.00 72.50 702 GLY A CA 1
ATOM 5289 C C . GLY A 1 702 ? -32.828 20.805 27.940 1.00 72.50 702 GLY A C 1
ATOM 5290 O O . GLY A 1 702 ? -32.739 20.309 29.062 1.00 72.50 702 GLY A O 1
ATOM 5291 N N . PRO A 1 703 ? -34.003 20.810 27.280 1.00 61.12 703 PRO A N 1
ATOM 5292 C CA . PRO A 1 703 ? -35.273 20.332 27.845 1.00 61.12 703 PRO A CA 1
ATOM 5293 C C . PRO A 1 703 ? -35.451 18.798 27.807 1.00 61.12 703 PRO A C 1
ATOM 5295 O O . PRO A 1 703 ? -36.578 18.316 27.902 1.00 61.12 703 PRO A O 1
ATOM 5298 N N . GLY A 1 704 ? -34.374 18.031 27.609 1.00 65.62 704 GLY A N 1
ATOM 5299 C CA . GLY A 1 704 ? -34.428 16.595 27.316 1.00 65.62 704 GLY A CA 1
ATOM 5300 C C . GLY A 1 704 ? -35.021 15.734 28.439 1.00 65.62 704 GLY A C 1
ATOM 5301 O O . GLY A 1 704 ? -34.930 16.069 29.621 1.00 65.62 704 GLY A O 1
ATOM 5302 N N . ALA A 1 705 ? -35.616 14.601 28.060 1.00 69.25 705 ALA A N 1
ATOM 5303 C CA . ALA A 1 705 ? -35.969 13.534 28.994 1.00 69.25 705 ALA A CA 1
ATOM 5304 C C . ALA A 1 705 ? -34.692 12.821 29.472 1.00 69.25 705 ALA A C 1
ATOM 5306 O O . ALA A 1 705 ? -33.732 12.701 28.720 1.00 69.25 705 ALA A O 1
ATOM 5307 N N . GLY A 1 706 ? -34.658 12.364 30.727 1.00 81.50 706 GLY A N 1
ATOM 5308 C CA . GLY A 1 706 ? -33.482 11.680 31.280 1.00 81.50 706 GLY A CA 1
ATOM 5309 C C . GLY A 1 706 ? -33.309 11.898 32.779 1.00 81.50 706 GLY A C 1
ATOM 5310 O O . GLY A 1 706 ? -34.250 12.255 33.487 1.00 81.50 706 GLY A O 1
ATOM 5311 N N . ARG A 1 707 ? -32.097 11.675 33.289 1.00 86.50 707 ARG A N 1
ATOM 5312 C CA . ARG A 1 707 ? -31.717 11.917 34.687 1.00 86.50 707 ARG A CA 1
ATOM 5313 C C . ARG A 1 707 ? -30.708 13.052 34.765 1.00 86.50 707 ARG A C 1
ATOM 5315 O O . ARG A 1 707 ? -29.554 12.893 34.386 1.00 86.50 707 ARG A O 1
ATOM 5322 N N . LEU A 1 708 ? -31.124 14.188 35.310 1.00 87.56 708 LEU A N 1
ATOM 5323 C CA . LEU A 1 708 ? -30.218 15.256 35.702 1.00 87.56 708 LEU A CA 1
ATOM 5324 C C . LEU A 1 708 ? -29.394 14.804 36.910 1.00 87.56 708 LEU A C 1
ATOM 5326 O O . LEU A 1 708 ? -29.941 14.619 38.000 1.00 87.56 708 LEU A O 1
ATOM 5330 N N . ILE A 1 709 ? -28.083 14.678 36.730 1.00 88.50 709 ILE A N 1
ATOM 5331 C CA . ILE A 1 709 ? -27.138 14.369 37.802 1.00 88.50 709 ILE A CA 1
ATOM 5332 C C . ILE A 1 709 ? -26.360 15.633 38.143 1.00 88.50 709 ILE A C 1
ATOM 5334 O O . ILE A 1 709 ? -25.672 16.197 37.298 1.00 88.50 709 ILE A O 1
ATOM 5338 N N . CYS A 1 710 ? -26.463 16.072 39.397 1.00 88.88 710 CYS A N 1
ATOM 5339 C CA . CYS A 1 710 ? -25.748 17.226 39.929 1.00 88.88 710 CYS A CA 1
ATOM 5340 C C . CYS A 1 710 ? -24.794 16.790 41.048 1.00 88.88 710 CYS A C 1
ATOM 5342 O O . CYS A 1 710 ? -25.218 16.371 42.131 1.00 88.88 710 CYS A O 1
ATOM 5344 N N . VAL A 1 711 ? -23.493 16.903 40.791 1.00 90.12 711 VAL A N 1
ATOM 5345 C CA . VAL A 1 711 ? -22.410 16.573 41.718 1.00 90.12 711 VAL A CA 1
ATOM 5346 C C . VAL A 1 711 ? -21.890 17.859 42.345 1.00 90.12 711 VAL A C 1
ATOM 5348 O O . VAL A 1 711 ? -21.197 18.645 41.708 1.00 90.12 711 VAL A O 1
ATOM 5351 N N . THR A 1 712 ? -22.193 18.072 43.624 1.00 90.44 712 THR A N 1
ATOM 5352 C CA . THR A 1 712 ? -21.554 19.117 44.432 1.00 90.44 712 THR A CA 1
ATOM 5353 C C . THR A 1 712 ? -20.220 18.587 44.943 1.00 90.44 712 THR A C 1
ATOM 5355 O O . THR A 1 712 ? -20.188 17.691 45.791 1.00 90.44 712 THR A O 1
ATOM 5358 N N . LEU A 1 713 ? -19.124 19.129 44.429 1.00 90.00 713 LEU A N 1
ATOM 5359 C CA . LEU A 1 713 ? -17.763 18.768 44.806 1.00 90.00 713 LEU A CA 1
ATOM 5360 C C . LEU A 1 713 ? -17.392 19.341 46.185 1.00 90.00 713 LEU A C 1
ATOM 5362 O O . LEU A 1 713 ? -18.015 20.293 46.664 1.00 90.00 713 LEU A O 1
ATOM 5366 N N . ARG A 1 714 ? -16.358 18.790 46.836 1.00 86.56 714 ARG A N 1
ATOM 5367 C CA . ARG A 1 714 ? -15.857 19.321 48.124 1.00 86.56 714 ARG A CA 1
ATOM 5368 C C . ARG A 1 714 ? -15.356 20.767 48.035 1.00 86.56 714 ARG A C 1
ATOM 5370 O O . ARG A 1 714 ? -15.469 21.482 49.023 1.00 86.56 714 ARG A O 1
ATOM 5377 N N . SER A 1 715 ? -14.901 21.209 46.860 1.00 85.44 715 SER A N 1
ATOM 5378 C CA . SER A 1 715 ? -14.538 22.612 46.593 1.00 85.44 715 SER A CA 1
ATOM 5379 C C . SER A 1 715 ? -15.730 23.581 46.591 1.00 85.44 715 SER A C 1
ATOM 5381 O O . SER A 1 715 ? -15.531 24.787 46.533 1.00 85.44 715 SER A O 1
ATOM 5383 N N . GLY A 1 716 ? -16.974 23.086 46.626 1.00 86.00 716 GLY A N 1
ATOM 5384 C CA . GLY A 1 716 ? -18.193 23.898 46.517 1.00 86.00 716 GLY A CA 1
ATOM 5385 C C . GLY A 1 716 ? -18.714 24.056 45.084 1.00 86.00 716 GLY A C 1
ATOM 5386 O O . GLY A 1 716 ? -19.903 24.324 44.904 1.00 86.00 716 GLY A O 1
ATOM 5387 N N . ARG A 1 717 ? -17.874 23.792 44.074 1.00 89.75 717 ARG A N 1
ATOM 5388 C CA . ARG A 1 717 ? -18.267 23.753 42.657 1.00 89.75 717 ARG A CA 1
ATOM 5389 C C . ARG A 1 717 ? -19.242 22.609 42.366 1.00 89.75 717 ARG A C 1
ATOM 5391 O O . ARG A 1 717 ? -19.243 21.581 43.048 1.00 89.75 717 ARG A O 1
ATOM 5398 N N . ARG A 1 718 ? -20.077 22.780 41.345 1.00 90.75 718 ARG A N 1
ATOM 5399 C CA . ARG A 1 718 ? -21.131 21.847 40.937 1.00 90.75 718 ARG A CA 1
ATOM 5400 C C . ARG A 1 718 ? -20.933 21.428 39.488 1.00 90.75 718 ARG A C 1
ATOM 5402 O O . ARG A 1 718 ? -20.901 22.286 38.615 1.00 90.75 718 ARG A O 1
ATOM 5409 N N . LEU A 1 719 ? -20.834 20.124 39.251 1.00 91.56 719 LEU A N 1
ATOM 5410 C CA . LEU A 1 719 ? -20.925 19.529 37.919 1.00 91.56 719 LEU A CA 1
ATOM 5411 C C . LEU A 1 719 ? -22.366 19.079 37.676 1.00 91.56 719 LEU A C 1
ATOM 5413 O O . LEU A 1 719 ? -22.961 18.469 38.564 1.00 91.56 719 LEU A O 1
ATOM 5417 N N . ALA A 1 720 ? -22.918 19.361 36.502 1.00 90.69 720 ALA A N 1
ATOM 5418 C CA . ALA A 1 720 ? -24.261 18.954 36.118 1.00 90.69 720 ALA A CA 1
ATOM 5419 C C . ALA A 1 720 ? -24.276 18.392 34.694 1.00 90.69 720 ALA A C 1
ATOM 5421 O O . ALA A 1 720 ? -23.681 18.980 33.795 1.00 90.69 720 ALA A O 1
ATOM 5422 N N . ALA A 1 721 ? -24.964 17.271 34.497 1.00 90.94 721 ALA A N 1
ATOM 5423 C CA . ALA A 1 721 ? -25.195 16.671 33.187 1.00 90.94 721 ALA A CA 1
ATOM 5424 C C . ALA A 1 721 ? -26.525 15.907 33.185 1.00 90.94 721 ALA A C 1
ATOM 5426 O O . ALA A 1 721 ? -26.927 15.352 34.213 1.00 90.94 721 ALA A O 1
ATOM 5427 N N . VAL A 1 722 ? -27.203 15.861 32.042 1.00 88.38 722 VAL A N 1
ATOM 5428 C CA . VAL A 1 722 ? -28.317 14.945 31.796 1.00 88.38 722 VAL A CA 1
ATOM 5429 C C . VAL A 1 722 ? -27.732 13.637 31.311 1.00 88.38 722 VAL A C 1
ATOM 5431 O O . VAL A 1 722 ? -26.938 13.596 30.371 1.00 88.38 722 VAL A O 1
ATOM 5434 N N . CYS A 1 723 ? -28.119 12.574 31.994 1.00 86.62 723 CYS A N 1
ATOM 5435 C CA . CYS A 1 723 ? -27.744 11.232 31.635 1.00 86.62 723 CYS A CA 1
ATOM 5436 C C . CYS A 1 723 ? -28.970 10.414 31.265 1.00 86.62 723 CYS A C 1
ATOM 5438 O O . CYS A 1 723 ? -29.995 10.482 31.948 1.00 86.62 723 CYS A O 1
ATOM 5440 N N . GLU A 1 724 ? -28.843 9.592 30.240 1.00 78.88 724 GLU A N 1
ATOM 5441 C CA . GLU A 1 724 ? -29.851 8.599 29.908 1.00 78.88 724 GLU A CA 1
ATOM 5442 C C . GLU A 1 724 ? -29.529 7.276 30.614 1.00 78.88 724 GLU A C 1
ATOM 5444 O O . GLU A 1 724 ? -28.352 6.946 30.811 1.00 78.88 724 GLU A O 1
ATOM 5449 N N . PRO A 1 725 ? -30.552 6.528 31.066 1.00 65.38 725 PRO A N 1
ATOM 5450 C CA . PRO A 1 725 ? -30.327 5.178 31.543 1.00 65.38 725 PRO A CA 1
ATOM 5451 C C . PRO A 1 725 ? -29.860 4.324 30.360 1.00 65.38 725 PRO A C 1
ATOM 5453 O O . PRO A 1 725 ? -30.654 4.032 29.469 1.00 65.38 725 PRO A O 1
ATOM 5456 N N . GLU A 1 726 ? -28.593 3.901 30.359 1.00 66.81 726 GLU A N 1
ATOM 5457 C CA . GLU A 1 726 ? -28.130 2.892 29.406 1.00 66.81 726 GLU A CA 1
ATOM 5458 C C . GLU A 1 726 ? -28.976 1.632 29.618 1.00 66.81 726 GLU A C 1
ATOM 5460 O O . GLU A 1 726 ? -29.250 1.226 30.754 1.00 66.81 726 GLU A O 1
ATOM 5465 N N . GLY A 1 727 ? -29.348 0.967 28.528 1.00 63.78 727 GLY A N 1
ATOM 5466 C CA . GLY A 1 727 ? -30.048 -0.310 28.556 1.00 63.78 727 GLY A CA 1
ATOM 5467 C C . GLY A 1 727 ? -29.228 -1.471 29.131 1.00 63.78 727 GLY A C 1
ATOM 5468 O O . GLY A 1 727 ? -29.442 -2.590 28.698 1.00 63.78 727 GLY A O 1
ATOM 5469 N N . GLY A 1 728 ? -28.273 -1.250 30.042 1.00 72.50 728 GLY A N 1
ATOM 5470 C CA . GLY A 1 728 ? -27.274 -2.213 30.514 1.00 72.50 728 GLY A CA 1
ATOM 5471 C C . GLY A 1 728 ? -27.019 -2.175 32.030 1.00 72.50 728 GLY A C 1
ATOM 5472 O O . GLY A 1 728 ? -27.936 -2.031 32.836 1.00 72.50 728 GLY A O 1
ATOM 5473 N N . PHE A 1 729 ? -25.757 -2.351 32.441 1.00 75.25 729 PHE A N 1
ATOM 5474 C CA . PHE A 1 729 ? -25.329 -2.484 33.847 1.00 75.25 729 PHE A CA 1
ATOM 5475 C C . PHE A 1 729 ? -25.151 -1.132 34.562 1.00 75.25 729 PHE A C 1
ATOM 5477 O O . PHE A 1 729 ? -24.117 -0.860 35.172 1.00 75.25 729 PHE A O 1
ATOM 5484 N N . GLY A 1 730 ? -26.168 -0.270 34.489 1.00 62.22 730 GLY A N 1
ATOM 5485 C CA . GLY A 1 730 ? -26.215 0.973 35.263 1.00 62.22 730 GLY A CA 1
ATOM 5486 C C . GLY A 1 730 ? -25.233 2.062 34.818 1.00 62.22 730 GLY A C 1
ATOM 5487 O O . GLY A 1 730 ? -24.853 2.895 35.645 1.00 62.22 730 GLY A O 1
ATOM 5488 N N . ALA A 1 731 ? -24.814 2.093 33.546 1.00 55.59 731 ALA A N 1
ATOM 5489 C CA . ALA A 1 731 ? -24.163 3.288 33.028 1.00 55.59 731 ALA A CA 1
ATOM 5490 C C . ALA A 1 731 ? -25.217 4.367 32.766 1.00 55.59 731 ALA A C 1
ATOM 5492 O O . ALA A 1 731 ? -26.269 4.138 32.183 1.00 55.59 731 ALA A O 1
ATOM 5493 N N . ASN A 1 732 ? -24.921 5.556 33.250 1.00 63.72 732 ASN A N 1
ATOM 5494 C CA . ASN A 1 732 ? -25.601 6.768 32.857 1.00 63.72 732 ASN A CA 1
ATOM 5495 C C . ASN A 1 732 ? -24.798 7.295 31.662 1.00 63.72 732 ASN A C 1
ATOM 5497 O O . ASN A 1 732 ? -23.642 7.689 31.849 1.00 63.72 732 ASN A O 1
ATOM 5501 N N . GLU A 1 733 ? -25.347 7.216 30.450 1.00 78.25 733 GLU A N 1
ATOM 5502 C CA . GLU A 1 733 ? -24.695 7.801 29.278 1.00 78.25 733 GLU A CA 1
ATOM 5503 C C . GLU A 1 733 ? -24.952 9.302 29.279 1.00 78.25 733 GLU A C 1
ATOM 5505 O O . GLU A 1 733 ? -26.086 9.747 29.437 1.00 78.25 733 GLU A O 1
ATOM 5510 N N . VAL A 1 734 ? -23.885 10.091 29.184 1.00 86.81 734 VAL A N 1
ATOM 5511 C CA . VAL A 1 734 ? -23.979 11.550 29.242 1.00 86.81 734 VAL A CA 1
ATOM 5512 C C . VAL A 1 734 ? -24.518 12.054 27.903 1.00 86.81 734 VAL A C 1
ATOM 5514 O O . VAL A 1 734 ? -23.783 12.098 26.917 1.00 86.81 734 VAL A O 1
ATOM 5517 N N . ALA A 1 735 ? -25.801 12.419 27.890 1.00 84.38 735 ALA A N 1
ATOM 5518 C CA . ALA A 1 735 ? -26.555 12.816 26.699 1.00 84.38 735 ALA A CA 1
ATOM 5519 C C . ALA A 1 735 ? -26.591 14.341 26.481 1.00 84.38 735 ALA A C 1
ATOM 5521 O O . ALA A 1 735 ? -26.925 14.812 25.396 1.00 84.38 735 ALA A O 1
ATOM 5522 N N . SER A 1 736 ? -26.230 15.132 27.497 1.00 87.19 736 SER A N 1
ATOM 5523 C CA . SER A 1 736 ? -26.083 16.589 27.390 1.00 87.19 736 SER A CA 1
ATOM 5524 C C . SER A 1 736 ? -24.618 17.022 27.482 1.00 87.19 736 SER A C 1
ATOM 5526 O O . SER A 1 736 ? -23.770 16.251 27.937 1.00 87.19 736 SER A O 1
ATOM 5528 N N . PRO A 1 737 ? -24.303 18.293 27.180 1.00 88.75 737 PRO A N 1
ATOM 5529 C CA . PRO A 1 737 ? -23.039 18.880 27.604 1.00 88.75 737 PRO A CA 1
ATOM 5530 C C . PRO A 1 737 ? -22.859 18.777 29.127 1.00 88.75 737 PRO A C 1
ATOM 5532 O O . PRO A 1 737 ? -23.836 18.837 29.883 1.00 88.75 737 PRO A O 1
ATOM 5535 N N . VAL A 1 738 ? -21.613 18.645 29.585 1.00 92.25 738 VAL A N 1
ATOM 5536 C CA . VAL A 1 738 ? -21.279 18.687 31.015 1.00 92.25 738 VAL A CA 1
ATOM 5537 C C . VAL A 1 738 ? -21.066 20.138 31.422 1.00 92.25 738 VAL A C 1
ATOM 5539 O O . VAL A 1 738 ? -20.237 20.842 30.853 1.00 92.25 738 VAL A O 1
ATOM 5542 N N . VAL A 1 739 ? -21.805 20.592 32.427 1.00 92.88 739 VAL A N 1
ATOM 5543 C CA . VAL A 1 739 ? -21.787 21.979 32.895 1.00 92.88 739 VAL A CA 1
ATOM 5544 C C . VAL A 1 739 ? -21.083 22.064 34.244 1.00 92.88 739 VAL A C 1
ATOM 5546 O O . VAL A 1 739 ? -21.376 21.287 35.153 1.00 92.88 739 VAL A O 1
ATOM 5549 N N . LEU A 1 740 ? -20.182 23.033 34.402 1.00 92.62 740 LEU A N 1
ATOM 5550 C CA . LEU A 1 740 ? -19.573 23.400 35.679 1.00 92.62 740 LEU A CA 1
ATOM 5551 C C . LEU A 1 740 ? -20.132 24.746 36.150 1.00 92.62 740 LEU A C 1
ATOM 5553 O O . LEU A 1 740 ? -20.182 25.705 35.385 1.00 92.62 740 LEU A O 1
ATOM 5557 N N . SER A 1 741 ? -20.495 24.836 37.427 1.00 90.12 741 SER A N 1
ATOM 5558 C CA . SER A 1 741 ? -20.858 26.095 38.076 1.00 90.12 741 SER A CA 1
ATOM 5559 C C . SER A 1 741 ? -20.197 26.232 39.443 1.00 90.12 741 SER A C 1
ATOM 5561 O O . SER A 1 741 ? -20.175 25.283 40.227 1.00 90.12 741 SER A O 1
ATOM 5563 N N . ASP A 1 742 ? -19.688 27.416 39.760 1.00 85.12 742 ASP A N 1
ATOM 5564 C CA . ASP A 1 742 ? -19.165 27.766 41.088 1.00 85.12 742 ASP A CA 1
ATOM 5565 C C . ASP A 1 742 ? -20.171 28.562 41.944 1.00 85.12 742 ASP A C 1
ATOM 5567 O O . ASP A 1 742 ? -19.882 28.915 43.085 1.00 85.12 742 ASP A O 1
ATOM 5571 N N . GLY A 1 743 ? -21.382 28.781 41.421 1.00 78.44 743 GLY A N 1
ATOM 5572 C CA . GLY A 1 743 ? -22.438 29.576 42.046 1.00 78.44 743 GLY A CA 1
ATOM 5573 C C . GLY A 1 743 ? -22.549 31.008 41.517 1.00 78.44 743 GLY A C 1
ATOM 5574 O O . GLY A 1 743 ? -23.589 31.624 41.743 1.00 78.44 743 GLY A O 1
ATOM 5575 N N . VAL A 1 744 ? -21.544 31.506 40.789 1.00 79.75 744 VAL A N 1
ATOM 5576 C CA . VAL A 1 744 ? -21.551 32.823 40.130 1.00 79.75 744 VAL A CA 1
ATOM 5577 C C . VAL A 1 744 ? -21.464 32.652 38.616 1.00 79.75 744 VAL A C 1
ATOM 5579 O O . VAL A 1 744 ? -22.298 33.184 37.884 1.00 79.75 744 VAL A O 1
ATOM 5582 N N . GLU A 1 745 ? -20.506 31.856 38.152 1.00 85.81 745 GLU A N 1
ATOM 5583 C CA . GLU A 1 745 ? -20.288 31.544 36.747 1.00 85.81 745 GLU A CA 1
ATOM 5584 C C . GLU A 1 745 ? -20.853 30.156 36.401 1.00 85.81 745 GLU A C 1
ATOM 5586 O O . GLU A 1 745 ? -20.946 29.244 37.239 1.00 85.81 745 GLU A O 1
ATOM 5591 N N . VAL A 1 746 ? -21.273 29.996 35.146 1.00 88.88 746 VAL A N 1
ATOM 5592 C CA . VAL A 1 746 ? -21.716 28.724 34.574 1.00 88.88 746 VAL A CA 1
ATOM 5593 C C . VAL A 1 746 ? -21.009 28.545 33.238 1.00 88.88 746 VAL A C 1
ATOM 5595 O O . VAL A 1 746 ? -21.176 29.373 32.345 1.00 88.88 746 VAL A O 1
ATOM 5598 N N . ARG A 1 747 ? -20.251 27.456 33.093 1.00 91.38 747 ARG A N 1
ATOM 5599 C CA . ARG A 1 747 ? -19.515 27.128 31.867 1.00 91.38 747 ARG A CA 1
ATOM 5600 C C . ARG A 1 747 ? -19.838 25.719 31.384 1.00 91.38 747 ARG A C 1
ATOM 5602 O O . ARG A 1 747 ? -19.949 24.795 32.191 1.00 91.38 747 ARG A O 1
ATOM 5609 N N . VAL A 1 748 ? -19.957 25.550 30.072 1.00 92.44 748 VAL A N 1
ATOM 5610 C CA . VAL A 1 748 ? -19.970 24.227 29.435 1.00 92.44 748 VAL A CA 1
ATOM 5611 C C . VAL A 1 748 ? -18.527 23.746 29.326 1.00 92.44 748 VAL A C 1
ATOM 5613 O O . VAL A 1 748 ? -17.652 24.526 28.964 1.00 92.44 748 VAL A O 1
ATOM 5616 N N . LEU A 1 749 ? -18.275 22.489 29.675 1.00 93.88 749 LEU A N 1
ATOM 5617 C CA . LEU A 1 749 ? -16.982 21.854 29.459 1.00 93.88 749 LEU A CA 1
ATOM 5618 C C . LEU A 1 749 ? -16.973 21.223 28.066 1.00 93.88 749 LEU A C 1
ATOM 5620 O O . LEU A 1 749 ? -17.838 20.407 27.748 1.00 93.88 749 LEU A O 1
ATOM 5624 N N . ASP A 1 750 ? -15.988 21.586 27.258 1.00 90.06 750 ASP A N 1
ATOM 5625 C CA . ASP A 1 750 ? -15.761 21.066 25.908 1.00 90.06 750 ASP A CA 1
ATOM 5626 C C . ASP A 1 750 ? -14.429 20.307 25.781 1.00 90.06 750 ASP A C 1
ATOM 5628 O O . ASP A 1 750 ? -14.211 19.612 24.786 1.00 90.06 750 ASP A O 1
ATOM 5632 N N . ARG A 1 751 ? -13.570 20.361 26.812 1.00 91.62 751 ARG A N 1
ATOM 5633 C CA . ARG A 1 751 ? -12.315 19.601 26.893 1.00 91.62 751 ARG A CA 1
ATOM 5634 C C . ARG A 1 751 ? -12.306 18.607 28.056 1.00 91.62 751 ARG A C 1
ATOM 5636 O O . ARG A 1 751 ? -12.749 18.931 29.163 1.00 91.62 751 ARG A O 1
ATOM 5643 N N . PRO A 1 752 ? -11.775 17.390 27.855 1.00 93.31 752 PRO A N 1
ATOM 5644 C CA . PRO A 1 752 ? -11.732 16.393 28.915 1.00 93.31 752 PRO A CA 1
ATOM 5645 C C . PRO A 1 752 ? -10.771 16.762 30.059 1.00 93.31 752 PRO A C 1
ATOM 5647 O O . PRO A 1 752 ? -11.011 16.372 31.202 1.00 93.31 752 PRO A O 1
ATOM 5650 N N . GLU A 1 753 ? -9.716 17.536 29.797 1.00 93.56 753 GLU A N 1
ATOM 5651 C CA . GLU A 1 753 ? -8.823 18.049 30.839 1.00 93.56 753 GLU A CA 1
ATOM 5652 C C . GLU A 1 753 ? -9.532 19.003 31.815 1.00 93.56 753 GLU A C 1
ATOM 5654 O O . GLU A 1 753 ? -9.282 18.928 33.018 1.00 93.56 753 GLU A O 1
ATOM 5659 N N . ASP A 1 754 ? -10.496 19.804 31.349 1.00 92.38 754 ASP A N 1
ATOM 5660 C CA . ASP A 1 754 ? -11.237 20.740 32.205 1.00 92.38 754 ASP A CA 1
ATOM 5661 C C . ASP A 1 754 ? -12.141 20.025 33.216 1.00 92.38 754 ASP A C 1
ATOM 5663 O O . ASP A 1 754 ? -12.401 20.546 34.308 1.00 92.38 754 ASP A O 1
ATOM 5667 N N . LEU A 1 755 ? -12.616 18.821 32.872 1.00 91.81 755 LEU A N 1
ATOM 5668 C CA . LEU A 1 755 ? -13.332 17.947 33.800 1.00 91.81 755 LEU A CA 1
ATOM 5669 C C . LEU A 1 755 ? -12.408 17.514 34.943 1.00 91.81 755 LEU A C 1
ATOM 5671 O O . LEU A 1 755 ? -12.806 17.566 36.108 1.00 91.81 755 LEU A O 1
ATOM 5675 N N . VAL A 1 756 ? -11.173 17.119 34.628 1.00 92.12 756 VAL A N 1
ATOM 5676 C CA . VAL A 1 756 ? -10.195 16.712 35.643 1.00 92.12 756 VAL A CA 1
ATOM 5677 C C . VAL A 1 756 ? -9.794 17.899 36.511 1.00 92.12 756 VAL A C 1
ATOM 5679 O O . VAL A 1 756 ? -9.832 17.782 37.734 1.00 92.12 756 VAL A O 1
ATOM 5682 N N . ASP A 1 757 ? -9.519 19.059 35.918 1.00 89.81 757 ASP A N 1
ATOM 5683 C CA . ASP A 1 757 ? -9.139 20.276 36.647 1.00 89.81 757 ASP A CA 1
ATOM 5684 C C . ASP A 1 757 ? -10.276 20.747 37.590 1.00 89.81 757 ASP A C 1
ATOM 5686 O O . ASP A 1 757 ? -10.055 21.202 38.724 1.00 89.81 757 ASP A O 1
ATOM 5690 N N . ALA A 1 758 ? -11.537 20.561 37.180 1.00 87.88 758 ALA A N 1
ATOM 5691 C CA . ALA A 1 758 ? -12.698 20.803 38.032 1.00 87.88 758 ALA A CA 1
ATOM 5692 C C . ALA A 1 758 ? -12.773 19.833 39.230 1.00 87.88 758 ALA A C 1
ATOM 5694 O O . ALA A 1 758 ? -13.084 20.244 40.356 1.00 87.88 758 ALA A O 1
ATOM 5695 N N . VAL A 1 759 ? -12.472 18.553 39.027 1.00 87.56 759 VAL A N 1
ATOM 5696 C CA . VAL A 1 759 ? -12.579 17.534 40.078 1.00 87.56 759 VAL A CA 1
ATOM 5697 C C . VAL A 1 759 ? -11.370 17.554 41.024 1.00 87.56 759 VAL A C 1
ATOM 5699 O O . VAL A 1 759 ? -11.569 17.648 42.240 1.00 87.56 759 VAL A O 1
ATOM 5702 N N . ALA A 1 760 ? -10.145 17.564 40.486 1.00 85.50 760 ALA A N 1
ATOM 5703 C CA . ALA A 1 760 ? -8.872 17.599 41.221 1.00 85.50 760 ALA A CA 1
ATOM 5704 C C . ALA A 1 760 ? -8.784 18.805 42.175 1.00 85.50 760 ALA A C 1
ATOM 5706 O O . ALA A 1 760 ? -8.343 18.673 43.315 1.00 85.50 760 ALA A O 1
ATOM 5707 N N . SER A 1 761 ? -9.366 19.927 41.733 1.00 78.75 761 SER A N 1
ATOM 5708 C CA . SER A 1 761 ? -10.035 20.989 42.506 1.00 78.75 761 SER A CA 1
ATOM 5709 C C . SER A 1 761 ? -10.294 20.805 44.005 1.00 78.75 761 SER A C 1
ATOM 5711 O O . SER A 1 761 ? -10.224 21.715 44.826 1.00 78.75 761 SER A O 1
ATOM 5713 N N . SER A 1 762 ? -10.803 19.623 44.322 1.00 71.81 762 SER A N 1
ATOM 5714 C CA . SER A 1 762 ? -11.590 19.360 45.522 1.00 71.81 762 SER A CA 1
ATOM 5715 C C . SER A 1 762 ? -10.845 18.502 46.551 1.00 71.81 762 SER A C 1
ATOM 5717 O O . SER A 1 762 ? -11.444 18.127 47.562 1.00 71.81 762 SER A O 1
ATOM 5719 N N . GLY A 1 763 ? -9.555 18.228 46.307 1.00 61.62 763 GLY A N 1
ATOM 5720 C CA . GLY A 1 763 ? -8.637 17.498 47.190 1.00 61.62 763 GLY A CA 1
ATOM 5721 C C . GLY A 1 763 ? -8.739 15.965 47.117 1.00 61.62 763 GLY A C 1
ATOM 5722 O O . GLY A 1 763 ? -9.761 15.418 46.704 1.00 61.62 763 GLY A O 1
ATOM 5723 N N . GLY A 1 764 ? -7.676 15.272 47.554 1.00 63.91 764 GLY A N 1
ATOM 5724 C CA . GLY A 1 764 ? -7.573 13.804 47.668 1.00 63.91 764 GLY A CA 1
ATOM 5725 C C . GLY A 1 764 ? -6.194 13.255 47.256 1.00 63.91 764 GLY A C 1
ATOM 5726 O O . GLY A 1 764 ? -5.551 13.831 46.387 1.00 63.91 764 GLY A O 1
ATOM 5727 N N . GLU A 1 765 ? -5.751 12.139 47.848 1.00 69.00 765 GLU A N 1
ATOM 5728 C CA . GLU A 1 765 ? -4.501 11.421 47.504 1.00 69.00 765 GLU A CA 1
ATOM 5729 C C . GLU A 1 765 ? -4.655 10.556 46.228 1.00 69.00 765 GLU A C 1
ATOM 5731 O O . GLU A 1 765 ? -4.375 9.362 46.233 1.00 69.00 765 GLU A O 1
ATOM 5736 N N . MET A 1 766 ? -5.184 11.123 45.138 1.00 83.25 766 MET A N 1
ATOM 5737 C CA . MET A 1 766 ? -5.422 10.403 43.874 1.00 83.25 766 MET A CA 1
ATOM 5738 C C . MET A 1 766 ? -4.607 11.002 42.722 1.00 83.25 766 MET A C 1
ATOM 5740 O O . MET A 1 766 ? -4.426 12.218 42.650 1.00 83.25 766 MET A O 1
ATOM 5744 N N . ASP A 1 767 ? -4.167 10.156 41.787 1.00 87.50 767 ASP A N 1
ATOM 5745 C CA . ASP A 1 767 ? -3.350 10.538 40.625 1.00 87.50 767 ASP A CA 1
ATOM 5746 C C . ASP A 1 767 ? -4.197 11.137 39.483 1.00 87.50 767 ASP A C 1
ATOM 5748 O O . ASP A 1 767 ? -4.398 10.551 38.413 1.00 87.50 767 ASP A O 1
ATOM 5752 N N . TRP A 1 768 ? -4.744 12.328 39.730 1.00 89.56 768 TRP A N 1
ATOM 5753 C CA . TRP A 1 768 ? -5.533 13.070 38.744 1.00 89.56 768 TRP A CA 1
ATOM 5754 C C . TRP A 1 768 ? -4.699 13.546 37.552 1.00 89.56 768 TRP A C 1
ATOM 5756 O O . TRP A 1 768 ? -5.216 13.600 36.438 1.00 89.56 768 TRP A O 1
ATOM 5766 N N . GLY A 1 769 ? -3.416 13.860 37.764 1.00 89.88 769 GLY A N 1
ATOM 5767 C CA . GLY A 1 769 ? -2.521 14.328 36.704 1.00 89.88 769 GLY A CA 1
ATOM 5768 C C . GLY A 1 769 ? -2.361 13.287 35.602 1.00 89.88 769 GLY A C 1
ATOM 5769 O O . GLY A 1 769 ? -2.549 13.584 34.424 1.00 89.88 769 GLY A O 1
ATOM 5770 N N . ALA A 1 770 ? -2.127 12.029 35.970 1.00 89.06 770 ALA A N 1
ATOM 5771 C CA . ALA A 1 770 ? -1.935 11.004 34.962 1.00 89.06 770 ALA A CA 1
ATOM 5772 C C . ALA A 1 770 ? -3.251 10.586 34.269 1.00 89.06 770 ALA A C 1
ATOM 5774 O O . ALA A 1 770 ? -3.214 10.176 33.107 1.00 89.06 770 ALA A O 1
ATOM 5775 N N . LEU A 1 771 ? -4.413 10.744 34.925 1.00 91.25 771 LEU A N 1
ATOM 5776 C CA . LEU A 1 771 ? -5.721 10.632 34.261 1.00 91.25 771 LEU A CA 1
ATOM 5777 C C . LEU A 1 771 ? -5.950 11.772 33.256 1.00 91.25 771 LEU A C 1
ATOM 5779 O O . LEU A 1 771 ? -6.414 11.499 32.150 1.00 91.25 771 LEU A O 1
ATOM 5783 N N . ARG A 1 772 ? -5.615 13.022 33.612 1.00 93.69 772 ARG A N 1
ATOM 5784 C CA . ARG A 1 772 ? -5.721 14.193 32.720 1.00 93.69 772 ARG A CA 1
ATOM 5785 C C . ARG A 1 772 ? -5.011 13.929 31.400 1.00 93.69 772 ARG A C 1
ATOM 5787 O O . ARG A 1 772 ? -5.605 14.038 30.332 1.00 93.69 772 ARG A O 1
ATOM 5794 N N . ASP A 1 773 ? -3.762 13.512 31.490 1.00 92.75 773 ASP A N 1
ATOM 5795 C CA . ASP A 1 773 ? -2.951 13.208 30.326 1.00 92.75 773 ASP A CA 1
ATOM 5796 C C . ASP A 1 773 ? -3.479 12.005 29.515 1.00 92.75 773 ASP A C 1
ATOM 5798 O O . ASP A 1 773 ? -3.418 12.019 28.287 1.00 92.75 773 ASP A O 1
ATOM 5802 N N . ASP A 1 774 ? -3.999 10.956 30.171 1.00 93.62 774 ASP A N 1
ATOM 5803 C CA . ASP A 1 774 ? -4.590 9.802 29.474 1.00 93.62 774 ASP A CA 1
ATOM 5804 C C . ASP A 1 774 ? -5.823 10.215 28.657 1.00 93.62 774 ASP A C 1
ATOM 5806 O O . ASP A 1 774 ? -6.043 9.698 27.559 1.00 93.62 774 ASP A O 1
ATOM 5810 N N . LEU A 1 775 ? -6.618 11.158 29.171 1.00 94.69 775 LEU A N 1
ATOM 5811 C CA . LEU A 1 775 ? -7.775 11.699 28.465 1.00 94.69 775 LEU A CA 1
ATOM 5812 C C . LEU A 1 775 ? -7.371 12.602 27.297 1.00 94.69 775 LEU A C 1
ATOM 5814 O O . LEU A 1 775 ? -7.934 12.457 26.212 1.00 94.69 775 LEU A O 1
ATOM 5818 N N . VAL A 1 776 ? -6.379 13.477 27.483 1.00 95.31 776 VAL A N 1
ATOM 5819 C CA . VAL A 1 776 ? -5.829 14.313 26.400 1.00 95.31 776 VAL A CA 1
ATOM 5820 C C . VAL A 1 776 ? -5.280 13.434 25.272 1.00 95.31 776 VAL A C 1
ATOM 5822 O O . VAL A 1 776 ? -5.605 13.636 24.100 1.00 95.31 776 VAL A O 1
ATOM 5825 N N . ASP A 1 777 ? -4.502 12.406 25.621 1.00 95.44 777 ASP A N 1
ATOM 5826 C CA . ASP A 1 777 ? -3.965 11.456 24.651 1.00 95.44 777 ASP A CA 1
ATOM 5827 C C . ASP A 1 777 ? -5.074 10.638 23.966 1.00 95.44 777 ASP A C 1
ATOM 5829 O O . ASP A 1 777 ? -5.040 10.428 22.752 1.00 95.44 777 ASP A O 1
ATOM 5833 N N . SER A 1 778 ? -6.102 10.223 24.711 1.00 95.38 778 SER A N 1
ATOM 5834 C CA . SER A 1 778 ? -7.260 9.530 24.145 1.00 95.38 778 SER A CA 1
ATOM 5835 C C . SER A 1 778 ? -8.040 10.408 23.162 1.00 95.38 778 SER A C 1
ATOM 5837 O O . SER A 1 778 ? -8.435 9.907 22.111 1.00 95.38 778 SER A O 1
ATOM 5839 N N . ALA A 1 779 ? -8.240 11.697 23.453 1.00 95.69 779 ALA A N 1
ATOM 5840 C CA . ALA A 1 779 ? -8.999 12.607 22.594 1.00 95.69 779 ALA A CA 1
ATOM 5841 C C . ALA A 1 779 ? -8.308 12.834 21.239 1.00 95.69 779 ALA A C 1
ATOM 5843 O O . ALA A 1 779 ? -8.928 12.625 20.192 1.00 95.69 779 ALA A O 1
ATOM 5844 N N . ARG A 1 780 ? -7.007 13.166 21.233 1.00 95.62 780 ARG A N 1
ATOM 5845 C CA . ARG A 1 780 ? -6.254 13.369 19.977 1.00 95.62 780 ARG A CA 1
ATOM 5846 C C . ARG A 1 780 ? -6.175 12.099 19.122 1.00 95.62 780 ARG A C 1
ATOM 5848 O O . ARG A 1 780 ? -6.253 12.181 17.895 1.00 95.62 780 ARG A O 1
ATOM 5855 N N . ASN A 1 781 ? -6.041 10.927 19.755 1.00 96.44 781 ASN A N 1
ATOM 5856 C CA . ASN A 1 781 ? -5.975 9.640 19.060 1.00 96.44 781 ASN A CA 1
ATOM 5857 C C . ASN A 1 781 ? -7.353 9.169 18.578 1.00 96.44 781 ASN A C 1
ATOM 5859 O O . ASN A 1 781 ? -7.429 8.528 17.533 1.00 96.44 781 ASN A O 1
ATOM 5863 N N . LEU A 1 782 ? -8.440 9.493 19.288 1.00 95.81 782 LEU A N 1
ATOM 5864 C CA . LEU A 1 782 ? -9.802 9.241 18.814 1.00 95.81 782 LEU A CA 1
ATOM 5865 C C . LEU A 1 782 ? -10.113 10.084 17.570 1.00 95.81 782 LEU A C 1
ATOM 5867 O O . LEU A 1 782 ? -10.618 9.536 16.593 1.00 95.81 782 LEU A O 1
ATOM 5871 N N . ALA A 1 783 ? -9.736 11.368 17.564 1.00 96.44 783 ALA A N 1
ATOM 5872 C CA . ALA A 1 783 ? -9.850 12.224 16.380 1.00 96.44 783 ALA A CA 1
ATOM 5873 C C . ALA A 1 783 ? -9.068 11.645 15.191 1.00 96.44 783 ALA A C 1
ATOM 5875 O O . ALA A 1 783 ? -9.595 11.543 14.085 1.00 96.44 783 ALA A O 1
ATOM 5876 N N . LEU A 1 784 ? -7.835 11.179 15.431 1.00 96.56 784 LEU A N 1
ATOM 5877 C CA . LEU A 1 784 ? -7.027 10.511 14.407 1.00 96.56 784 LEU A CA 1
ATOM 5878 C C . LEU A 1 784 ? -7.698 9.234 13.898 1.00 96.56 784 LEU A C 1
ATOM 5880 O O . LEU A 1 784 ? -7.723 8.997 12.692 1.00 96.56 784 LEU A O 1
ATOM 5884 N N . SER A 1 785 ? -8.262 8.435 14.801 1.00 95.31 785 SER A N 1
ATOM 5885 C CA . SER A 1 785 ? -8.960 7.198 14.463 1.00 95.31 785 SER A CA 1
ATOM 5886 C C . SER A 1 785 ? -10.164 7.461 13.561 1.00 95.31 785 SER A C 1
ATOM 5888 O O . SER A 1 785 ? -10.264 6.869 12.487 1.00 95.31 785 SER A O 1
ATOM 5890 N N . ARG A 1 786 ? -11.025 8.416 13.934 1.00 94.00 786 ARG A N 1
ATOM 5891 C CA . ARG A 1 786 ? -12.192 8.821 13.135 1.00 94.00 786 ARG A CA 1
ATOM 5892 C C . ARG A 1 786 ? -11.788 9.376 11.771 1.00 94.00 786 ARG A C 1
ATOM 5894 O O . ARG A 1 786 ? -12.329 8.931 10.762 1.00 94.00 786 ARG A O 1
ATOM 5901 N N . ALA A 1 787 ? -10.787 10.255 11.724 1.00 93.31 787 ALA A N 1
ATOM 5902 C CA . ALA A 1 787 ? -10.257 10.808 10.478 1.00 93.31 787 ALA A CA 1
ATOM 5903 C C . ALA A 1 787 ? -9.746 9.710 9.528 1.00 93.31 787 ALA A C 1
ATOM 5905 O O . ALA A 1 787 ? -10.062 9.704 8.336 1.00 93.31 787 ALA A O 1
ATOM 5906 N N . CYS A 1 788 ? -8.993 8.747 10.063 1.00 92.56 788 CYS A N 1
ATOM 5907 C CA . CYS A 1 788 ? -8.484 7.618 9.296 1.00 92.56 788 CYS A CA 1
ATOM 5908 C C . CYS A 1 788 ? -9.606 6.690 8.804 1.00 92.56 788 CYS A C 1
ATOM 5910 O O . CYS A 1 788 ? -9.625 6.324 7.628 1.00 92.56 788 CYS A O 1
ATOM 5912 N N . VAL A 1 789 ? -10.562 6.340 9.671 1.00 90.56 789 VAL A N 1
ATOM 5913 C CA . VAL A 1 789 ? -11.707 5.488 9.314 1.00 90.56 789 VAL A CA 1
ATOM 5914 C C . VAL A 1 789 ? -12.561 6.140 8.239 1.00 90.56 789 VAL A C 1
ATOM 5916 O O . VAL A 1 789 ? -12.831 5.509 7.221 1.00 90.56 789 VAL A O 1
ATOM 5919 N N . ARG A 1 790 ? -12.918 7.417 8.402 1.00 85.56 790 ARG A N 1
ATOM 5920 C CA . ARG A 1 790 ? -13.717 8.168 7.426 1.00 85.56 790 ARG A CA 1
ATOM 5921 C C . ARG A 1 790 ? -13.088 8.163 6.036 1.00 85.56 790 ARG A C 1
ATOM 5923 O O . ARG A 1 790 ? -13.798 8.089 5.041 1.00 85.56 790 ARG A O 1
ATOM 5930 N N . ARG A 1 791 ? -11.758 8.203 5.970 1.00 81.50 791 ARG A N 1
ATOM 5931 C CA . ARG A 1 791 ? -11.016 8.104 4.714 1.00 81.50 791 ARG A CA 1
ATOM 5932 C C . ARG A 1 791 ? -11.001 6.687 4.125 1.00 81.50 791 ARG A C 1
ATOM 5934 O O . ARG A 1 791 ? -10.943 6.552 2.906 1.00 81.50 791 ARG A O 1
ATOM 5941 N N . ARG A 1 792 ? -11.002 5.644 4.961 1.00 79.75 792 ARG A N 1
ATOM 5942 C CA . ARG A 1 792 ? -11.048 4.239 4.514 1.00 79.75 792 ARG A CA 1
ATOM 5943 C C . ARG A 1 792 ? -12.427 3.821 4.013 1.00 79.75 792 ARG A C 1
ATOM 5945 O O . ARG A 1 792 ? -12.506 2.921 3.179 1.00 79.75 792 ARG A O 1
ATOM 5952 N N . LEU A 1 793 ? -13.494 4.432 4.528 1.00 75.00 793 LEU A N 1
ATOM 5953 C CA . LEU A 1 793 ? -14.849 4.132 4.082 1.00 75.00 793 LEU A CA 1
ATOM 5954 C C . LEU A 1 793 ? -15.011 4.489 2.598 1.00 75.00 793 LEU A C 1
ATOM 5956 O O . LEU A 1 793 ? -14.583 5.564 2.170 1.00 75.00 793 LEU A O 1
ATOM 5960 N N . PRO A 1 794 ? -15.629 3.613 1.791 1.00 64.81 794 PRO A N 1
ATOM 5961 C CA . PRO A 1 794 ? -15.846 3.906 0.386 1.00 64.81 794 PRO A CA 1
ATOM 5962 C C . PRO A 1 794 ? -16.791 5.095 0.225 1.00 64.81 794 PRO A C 1
ATOM 5964 O O . PRO A 1 794 ? -17.735 5.270 0.991 1.00 64.81 794 PRO A O 1
ATOM 5967 N N . ALA A 1 795 ? -16.589 5.875 -0.837 1.00 54.53 795 ALA A N 1
ATOM 5968 C CA . ALA A 1 795 ? -17.403 7.053 -1.145 1.00 54.53 795 ALA A CA 1
ATOM 5969 C C . ALA A 1 795 ? -18.880 6.736 -1.484 1.00 54.53 795 ALA A C 1
ATOM 5971 O O . ALA A 1 795 ? -19.669 7.653 -1.723 1.00 54.53 795 ALA A O 1
ATOM 5972 N N . ARG A 1 796 ? -19.254 5.450 -1.568 1.00 51.31 796 ARG A N 1
ATOM 5973 C CA . ARG A 1 796 ? -20.572 4.948 -1.983 1.00 51.31 796 ARG A CA 1
ATOM 5974 C C . ARG A 1 796 ? -20.968 3.693 -1.203 1.00 51.31 796 ARG A C 1
ATOM 5976 O O . ARG A 1 796 ? -20.080 2.997 -0.708 1.00 51.31 796 ARG A O 1
ATOM 5983 N N . PRO A 1 797 ? -22.271 3.343 -1.160 1.00 55.41 797 PRO A N 1
ATOM 5984 C CA . PRO A 1 797 ? -22.724 2.158 -0.452 1.00 55.41 797 PRO A CA 1
ATOM 5985 C C . PRO A 1 797 ? -22.248 0.913 -1.198 1.00 55.41 797 PRO A C 1
ATOM 5987 O O . PRO A 1 797 ? -22.833 0.512 -2.202 1.00 55.41 797 PRO A O 1
ATOM 5990 N N . HIS A 1 798 ? -21.174 0.303 -0.714 1.00 64.50 798 HIS A N 1
ATOM 5991 C CA . HIS A 1 798 ? -20.900 -1.109 -0.949 1.00 64.50 798 HIS A CA 1
ATOM 5992 C C . HIS A 1 798 ? -21.658 -1.935 0.092 1.00 64.50 798 HIS A C 1
ATOM 5994 O O . HIS A 1 798 ? -21.822 -1.467 1.213 1.00 64.50 798 HIS A O 1
ATOM 6000 N N . ARG A 1 799 ? -22.128 -3.131 -0.280 1.00 73.31 799 ARG A N 1
ATOM 6001 C CA . ARG A 1 799 ? -22.644 -4.101 0.695 1.00 73.31 799 ARG A CA 1
ATOM 6002 C C . ARG A 1 799 ? -21.500 -4.989 1.170 1.00 73.31 799 ARG A C 1
ATOM 6004 O O . ARG A 1 799 ? -20.787 -5.527 0.318 1.00 73.31 799 ARG A O 1
ATOM 6011 N N . ILE A 1 800 ? -21.369 -5.209 2.474 1.00 81.75 800 ILE A N 1
ATOM 6012 C CA . ILE A 1 800 ? -20.391 -6.135 3.061 1.00 81.75 800 ILE A CA 1
ATOM 6013 C C . ILE A 1 800 ? -20.496 -7.522 2.403 1.00 81.75 800 ILE A C 1
ATOM 6015 O O . ILE A 1 800 ? -19.465 -8.088 2.037 1.00 81.75 800 ILE A O 1
ATOM 6019 N N . ALA A 1 801 ? -21.703 -8.038 2.133 1.00 75.19 801 ALA A N 1
ATOM 6020 C CA . ALA A 1 801 ? -21.871 -9.294 1.394 1.00 75.19 801 ALA A CA 1
ATOM 6021 C C . ALA A 1 801 ? -21.269 -9.277 -0.023 1.00 75.19 801 ALA A C 1
ATOM 6023 O O . ALA A 1 801 ? -20.718 -10.282 -0.468 1.00 75.19 801 ALA A O 1
ATOM 6024 N N . ALA A 1 802 ? -21.335 -8.150 -0.739 1.00 74.94 802 ALA A N 1
ATOM 6025 C CA . ALA A 1 802 ? -20.713 -8.038 -2.059 1.00 74.94 802 ALA A CA 1
ATOM 6026 C C . ALA A 1 802 ? -19.180 -8.020 -1.946 1.00 74.94 802 ALA A C 1
ATOM 6028 O O . ALA A 1 802 ? -18.496 -8.683 -2.726 1.00 74.94 802 ALA A O 1
ATOM 6029 N N . ALA A 1 803 ? -18.643 -7.323 -0.938 1.00 75.94 803 ALA A N 1
ATOM 6030 C CA . ALA A 1 803 ? -17.211 -7.315 -0.652 1.00 75.94 803 ALA A CA 1
ATOM 6031 C C . ALA A 1 803 ? -16.690 -8.713 -0.269 1.00 75.94 803 ALA A C 1
ATOM 6033 O O . ALA A 1 803 ? -15.592 -9.088 -0.682 1.00 75.94 803 ALA A O 1
ATOM 6034 N N . ALA A 1 804 ? -17.495 -9.511 0.439 1.00 77.94 804 ALA A N 1
ATOM 6035 C CA . ALA A 1 804 ? -17.168 -10.889 0.808 1.00 77.94 804 ALA A CA 1
ATOM 6036 C C . ALA A 1 804 ? -16.978 -11.822 -0.401 1.00 77.94 804 ALA A C 1
ATOM 6038 O O . ALA A 1 804 ? -16.237 -12.795 -0.306 1.00 77.94 804 ALA A O 1
ATOM 6039 N N . GLY A 1 805 ? -17.603 -11.520 -1.545 1.00 74.75 805 GLY A N 1
ATOM 6040 C CA . GLY A 1 805 ? -17.398 -12.261 -2.795 1.00 74.75 805 GLY A CA 1
ATOM 6041 C C . GLY A 1 805 ? -16.157 -11.840 -3.592 1.00 74.75 805 GLY A C 1
ATOM 6042 O O . GLY A 1 805 ? -15.757 -12.552 -4.507 1.00 74.75 805 GLY A O 1
ATOM 6043 N N . GLN A 1 806 ? -15.556 -10.689 -3.272 1.00 71.81 806 GLN A N 1
ATOM 6044 C CA . GLN A 1 806 ? -14.464 -10.080 -4.047 1.00 71.81 806 GLN A CA 1
ATOM 6045 C C . GLN A 1 806 ? -13.127 -10.040 -3.295 1.00 71.81 806 GLN A C 1
ATOM 6047 O O . GLN A 1 806 ? -12.076 -9.873 -3.913 1.00 71.81 806 GLN A O 1
ATOM 6052 N N . ARG A 1 807 ? -13.151 -10.157 -1.962 1.00 77.12 807 ARG A N 1
ATOM 6053 C CA . ARG A 1 807 ? -11.972 -10.069 -1.090 1.00 77.12 807 ARG A CA 1
ATOM 6054 C C . ARG A 1 807 ? -11.715 -11.384 -0.364 1.00 77.12 807 ARG A C 1
ATOM 6056 O O . ARG A 1 807 ? -12.635 -12.146 -0.086 1.00 77.12 807 ARG A O 1
ATOM 6063 N N . ALA A 1 808 ? -10.456 -11.620 0.003 1.00 84.44 808 ALA A N 1
ATOM 6064 C CA . ALA A 1 808 ? -10.116 -12.706 0.915 1.00 84.44 808 ALA A CA 1
ATOM 6065 C C . ALA A 1 808 ? -10.790 -12.481 2.281 1.00 84.44 808 ALA A C 1
ATOM 6067 O O . ALA A 1 808 ? -10.810 -11.358 2.786 1.00 84.44 808 ALA A O 1
ATOM 6068 N N . VAL A 1 809 ? -11.289 -13.555 2.904 1.00 89.94 809 VAL A N 1
ATOM 6069 C CA . VAL A 1 809 ? -12.012 -13.497 4.192 1.00 89.94 809 VAL A CA 1
ATOM 6070 C C . VAL A 1 809 ? -11.183 -12.803 5.280 1.00 89.94 809 VAL A C 1
ATOM 6072 O O . VAL A 1 809 ? -11.698 -11.951 5.998 1.00 89.94 809 VAL A O 1
ATOM 6075 N N . SER A 1 810 ? -9.890 -13.131 5.364 1.00 90.94 810 SER A N 1
ATOM 6076 C CA . SER A 1 810 ? -8.944 -12.523 6.312 1.00 90.94 810 SER A CA 1
ATOM 6077 C C . SER A 1 810 ? -8.816 -11.011 6.096 1.00 90.94 810 SER A C 1
ATOM 6079 O O . SER A 1 810 ? -8.848 -10.239 7.051 1.00 90.94 810 SER A O 1
ATOM 6081 N N . ASP A 1 811 ? -8.743 -10.564 4.837 1.00 89.38 811 ASP A N 1
ATOM 6082 C CA . ASP A 1 811 ? -8.601 -9.142 4.528 1.00 89.38 811 ASP A CA 1
ATOM 6083 C C . ASP A 1 811 ? -9.864 -8.350 4.848 1.00 89.38 811 ASP A C 1
ATOM 6085 O O . ASP A 1 811 ? -9.756 -7.293 5.466 1.00 89.38 811 ASP A O 1
ATOM 6089 N N . LEU A 1 812 ? -11.043 -8.889 4.518 1.00 89.75 812 LEU A N 1
ATOM 6090 C CA . LEU A 1 812 ? -12.315 -8.268 4.885 1.00 89.75 812 LEU A CA 1
ATOM 6091 C C . LEU A 1 812 ? -12.472 -8.173 6.410 1.00 89.75 812 LEU A C 1
ATOM 6093 O O . LEU A 1 812 ? -12.872 -7.128 6.915 1.00 89.75 812 LEU A O 1
ATOM 6097 N N . ALA A 1 813 ? -12.117 -9.226 7.153 1.00 91.62 813 ALA A N 1
ATOM 6098 C CA . ALA A 1 813 ? -12.172 -9.215 8.614 1.00 91.62 813 ALA A CA 1
ATOM 6099 C C . ALA A 1 813 ? -11.306 -8.092 9.212 1.00 91.62 813 ALA A C 1
ATOM 6101 O O . ALA A 1 813 ? -11.738 -7.384 10.121 1.00 91.62 813 ALA A O 1
ATOM 6102 N N . LEU A 1 814 ? -10.094 -7.913 8.682 1.00 92.44 814 LEU A N 1
ATOM 6103 C CA . LEU A 1 814 ? -9.162 -6.869 9.108 1.00 92.44 814 LEU A CA 1
ATOM 6104 C C . LEU A 1 814 ? -9.630 -5.464 8.710 1.00 92.44 814 LEU A C 1
ATOM 6106 O O . LEU A 1 814 ? -9.446 -4.527 9.483 1.00 92.44 814 LEU A O 1
ATOM 6110 N N . ASP A 1 815 ? -10.253 -5.312 7.540 1.00 90.06 815 ASP A N 1
ATOM 6111 C CA . ASP A 1 815 ? -10.824 -4.037 7.091 1.00 90.06 815 ASP A CA 1
ATOM 6112 C C . ASP A 1 815 ? -11.993 -3.600 7.988 1.00 90.06 815 ASP A C 1
ATOM 6114 O O . ASP A 1 815 ? -12.071 -2.439 8.390 1.00 90.06 815 ASP A O 1
ATOM 6118 N N . LEU A 1 816 ? -12.869 -4.541 8.355 1.00 90.38 816 LEU A N 1
ATOM 6119 C CA . LEU A 1 816 ? -13.981 -4.300 9.278 1.00 90.38 816 LEU A CA 1
ATOM 6120 C C . LEU A 1 816 ? -13.481 -3.968 10.694 1.00 90.38 816 LEU A C 1
ATOM 6122 O O . LEU A 1 816 ? -14.017 -3.076 11.351 1.00 90.38 816 LEU A O 1
ATOM 6126 N N . ASP A 1 817 ? -12.422 -4.638 11.152 1.00 90.44 817 ASP A N 1
ATOM 6127 C CA . ASP A 1 817 ? -11.728 -4.305 12.400 1.00 90.44 817 ASP A CA 1
ATOM 6128 C C . ASP A 1 817 ? -11.141 -2.879 12.353 1.00 90.44 817 ASP A C 1
ATOM 6130 O O . ASP A 1 817 ? -11.289 -2.115 13.310 1.00 90.44 817 ASP A O 1
ATOM 6134 N N . ALA A 1 818 ? -10.515 -2.499 11.235 1.00 91.12 818 ALA A N 1
ATOM 6135 C CA . ALA A 1 818 ? -9.939 -1.173 11.024 1.00 91.12 818 ALA A CA 1
ATOM 6136 C C . ALA A 1 818 ? -10.994 -0.060 10.935 1.00 91.12 818 ALA A C 1
ATOM 6138 O O . ALA A 1 818 ? -10.676 1.082 11.255 1.00 91.12 818 ALA A O 1
ATOM 6139 N N . ALA A 1 819 ? -12.241 -0.375 10.563 1.00 90.62 819 ALA A N 1
ATOM 6140 C CA . ALA A 1 819 ? -13.367 0.565 10.554 1.00 90.62 819 ALA A CA 1
ATOM 6141 C C . ALA A 1 819 ? -13.883 0.925 11.964 1.00 90.62 819 ALA A C 1
ATOM 6143 O O . ALA A 1 819 ? -14.735 1.804 12.122 1.00 90.62 819 ALA A O 1
ATOM 6144 N N . CYS A 1 820 ? -13.386 0.261 13.011 1.00 89.81 820 CYS A N 1
ATOM 6145 C CA . CYS A 1 820 ? -13.733 0.554 14.396 1.00 89.81 820 CYS A CA 1
ATOM 6146 C C . CYS A 1 820 ? -12.891 1.724 14.934 1.00 89.81 820 CYS A C 1
ATOM 6148 O O . CYS A 1 820 ? -11.812 1.516 15.496 1.00 89.81 820 CYS A O 1
ATOM 6150 N N . ALA A 1 821 ? -13.398 2.956 14.795 1.00 89.75 821 ALA A N 1
ATOM 6151 C CA . ALA A 1 821 ? -12.753 4.158 15.344 1.00 89.75 821 ALA A CA 1
ATOM 6152 C C . ALA A 1 821 ? -12.925 4.294 16.870 1.00 89.75 821 ALA A C 1
ATOM 6154 O O . ALA A 1 821 ? -12.075 4.833 17.578 1.00 89.75 821 ALA A O 1
ATOM 6155 N N . GLU A 1 822 ? -14.022 3.767 17.410 1.00 86.88 822 GLU A N 1
ATOM 6156 C CA . GLU A 1 822 ? -14.385 3.912 18.821 1.00 86.88 822 GLU A CA 1
ATOM 6157 C C . GLU A 1 822 ? -13.657 2.900 19.708 1.00 86.88 822 GLU A C 1
ATOM 6159 O O . GLU A 1 822 ? -13.416 1.766 19.303 1.00 86.88 822 GLU A O 1
ATOM 6164 N N . GLY A 1 823 ? -13.266 3.284 20.923 1.00 79.56 823 GLY A N 1
ATOM 6165 C CA . GLY A 1 823 ? -12.597 2.364 21.853 1.00 79.56 823 GLY A CA 1
ATOM 6166 C C . GLY A 1 823 ? -13.556 1.719 22.868 1.00 79.56 823 GLY A C 1
ATOM 6167 O O . GLY A 1 823 ? -14.759 1.584 22.626 1.00 79.56 823 GLY A O 1
ATOM 6168 N N . HIS A 1 824 ? -13.024 1.295 24.019 1.00 81.19 824 HIS A N 1
ATOM 6169 C CA . HIS A 1 824 ? -13.791 0.599 25.056 1.00 81.19 824 HIS A CA 1
ATOM 6170 C C . HIS A 1 824 ? -14.788 1.514 25.799 1.00 81.19 824 HIS A C 1
ATOM 6172 O O . HIS A 1 824 ? -14.406 2.338 26.615 1.00 81.19 824 HIS A O 1
ATOM 6178 N N . THR A 1 825 ? -16.078 1.273 25.609 1.00 75.38 825 THR A N 1
ATOM 6179 C CA . THR A 1 825 ? -17.239 2.005 26.172 1.00 75.38 825 THR A CA 1
ATOM 6180 C C . THR A 1 825 ? -17.283 2.197 27.696 1.00 75.38 825 THR A C 1
ATOM 6182 O O . THR A 1 825 ? -17.805 3.201 28.163 1.00 75.38 825 THR A O 1
ATOM 6185 N N . ILE A 1 826 ? -16.745 1.275 28.503 1.00 78.50 826 ILE A N 1
ATOM 6186 C CA . ILE A 1 826 ? -16.749 1.415 29.977 1.00 78.50 826 ILE A CA 1
ATOM 6187 C C . ILE A 1 826 ? -15.482 2.087 30.524 1.00 78.50 826 ILE A C 1
ATOM 6189 O O . ILE A 1 826 ? -15.406 2.367 31.721 1.00 78.50 826 ILE A O 1
ATOM 6193 N N . HIS A 1 827 ? -14.469 2.285 29.679 1.00 85.00 827 HIS A N 1
ATOM 6194 C CA . HIS A 1 827 ? -13.181 2.843 30.069 1.00 85.00 827 HIS A CA 1
ATOM 6195 C C . HIS A 1 827 ? -13.188 4.370 29.917 1.00 85.00 827 HIS A C 1
ATOM 6197 O O . HIS A 1 827 ? -13.781 4.892 28.982 1.00 85.00 827 HIS A O 1
ATOM 6203 N N . LEU A 1 828 ? -12.481 5.086 30.798 1.00 88.31 828 LEU A N 1
ATOM 6204 C CA . LEU A 1 828 ? -12.460 6.557 30.819 1.00 88.31 828 LEU A CA 1
ATOM 6205 C C . LEU A 1 828 ? -11.739 7.142 29.600 1.00 88.31 828 LEU A C 1
ATOM 6207 O O . LEU A 1 828 ? -12.194 8.102 28.999 1.00 88.31 828 LEU A O 1
ATOM 6211 N N . ALA A 1 829 ? -10.604 6.538 29.251 1.00 90.25 829 ALA A N 1
ATOM 6212 C CA . ALA A 1 829 ? -9.722 6.951 28.161 1.00 90.25 829 ALA A CA 1
ATOM 6213 C C . ALA A 1 829 ? -9.582 5.808 27.135 1.00 90.25 829 ALA A C 1
ATOM 6215 O O . ALA A 1 829 ? -8.592 5.069 27.148 1.00 90.25 829 ALA A O 1
ATOM 6216 N N . PRO A 1 830 ? -10.622 5.520 26.338 1.00 86.44 830 PRO A N 1
ATOM 6217 C CA . PRO A 1 830 ? -10.704 4.298 25.540 1.00 86.44 830 PRO A CA 1
ATOM 6218 C C . PRO A 1 830 ? -9.685 4.215 24.393 1.00 86.44 830 PRO A C 1
ATOM 6220 O O . PRO A 1 830 ? -9.443 3.118 23.885 1.00 86.44 830 PRO A O 1
ATOM 6223 N N . ARG A 1 831 ? -9.084 5.346 23.999 1.00 92.38 831 ARG A N 1
ATOM 6224 C CA . ARG A 1 831 ? -8.099 5.463 22.912 1.00 92.38 831 ARG A CA 1
ATOM 6225 C C . ARG A 1 831 ? -6.725 5.950 23.383 1.00 92.38 831 ARG A C 1
ATOM 6227 O O . ARG A 1 831 ? -5.945 6.440 22.575 1.00 92.38 831 ARG A O 1
ATOM 6234 N N . VAL A 1 832 ? -6.403 5.774 24.665 1.00 93.25 832 VAL A N 1
ATOM 6235 C CA . VAL A 1 832 ? -5.060 6.067 25.190 1.00 93.25 832 VAL A CA 1
ATOM 6236 C C . VAL A 1 832 ? -3.997 5.132 24.587 1.00 93.25 832 VAL A C 1
ATOM 6238 O O . VAL A 1 832 ? -4.223 3.920 24.458 1.00 93.25 832 VAL A O 1
ATOM 6241 N N . ARG A 1 833 ? -2.839 5.700 24.239 1.00 93.94 833 ARG A N 1
ATOM 6242 C CA . ARG A 1 833 ? -1.675 5.064 23.601 1.00 93.94 833 ARG A CA 1
ATOM 6243 C C . ARG A 1 833 ? -0.351 5.540 24.215 1.00 93.94 833 ARG A C 1
ATOM 6245 O O . ARG A 1 833 ? 0.584 5.898 23.501 1.00 93.94 833 ARG A O 1
ATOM 6252 N N . ARG A 1 834 ? -0.223 5.537 25.548 1.00 90.81 834 ARG A N 1
ATOM 6253 C CA . ARG A 1 834 ? 1.014 6.020 26.195 1.00 90.81 834 ARG A CA 1
ATOM 6254 C C . ARG A 1 834 ? 2.226 5.192 25.782 1.00 90.81 834 ARG A C 1
ATOM 6256 O O . ARG A 1 834 ? 2.228 3.965 25.907 1.00 90.81 834 ARG A O 1
ATOM 6263 N N . GLY A 1 835 ? 3.276 5.898 25.375 1.00 90.50 835 GLY A N 1
ATOM 6264 C CA . GLY A 1 835 ? 4.509 5.337 24.827 1.00 90.50 835 GLY A CA 1
ATOM 6265 C C . GLY A 1 835 ? 4.611 5.496 23.310 1.00 90.50 835 GLY A C 1
ATOM 6266 O O . GLY A 1 835 ? 5.719 5.464 22.789 1.00 90.50 835 GLY A O 1
ATOM 6267 N N . PHE A 1 836 ? 3.494 5.715 22.613 1.00 94.31 836 PHE A N 1
ATOM 6268 C CA . PHE A 1 836 ? 3.504 6.078 21.200 1.00 94.31 836 PHE A CA 1
ATOM 6269 C C . PHE A 1 836 ? 3.608 7.589 21.012 1.00 94.31 836 PHE A C 1
ATOM 6271 O O . PHE A 1 836 ? 2.899 8.365 21.652 1.00 94.31 836 PHE A O 1
ATOM 6278 N N . THR A 1 837 ? 4.469 7.982 20.081 1.00 93.94 837 THR A N 1
ATOM 6279 C CA . THR A 1 837 ? 4.422 9.299 19.439 1.00 93.94 837 THR A CA 1
ATOM 6280 C C . THR A 1 837 ? 3.264 9.353 18.429 1.00 93.94 837 THR A C 1
ATOM 6282 O O . THR A 1 837 ? 2.755 8.302 18.014 1.00 93.94 837 THR A O 1
ATOM 6285 N N . PRO A 1 838 ? 2.854 10.541 17.949 1.00 93.19 838 PRO A N 1
ATOM 6286 C CA . PRO A 1 838 ? 1.911 10.650 16.833 1.00 93.19 838 PRO A CA 1
ATOM 6287 C C . PRO A 1 838 ? 2.325 9.839 15.591 1.00 93.19 838 PRO A C 1
ATOM 6289 O O . PRO A 1 838 ? 1.487 9.180 14.971 1.00 93.19 838 PRO A O 1
ATOM 6292 N N . ALA A 1 839 ? 3.625 9.803 15.278 1.00 88.44 839 ALA A N 1
ATOM 6293 C CA . ALA A 1 839 ? 4.161 9.011 14.172 1.00 88.44 839 ALA A CA 1
ATOM 6294 C C . ALA A 1 839 ? 3.985 7.497 14.398 1.00 88.44 839 ALA A C 1
ATOM 6296 O O . ALA A 1 839 ? 3.648 6.774 13.462 1.00 88.44 839 ALA A O 1
ATOM 6297 N N . ASP A 1 840 ? 4.143 7.014 15.634 1.00 92.25 840 ASP A N 1
ATOM 6298 C CA . ASP A 1 840 ? 3.897 5.607 15.979 1.00 92.25 840 ASP A CA 1
ATOM 6299 C C . ASP A 1 840 ? 2.415 5.241 15.849 1.00 92.25 840 ASP A C 1
ATOM 6301 O O . ASP A 1 840 ? 2.076 4.176 15.325 1.00 92.25 840 ASP A O 1
ATOM 6305 N N . SER A 1 841 ? 1.528 6.140 16.292 1.00 92.88 841 SER A N 1
ATOM 6306 C CA . SER A 1 841 ? 0.081 5.991 16.122 1.00 92.88 841 SER A CA 1
ATOM 6307 C C . SER A 1 841 ? -0.284 5.804 14.650 1.00 92.88 841 SER A C 1
ATOM 6309 O O . SER A 1 841 ? -1.046 4.892 14.339 1.00 92.88 841 SER A O 1
ATOM 6311 N N . LEU A 1 842 ? 0.298 6.602 13.748 1.00 89.62 842 LEU A N 1
ATOM 6312 C CA . LEU A 1 842 ? 0.108 6.466 12.300 1.00 89.62 842 LEU A CA 1
ATOM 6313 C C . LEU A 1 842 ? 0.690 5.157 11.745 1.00 89.62 842 LEU A C 1
ATOM 6315 O O . LEU A 1 842 ? 0.048 4.515 10.912 1.00 89.62 842 LEU A O 1
ATOM 6319 N N . ALA A 1 843 ? 1.875 4.756 12.206 1.00 84.94 843 ALA A N 1
ATOM 6320 C CA . ALA A 1 843 ? 2.629 3.641 11.639 1.00 84.94 843 ALA A CA 1
ATOM 6321 C C . ALA A 1 843 ? 2.103 2.246 12.024 1.00 84.94 843 ALA A C 1
ATOM 6323 O O . ALA A 1 843 ? 2.318 1.304 11.262 1.00 84.94 843 ALA A O 1
ATOM 6324 N N . TYR A 1 844 ? 1.443 2.085 13.181 1.00 91.69 844 TYR A N 1
ATOM 6325 C CA . TYR A 1 844 ? 1.115 0.747 13.716 1.00 91.69 844 TYR A CA 1
ATOM 6326 C C . TYR A 1 844 ? -0.359 0.480 14.001 1.00 91.69 844 TYR A C 1
ATOM 6328 O O . TYR A 1 844 ? -0.726 -0.676 14.220 1.00 91.69 844 TYR A O 1
ATOM 6336 N N . CYS A 1 845 ? -1.209 1.504 14.042 1.00 92.44 845 CYS A N 1
ATOM 6337 C CA . CYS A 1 845 ? -2.609 1.306 14.402 1.00 92.44 845 CYS A CA 1
ATOM 6338 C C . CYS A 1 845 ? -3.435 0.843 13.190 1.00 92.44 845 CYS A C 1
ATOM 6340 O O . CYS A 1 845 ? -3.193 1.309 12.077 1.00 92.44 845 CYS A O 1
ATOM 6342 N N . PRO A 1 846 ? -4.413 -0.061 13.375 1.00 91.69 846 PRO A N 1
ATOM 6343 C CA . PRO A 1 846 ? -5.166 -0.663 12.269 1.00 91.69 846 PRO A CA 1
ATOM 6344 C C . PRO A 1 846 ? -5.953 0.344 11.432 1.00 91.69 846 PRO A C 1
ATOM 6346 O O . PRO A 1 846 ? -6.075 0.174 10.223 1.00 91.69 846 PRO A O 1
ATOM 6349 N N . GLU A 1 847 ? -6.438 1.426 12.037 1.00 91.00 847 GLU A N 1
ATOM 6350 C CA . GLU A 1 847 ? -7.110 2.495 11.298 1.00 91.00 847 GLU A CA 1
ATOM 6351 C C . GLU A 1 847 ? -6.177 3.242 10.329 1.00 91.00 847 GLU A C 1
ATOM 6353 O O . GLU A 1 847 ? -6.652 3.800 9.348 1.00 91.00 847 GLU A O 1
ATOM 6358 N N . SER A 1 848 ? -4.861 3.268 10.547 1.00 87.00 848 SER A N 1
ATOM 6359 C CA . SER A 1 848 ? -3.930 4.127 9.798 1.00 87.00 848 SER A CA 1
ATOM 6360 C C . SER A 1 848 ? -2.890 3.353 8.992 1.00 87.00 848 SER A C 1
ATOM 6362 O O . SER A 1 848 ? -2.472 3.839 7.940 1.00 87.00 848 SER A O 1
ATOM 6364 N N . ALA A 1 849 ? -2.516 2.155 9.439 1.00 80.12 849 ALA A N 1
ATOM 6365 C CA . ALA A 1 849 ? -1.468 1.332 8.854 1.00 80.12 849 ALA A CA 1
ATOM 6366 C C . ALA A 1 849 ? -2.041 0.172 8.031 1.00 80.12 849 ALA A C 1
ATOM 6368 O O . ALA A 1 849 ? -2.789 -0.658 8.542 1.00 80.12 849 ALA A O 1
ATOM 6369 N N . ASP A 1 850 ? -1.639 0.073 6.763 1.00 74.94 850 ASP A N 1
ATOM 6370 C CA . ASP A 1 850 ? -2.025 -1.059 5.910 1.00 74.94 850 ASP A CA 1
ATOM 6371 C C . ASP A 1 850 ? -1.139 -2.283 6.130 1.00 74.94 850 ASP A C 1
ATOM 6373 O O . ASP A 1 850 ? -1.607 -3.418 6.060 1.00 74.94 850 ASP A O 1
ATOM 6377 N N . THR A 1 851 ? 0.151 -2.077 6.394 1.00 83.62 851 THR A N 1
ATOM 6378 C CA . THR A 1 851 ? 1.129 -3.146 6.618 1.00 83.62 851 THR A CA 1
ATOM 6379 C C . THR A 1 851 ? 2.211 -2.676 7.587 1.00 83.62 851 THR A C 1
ATOM 6381 O O . THR A 1 851 ? 2.658 -1.534 7.531 1.00 83.62 851 THR A O 1
ATOM 6384 N N . VAL A 1 852 ? 2.634 -3.581 8.465 1.00 87.19 852 VAL A N 1
ATOM 6385 C CA . VAL A 1 852 ? 3.702 -3.433 9.452 1.00 87.19 852 VAL A CA 1
ATOM 6386 C C . VAL A 1 852 ? 4.724 -4.544 9.210 1.00 87.19 852 VAL A C 1
ATOM 6388 O O . VAL A 1 852 ? 4.361 -5.719 9.161 1.00 87.19 852 VAL A O 1
ATOM 6391 N N . GLY A 1 853 ? 6.001 -4.182 9.067 1.00 87.31 853 GLY A N 1
ATOM 6392 C CA . GLY A 1 853 ? 7.107 -5.136 8.958 1.00 87.31 853 GLY A CA 1
ATOM 6393 C C . GLY A 1 853 ? 7.485 -5.696 10.328 1.00 87.31 853 GLY A C 1
ATOM 6394 O O . GLY A 1 853 ? 8.159 -5.032 11.112 1.00 87.31 853 GLY A O 1
ATOM 6395 N N . LEU A 1 854 ? 7.028 -6.906 10.642 1.00 92.44 854 LEU A N 1
ATOM 6396 C CA . LEU A 1 854 ? 7.385 -7.611 11.868 1.00 92.44 854 LEU A CA 1
ATOM 6397 C C . LEU A 1 854 ? 8.832 -8.114 11.775 1.00 92.44 854 LEU A C 1
ATOM 6399 O O . LEU A 1 854 ? 9.125 -8.949 10.923 1.00 92.44 854 LEU A O 1
ATOM 6403 N N . SER A 1 855 ? 9.719 -7.616 12.635 1.00 91.75 855 SER A N 1
ATOM 6404 C CA . SER A 1 855 ? 11.152 -7.948 12.631 1.00 91.75 855 SER A CA 1
ATOM 6405 C C . SER A 1 855 ? 11.458 -9.231 13.412 1.00 91.75 855 SER A C 1
ATOM 6407 O O . SER A 1 855 ? 10.599 -9.756 14.126 1.00 91.75 855 SER A O 1
ATOM 6409 N N . PHE A 1 856 ? 12.703 -9.709 13.333 1.00 95.25 856 PHE A N 1
ATOM 6410 C CA . PHE A 1 856 ? 13.195 -10.829 14.138 1.00 95.25 856 PHE A CA 1
ATOM 6411 C C . PHE A 1 856 ? 14.381 -10.440 15.016 1.00 95.25 856 PHE A C 1
ATOM 6413 O O . PHE A 1 856 ? 15.175 -9.556 14.688 1.00 95.25 856 PHE A O 1
ATOM 6420 N N . VAL A 1 857 ? 14.517 -11.168 16.118 1.00 96.56 857 VAL A N 1
ATOM 6421 C CA . VAL A 1 857 ? 15.767 -11.289 16.868 1.00 96.56 857 VAL A CA 1
ATOM 6422 C C . VAL A 1 857 ? 16.141 -12.766 16.952 1.00 96.56 857 VAL A C 1
ATOM 6424 O O . VAL A 1 857 ? 15.264 -13.622 17.091 1.00 96.56 857 VAL A O 1
ATOM 6427 N N . ALA A 1 858 ? 17.431 -13.068 16.872 1.00 97.19 858 ALA A N 1
ATOM 6428 C CA . ALA A 1 858 ? 17.964 -14.374 17.229 1.00 97.19 858 ALA A CA 1
ATOM 6429 C C . ALA A 1 858 ? 18.359 -14.364 18.708 1.00 97.19 858 ALA A C 1
ATOM 6431 O O . ALA A 1 858 ? 19.065 -13.461 19.149 1.00 97.19 858 ALA A O 1
ATOM 6432 N N . VAL A 1 859 ? 17.916 -15.357 19.474 1.00 97.06 859 VAL A N 1
ATOM 6433 C CA . VAL A 1 859 ? 18.225 -15.500 20.906 1.00 97.06 859 VAL A CA 1
ATOM 6434 C C . VAL A 1 859 ? 18.861 -16.860 21.151 1.00 97.06 859 VAL A C 1
ATOM 6436 O O . VAL A 1 859 ? 18.416 -17.846 20.565 1.00 97.06 859 VAL A O 1
ATOM 6439 N N . ARG A 1 860 ? 19.895 -16.935 21.995 1.00 95.81 860 ARG A N 1
ATOM 6440 C CA . ARG A 1 860 ? 20.539 -18.213 22.346 1.00 95.81 860 ARG A CA 1
ATOM 6441 C C . ARG A 1 860 ? 19.509 -19.221 22.860 1.00 95.81 860 ARG A C 1
ATOM 6443 O O . ARG A 1 860 ? 18.634 -18.879 23.655 1.00 95.81 860 ARG A O 1
ATOM 6450 N N . LYS A 1 861 ? 19.626 -20.475 22.418 1.00 94.50 861 LYS A N 1
ATOM 6451 C CA . LYS A 1 861 ? 18.692 -21.561 22.770 1.00 94.50 861 LYS A CA 1
ATOM 6452 C C . LYS A 1 861 ? 18.593 -21.851 24.270 1.00 94.50 861 LYS A C 1
ATOM 6454 O O . LYS A 1 861 ? 17.557 -22.316 24.727 1.00 94.50 861 LYS A O 1
ATOM 6459 N N . ASP A 1 862 ? 19.647 -21.577 25.030 1.00 92.88 862 ASP A N 1
ATOM 6460 C CA . ASP A 1 862 ? 19.671 -21.705 26.493 1.00 92.88 862 ASP A CA 1
ATOM 6461 C C . ASP A 1 862 ? 18.962 -20.548 27.225 1.00 92.88 862 ASP A C 1
ATOM 6463 O O . ASP A 1 862 ? 18.695 -20.645 28.420 1.00 92.88 862 ASP A O 1
ATOM 6467 N N . SER A 1 863 ? 18.616 -19.482 26.500 1.00 93.25 863 SER A N 1
ATOM 6468 C CA . SER A 1 863 ? 18.035 -18.240 27.015 1.00 93.25 863 SER A CA 1
ATOM 6469 C C . SER A 1 863 ? 16.585 -18.046 26.548 1.00 93.25 863 SER A C 1
ATOM 6471 O O . SER A 1 863 ? 16.070 -16.926 26.513 1.00 93.25 863 SER A O 1
ATOM 6473 N N . VAL A 1 864 ? 15.903 -19.133 26.165 1.00 94.75 864 VAL A N 1
ATOM 6474 C CA . VAL A 1 864 ? 14.506 -19.109 25.709 1.00 94.75 864 VAL A CA 1
ATOM 6475 C C . VAL A 1 864 ? 13.640 -20.147 26.416 1.00 94.75 864 VAL A C 1
ATOM 6477 O O . VAL A 1 864 ? 14.033 -21.285 26.652 1.00 94.75 864 VAL A O 1
ATOM 6480 N N . LEU A 1 865 ? 12.399 -19.759 26.700 1.00 94.06 865 LEU A N 1
ATOM 6481 C CA . LEU A 1 865 ? 11.319 -20.644 27.121 1.00 94.06 865 LEU A CA 1
ATOM 6482 C C . LEU A 1 865 ? 10.419 -20.900 25.912 1.00 94.06 865 LEU A C 1
ATOM 6484 O O . LEU A 1 865 ? 9.654 -20.022 25.506 1.00 94.06 865 LEU A O 1
ATOM 6488 N N . SER A 1 866 ? 10.517 -22.096 25.333 1.00 94.69 866 SER A N 1
ATOM 6489 C CA . SER A 1 866 ? 9.747 -22.496 24.152 1.00 94.69 866 SER A CA 1
ATOM 6490 C C . SER A 1 866 ? 8.628 -23.466 24.529 1.00 94.69 866 SER A C 1
ATOM 6492 O O . SER A 1 866 ? 8.843 -24.454 25.227 1.00 94.69 866 SER A O 1
ATOM 6494 N N . THR A 1 867 ? 7.414 -23.176 24.070 1.00 95.38 867 THR A N 1
ATOM 6495 C CA . THR A 1 867 ? 6.260 -24.080 24.110 1.00 95.38 867 THR A CA 1
ATOM 6496 C C . THR A 1 867 ? 5.890 -24.415 22.669 1.00 95.38 867 THR A C 1
ATOM 6498 O O . THR A 1 867 ? 5.307 -23.561 21.992 1.00 95.38 867 THR A O 1
ATOM 6501 N N . PRO A 1 868 ? 6.262 -25.610 22.182 1.00 95.50 868 PRO A N 1
ATOM 6502 C CA . PRO A 1 868 ? 6.040 -25.986 20.797 1.00 95.50 868 PRO A CA 1
ATOM 6503 C C . PRO A 1 868 ? 4.569 -26.304 20.515 1.00 95.50 868 PRO A C 1
ATOM 6505 O O . PRO A 1 868 ? 3.756 -26.457 21.432 1.00 95.50 868 PRO A O 1
ATOM 6508 N N . ASP A 1 869 ? 4.249 -26.427 19.231 1.00 94.00 869 ASP A N 1
ATOM 6509 C CA . ASP A 1 869 ? 2.968 -26.963 18.780 1.00 94.00 869 ASP A CA 1
ATOM 6510 C C . ASP A 1 869 ? 2.855 -28.488 19.032 1.00 94.00 869 ASP A C 1
ATOM 6512 O O . ASP A 1 869 ? 3.812 -29.122 19.493 1.00 94.00 869 ASP A O 1
ATOM 6516 N N . PRO A 1 870 ? 1.704 -29.123 18.730 1.00 88.12 870 PRO A N 1
ATOM 6517 C CA . PRO A 1 870 ? 1.540 -30.568 18.902 1.00 88.12 870 PRO A CA 1
ATOM 6518 C C . PRO A 1 870 ? 2.519 -31.444 18.101 1.00 88.12 870 PRO A C 1
ATOM 6520 O O . PRO A 1 870 ? 2.661 -32.619 18.435 1.00 88.12 870 PRO A O 1
ATOM 6523 N N . SER A 1 871 ? 3.177 -30.913 17.062 1.00 91.69 871 SER A N 1
ATOM 6524 C CA . SER A 1 871 ? 4.202 -31.630 16.288 1.00 91.69 871 SER A CA 1
ATOM 6525 C C . SER A 1 871 ? 5.611 -31.508 16.886 1.00 91.69 871 SER A C 1
ATOM 6527 O O . SER A 1 871 ? 6.518 -32.227 16.470 1.00 91.69 871 SER A O 1
ATOM 6529 N N . GLY A 1 872 ? 5.798 -30.632 17.879 1.00 94.25 872 GLY A N 1
ATOM 6530 C CA . GLY A 1 872 ? 7.095 -30.327 18.483 1.00 94.25 872 GLY A CA 1
ATOM 6531 C C . GLY A 1 872 ? 7.810 -29.121 17.860 1.00 94.25 872 GLY A C 1
ATOM 6532 O O . GLY A 1 872 ? 8.938 -28.824 18.252 1.00 94.25 872 GLY A O 1
ATOM 6533 N N . ALA A 1 873 ? 7.179 -28.397 16.932 1.00 95.56 873 ALA A N 1
ATOM 6534 C CA . ALA A 1 873 ? 7.782 -27.254 16.257 1.00 95.56 873 ALA A CA 1
ATOM 6535 C C . ALA A 1 873 ? 7.734 -25.978 17.121 1.00 95.56 873 ALA A C 1
ATOM 6537 O O . ALA A 1 873 ? 6.690 -25.610 17.667 1.00 95.56 873 ALA A O 1
ATOM 6538 N N . SER A 1 874 ? 8.870 -25.274 17.228 1.00 95.94 874 SER A N 1
ATOM 6539 C CA . SER A 1 874 ? 8.962 -23.965 17.894 1.00 95.94 874 SER A CA 1
ATOM 6540 C C . SER A 1 874 ? 8.320 -22.851 17.058 1.00 95.94 874 SER A C 1
ATOM 6542 O O . SER A 1 874 ? 8.063 -23.013 15.864 1.00 95.94 874 SER A O 1
ATOM 6544 N N . VAL A 1 875 ? 8.133 -21.669 17.658 1.00 96.69 875 VAL A N 1
ATOM 6545 C CA . VAL A 1 875 ? 7.705 -20.459 16.930 1.00 96.69 875 VAL A CA 1
ATOM 6546 C C . VAL A 1 875 ? 8.611 -20.178 15.724 1.00 96.69 875 VAL A C 1
ATOM 6548 O O . VAL A 1 875 ? 8.108 -19.980 14.619 1.00 96.69 875 VAL A O 1
ATOM 6551 N N . GLY A 1 876 ? 9.935 -20.208 15.912 1.00 94.56 876 GLY A N 1
ATOM 6552 C CA . GLY A 1 876 ? 10.896 -19.997 14.827 1.00 94.56 876 GLY A CA 1
ATOM 6553 C C . GLY A 1 876 ? 10.789 -21.063 13.734 1.00 94.56 876 GLY A C 1
ATOM 6554 O O . GLY A 1 876 ? 10.813 -20.731 12.551 1.00 94.56 876 GLY A O 1
ATOM 6555 N N . THR A 1 877 ? 10.579 -22.325 14.122 1.00 95.44 877 THR A N 1
ATOM 6556 C CA . THR A 1 877 ? 10.435 -23.457 13.190 1.00 95.44 877 THR A CA 1
ATOM 6557 C C . THR A 1 877 ? 9.189 -23.321 12.312 1.00 95.44 877 THR A C 1
ATOM 6559 O O . THR A 1 877 ? 9.275 -23.472 11.096 1.00 95.44 877 THR A O 1
ATOM 6562 N N . ILE A 1 878 ? 8.039 -22.977 12.900 1.00 96.25 878 ILE A N 1
ATOM 6563 C CA . ILE A 1 878 ? 6.777 -22.800 12.159 1.00 96.25 878 ILE A CA 1
ATOM 6564 C C . ILE A 1 878 ? 6.883 -21.617 11.190 1.00 96.25 878 ILE A C 1
ATOM 6566 O O . ILE A 1 878 ? 6.428 -21.689 10.049 1.00 96.25 878 ILE A O 1
ATOM 6570 N N . VAL A 1 879 ? 7.513 -20.519 11.617 1.00 95.00 879 VAL A N 1
ATOM 6571 C CA . VAL A 1 879 ? 7.732 -19.360 10.742 1.00 95.00 879 VAL A CA 1
ATOM 6572 C C . VAL A 1 879 ? 8.685 -19.698 9.592 1.00 95.00 879 VAL A C 1
ATOM 6574 O O . VAL A 1 879 ? 8.426 -19.283 8.465 1.00 95.00 879 VAL A O 1
ATOM 6577 N N . ALA A 1 880 ? 9.745 -20.472 9.844 1.00 92.62 880 ALA A N 1
ATOM 6578 C CA . ALA A 1 880 ? 10.680 -20.934 8.816 1.00 92.62 880 ALA A CA 1
ATOM 6579 C C . ALA A 1 880 ? 10.014 -21.839 7.778 1.00 92.62 880 ALA A C 1
ATOM 6581 O O . ALA A 1 880 ? 10.275 -21.715 6.582 1.00 92.62 880 ALA A O 1
ATOM 6582 N N . ASP A 1 881 ? 9.125 -22.715 8.238 1.00 93.50 881 ASP A N 1
ATOM 6583 C CA . ASP A 1 881 ? 8.306 -23.564 7.385 1.00 93.50 881 ASP A CA 1
ATOM 6584 C C . ASP A 1 881 ? 7.368 -22.719 6.505 1.00 93.50 881 ASP A C 1
ATOM 6586 O O . ASP A 1 881 ? 7.385 -22.861 5.286 1.00 93.50 881 ASP A O 1
ATOM 6590 N N . HIS A 1 882 ? 6.623 -21.764 7.067 1.00 91.31 882 HIS A N 1
ATOM 6591 C CA . HIS A 1 882 ? 5.703 -20.936 6.277 1.00 91.31 882 HIS A CA 1
ATOM 6592 C C . HIS A 1 882 ? 6.405 -19.926 5.349 1.00 91.31 882 HIS A C 1
ATOM 6594 O O . HIS A 1 882 ? 5.915 -19.686 4.241 1.00 91.31 882 HIS A O 1
ATOM 6600 N N . PHE A 1 883 ? 7.525 -19.339 5.784 1.00 91.12 883 PHE A N 1
ATOM 6601 C CA . PHE A 1 883 ? 8.205 -18.213 5.128 1.00 91.12 883 PHE A CA 1
ATOM 6602 C C . PHE A 1 883 ? 9.722 -18.452 4.985 1.00 91.12 883 PHE A C 1
ATOM 6604 O O . PHE A 1 883 ? 10.532 -17.708 5.554 1.00 91.12 883 PHE A O 1
ATOM 6611 N N . PRO A 1 884 ? 10.137 -19.457 4.190 1.00 87.69 884 PRO A N 1
ATOM 6612 C CA . PRO A 1 884 ? 11.532 -19.893 4.121 1.00 87.69 884 PRO A CA 1
ATOM 6613 C C . PRO A 1 884 ? 12.484 -18.798 3.628 1.00 87.69 884 PRO A C 1
ATOM 6615 O O . PRO A 1 884 ? 13.586 -18.678 4.149 1.00 87.69 884 PRO A O 1
ATOM 6618 N N . ALA A 1 885 ? 12.061 -17.952 2.682 1.00 82.12 885 ALA A N 1
ATOM 6619 C CA . ALA A 1 885 ? 12.894 -16.864 2.163 1.00 82.12 885 ALA A CA 1
ATOM 6620 C C . ALA A 1 885 ? 13.206 -15.796 3.227 1.00 82.12 885 ALA A C 1
ATOM 6622 O O . ALA A 1 885 ? 14.332 -15.311 3.316 1.00 82.12 885 ALA A O 1
ATOM 6623 N N . THR A 1 886 ? 12.224 -15.443 4.062 1.00 84.88 886 THR A N 1
ATOM 6624 C CA . THR A 1 886 ? 12.420 -14.474 5.149 1.00 84.88 886 THR A CA 1
ATOM 6625 C C . THR A 1 886 ? 13.351 -15.032 6.219 1.00 84.88 886 THR A C 1
ATOM 6627 O O . THR A 1 886 ? 14.228 -14.318 6.700 1.00 84.88 886 THR A O 1
ATOM 6630 N N . VAL A 1 887 ? 13.193 -16.311 6.570 1.00 88.00 887 VAL A N 1
ATOM 6631 C CA . VAL A 1 887 ? 14.061 -16.955 7.562 1.00 88.00 887 VAL A CA 1
ATOM 6632 C C . VAL A 1 887 ? 15.466 -17.209 7.022 1.00 88.00 887 VAL A C 1
ATOM 6634 O O . VAL A 1 887 ? 16.419 -17.035 7.772 1.00 88.00 887 VAL A O 1
ATOM 6637 N N . ALA A 1 888 ? 15.631 -17.515 5.733 1.00 83.69 888 ALA A N 1
ATOM 6638 C CA . ALA A 1 888 ? 16.952 -17.601 5.112 1.00 83.69 888 ALA A CA 1
ATOM 6639 C C . ALA A 1 888 ? 17.738 -16.293 5.293 1.00 83.69 888 ALA A C 1
ATOM 6641 O O . ALA A 1 888 ? 18.866 -16.331 5.765 1.00 83.69 888 ALA A O 1
ATOM 6642 N N . ARG A 1 889 ? 17.106 -15.127 5.077 1.00 83.62 889 ARG A N 1
ATOM 6643 C CA . ARG A 1 889 ? 17.740 -13.823 5.355 1.00 83.62 889 ARG A CA 1
ATOM 6644 C C . ARG A 1 889 ? 18.122 -13.640 6.822 1.00 83.62 889 ARG A C 1
ATOM 6646 O O . ARG A 1 889 ? 19.172 -13.079 7.109 1.00 83.62 889 ARG A O 1
ATOM 6653 N N . ALA A 1 890 ? 17.277 -14.099 7.746 1.00 87.81 890 ALA A N 1
ATOM 6654 C CA . ALA A 1 890 ? 17.580 -14.048 9.175 1.00 87.81 890 ALA A CA 1
ATOM 6655 C C . ALA A 1 890 ? 18.819 -14.900 9.509 1.00 87.81 890 ALA A C 1
ATOM 6657 O O . ALA A 1 890 ? 19.699 -14.460 10.245 1.00 87.81 890 ALA A O 1
ATOM 6658 N N . ILE A 1 891 ? 18.898 -16.103 8.935 1.00 89.62 891 ILE A N 1
ATOM 6659 C CA . ILE A 1 891 ? 20.016 -17.039 9.093 1.00 89.62 891 ILE A CA 1
ATOM 6660 C C . ILE A 1 891 ? 21.299 -16.463 8.483 1.00 89.62 891 ILE A C 1
ATOM 6662 O O . ILE A 1 891 ? 22.330 -16.460 9.152 1.00 89.62 891 ILE A O 1
ATOM 6666 N N . ASP A 1 892 ? 21.230 -15.932 7.262 1.00 84.50 892 ASP A N 1
ATOM 6667 C CA . ASP A 1 892 ? 22.365 -15.312 6.570 1.00 84.50 892 ASP A CA 1
ATOM 6668 C C . ASP A 1 892 ? 22.876 -14.089 7.336 1.00 84.50 892 ASP A C 1
ATOM 6670 O O . ASP A 1 892 ? 24.077 -13.940 7.547 1.00 84.50 892 ASP A O 1
ATOM 6674 N N . GLY A 1 893 ? 21.964 -13.241 7.818 1.00 84.25 893 GLY A N 1
ATOM 6675 C CA . GLY A 1 893 ? 22.287 -12.082 8.644 1.00 84.25 893 GLY A CA 1
ATOM 6676 C C . GLY A 1 893 ? 22.980 -12.458 9.953 1.00 84.25 893 GLY A C 1
ATOM 6677 O O . GLY A 1 893 ? 23.962 -11.826 10.356 1.00 84.25 893 GLY A O 1
ATOM 6678 N N . LEU A 1 894 ? 22.510 -13.518 10.606 1.00 91.56 894 LEU A N 1
ATOM 6679 C CA . LEU A 1 894 ? 23.125 -14.046 11.819 1.00 91.56 894 LEU A CA 1
ATOM 6680 C C . LEU A 1 894 ? 24.528 -14.616 11.541 1.00 91.56 894 LEU A C 1
ATOM 6682 O O . LEU A 1 894 ? 25.473 -14.297 12.265 1.00 91.56 894 LEU A O 1
ATOM 6686 N N . ALA A 1 895 ? 24.680 -15.388 10.461 1.00 88.94 895 ALA A N 1
ATOM 6687 C CA . ALA A 1 895 ? 25.956 -15.961 10.037 1.00 88.94 895 ALA A CA 1
ATOM 6688 C C . ALA A 1 895 ? 26.978 -14.884 9.633 1.00 88.94 895 ALA A C 1
ATOM 6690 O O . ALA A 1 895 ? 28.142 -14.962 10.023 1.00 88.94 895 ALA A O 1
ATOM 6691 N N . ALA A 1 896 ? 26.543 -13.839 8.923 1.00 84.56 896 ALA A N 1
ATOM 6692 C CA . ALA A 1 896 ? 27.381 -12.703 8.537 1.00 84.56 896 ALA A CA 1
ATOM 6693 C C . ALA A 1 896 ? 27.932 -11.929 9.747 1.00 84.56 896 ALA A C 1
ATOM 6695 O O . ALA A 1 896 ? 29.001 -11.329 9.664 1.00 84.56 896 ALA A O 1
ATOM 6696 N N . ARG A 1 897 ? 27.233 -11.978 10.889 1.00 88.88 897 ARG A N 1
ATOM 6697 C CA . ARG A 1 897 ? 27.688 -11.417 12.172 1.00 88.88 897 ARG A CA 1
ATOM 6698 C C . ARG A 1 897 ? 28.581 -12.376 12.975 1.00 88.88 897 ARG A C 1
ATOM 6700 O O . ARG A 1 897 ? 28.943 -12.062 14.101 1.00 88.88 897 ARG A O 1
ATOM 6707 N N . GLY A 1 898 ? 28.960 -13.523 12.405 1.00 91.69 898 GLY A N 1
ATOM 6708 C CA . GLY A 1 898 ? 29.876 -14.490 13.016 1.00 91.69 898 GLY A CA 1
ATOM 6709 C C . GLY A 1 898 ? 29.222 -15.472 13.991 1.00 91.69 898 GLY A C 1
ATOM 6710 O O . GLY A 1 898 ? 29.932 -16.155 14.725 1.00 91.69 898 GLY A O 1
ATOM 6711 N N . HIS A 1 899 ? 27.890 -15.565 14.012 1.00 94.75 899 HIS A N 1
ATOM 6712 C CA . HIS A 1 899 ? 27.162 -16.462 14.909 1.00 94.75 899 HIS A CA 1
ATOM 6713 C C . HIS A 1 899 ? 26.725 -17.745 14.196 1.00 94.75 899 HIS A C 1
ATOM 6715 O O . HIS A 1 899 ? 26.295 -17.710 13.046 1.00 94.75 899 HIS A O 1
ATOM 6721 N N . ALA A 1 900 ? 26.786 -18.885 14.892 1.00 94.31 900 ALA A N 1
ATOM 6722 C CA . ALA A 1 900 ? 26.326 -20.171 14.375 1.00 94.31 900 ALA A CA 1
ATOM 6723 C C . ALA A 1 900 ? 24.789 -20.280 14.478 1.00 94.31 900 ALA A C 1
ATOM 6725 O O . ALA A 1 900 ? 24.273 -20.414 15.591 1.00 94.31 900 ALA A O 1
ATOM 6726 N N . PRO A 1 901 ? 24.026 -20.292 13.365 1.00 93.12 901 PRO A N 1
ATOM 6727 C CA . PRO A 1 901 ? 22.562 -20.212 13.431 1.00 93.12 901 PRO A CA 1
ATOM 6728 C C . PRO A 1 901 ? 21.890 -21.362 14.192 1.00 93.12 901 PRO A C 1
ATOM 6730 O O . PRO A 1 901 ? 20.836 -21.177 14.793 1.00 93.12 901 PRO A O 1
ATOM 6733 N N . ALA A 1 902 ? 22.520 -22.540 14.228 1.00 94.25 902 ALA A N 1
ATOM 6734 C CA . ALA A 1 902 ? 22.011 -23.710 14.941 1.00 94.25 902 ALA A CA 1
ATOM 6735 C C . ALA A 1 902 ? 21.906 -23.516 16.470 1.00 94.25 902 ALA A C 1
ATOM 6737 O O . ALA A 1 902 ? 21.149 -24.245 17.117 1.00 94.25 902 ALA A O 1
ATOM 6738 N N . GLU A 1 903 ? 22.627 -22.548 17.044 1.00 96.38 903 GLU A N 1
ATOM 6739 C CA . GLU A 1 903 ? 22.660 -22.262 18.488 1.00 96.38 903 GLU A CA 1
ATOM 6740 C C . GLU A 1 903 ? 21.582 -21.259 18.938 1.00 96.38 903 GLU A C 1
ATOM 6742 O O . GLU A 1 903 ? 21.450 -20.981 20.133 1.00 96.38 903 GLU A O 1
ATOM 6747 N N . TYR A 1 904 ? 20.795 -20.729 17.998 1.00 97.12 904 TYR A N 1
ATOM 6748 C CA . TYR A 1 904 ? 19.818 -19.673 18.241 1.00 97.12 904 TYR A CA 1
ATOM 6749 C C . TYR A 1 904 ? 18.392 -20.113 17.884 1.00 97.12 904 TYR A C 1
ATOM 6751 O O . TYR A 1 904 ? 18.176 -20.963 17.021 1.00 97.12 904 TYR A O 1
ATOM 6759 N N . GLU A 1 905 ? 17.409 -19.505 18.545 1.00 96.56 905 GLU A N 1
ATOM 6760 C CA . GLU A 1 905 ? 16.003 -19.488 18.135 1.00 96.56 905 GLU A CA 1
ATOM 6761 C C . GLU A 1 905 ? 15.638 -18.110 17.585 1.00 96.56 905 GLU A C 1
ATOM 6763 O O . GLU A 1 905 ? 16.105 -17.080 18.075 1.00 96.56 905 GLU A O 1
ATOM 6768 N N . LEU A 1 906 ? 14.753 -18.087 16.589 1.00 96.69 906 LEU A N 1
ATOM 6769 C CA . LEU A 1 906 ? 14.209 -16.849 16.040 1.00 96.69 906 LEU A CA 1
ATOM 6770 C C . LEU A 1 906 ? 12.924 -16.460 16.774 1.00 96.69 906 LEU A C 1
ATOM 6772 O O . LEU A 1 906 ? 11.962 -17.230 16.822 1.00 96.69 906 LEU A O 1
ATOM 6776 N N . ILE A 1 907 ? 12.891 -15.233 17.293 1.00 96.88 907 ILE A N 1
ATOM 6777 C CA . ILE A 1 907 ? 11.724 -14.650 17.957 1.00 96.88 907 ILE A CA 1
ATOM 6778 C C . ILE A 1 907 ? 11.212 -13.468 17.122 1.00 96.88 907 ILE A C 1
ATOM 6780 O O . ILE A 1 907 ? 11.943 -12.489 16.941 1.00 96.88 907 ILE A O 1
ATOM 6784 N N . PRO A 1 908 ? 9.958 -13.512 16.632 1.00 96.62 908 PRO A N 1
ATOM 6785 C CA . PRO A 1 908 ? 9.320 -12.352 16.023 1.00 96.62 908 PRO A CA 1
ATOM 6786 C C . PRO A 1 908 ? 9.115 -11.237 17.056 1.00 96.62 908 PRO A C 1
ATOM 6788 O O . PRO A 1 908 ? 8.607 -11.480 18.154 1.00 96.62 908 PRO A O 1
ATOM 6791 N N . VAL A 1 909 ? 9.453 -10.002 16.696 1.00 96.06 909 VAL A N 1
ATOM 6792 C CA . VAL A 1 909 ? 9.366 -8.831 17.574 1.00 96.06 909 VAL A CA 1
ATOM 6793 C C . VAL A 1 909 ? 8.691 -7.665 16.856 1.00 96.06 909 VAL A C 1
ATOM 6795 O O . VAL A 1 909 ? 8.940 -7.397 15.682 1.00 96.06 909 VAL A O 1
ATOM 6798 N N . HIS A 1 910 ? 7.820 -6.945 17.568 1.00 95.75 910 HIS A N 1
ATOM 6799 C CA . HIS A 1 910 ? 7.208 -5.736 17.023 1.00 95.75 910 HIS A CA 1
ATOM 6800 C C . HIS A 1 910 ? 8.298 -4.693 16.715 1.00 95.75 910 HIS A C 1
ATOM 6802 O O . HIS A 1 910 ? 9.135 -4.447 17.587 1.00 95.75 910 HIS A O 1
ATOM 6808 N N . PRO A 1 911 ? 8.280 -4.008 15.556 1.00 92.50 911 PRO A N 1
ATOM 6809 C CA . PRO A 1 911 ? 9.337 -3.060 15.187 1.00 92.50 911 PRO A CA 1
ATOM 6810 C C . PRO A 1 911 ? 9.506 -1.927 16.210 1.00 92.50 911 PRO A C 1
ATOM 6812 O O . PRO A 1 911 ? 10.627 -1.571 16.556 1.00 92.50 911 PRO A O 1
ATOM 6815 N N . TRP A 1 912 ? 8.407 -1.413 16.779 1.00 93.81 912 TRP A N 1
ATOM 6816 C CA . TRP A 1 912 ? 8.476 -0.462 17.901 1.00 93.81 912 TRP A CA 1
ATOM 6817 C C . TRP A 1 912 ? 9.190 -1.050 19.132 1.00 93.81 912 TRP A C 1
ATOM 6819 O O . TRP A 1 912 ? 10.041 -0.396 19.721 1.00 93.81 912 TRP A O 1
ATOM 6829 N N . GLN A 1 913 ? 8.894 -2.300 19.507 1.00 94.25 913 GLN A N 1
ATOM 6830 C CA . GLN A 1 913 ? 9.524 -2.949 20.665 1.00 94.25 913 GLN A CA 1
ATOM 6831 C C . GLN A 1 913 ? 11.032 -3.121 20.437 1.00 94.25 913 GLN A C 1
ATOM 6833 O O . GLN A 1 913 ? 11.827 -2.857 21.340 1.00 94.25 913 GLN A O 1
ATOM 6838 N N . LEU A 1 914 ? 11.412 -3.503 19.214 1.00 91.75 914 LEU A N 1
ATOM 6839 C CA . LEU A 1 914 ? 12.800 -3.635 18.789 1.00 91.75 914 LEU A CA 1
ATOM 6840 C C . LEU A 1 914 ? 13.566 -2.315 18.952 1.00 91.75 914 LEU A C 1
ATOM 6842 O O . LEU A 1 914 ? 14.572 -2.285 19.658 1.00 91.75 914 LEU A O 1
ATOM 6846 N N . ARG A 1 915 ? 13.072 -1.217 18.361 1.00 89.62 915 ARG A N 1
ATOM 6847 C CA . ARG A 1 915 ? 13.782 0.074 18.406 1.00 89.62 915 ARG A CA 1
ATOM 6848 C C . ARG A 1 915 ? 13.756 0.761 19.772 1.00 89.62 915 ARG A C 1
ATOM 6850 O O . ARG A 1 915 ? 14.718 1.428 20.126 1.00 89.62 915 ARG A O 1
ATOM 6857 N N . SER A 1 916 ? 12.660 0.640 20.521 1.00 87.50 916 SER A N 1
ATOM 6858 C CA . SER A 1 916 ? 12.409 1.496 21.687 1.00 87.50 916 SER A CA 1
ATOM 6859 C C . SER A 1 916 ? 12.762 0.833 23.011 1.00 87.50 916 SER A C 1
ATOM 6861 O O . SER A 1 916 ? 12.967 1.536 23.998 1.00 87.50 916 SER A O 1
ATOM 6863 N N . ARG A 1 917 ? 12.793 -0.504 23.071 1.00 90.50 917 ARG A N 1
ATOM 6864 C CA . ARG A 1 917 ? 12.986 -1.238 24.333 1.00 90.50 917 ARG A CA 1
ATOM 6865 C C . ARG A 1 917 ? 14.180 -2.170 24.325 1.00 90.50 917 ARG A C 1
ATOM 6867 O O . ARG A 1 917 ? 14.769 -2.358 25.381 1.00 90.50 917 ARG A O 1
ATOM 6874 N N . LEU A 1 918 ? 14.555 -2.741 23.180 1.00 90.00 918 LEU A N 1
ATOM 6875 C CA . LEU A 1 918 ? 15.547 -3.813 23.185 1.00 90.00 918 LEU A CA 1
ATOM 6876 C C . LEU A 1 918 ? 16.920 -3.338 23.695 1.00 90.00 918 LEU A C 1
ATOM 6878 O O . LEU A 1 918 ? 17.459 -3.932 24.622 1.00 90.00 918 LEU A O 1
ATOM 6882 N N . ALA A 1 919 ? 17.430 -2.218 23.175 1.00 88.12 919 ALA A N 1
ATOM 6883 C CA . ALA A 1 919 ? 18.702 -1.642 23.624 1.00 88.12 919 ALA A CA 1
ATOM 6884 C C . ALA A 1 919 ? 18.685 -1.193 25.096 1.00 88.12 919 ALA A C 1
ATOM 6886 O O . ALA A 1 919 ? 19.707 -1.257 25.771 1.00 88.12 919 ALA A O 1
ATOM 6887 N N . ALA A 1 920 ? 17.526 -0.754 25.595 1.00 89.12 920 ALA A N 1
ATOM 6888 C CA . ALA A 1 920 ? 17.375 -0.274 26.965 1.00 89.12 920 ALA A CA 1
ATOM 6889 C C . ALA A 1 920 ? 17.271 -1.416 27.993 1.00 89.12 920 ALA A C 1
ATOM 6891 O O . ALA A 1 920 ? 17.797 -1.295 29.093 1.00 89.12 920 ALA A O 1
ATOM 6892 N N . GLU A 1 921 ? 16.599 -2.517 27.646 1.00 90.50 921 GLU A N 1
ATOM 6893 C CA . GLU A 1 921 ? 16.258 -3.599 28.587 1.00 90.50 921 GLU A CA 1
ATOM 6894 C C . GLU A 1 921 ? 17.207 -4.814 28.504 1.00 90.50 921 GLU A C 1
ATOM 6896 O O . GLU A 1 921 ? 17.264 -5.610 29.446 1.00 90.50 921 GLU A O 1
ATOM 6901 N N . TYR A 1 922 ? 17.950 -4.975 27.399 1.00 92.00 922 TYR A N 1
ATOM 6902 C CA . TYR A 1 922 ? 18.857 -6.115 27.165 1.00 92.00 922 TYR A CA 1
ATOM 6903 C C . TYR A 1 922 ? 20.272 -5.703 26.701 1.00 92.00 922 TYR A C 1
ATOM 6905 O O . TYR A 1 922 ? 20.800 -6.291 25.753 1.00 92.00 922 TYR A O 1
ATOM 6913 N N . PRO A 1 923 ? 20.914 -4.682 27.305 1.00 91.75 923 PRO A N 1
ATOM 6914 C CA . PRO A 1 923 ? 22.211 -4.196 26.831 1.00 91.75 923 PRO A CA 1
ATOM 6915 C C . PRO A 1 923 ? 23.316 -5.261 26.925 1.00 91.75 923 PRO A C 1
ATOM 6917 O O . PRO A 1 923 ? 24.157 -5.353 26.034 1.00 91.75 923 PRO A O 1
ATOM 6920 N N . GLU A 1 924 ? 23.297 -6.093 27.970 1.00 90.75 924 GLU A N 1
ATOM 6921 C CA . GLU A 1 924 ? 24.288 -7.155 28.187 1.00 90.75 924 GLU A CA 1
ATOM 6922 C C . GLU A 1 924 ? 24.146 -8.282 27.158 1.00 90.75 924 GLU A C 1
ATOM 6924 O O . GLU A 1 924 ? 25.133 -8.708 26.554 1.00 90.75 924 GLU A O 1
ATOM 6929 N N . GLU A 1 925 ? 22.920 -8.744 26.900 1.00 92.56 925 GLU A N 1
ATOM 6930 C CA . GLU A 1 925 ? 22.667 -9.788 25.907 1.00 92.56 925 GLU A CA 1
ATOM 6931 C C . GLU A 1 925 ? 22.971 -9.316 24.484 1.00 92.56 925 GLU A C 1
ATOM 6933 O O . GLU A 1 925 ? 23.446 -10.105 23.669 1.00 92.56 925 GLU A O 1
ATOM 6938 N N . LEU A 1 926 ? 22.739 -8.036 24.181 1.00 93.19 926 LEU A N 1
ATOM 6939 C CA . LEU A 1 926 ? 23.126 -7.448 22.899 1.00 93.19 926 LEU A CA 1
ATOM 6940 C C . LEU A 1 926 ? 24.652 -7.380 22.754 1.00 93.19 926 LEU A C 1
ATOM 6942 O O . LEU A 1 926 ? 25.182 -7.744 21.708 1.00 93.19 926 LEU A O 1
ATOM 6946 N N . ALA A 1 927 ? 25.366 -6.959 23.802 1.00 92.25 927 ALA A N 1
ATOM 6947 C CA . ALA A 1 927 ? 26.824 -6.839 23.778 1.00 92.25 927 ALA A CA 1
ATOM 6948 C C . ALA A 1 927 ? 27.540 -8.198 23.681 1.00 92.25 927 ALA A C 1
ATOM 6950 O O . ALA A 1 927 ? 28.584 -8.307 23.042 1.00 92.25 927 ALA A O 1
ATOM 6951 N N . THR A 1 928 ? 26.982 -9.236 24.306 1.00 91.44 928 THR A N 1
ATOM 6952 C CA . THR A 1 928 ? 27.556 -10.594 24.331 1.00 91.44 928 THR A CA 1
ATOM 6953 C C . THR A 1 928 ? 27.106 -11.475 23.164 1.00 91.44 928 THR A C 1
ATOM 6955 O O . THR A 1 928 ? 27.591 -12.597 23.020 1.00 91.44 928 THR A O 1
ATOM 6958 N N . GLY A 1 929 ? 26.176 -10.999 22.330 1.00 93.00 929 GLY A N 1
ATOM 6959 C CA . GLY A 1 929 ? 25.567 -11.797 21.264 1.00 93.00 929 GLY A CA 1
ATOM 6960 C C . GLY A 1 929 ? 24.580 -12.856 21.771 1.00 93.00 929 GLY A C 1
ATOM 6961 O O . GLY A 1 929 ? 24.258 -13.794 21.042 1.00 93.00 929 GLY A O 1
ATOM 6962 N N . GLY A 1 930 ? 24.096 -12.726 23.010 1.00 93.81 930 GLY A N 1
ATOM 6963 C CA . GLY A 1 930 ? 22.986 -13.512 23.553 1.00 93.81 930 GLY A CA 1
ATOM 6964 C C . GLY A 1 930 ? 21.655 -13.225 22.849 1.00 93.81 930 GLY A C 1
ATOM 6965 O O . GLY A 1 930 ? 20.848 -14.136 22.643 1.00 93.81 930 GLY A O 1
ATOM 6966 N N . ILE A 1 931 ? 21.463 -11.973 22.423 1.00 95.62 931 ILE A N 1
ATOM 6967 C CA . ILE A 1 931 ? 20.370 -11.511 21.563 1.00 95.62 931 ILE A CA 1
ATOM 6968 C C . ILE A 1 931 ? 20.985 -10.766 20.375 1.00 95.62 931 ILE A C 1
ATOM 6970 O O . ILE A 1 931 ? 21.775 -9.846 20.560 1.00 95.62 931 ILE A O 1
ATOM 6974 N N . VAL A 1 932 ? 20.593 -11.124 19.154 1.00 95.62 932 VAL A N 1
ATOM 6975 C CA . VAL A 1 932 ? 21.080 -10.504 17.915 1.00 95.62 932 VAL A CA 1
ATOM 6976 C C . VAL A 1 932 ? 19.888 -9.972 17.110 1.00 95.62 932 VAL A C 1
ATOM 6978 O O . VAL A 1 932 ? 19.080 -10.765 16.621 1.00 95.62 932 VAL A O 1
ATOM 6981 N N . PRO A 1 933 ? 19.733 -8.643 16.964 1.00 94.38 933 PRO A N 1
ATOM 6982 C CA . PRO A 1 933 ? 18.734 -8.040 16.085 1.00 94.38 933 PRO A CA 1
ATOM 6983 C C . PRO A 1 933 ? 18.965 -8.375 14.611 1.00 94.38 933 PRO A C 1
ATOM 6985 O O . PRO A 1 933 ? 20.080 -8.231 14.114 1.00 94.38 933 PRO A O 1
ATOM 6988 N N . LEU A 1 934 ? 17.896 -8.755 13.904 1.00 90.25 934 LEU A N 1
ATOM 6989 C CA . LEU A 1 934 ? 17.924 -9.108 12.480 1.00 90.25 934 LEU A CA 1
ATOM 6990 C C . LEU A 1 934 ? 16.910 -8.253 11.691 1.00 90.25 934 LEU A C 1
ATOM 6992 O O . LEU A 1 934 ? 15.925 -8.788 11.172 1.00 90.25 934 LEU A O 1
ATOM 6996 N N . PRO A 1 935 ? 17.088 -6.915 11.626 1.00 79.56 935 PRO A N 1
ATOM 6997 C CA . PRO A 1 935 ? 16.153 -6.008 10.952 1.00 79.56 935 PRO A CA 1
ATOM 6998 C C . PRO A 1 935 ? 16.019 -6.257 9.440 1.00 79.56 935 PRO A C 1
ATOM 7000 O O . PRO A 1 935 ? 15.023 -5.841 8.848 1.00 79.56 935 PRO A O 1
ATOM 7003 N N . GLU A 1 936 ? 16.980 -6.942 8.816 1.00 74.06 936 GLU A N 1
ATOM 7004 C CA . GLU A 1 936 ? 16.939 -7.391 7.418 1.00 74.06 936 GLU A CA 1
ATOM 7005 C C . GLU A 1 936 ? 15.896 -8.493 7.146 1.00 74.06 936 GLU A C 1
ATOM 7007 O O . GLU A 1 936 ? 15.474 -8.695 6.002 1.00 74.06 936 GLU A O 1
ATOM 7012 N N . ALA A 1 937 ? 15.453 -9.200 8.188 1.00 85.50 937 ALA A N 1
ATOM 7013 C CA . ALA A 1 937 ? 14.383 -10.179 8.110 1.00 85.50 937 ALA A CA 1
ATOM 7014 C C . ALA A 1 937 ? 13.094 -9.556 8.653 1.00 85.50 937 ALA A C 1
ATOM 7016 O O . ALA A 1 937 ? 12.980 -9.252 9.840 1.00 85.50 937 ALA A O 1
ATOM 7017 N N . GLN A 1 938 ? 12.108 -9.363 7.776 1.00 87.69 938 GLN A N 1
ATOM 7018 C CA . GLN A 1 938 ? 10.798 -8.833 8.151 1.00 87.69 938 GLN A CA 1
ATOM 7019 C C . GLN A 1 938 ? 9.671 -9.646 7.513 1.00 87.69 938 GLN A C 1
ATOM 7021 O O . GLN A 1 938 ? 9.763 -10.046 6.350 1.00 87.69 938 GLN A O 1
ATOM 7026 N N . LEU A 1 939 ? 8.597 -9.871 8.270 1.00 88.50 939 LEU A N 1
ATOM 7027 C CA . LEU A 1 939 ? 7.321 -10.375 7.764 1.00 88.50 939 LEU A CA 1
ATOM 7028 C C . LEU A 1 939 ? 6.339 -9.213 7.607 1.00 88.50 939 LEU A C 1
ATOM 7030 O O . LEU A 1 939 ? 6.042 -8.530 8.585 1.00 88.50 939 LEU A O 1
ATOM 7034 N N . ALA A 1 940 ? 5.787 -9.011 6.407 1.00 87.19 940 ALA A N 1
ATOM 7035 C CA . ALA A 1 940 ? 4.644 -8.113 6.242 1.00 87.19 940 ALA A CA 1
ATOM 7036 C C . ALA A 1 940 ? 3.457 -8.676 7.003 1.00 87.19 940 ALA A C 1
ATOM 7038 O O . ALA A 1 940 ? 3.007 -9.790 6.722 1.00 87.19 940 ALA A O 1
ATOM 7039 N N . CYS A 1 941 ? 2.912 -7.877 7.910 1.00 91.62 941 CYS A N 1
ATOM 7040 C CA . CYS A 1 941 ? 1.709 -8.215 8.640 1.00 91.62 941 CYS A CA 1
ATOM 7041 C C . CYS A 1 941 ? 0.740 -7.031 8.680 1.00 91.62 941 CYS A C 1
ATOM 7043 O O . CYS A 1 941 ? 1.143 -5.873 8.687 1.00 91.62 941 CYS A O 1
ATOM 7045 N N . ARG A 1 942 ? -0.554 -7.315 8.753 1.00 92.56 942 ARG A N 1
ATOM 7046 C CA . ARG A 1 942 ? -1.612 -6.336 8.981 1.00 92.56 942 ARG A CA 1
ATOM 7047 C C . ARG A 1 942 ? -1.948 -6.305 10.476 1.00 92.56 942 ARG A C 1
ATOM 7049 O O . ARG A 1 942 ? -2.178 -7.374 11.054 1.00 92.56 942 ARG A O 1
ATOM 7056 N N . PRO A 1 943 ? -1.950 -5.135 11.133 1.00 93.25 943 PRO A N 1
ATOM 7057 C CA . PRO A 1 943 ? -2.288 -5.045 12.548 1.00 93.25 943 PRO A CA 1
ATOM 7058 C C . PRO A 1 943 ? -3.791 -5.263 12.768 1.00 93.25 943 PRO A C 1
ATOM 7060 O O . PRO A 1 943 ? -4.624 -4.850 11.967 1.00 93.25 943 PRO A O 1
ATOM 7063 N N . THR A 1 944 ? -4.145 -5.902 13.880 1.00 92.81 944 THR A N 1
ATOM 7064 C CA . THR A 1 944 ? -5.540 -6.013 14.351 1.00 92.81 944 THR A CA 1
ATOM 7065 C C . THR A 1 944 ? -5.876 -4.877 15.326 1.00 92.81 944 THR A C 1
ATOM 7067 O O . THR A 1 944 ? -4.989 -4.136 15.754 1.00 92.81 944 THR A O 1
ATOM 7070 N N . VAL A 1 945 ? -7.125 -4.802 15.808 1.00 90.06 945 VAL A N 1
ATOM 7071 C CA . VAL A 1 945 ? -7.552 -3.881 16.892 1.00 90.06 945 VAL A CA 1
ATOM 7072 C C . VAL A 1 945 ? -6.716 -3.961 18.177 1.00 90.06 945 VAL A C 1
ATOM 7074 O O . VAL A 1 945 ? -6.778 -3.061 19.010 1.00 90.06 945 VAL A O 1
ATOM 7077 N N . SER A 1 946 ? -5.915 -5.017 18.379 1.00 91.06 946 SER A N 1
ATOM 7078 C CA . SER A 1 946 ? -4.996 -5.090 19.522 1.00 91.06 946 SER A CA 1
ATOM 7079 C C . SER A 1 946 ? -3.660 -4.377 19.300 1.00 91.06 946 SER A C 1
ATOM 7081 O O . SER A 1 946 ? -2.862 -4.353 20.239 1.00 91.06 946 SER A O 1
ATOM 7083 N N . VAL A 1 947 ? -3.373 -3.903 18.080 1.00 93.19 947 VAL A N 1
ATOM 7084 C CA . VAL A 1 947 ? -2.087 -3.364 17.586 1.00 93.19 947 VAL A CA 1
ATOM 7085 C C . VAL A 1 947 ? -0.954 -4.403 17.579 1.00 93.19 947 VAL A C 1
ATOM 7087 O O . VAL A 1 947 ? -0.387 -4.712 16.541 1.00 93.19 947 VAL A O 1
ATOM 7090 N N . ARG A 1 948 ? -0.678 -5.037 18.722 1.00 94.06 948 ARG A N 1
ATOM 7091 C CA . ARG A 1 948 ? 0.387 -6.039 18.923 1.00 94.06 948 ARG A CA 1
ATOM 7092 C C . ARG A 1 948 ? 0.123 -7.444 18.364 1.00 94.06 948 ARG A C 1
ATOM 7094 O O . ARG A 1 948 ? 0.939 -8.340 18.553 1.00 94.06 948 ARG A O 1
ATOM 7101 N N . THR A 1 949 ? -1.061 -7.674 17.805 1.00 95.06 949 THR A N 1
ATOM 7102 C CA . THR A 1 949 ? -1.412 -8.936 17.146 1.00 95.06 949 THR A CA 1
ATOM 7103 C C . THR A 1 949 ? -1.546 -8.614 15.678 1.00 95.06 949 THR A C 1
ATOM 7105 O O . THR A 1 949 ? -2.379 -7.775 15.323 1.00 95.06 949 THR A O 1
ATOM 7108 N N . LEU A 1 950 ? -0.721 -9.251 14.857 1.00 95.94 950 LEU A N 1
ATOM 7109 C CA . LEU A 1 950 ? -0.607 -8.968 13.440 1.00 95.94 950 LEU A CA 1
ATOM 7110 C C . LEU A 1 950 ? -0.824 -10.249 12.637 1.00 95.94 950 LEU A C 1
ATOM 7112 O O . LEU A 1 950 ? -0.328 -11.308 13.012 1.00 95.94 950 LEU A O 1
ATOM 7116 N N . VAL A 1 951 ? -1.570 -10.156 11.544 1.00 95.50 951 VAL A N 1
ATOM 7117 C CA . VAL A 1 951 ? -1.828 -11.274 10.626 1.00 95.50 951 VAL A CA 1
ATOM 7118 C C . VAL A 1 951 ? -0.906 -11.125 9.426 1.00 95.50 951 VAL A C 1
ATOM 7120 O O . VAL A 1 951 ? -0.820 -10.029 8.882 1.00 95.50 951 VAL A O 1
ATOM 7123 N N . THR A 1 952 ? -0.207 -12.174 8.997 1.00 93.62 952 THR A N 1
ATOM 7124 C CA . THR A 1 952 ? 0.696 -12.082 7.838 1.00 93.62 952 THR A CA 1
ATOM 7125 C C . THR A 1 952 ? -0.063 -11.608 6.595 1.00 93.62 952 THR A C 1
ATOM 7127 O O . THR A 1 952 ? -1.140 -12.112 6.287 1.00 93.62 952 THR A O 1
ATOM 7130 N N . ALA A 1 953 ? 0.484 -10.625 5.877 1.00 86.00 953 ALA A N 1
ATOM 7131 C CA . ALA A 1 953 ? -0.184 -9.971 4.749 1.00 86.00 953 ALA A CA 1
ATOM 7132 C C . ALA A 1 953 ? -0.394 -10.921 3.558 1.00 86.00 953 ALA A C 1
ATOM 7134 O O . ALA A 1 953 ? -1.360 -10.792 2.809 1.00 86.00 953 ALA A O 1
ATOM 7135 N N . ALA A 1 954 ? 0.488 -11.908 3.409 1.00 82.88 954 ALA A N 1
ATOM 7136 C CA . ALA A 1 954 ? 0.355 -12.994 2.453 1.00 82.88 954 ALA A CA 1
ATOM 7137 C C . ALA A 1 954 ? 0.278 -14.341 3.178 1.00 82.88 954 ALA A C 1
ATOM 7139 O O . ALA A 1 954 ? 0.725 -14.489 4.322 1.00 82.88 954 ALA A O 1
ATOM 7140 N N . ALA A 1 955 ? -0.310 -15.324 2.500 1.00 84.50 955 ALA A N 1
ATOM 7141 C CA . ALA A 1 955 ? -0.217 -16.712 2.916 1.00 84.50 955 ALA A CA 1
ATOM 7142 C C . ALA A 1 955 ? 1.236 -17.207 2.801 1.00 84.50 955 ALA A C 1
ATOM 7144 O O . ALA A 1 955 ? 1.971 -16.790 1.907 1.00 84.50 955 ALA A O 1
ATOM 7145 N N . GLY A 1 956 ? 1.643 -18.100 3.704 1.00 84.19 956 GLY A N 1
ATOM 7146 C CA . GLY A 1 956 ? 2.899 -18.838 3.574 1.00 84.19 956 GLY A CA 1
ATOM 7147 C C . GLY A 1 956 ? 2.807 -19.934 2.508 1.00 84.19 956 GLY A C 1
ATOM 7148 O O . GLY A 1 956 ? 1.772 -20.099 1.858 1.00 84.19 956 GLY A O 1
ATOM 7149 N N . ARG A 1 957 ? 3.861 -20.749 2.374 1.00 85.56 957 ARG A N 1
ATOM 7150 C CA . ARG A 1 957 ? 3.955 -21.809 1.344 1.00 85.56 957 ARG A CA 1
ATOM 7151 C C . ARG A 1 957 ? 2.806 -22.828 1.335 1.00 85.56 957 ARG A C 1
ATOM 7153 O O . ARG A 1 957 ? 2.569 -23.466 0.318 1.00 85.56 957 ARG A O 1
ATOM 7160 N N . HIS A 1 958 ? 2.086 -22.958 2.450 1.00 84.94 958 HIS A N 1
ATOM 7161 C CA . HIS A 1 958 ? 0.938 -23.861 2.614 1.00 84.94 958 HIS A CA 1
ATOM 7162 C C . HIS A 1 958 ? -0.416 -23.217 2.285 1.00 84.94 958 HIS A C 1
ATOM 7164 O O . HIS A 1 958 ? -1.460 -23.772 2.621 1.00 84.94 958 HIS A O 1
ATOM 7170 N N . GLY A 1 959 ? -0.429 -22.014 1.705 1.00 83.06 959 GLY A N 1
ATOM 7171 C CA . GLY A 1 959 ? -1.665 -21.297 1.376 1.00 83.06 959 GLY A CA 1
ATOM 7172 C C . GLY A 1 959 ? -2.422 -20.743 2.591 1.00 83.06 959 GLY A C 1
ATOM 7173 O O . GLY A 1 959 ? -3.553 -20.292 2.445 1.00 83.06 959 GLY A O 1
ATOM 7174 N N . ARG A 1 960 ? -1.807 -20.740 3.786 1.00 87.00 960 ARG A N 1
ATOM 7175 C CA . ARG A 1 960 ? -2.392 -20.220 5.037 1.00 87.00 960 ARG A CA 1
ATOM 7176 C C . ARG A 1 960 ? -1.596 -19.058 5.615 1.00 87.00 960 ARG A C 1
ATOM 7178 O O . ARG A 1 960 ? -0.364 -19.032 5.524 1.00 87.00 960 ARG A O 1
ATOM 7185 N N . ARG A 1 961 ? -2.300 -18.114 6.239 1.00 92.56 961 ARG A N 1
ATOM 7186 C CA . ARG A 1 961 ? -1.715 -16.984 6.975 1.00 92.56 961 ARG A CA 1
ATOM 7187 C C . ARG A 1 961 ? -1.454 -17.366 8.433 1.00 92.56 961 ARG A C 1
ATOM 7189 O O . ARG A 1 961 ? -2.094 -18.261 8.978 1.00 92.56 961 ARG A O 1
ATOM 7196 N N . LEU A 1 962 ? -0.511 -16.675 9.069 1.00 93.81 962 LEU A N 1
ATOM 7197 C CA . LEU A 1 962 ? -0.242 -16.811 10.500 1.00 93.81 962 LEU A CA 1
ATOM 7198 C C . LEU A 1 962 ? -0.667 -15.541 11.233 1.00 93.81 962 LEU A C 1
ATOM 7200 O O . LEU A 1 962 ? -0.451 -14.430 10.753 1.00 93.81 962 LEU A O 1
ATOM 7204 N N . THR A 1 963 ? -1.226 -15.700 12.430 1.00 96.81 963 THR A N 1
ATOM 7205 C CA . THR A 1 963 ? -1.430 -14.590 13.362 1.00 96.81 963 THR A CA 1
ATOM 7206 C C . THR A 1 963 ? -0.303 -14.595 14.389 1.00 96.81 963 THR A C 1
ATOM 7208 O O . THR A 1 963 ? -0.137 -15.564 15.127 1.00 96.81 963 THR A O 1
ATOM 7211 N N . VAL A 1 964 ? 0.456 -13.506 14.472 1.00 97.25 964 VAL A N 1
ATOM 7212 C CA . VAL A 1 964 ? 1.584 -13.345 15.392 1.00 97.25 964 VAL A CA 1
ATOM 7213 C C . VAL A 1 964 ? 1.243 -12.294 16.439 1.00 97.25 964 VAL A C 1
ATOM 7215 O O . VAL A 1 964 ? 0.963 -11.141 16.120 1.00 97.25 964 VAL A O 1
ATOM 7218 N N . LYS A 1 965 ? 1.260 -12.687 17.710 1.00 97.50 965 LYS A N 1
ATOM 7219 C CA . LYS A 1 965 ? 1.047 -11.800 18.854 1.00 97.50 965 LYS A CA 1
ATOM 7220 C C . LYS A 1 965 ? 2.376 -11.573 19.558 1.00 97.50 965 LYS A C 1
ATOM 7222 O O . LYS A 1 965 ? 2.948 -12.521 20.085 1.00 97.50 965 LYS A O 1
ATOM 7227 N N . THR A 1 966 ? 2.842 -10.332 19.601 1.00 96.94 966 THR A N 1
ATOM 7228 C CA . THR A 1 966 ? 4.147 -9.969 20.173 1.00 96.94 966 THR A CA 1
ATOM 7229 C C . THR A 1 966 ? 4.018 -9.110 21.422 1.00 96.94 966 THR A C 1
ATOM 7231 O O . THR A 1 966 ? 3.004 -8.443 21.642 1.00 96.94 966 THR A O 1
ATOM 7234 N N . SER A 1 967 ? 5.062 -9.082 22.243 1.00 96.25 967 SER A N 1
ATOM 7235 C CA . SER A 1 967 ? 5.188 -8.071 23.291 1.00 96.25 967 SER A CA 1
ATOM 7236 C C . SER A 1 967 ? 5.284 -6.663 22.701 1.00 96.25 967 SER A C 1
ATOM 7238 O O . SER A 1 967 ? 5.965 -6.435 21.702 1.00 96.25 967 SER A O 1
ATOM 7240 N N . LEU A 1 968 ? 4.579 -5.724 23.333 1.00 95.62 968 LEU A N 1
ATOM 7241 C CA . LEU A 1 968 ? 4.590 -4.303 23.002 1.00 95.62 968 LEU A CA 1
ATOM 7242 C C . LEU A 1 968 ? 4.455 -3.501 24.301 1.00 95.62 968 LEU A C 1
ATOM 7244 O O . LEU A 1 968 ? 3.374 -3.454 24.891 1.00 95.62 968 LEU A O 1
ATOM 7248 N N . ASP A 1 969 ? 5.539 -2.893 24.779 1.00 94.00 969 ASP A N 1
ATOM 7249 C CA . ASP A 1 969 ? 5.540 -2.142 26.041 1.00 94.00 969 ASP A CA 1
ATOM 7250 C C . ASP A 1 969 ? 4.980 -0.713 25.898 1.00 94.00 969 ASP A C 1
ATOM 7252 O O . ASP A 1 969 ? 5.636 0.301 26.153 1.00 94.00 969 ASP A O 1
ATOM 7256 N N . VAL A 1 970 ? 3.720 -0.678 25.474 1.00 93.75 970 VAL A N 1
ATOM 7257 C CA . VAL A 1 970 ? 2.877 0.501 25.282 1.00 93.75 970 VAL A CA 1
ATOM 7258 C C . VAL A 1 970 ? 1.618 0.278 26.105 1.00 93.75 970 VAL A C 1
ATOM 7260 O O . VAL A 1 970 ? 1.071 -0.834 26.144 1.00 93.75 970 VAL A O 1
ATOM 7263 N N . GLN A 1 971 ? 1.150 1.318 26.786 1.00 92.06 971 GLN A N 1
ATOM 7264 C CA . GLN A 1 971 ? -0.120 1.250 27.493 1.00 92.06 971 GLN A CA 1
ATOM 7265 C C . GLN A 1 971 ? -1.248 1.549 26.510 1.00 92.06 971 GLN A C 1
ATOM 7267 O O . GLN A 1 971 ? -1.396 2.671 26.034 1.00 92.06 971 GLN A O 1
ATOM 7272 N N . LEU A 1 972 ? -2.061 0.528 26.246 1.00 90.69 972 LEU A N 1
ATOM 7273 C CA . LEU A 1 972 ? -3.312 0.666 25.505 1.00 90.69 972 LEU A CA 1
ATOM 7274 C C . LEU A 1 972 ? -4.448 0.414 26.491 1.00 90.69 972 LEU A C 1
ATOM 7276 O O . LEU A 1 972 ? -4.512 -0.681 27.063 1.00 90.69 972 LEU A O 1
ATOM 7280 N N . THR A 1 973 ? -5.349 1.375 26.693 1.00 85.44 973 THR A N 1
ATOM 7281 C CA . THR A 1 973 ? -6.340 1.388 27.798 1.00 85.44 973 THR A CA 1
ATOM 7282 C C . THR A 1 973 ? -5.654 1.353 29.181 1.00 85.44 973 THR A C 1
ATOM 7284 O O . THR A 1 973 ? -4.754 2.150 29.430 1.00 85.44 973 THR A O 1
ATOM 7287 N N . SER A 1 974 ? -6.012 0.433 30.083 1.00 80.56 974 SER A N 1
ATOM 7288 C CA . SER A 1 974 ? -5.494 0.385 31.465 1.00 80.56 974 SER A CA 1
ATOM 7289 C C . SER A 1 974 ? -4.282 -0.530 31.675 1.00 80.56 974 SER A C 1
ATOM 7291 O O . SER A 1 974 ? -3.864 -0.722 32.813 1.00 80.56 974 SER A O 1
ATOM 7293 N N . ARG A 1 975 ? -3.739 -1.178 30.631 1.00 83.25 975 ARG A N 1
ATOM 7294 C CA . ARG A 1 975 ? -2.625 -2.134 30.783 1.00 83.25 975 ARG A CA 1
ATOM 7295 C C . ARG A 1 975 ? -1.551 -1.964 29.718 1.00 83.25 975 ARG A C 1
ATOM 7297 O O . ARG A 1 975 ? -1.851 -1.773 28.538 1.00 83.25 975 ARG A O 1
ATOM 7304 N N . ARG A 1 976 ? -0.298 -2.140 30.145 1.00 89.25 976 ARG A N 1
ATOM 7305 C CA . ARG A 1 976 ? 0.851 -2.350 29.257 1.00 89.25 976 ARG A CA 1
ATOM 7306 C C . ARG A 1 976 ? 0.692 -3.663 28.498 1.00 89.25 976 ARG A C 1
ATOM 7308 O O . ARG A 1 976 ? 0.237 -4.664 29.055 1.00 89.25 976 ARG A O 1
ATOM 7315 N N . ARG A 1 977 ? 1.033 -3.663 27.211 1.00 92.44 977 ARG A N 1
ATOM 7316 C CA . ARG A 1 977 ? 0.764 -4.779 26.290 1.00 92.44 977 ARG A CA 1
ATOM 7317 C C . ARG A 1 977 ? 1.957 -5.725 26.123 1.00 92.44 977 ARG A C 1
ATOM 7319 O O . ARG A 1 977 ? 2.197 -6.262 25.041 1.00 92.44 977 ARG A O 1
ATOM 7326 N N . THR A 1 978 ? 2.626 -6.039 27.228 1.00 92.56 978 THR A N 1
ATOM 7327 C CA . THR A 1 978 ? 3.635 -7.105 27.316 1.00 92.56 978 THR A CA 1
ATOM 7328 C C . THR A 1 978 ? 2.985 -8.496 27.444 1.00 92.56 978 THR A C 1
ATOM 7330 O O . THR A 1 978 ? 1.762 -8.615 27.621 1.00 92.56 978 THR A O 1
ATOM 7333 N N . ILE A 1 979 ? 3.764 -9.568 27.283 1.00 93.19 979 ILE A N 1
ATOM 7334 C CA . ILE A 1 979 ? 3.297 -10.965 27.357 1.00 93.19 979 ILE A CA 1
ATOM 7335 C C . ILE A 1 979 ? 4.171 -11.698 28.370 1.00 93.19 979 ILE A C 1
ATOM 7337 O O . ILE A 1 979 ? 5.382 -11.580 28.308 1.00 93.19 979 ILE A O 1
ATOM 7341 N N . SER A 1 980 ? 3.580 -12.431 29.317 1.00 91.81 980 SER A N 1
ATOM 7342 C CA . SER A 1 980 ? 4.367 -13.197 30.291 1.00 91.81 980 SER A CA 1
ATOM 7343 C C . SER A 1 980 ? 4.786 -14.572 29.773 1.00 91.81 980 SER A C 1
ATOM 7345 O O . SER A 1 980 ? 4.015 -15.176 29.022 1.00 91.81 980 SER A O 1
ATOM 7347 N N . PRO A 1 981 ? 5.895 -15.138 30.284 1.00 91.62 981 PRO A N 1
ATOM 7348 C CA . PRO A 1 981 ? 6.255 -16.536 30.036 1.00 91.62 981 PRO A CA 1
ATOM 7349 C C . PRO A 1 981 ? 5.145 -17.529 30.416 1.00 91.62 981 PRO A C 1
ATOM 7351 O O . PRO A 1 981 ? 4.872 -18.493 29.710 1.00 91.62 981 PRO A O 1
ATOM 7354 N N . ALA A 1 982 ? 4.396 -17.250 31.489 1.00 91.69 982 ALA A N 1
ATOM 7355 C CA . ALA A 1 982 ? 3.234 -18.066 31.846 1.00 91.69 982 ALA A CA 1
ATOM 7356 C C . ALA A 1 982 ? 2.128 -18.035 30.771 1.00 91.69 982 ALA A C 1
ATOM 7358 O O . ALA A 1 982 ? 1.424 -19.025 30.583 1.00 91.69 982 ALA A O 1
ATOM 7359 N N . THR A 1 983 ? 1.974 -16.914 30.056 1.00 92.81 983 THR A N 1
ATOM 7360 C CA . THR A 1 983 ? 1.011 -16.785 28.951 1.00 92.81 983 THR A CA 1
ATOM 7361 C C . THR A 1 983 ? 1.485 -17.554 27.722 1.00 92.81 983 THR A C 1
ATOM 7363 O O . THR A 1 983 ? 0.700 -18.311 27.157 1.00 92.81 983 THR A O 1
ATOM 7366 N N . THR A 1 984 ? 2.760 -17.407 27.339 1.00 93.75 984 THR A N 1
ATOM 7367 C CA . THR A 1 984 ? 3.344 -18.154 26.209 1.00 93.75 984 THR A CA 1
ATOM 7368 C C . THR A 1 984 ? 3.336 -19.660 26.466 1.00 93.75 984 THR A C 1
ATOM 7370 O O . THR A 1 984 ? 3.089 -20.435 25.548 1.00 93.75 984 THR A O 1
ATOM 7373 N N . GLY A 1 985 ? 3.509 -20.061 27.728 1.00 92.44 985 GLY A N 1
ATOM 7374 C CA . GLY A 1 985 ? 3.447 -21.447 28.166 1.00 92.44 985 GLY A CA 1
ATOM 7375 C C . GLY A 1 985 ? 2.042 -22.043 28.221 1.00 92.44 985 GLY A C 1
ATOM 7376 O O . GLY A 1 985 ? 1.840 -23.178 27.791 1.00 92.44 985 GLY A O 1
ATOM 7377 N N . ASN A 1 986 ? 1.068 -21.352 28.816 1.00 93.44 986 ASN A N 1
ATOM 7378 C CA . ASN A 1 986 ? -0.272 -21.920 29.015 1.00 93.44 986 ASN A CA 1
ATOM 7379 C C . ASN A 1 986 ? -1.150 -21.833 27.759 1.00 93.44 986 ASN A C 1
ATOM 7381 O O . ASN A 1 986 ? -1.991 -22.708 27.565 1.00 93.44 986 ASN A O 1
ATOM 7385 N N . GLY A 1 987 ? -0.967 -20.804 26.926 1.00 92.75 987 GLY A N 1
ATOM 7386 C CA . GLY A 1 987 ? -1.815 -20.508 25.767 1.00 92.75 987 GLY A CA 1
ATOM 7387 C C . GLY A 1 987 ? -2.001 -21.683 24.798 1.00 92.75 987 GLY A C 1
ATOM 7388 O O . GLY A 1 987 ? -3.139 -22.132 24.610 1.00 92.75 987 GLY A O 1
ATOM 7389 N N . PRO A 1 988 ? -0.915 -22.259 24.242 1.00 93.44 988 PRO A N 1
ATOM 7390 C CA . PRO A 1 988 ? -1.021 -23.386 23.316 1.00 93.44 988 PRO A CA 1
ATOM 7391 C C . PRO A 1 988 ? -1.639 -24.645 23.931 1.00 93.44 988 PRO A C 1
ATOM 7393 O O . PRO A 1 988 ? -2.545 -25.262 23.365 1.00 93.44 988 PRO A O 1
ATOM 7396 N N . ARG A 1 989 ? -1.232 -24.985 25.160 1.00 92.25 989 ARG A N 1
ATOM 7397 C CA . ARG A 1 989 ? -1.763 -26.145 25.898 1.00 92.25 989 ARG A CA 1
ATOM 7398 C C . ARG A 1 989 ? -3.259 -26.001 26.185 1.00 92.25 989 ARG A C 1
ATOM 7400 O O . ARG A 1 989 ? -4.022 -26.954 26.030 1.00 92.25 989 ARG A O 1
ATOM 7407 N N . MET A 1 990 ? -3.685 -24.802 26.572 1.00 92.69 990 MET A N 1
ATOM 7408 C CA . MET A 1 990 ? -5.089 -24.493 26.824 1.00 92.69 990 MET A CA 1
ATOM 7409 C C . MET A 1 990 ? -5.913 -24.481 25.534 1.00 92.69 990 MET A C 1
ATOM 7411 O O . MET A 1 990 ? -7.042 -24.960 25.534 1.00 92.69 990 MET A O 1
ATOM 7415 N N . SER A 1 991 ? -5.345 -24.005 24.425 1.00 94.06 991 SER A N 1
ATOM 7416 C CA . SER A 1 991 ? -5.995 -24.037 23.110 1.00 94.06 991 SER A CA 1
ATOM 7417 C C . SER A 1 991 ? -6.342 -25.465 22.687 1.00 94.06 991 SER A C 1
ATOM 7419 O O . SER A 1 991 ? -7.487 -25.731 22.324 1.00 94.06 991 SER A O 1
ATOM 7421 N N . CYS A 1 992 ? -5.386 -26.393 22.816 1.00 91.88 992 CYS A N 1
ATOM 7422 C CA . CYS A 1 992 ? -5.584 -27.815 22.522 1.00 91.88 992 CYS A CA 1
ATOM 7423 C C . CYS A 1 992 ? -6.669 -28.447 23.414 1.00 91.88 992 CYS A C 1
ATOM 7425 O O . CYS A 1 992 ? -7.519 -29.208 22.945 1.00 91.88 992 CYS A O 1
ATOM 7427 N N . LEU A 1 993 ? -6.694 -28.101 24.706 1.00 93.12 993 LEU A N 1
ATOM 7428 C CA . LEU A 1 993 ? -7.762 -28.539 25.601 1.00 93.12 993 LEU A CA 1
ATOM 7429 C C . LEU A 1 993 ? -9.127 -27.989 25.161 1.00 93.12 993 LEU A C 1
ATOM 7431 O O . LEU A 1 993 ? -10.062 -28.765 24.985 1.00 93.12 993 LEU A O 1
ATOM 7435 N N . LEU A 1 994 ? -9.241 -26.677 24.950 1.00 94.00 994 LEU A N 1
ATOM 7436 C CA . LEU A 1 994 ? -10.498 -26.023 24.582 1.00 94.00 994 LEU A CA 1
ATOM 7437 C C . LEU A 1 994 ? -11.059 -26.534 23.255 1.00 94.00 994 LEU A C 1
ATOM 7439 O O . LEU A 1 994 ? -12.267 -26.714 23.151 1.00 94.00 994 LEU A O 1
ATOM 7443 N N . GLN A 1 995 ? -10.214 -26.808 22.260 1.00 92.88 995 GLN A N 1
ATOM 7444 C CA . GLN A 1 995 ? -10.663 -27.391 20.993 1.00 92.88 995 GLN A CA 1
ATOM 7445 C C . GLN A 1 995 ? -11.372 -28.732 21.196 1.00 92.88 995 GLN A C 1
ATOM 7447 O O . GLN A 1 995 ? -12.451 -28.929 20.640 1.00 92.88 995 GLN A O 1
ATOM 7452 N N . ARG A 1 996 ? -10.813 -29.615 22.034 1.00 92.88 996 ARG A N 1
ATOM 7453 C CA . ARG A 1 996 ? -11.442 -30.902 22.373 1.00 92.88 996 ARG A CA 1
ATOM 7454 C C . ARG A 1 996 ? -12.754 -30.698 23.127 1.00 92.88 996 ARG A C 1
ATOM 7456 O O . ARG A 1 996 ? -13.790 -31.182 22.688 1.00 92.88 996 ARG A O 1
ATOM 7463 N N . LEU A 1 997 ? -12.734 -29.895 24.196 1.00 93.88 997 LEU A N 1
ATOM 7464 C CA . LEU A 1 997 ? -13.927 -29.650 25.018 1.00 93.88 997 LEU A CA 1
ATOM 7465 C C . LEU A 1 997 ? -15.092 -29.065 24.205 1.00 93.88 997 LEU A C 1
ATOM 7467 O O . LEU A 1 997 ? -16.234 -29.480 24.387 1.00 93.88 997 LEU A O 1
ATOM 7471 N N . LEU A 1 998 ? -14.811 -28.124 23.299 1.00 92.75 998 LEU A N 1
ATOM 7472 C CA . LEU A 1 998 ? -15.833 -27.492 22.461 1.00 92.75 998 LEU A CA 1
ATOM 7473 C C . LEU A 1 998 ? -16.356 -28.420 21.352 1.00 92.75 998 LEU A C 1
ATOM 7475 O O . LEU A 1 998 ? -17.523 -28.307 20.968 1.00 92.75 998 LEU A O 1
ATOM 7479 N N . ALA A 1 999 ? -15.523 -29.326 20.832 1.00 90.19 999 ALA A N 1
ATOM 7480 C CA . ALA A 1 999 ? -15.931 -30.315 19.834 1.00 90.19 999 ALA A CA 1
ATOM 7481 C C . ALA A 1 999 ? -16.786 -31.446 20.439 1.00 90.19 999 ALA A C 1
ATOM 7483 O O . ALA A 1 999 ? -17.702 -31.961 19.783 1.00 90.19 999 ALA A O 1
ATOM 7484 N N . ASP A 1 1000 ? -16.519 -31.807 21.694 1.00 88.00 1000 ASP A N 1
ATOM 7485 C CA . ASP A 1 1000 ? -17.183 -32.910 22.390 1.00 88.00 1000 ASP A CA 1
ATOM 7486 C C . ASP A 1 1000 ? -18.520 -32.504 23.038 1.00 88.00 1000 ASP A C 1
ATOM 7488 O O . ASP A 1 1000 ? -19.415 -33.346 23.174 1.00 88.00 1000 ASP A O 1
ATOM 7492 N N . ASP A 1 1001 ? -18.714 -31.224 23.377 1.00 85.69 1001 ASP A N 1
ATOM 7493 C CA . ASP A 1 1001 ? -19.952 -30.737 23.996 1.00 85.69 1001 ASP A CA 1
ATOM 7494 C C . ASP A 1 1001 ? -21.058 -30.457 22.945 1.00 85.69 1001 ASP A C 1
ATOM 7496 O O . ASP A 1 1001 ? -20.868 -29.647 22.031 1.00 85.69 1001 ASP A O 1
ATOM 7500 N N . PRO A 1 1002 ? -22.251 -31.082 23.057 1.00 84.75 1002 PRO A N 1
ATOM 7501 C CA . PRO A 1 1002 ? -23.361 -30.872 22.123 1.00 84.75 1002 PRO A CA 1
ATOM 7502 C C . PRO A 1 1002 ? -23.858 -29.424 22.012 1.00 84.75 1002 PRO A C 1
ATOM 7504 O O . PRO A 1 1002 ? -24.391 -29.044 20.971 1.00 84.75 1002 PRO A O 1
ATOM 7507 N N . SER A 1 1003 ? -23.706 -28.621 23.069 1.00 83.12 1003 SER A N 1
ATOM 7508 C CA . SER A 1 1003 ? -24.137 -27.217 23.084 1.00 83.12 1003 SER A CA 1
ATOM 7509 C C . SER A 1 1003 ? -23.218 -26.305 22.267 1.00 83.12 1003 SER A C 1
ATOM 7511 O O . SER A 1 1003 ? -23.668 -25.271 21.768 1.00 83.12 1003 SER A O 1
ATOM 7513 N N . THR A 1 1004 ? -21.961 -26.709 22.062 1.00 89.50 1004 THR A N 1
ATOM 7514 C CA . THR A 1 1004 ? -20.946 -25.932 21.337 1.00 89.50 1004 THR A CA 1
ATOM 7515 C C . THR A 1 1004 ? -20.552 -26.539 19.995 1.00 89.50 1004 THR A C 1
ATOM 7517 O O . THR A 1 1004 ? -20.090 -25.802 19.121 1.00 89.50 1004 THR A O 1
ATOM 7520 N N . ARG A 1 1005 ? -20.750 -27.848 19.785 1.00 90.75 1005 ARG A N 1
ATOM 7521 C CA . ARG A 1 1005 ? -20.341 -28.565 18.566 1.00 90.75 1005 ARG A CA 1
ATOM 7522 C C . ARG A 1 1005 ? -20.859 -27.882 17.297 1.00 90.75 1005 ARG A C 1
ATOM 7524 O O . ARG A 1 1005 ? -22.062 -27.730 17.098 1.00 90.75 1005 ARG A O 1
ATOM 7531 N N . GLY A 1 1006 ? -19.931 -27.470 16.430 1.00 87.25 1006 GLY A N 1
ATOM 7532 C CA . GLY A 1 1006 ? -20.230 -26.780 15.167 1.00 87.25 1006 GLY A CA 1
ATOM 7533 C C . GLY A 1 1006 ? -20.742 -25.339 15.317 1.00 87.25 1006 GLY A C 1
ATOM 7534 O O . GLY A 1 1006 ? -21.038 -24.699 14.312 1.00 87.25 1006 GLY A O 1
ATOM 7535 N N . ARG A 1 1007 ? -20.843 -24.820 16.547 1.00 92.31 1007 ARG A N 1
ATOM 7536 C CA . ARG A 1 1007 ? -21.369 -23.484 16.881 1.00 92.31 1007 ARG A CA 1
ATOM 7537 C C . ARG A 1 1007 ? -20.307 -22.568 17.479 1.00 92.31 1007 ARG A C 1
ATOM 7539 O O . ARG A 1 1007 ? -20.314 -21.373 17.200 1.00 92.31 1007 ARG A O 1
ATOM 7546 N N . VAL A 1 1008 ? -19.401 -23.123 18.281 1.00 94.56 1008 VAL A N 1
ATOM 7547 C CA . VAL A 1 1008 ? -18.325 -22.393 18.956 1.00 94.56 1008 VAL A CA 1
ATOM 7548 C C . VAL A 1 1008 ? -16.997 -23.044 18.608 1.00 94.56 1008 VAL A C 1
ATOM 7550 O O . VAL A 1 1008 ? -16.841 -24.256 18.746 1.00 94.56 1008 VAL A O 1
ATOM 7553 N N . VAL A 1 1009 ? -16.039 -22.244 18.149 1.00 94.62 1009 VAL A N 1
ATOM 7554 C CA . VAL A 1 1009 ? -14.735 -22.731 17.688 1.00 94.62 1009 VAL A CA 1
ATOM 7555 C C . VAL A 1 1009 ? -13.618 -21.986 18.408 1.00 94.62 1009 VAL A C 1
ATOM 7557 O O . VAL A 1 1009 ? -13.607 -20.759 18.474 1.00 94.62 1009 VAL A O 1
ATOM 7560 N N . CYS A 1 1010 ? -12.658 -22.734 18.944 1.00 94.69 1010 CYS A N 1
ATOM 7561 C CA . CYS A 1 1010 ? -11.419 -22.183 19.483 1.00 94.69 1010 CYS A CA 1
ATOM 7562 C C . CYS A 1 1010 ? -10.438 -21.929 18.331 1.00 94.69 1010 CYS A C 1
ATOM 7564 O O . CYS A 1 1010 ? -10.070 -22.874 17.630 1.00 94.69 1010 CYS A O 1
ATOM 7566 N N . VAL A 1 1011 ? -10.007 -20.674 18.157 1.00 95.62 1011 VAL A N 1
ATOM 7567 C CA . VAL A 1 1011 ? -8.892 -20.325 17.265 1.00 95.62 1011 VAL A CA 1
ATOM 7568 C C . VAL A 1 1011 ? -7.590 -20.547 18.041 1.00 95.62 1011 VAL A C 1
ATOM 7570 O O . VAL A 1 1011 ? -7.279 -19.751 18.935 1.00 95.62 1011 VAL A O 1
ATOM 7573 N N . PRO A 1 1012 ? -6.833 -21.618 17.750 1.00 94.75 1012 PRO A N 1
ATOM 7574 C CA . PRO A 1 1012 ? -5.775 -22.082 18.626 1.00 94.75 1012 PRO A CA 1
ATOM 7575 C C . PRO A 1 1012 ? -4.553 -21.174 18.578 1.00 94.75 1012 PRO A C 1
ATOM 7577 O O . PRO A 1 1012 ? -4.085 -20.783 17.506 1.00 94.75 1012 PRO A O 1
ATOM 7580 N N . GLU A 1 1013 ? -3.997 -20.898 19.754 1.00 95.75 1013 GLU A N 1
ATOM 7581 C CA . GLU A 1 1013 ? -2.601 -20.492 19.887 1.00 95.75 1013 GLU A CA 1
ATOM 7582 C C . GLU A 1 1013 ? -1.749 -21.739 19.614 1.00 95.75 1013 GLU A C 1
ATOM 7584 O O . GLU A 1 1013 ? -1.913 -22.761 20.271 1.00 95.75 1013 GLU A O 1
ATOM 7589 N N . LEU A 1 1014 ? -0.921 -21.690 18.575 1.00 95.50 1014 LEU A N 1
ATOM 7590 C CA . LEU A 1 1014 ? -0.197 -22.841 18.037 1.00 95.50 1014 LEU A CA 1
ATOM 7591 C C . LEU A 1 1014 ? 1.072 -23.122 18.841 1.00 95.50 1014 LEU A C 1
ATOM 7593 O O . LEU A 1 1014 ? 1.295 -24.248 19.259 1.00 95.50 1014 LEU A O 1
ATOM 7597 N N . ALA A 1 1015 ? 1.877 -22.086 19.079 1.00 97.38 1015 ALA A N 1
ATOM 7598 C CA . ALA A 1 1015 ? 3.151 -22.168 19.786 1.00 97.38 1015 ALA A CA 1
ATOM 7599 C C . ALA A 1 1015 ? 3.454 -20.838 20.488 1.00 97.38 1015 ALA A C 1
ATOM 7601 O O . ALA A 1 1015 ? 2.966 -19.781 20.071 1.00 97.38 1015 ALA A O 1
ATOM 7602 N N . GLY A 1 1016 ? 4.272 -20.880 21.538 1.00 96.94 1016 GLY A N 1
ATOM 7603 C CA . GLY A 1 1016 ? 4.695 -19.710 22.305 1.00 96.94 1016 GLY A CA 1
ATOM 7604 C C . GLY A 1 1016 ? 6.190 -19.717 22.594 1.00 96.94 1016 GLY A C 1
ATOM 7605 O O . GLY A 1 1016 ? 6.784 -20.773 22.788 1.00 96.94 1016 GLY A O 1
ATOM 7606 N N . ILE A 1 1017 ? 6.800 -18.535 22.636 1.00 97.00 1017 ILE A N 1
ATOM 7607 C CA . ILE A 1 1017 ? 8.217 -18.364 22.961 1.00 97.00 1017 ILE A CA 1
ATOM 7608 C C . ILE A 1 1017 ? 8.421 -17.106 23.810 1.00 97.00 1017 ILE A C 1
ATOM 7610 O O . ILE A 1 1017 ? 7.775 -16.084 23.570 1.00 97.00 1017 ILE A O 1
ATOM 7614 N N . ALA A 1 1018 ? 9.292 -17.178 24.812 1.00 95.38 1018 ALA A N 1
ATOM 7615 C CA . ALA A 1 1018 ? 9.660 -16.055 25.673 1.00 95.38 1018 ALA A CA 1
ATOM 7616 C C . ALA A 1 1018 ? 11.160 -16.072 25.988 1.00 95.38 1018 ALA A C 1
ATOM 7618 O O . ALA A 1 1018 ? 11.781 -17.132 25.971 1.00 95.38 1018 ALA A O 1
ATOM 7619 N N . PHE A 1 1019 ? 11.731 -14.910 26.297 1.00 93.75 1019 PHE A N 1
ATOM 7620 C CA . PHE A 1 1019 ? 13.089 -14.801 26.825 1.00 93.75 1019 PHE A CA 1
ATOM 7621 C C . PHE A 1 1019 ? 13.178 -15.371 28.250 1.00 93.75 1019 PHE A C 1
ATOM 7623 O O . PHE A 1 1019 ? 12.304 -15.118 29.084 1.00 93.75 1019 PHE A O 1
ATOM 7630 N N . ALA A 1 1020 ? 14.237 -16.133 28.521 1.00 90.50 1020 ALA A N 1
ATOM 7631 C CA . ALA A 1 1020 ? 14.573 -16.665 29.836 1.00 90.50 1020 ALA A CA 1
ATOM 7632 C C . ALA A 1 1020 ? 15.745 -15.849 30.413 1.00 90.50 1020 ALA A C 1
ATOM 7634 O O . ALA A 1 1020 ? 16.872 -16.019 29.947 1.00 90.50 1020 ALA A O 1
ATOM 7635 N N . PRO A 1 1021 ? 15.522 -14.951 31.392 1.00 79.94 1021 PRO A N 1
ATOM 7636 C CA . PRO A 1 1021 ? 16.621 -14.188 31.969 1.00 79.94 1021 PRO A CA 1
ATOM 7637 C C . PRO A 1 1021 ? 17.570 -15.094 32.773 1.00 79.94 1021 PRO A C 1
ATOM 7639 O O . PRO A 1 1021 ? 17.119 -16.086 33.361 1.00 79.94 1021 PRO A O 1
ATOM 7642 N N . PRO A 1 1022 ? 18.865 -14.737 32.872 1.00 78.19 1022 PRO A N 1
ATOM 7643 C CA . PRO A 1 1022 ? 19.803 -15.429 33.746 1.00 78.19 1022 PRO A CA 1
ATOM 7644 C C . PRO A 1 1022 ? 19.325 -15.449 35.213 1.00 78.19 1022 PRO A C 1
ATOM 7646 O O . PRO A 1 1022 ? 18.681 -14.492 35.668 1.00 78.19 1022 PRO A O 1
ATOM 7649 N N . PRO A 1 1023 ? 19.663 -16.495 35.993 1.00 71.81 1023 PRO A N 1
ATOM 7650 C CA . PRO A 1 1023 ? 19.314 -16.566 37.410 1.00 71.81 1023 PRO A CA 1
ATOM 7651 C C . PRO A 1 1023 ? 19.806 -15.333 38.186 1.00 71.81 1023 PRO A C 1
ATOM 7653 O O . PRO A 1 1023 ? 20.975 -14.971 38.099 1.00 71.81 1023 PRO A O 1
ATOM 7656 N N . GLY A 1 1024 ? 18.925 -14.703 38.972 1.00 65.31 1024 GLY A N 1
ATOM 7657 C CA . GLY A 1 1024 ? 19.275 -13.567 39.841 1.00 65.31 1024 GLY A CA 1
ATOM 7658 C C . GLY A 1 1024 ? 18.990 -12.167 39.280 1.00 65.31 1024 GLY A C 1
ATOM 7659 O O . GLY A 1 1024 ? 19.195 -11.197 40.005 1.00 65.31 1024 GLY A O 1
ATOM 7660 N N . ASN A 1 1025 ? 18.456 -12.036 38.057 1.00 61.84 1025 ASN A N 1
ATOM 7661 C CA . ASN A 1 1025 ? 18.081 -10.738 37.469 1.00 61.84 1025 ASN A CA 1
ATOM 7662 C C . ASN A 1 1025 ? 16.608 -10.693 36.966 1.00 61.84 1025 ASN A C 1
ATOM 7664 O O . ASN A 1 1025 ? 16.366 -10.558 35.763 1.00 61.84 1025 ASN A O 1
ATOM 7668 N N . PRO A 1 1026 ? 15.598 -10.832 37.857 1.00 63.84 1026 PRO A N 1
ATOM 7669 C CA . PRO A 1 1026 ? 14.199 -11.064 37.483 1.00 63.84 1026 PRO A CA 1
ATOM 7670 C C . PRO A 1 1026 ? 13.410 -9.754 37.322 1.00 63.84 1026 PRO A C 1
ATOM 7672 O O . PRO A 1 1026 ? 12.395 -9.533 37.987 1.00 63.84 1026 PRO A O 1
ATOM 7675 N N . ALA A 1 1027 ? 13.878 -8.830 36.481 1.00 77.38 1027 ALA A N 1
ATOM 7676 C CA . ALA A 1 1027 ? 13.096 -7.629 36.191 1.00 77.38 1027 ALA A CA 1
ATOM 7677 C C . ALA A 1 1027 ? 11.855 -8.005 35.345 1.00 77.38 1027 ALA A C 1
ATOM 7679 O O . ALA A 1 1027 ? 12.015 -8.516 34.230 1.00 77.38 1027 ALA A O 1
ATOM 7680 N N . PRO A 1 1028 ? 10.610 -7.723 35.794 1.00 77.56 1028 PRO A N 1
ATOM 7681 C CA . PRO A 1 1028 ? 9.405 -8.108 35.052 1.00 77.56 1028 PRO A CA 1
ATOM 7682 C C . PRO A 1 1028 ? 9.300 -7.490 33.650 1.00 77.56 1028 PRO A C 1
ATOM 7684 O O . PRO A 1 1028 ? 8.606 -8.038 32.792 1.00 77.56 1028 PRO A O 1
ATOM 7687 N N . SER A 1 1029 ? 9.957 -6.350 33.406 1.00 83.38 1029 SER A N 1
ATOM 7688 C CA . SER A 1 1029 ? 10.053 -5.729 32.079 1.00 83.38 1029 SER A CA 1
ATOM 7689 C C . SER A 1 1029 ? 10.836 -6.603 31.096 1.00 83.38 1029 SER A C 1
ATOM 7691 O O . SER A 1 1029 ? 10.401 -6.763 29.954 1.00 83.38 1029 SER A O 1
ATOM 7693 N N . ARG A 1 1030 ? 11.918 -7.244 31.555 1.00 87.31 1030 ARG A N 1
ATOM 7694 C CA . ARG A 1 1030 ? 12.790 -8.124 30.760 1.00 87.31 1030 ARG A CA 1
ATOM 7695 C C . ARG A 1 1030 ? 12.127 -9.466 30.467 1.00 87.31 1030 ARG A C 1
ATOM 7697 O O . ARG A 1 1030 ? 12.065 -9.899 29.325 1.00 87.31 1030 ARG A O 1
ATOM 7704 N N . GLU A 1 1031 ? 11.511 -10.094 31.465 1.00 85.44 1031 GLU A N 1
ATOM 7705 C CA . GLU A 1 1031 ? 10.803 -11.373 31.265 1.00 85.44 1031 GLU A CA 1
ATOM 7706 C C . GLU A 1 1031 ? 9.643 -11.270 30.269 1.00 85.44 1031 GLU A C 1
ATOM 7708 O O . GLU A 1 1031 ? 9.284 -12.240 29.604 1.00 85.44 1031 GLU A O 1
ATOM 7713 N N . ARG A 1 1032 ? 9.012 -10.093 30.196 1.00 90.81 1032 ARG A N 1
ATOM 7714 C CA . ARG A 1 1032 ? 7.789 -9.882 29.413 1.00 90.81 1032 ARG A CA 1
ATOM 7715 C C . ARG A 1 1032 ? 8.015 -9.089 28.134 1.00 90.81 1032 ARG A C 1
ATOM 7717 O O . ARG A 1 1032 ? 7.098 -8.979 27.315 1.00 90.81 1032 ARG A O 1
ATOM 7724 N N . GLY A 1 1033 ? 9.189 -8.485 27.978 1.00 91.50 1033 GLY A N 1
ATOM 7725 C CA . GLY A 1 1033 ? 9.504 -7.553 26.901 1.00 91.50 1033 GLY A CA 1
ATOM 7726 C C . GLY A 1 1033 ? 9.873 -8.238 25.587 1.00 91.50 1033 GLY A C 1
ATOM 7727 O O . GLY A 1 1033 ? 9.732 -7.614 24.536 1.00 91.50 1033 GLY A O 1
ATOM 7728 N N . LEU A 1 1034 ? 10.280 -9.509 25.631 1.00 95.19 1034 LEU A N 1
ATOM 7729 C CA . LEU A 1 1034 ? 10.640 -10.300 24.458 1.00 95.19 1034 LEU A CA 1
ATOM 7730 C C . LEU A 1 1034 ? 9.900 -11.643 24.479 1.00 95.19 1034 LEU A C 1
ATOM 7732 O O . LEU A 1 1034 ? 10.352 -12.638 25.038 1.00 95.19 1034 LEU A O 1
ATOM 7736 N N . SER A 1 1035 ? 8.688 -11.645 23.930 1.00 95.69 1035 SER A N 1
ATOM 7737 C CA . SER A 1 1035 ? 7.818 -12.820 23.870 1.00 95.69 1035 SER A CA 1
ATOM 7738 C C . SER A 1 1035 ? 6.910 -12.761 22.647 1.00 95.69 1035 SER A C 1
ATOM 7740 O O . SER A 1 1035 ? 6.476 -11.679 22.235 1.00 95.69 1035 SER A O 1
ATOM 7742 N N . ALA A 1 1036 ? 6.589 -13.931 22.100 1.00 97.19 1036 ALA A N 1
ATOM 7743 C CA . ALA A 1 1036 ? 5.693 -14.082 20.965 1.00 97.19 1036 ALA A CA 1
ATOM 7744 C C . ALA A 1 1036 ? 4.804 -15.329 21.093 1.00 97.19 1036 ALA A C 1
ATOM 7746 O O . ALA A 1 1036 ? 5.179 -16.335 21.696 1.00 97.19 1036 ALA A O 1
ATOM 7747 N N . LEU A 1 1037 ? 3.616 -15.253 20.501 1.00 97.19 1037 LEU A N 1
ATOM 7748 C CA . LEU A 1 1037 ? 2.660 -16.346 20.343 1.00 97.19 1037 LEU A CA 1
ATOM 7749 C C . LEU A 1 1037 ? 2.238 -16.422 18.877 1.00 97.19 1037 LEU A C 1
ATOM 7751 O O . LEU A 1 1037 ? 1.848 -15.407 18.294 1.00 97.19 1037 LEU A O 1
ATOM 7755 N N . LEU A 1 1038 ? 2.267 -17.622 18.305 1.00 97.06 1038 LEU A N 1
ATOM 7756 C CA . LEU A 1 1038 ? 1.645 -17.906 17.015 1.00 97.06 1038 LEU A CA 1
ATOM 7757 C C . LEU A 1 1038 ? 0.222 -18.402 17.232 1.00 97.06 1038 LEU A C 1
ATOM 7759 O O . LEU A 1 1038 ? -0.057 -19.130 18.181 1.00 97.06 1038 LEU A O 1
ATOM 7763 N N . ARG A 1 1039 ? -0.681 -18.022 16.337 1.00 95.31 1039 ARG A N 1
ATOM 7764 C CA . ARG A 1 1039 ? -2.089 -18.416 16.336 1.00 95.31 1039 ARG A CA 1
ATOM 7765 C C . ARG A 1 1039 ? -2.536 -18.680 14.899 1.00 95.31 1039 ARG A C 1
ATOM 7767 O O . ARG A 1 1039 ? -2.049 -18.027 13.975 1.00 95.31 1039 ARG A O 1
ATOM 7774 N N . ALA A 1 1040 ? -3.470 -19.613 14.721 1.00 94.81 1040 ALA A N 1
ATOM 7775 C CA . ALA A 1 1040 ? -4.139 -19.808 13.434 1.00 94.81 1040 ALA A CA 1
ATOM 7776 C C . ALA A 1 1040 ? -4.882 -18.532 12.987 1.00 94.81 1040 ALA A C 1
ATOM 7778 O O . ALA A 1 1040 ? -5.330 -17.746 13.831 1.00 94.81 1040 ALA A O 1
ATOM 7779 N N . ASP A 1 1041 ? -5.034 -18.325 11.678 1.00 94.00 1041 ASP A N 1
ATOM 7780 C CA . ASP A 1 1041 ? -5.880 -17.249 11.159 1.00 94.00 1041 ASP A CA 1
ATOM 7781 C C . ASP A 1 1041 ? -7.363 -17.619 11.385 1.00 94.00 1041 ASP A C 1
ATOM 7783 O O . ASP A 1 1041 ? -7.787 -18.711 11.001 1.00 94.00 1041 ASP A O 1
ATOM 7787 N N . PRO A 1 1042 ? -8.188 -16.755 12.012 1.00 93.06 1042 PRO A N 1
ATOM 7788 C CA . PRO A 1 1042 ? -9.627 -16.990 12.111 1.00 93.06 1042 PRO A CA 1
ATOM 7789 C C . PRO A 1 1042 ? -10.322 -17.247 10.763 1.00 93.06 1042 PRO A C 1
ATOM 7791 O O . PRO A 1 1042 ? -11.340 -17.940 10.736 1.00 93.06 1042 PRO A O 1
ATOM 7794 N N . ALA A 1 1043 ? -9.784 -16.719 9.659 1.00 91.44 1043 ALA A N 1
ATOM 7795 C CA . ALA A 1 1043 ? -10.317 -16.934 8.316 1.00 91.44 1043 ALA A CA 1
ATOM 7796 C C . ALA A 1 1043 ? -10.245 -18.400 7.856 1.00 91.44 1043 ALA A C 1
ATOM 7798 O O . ALA A 1 1043 ? -11.073 -18.810 7.046 1.00 91.44 1043 ALA A O 1
ATOM 7799 N N . ASP A 1 1044 ? -9.339 -19.208 8.422 1.00 92.31 1044 ASP A N 1
ATOM 7800 C CA . ASP A 1 1044 ? -9.221 -20.642 8.113 1.00 92.31 1044 ASP A CA 1
ATOM 7801 C C . ASP A 1 1044 ? -10.467 -21.447 8.546 1.00 92.31 1044 ASP A C 1
ATOM 7803 O O . ASP A 1 1044 ? -10.632 -22.605 8.163 1.00 92.31 1044 ASP A O 1
ATOM 7807 N N . TYR A 1 1045 ? -11.354 -20.844 9.347 1.00 92.50 1045 TYR A N 1
ATOM 7808 C CA . TYR A 1 1045 ? -12.577 -21.460 9.875 1.00 92.50 1045 TYR A CA 1
ATOM 7809 C C . TYR A 1 1045 ? -13.858 -20.989 9.162 1.00 92.50 1045 TYR A C 1
ATOM 7811 O O . TYR A 1 1045 ? -14.972 -21.292 9.619 1.00 92.50 1045 TYR A O 1
ATOM 7819 N N . ALA A 1 1046 ? -13.712 -20.245 8.064 1.00 92.12 1046 ALA A N 1
ATOM 7820 C CA . ALA A 1 1046 ? -14.803 -19.818 7.197 1.00 92.12 1046 ALA A CA 1
ATOM 7821 C C . ALA A 1 1046 ? -14.967 -20.760 5.997 1.00 92.12 1046 ALA A C 1
ATOM 7823 O O . ALA A 1 1046 ? -13.996 -21.312 5.481 1.00 92.12 1046 ALA A O 1
ATOM 7824 N N . VAL A 1 1047 ? -16.200 -20.911 5.521 1.00 90.19 1047 VAL A N 1
ATOM 7825 C CA . VAL A 1 1047 ? -16.509 -21.550 4.232 1.00 90.19 1047 VAL A CA 1
ATOM 7826 C C . VAL A 1 1047 ? -17.017 -20.504 3.227 1.00 90.19 1047 VAL A C 1
ATOM 7828 O O . VAL A 1 1047 ? -17.388 -19.402 3.642 1.00 90.19 1047 VAL A O 1
ATOM 7831 N N . PRO A 1 1048 ? -17.054 -20.801 1.911 1.00 85.69 1048 PRO A N 1
ATOM 7832 C CA . PRO A 1 1048 ? -17.546 -19.849 0.916 1.00 85.69 1048 PRO A CA 1
ATOM 7833 C C . PRO A 1 1048 ? -18.926 -19.275 1.272 1.00 85.69 1048 PRO A C 1
ATOM 7835 O O . PRO A 1 1048 ? -19.832 -20.012 1.665 1.00 85.69 1048 PRO A O 1
ATOM 7838 N N . GLY A 1 1049 ? -19.073 -17.955 1.137 1.00 83.38 1049 GLY A N 1
ATOM 7839 C CA . GLY A 1 1049 ? -20.293 -17.216 1.486 1.00 83.38 1049 GLY A CA 1
ATOM 7840 C C . GLY A 1 1049 ? -20.403 -16.793 2.956 1.00 83.38 1049 GLY A C 1
ATOM 7841 O O . GLY A 1 1049 ? -21.386 -16.156 3.328 1.00 83.38 1049 GLY A O 1
ATOM 7842 N N . GLU A 1 1050 ? -19.421 -17.120 3.799 1.00 91.75 1050 GLU A N 1
ATOM 7843 C CA . GLU A 1 1050 ? -19.367 -16.637 5.180 1.00 91.75 1050 GLU A CA 1
ATOM 7844 C C . GLU A 1 1050 ? -18.460 -15.422 5.348 1.00 91.75 1050 GLU A C 1
ATOM 7846 O O . GLU A 1 1050 ? -17.377 -15.334 4.770 1.00 91.75 1050 GLU A O 1
ATOM 7851 N N . ILE A 1 1051 ? -18.890 -14.517 6.221 1.00 92.94 1051 ILE A N 1
ATOM 7852 C CA . ILE A 1 1051 ? -18.123 -13.356 6.663 1.00 92.94 1051 ILE A CA 1
ATOM 7853 C C . ILE A 1 1051 ? -17.603 -13.640 8.069 1.00 92.94 1051 ILE A C 1
ATOM 7855 O O . ILE A 1 1051 ? -18.363 -14.078 8.933 1.00 92.94 1051 ILE A O 1
ATOM 7859 N N . VAL A 1 1052 ? -16.327 -13.351 8.314 1.00 95.00 1052 VAL A N 1
ATOM 7860 C CA . VAL A 1 1052 ? -15.729 -13.378 9.654 1.00 95.00 1052 VAL A CA 1
ATOM 7861 C C . VAL A 1 1052 ? -15.407 -11.950 10.068 1.00 95.00 1052 VAL A C 1
ATOM 7863 O O . VAL A 1 1052 ? -14.798 -11.211 9.303 1.00 95.00 1052 VAL A O 1
ATOM 7866 N N . LEU A 1 1053 ? -15.801 -11.557 11.276 1.00 94.38 1053 LEU A N 1
ATOM 7867 C CA . LEU A 1 1053 ? -15.503 -10.235 11.830 1.00 94.38 1053 LEU A CA 1
ATOM 7868 C C . LEU A 1 1053 ? -15.357 -10.310 13.348 1.00 94.38 1053 LEU A C 1
ATOM 7870 O O . LEU A 1 1053 ? -16.009 -11.138 13.986 1.00 94.38 1053 LEU A O 1
ATOM 7874 N N . SER A 1 1054 ? -14.533 -9.455 13.961 1.00 93.81 1054 SER A N 1
ATOM 7875 C CA . SER A 1 1054 ? -14.575 -9.337 15.422 1.00 93.81 1054 SER A CA 1
ATOM 7876 C C . SER A 1 1054 ? -15.918 -8.753 15.867 1.00 93.81 1054 SER A C 1
ATOM 7878 O O . SER A 1 1054 ? -16.538 -7.959 15.159 1.00 93.81 1054 SER A O 1
ATOM 7880 N N . ALA A 1 1055 ? -16.373 -9.090 17.070 1.00 93.88 1055 ALA A N 1
ATOM 7881 C CA . ALA A 1 1055 ? -17.580 -8.476 17.612 1.00 93.88 1055 ALA A CA 1
ATOM 7882 C C . ALA A 1 1055 ? -17.380 -6.969 17.889 1.00 93.88 1055 ALA A C 1
ATOM 7884 O O . ALA A 1 1055 ? -18.354 -6.224 17.940 1.00 93.88 1055 ALA A O 1
ATOM 7885 N N . CYS A 1 1056 ? -16.132 -6.487 18.002 1.00 91.31 1056 CYS A N 1
ATOM 7886 C CA . CYS A 1 1056 ? -15.829 -5.050 18.006 1.00 91.31 1056 CYS A CA 1
ATOM 7887 C C . CYS A 1 1056 ? -16.213 -4.376 16.684 1.00 91.31 1056 CYS A C 1
ATOM 7889 O O . CYS A 1 1056 ? -16.718 -3.253 16.704 1.00 91.31 1056 CYS A O 1
ATOM 7891 N N . ALA A 1 1057 ? -16.009 -5.060 15.555 1.00 92.25 1057 ALA A N 1
ATOM 7892 C CA . ALA A 1 1057 ? -16.289 -4.521 14.232 1.00 92.25 1057 ALA A CA 1
ATOM 7893 C C . ALA A 1 1057 ? -17.778 -4.245 13.998 1.00 92.25 1057 ALA A C 1
ATOM 7895 O O . ALA A 1 1057 ? -18.090 -3.430 13.147 1.00 92.25 1057 ALA A O 1
ATOM 7896 N N . LEU A 1 1058 ? -18.697 -4.815 14.792 1.00 91.94 1058 LEU A N 1
ATOM 7897 C CA . LEU A 1 1058 ? -20.125 -4.460 14.761 1.00 91.94 1058 LEU A CA 1
ATOM 7898 C C . LEU A 1 1058 ? -20.380 -2.961 14.984 1.00 91.94 1058 LEU A C 1
ATOM 7900 O O . LEU A 1 1058 ? -21.341 -2.424 14.439 1.00 91.94 1058 LEU A O 1
ATOM 7904 N N . ARG A 1 1059 ? -19.505 -2.295 15.751 1.00 88.75 1059 ARG A N 1
ATOM 7905 C CA . ARG A 1 1059 ? -19.510 -0.840 15.990 1.00 88.75 1059 ARG A CA 1
ATOM 7906 C C . ARG A 1 1059 ? -18.739 -0.050 14.934 1.00 88.75 1059 ARG A C 1
ATOM 7908 O O . ARG A 1 1059 ? -18.670 1.171 15.029 1.00 88.75 1059 ARG A O 1
ATOM 7915 N N . GLY A 1 1060 ? -18.090 -0.736 13.998 1.00 89.25 1060 GLY A N 1
ATOM 7916 C CA . GLY A 1 1060 ? -17.359 -0.104 12.912 1.00 89.25 1060 GLY A CA 1
ATOM 7917 C C . GLY A 1 1060 ? -18.294 0.763 12.085 1.00 89.25 1060 GLY A C 1
ATOM 7918 O O . GLY A 1 1060 ? -19.467 0.425 11.910 1.00 89.25 1060 GLY A O 1
ATOM 7919 N N . ALA A 1 1061 ? -17.777 1.888 11.607 1.00 86.81 1061 ALA A N 1
ATOM 7920 C CA . ALA A 1 1061 ? -18.540 2.767 10.738 1.00 86.81 1061 ALA A CA 1
ATOM 7921 C C . ALA A 1 1061 ? -18.831 2.071 9.396 1.00 86.81 1061 ALA A C 1
ATOM 7923 O O . ALA A 1 1061 ? -18.019 1.289 8.900 1.00 86.81 1061 ALA A O 1
ATOM 7924 N N . ALA A 1 1062 ? -19.991 2.366 8.819 1.00 81.75 1062 ALA A N 1
ATOM 7925 C CA . ALA A 1 1062 ? -20.443 1.887 7.519 1.00 81.75 1062 ALA A CA 1
ATOM 7926 C C . ALA A 1 1062 ? -21.114 3.031 6.737 1.00 81.75 1062 ALA A C 1
ATOM 7928 O O . ALA A 1 1062 ? -21.682 3.951 7.326 1.00 81.75 1062 ALA A O 1
ATOM 7929 N N . TYR A 1 1063 ? -21.054 2.977 5.404 1.00 67.81 1063 TYR A N 1
ATOM 7930 C CA . TYR A 1 1063 ? -21.641 3.994 4.518 1.00 67.81 1063 TYR A CA 1
ATOM 7931 C C . TYR A 1 1063 ? -23.177 3.823 4.381 1.00 67.81 1063 TYR A C 1
ATOM 7933 O O . TYR A 1 1063 ? -23.633 2.680 4.299 1.00 67.81 1063 TYR A O 1
ATOM 7941 N N . PRO A 1 1064 ? -23.996 4.897 4.230 1.00 52.06 1064 PRO A N 1
ATOM 7942 C CA . PRO A 1 1064 ? -23.630 6.321 4.217 1.00 52.06 1064 PRO A CA 1
ATOM 7943 C C . PRO A 1 1064 ? -23.370 6.890 5.605 1.00 52.06 1064 PRO A C 1
ATOM 7945 O O . PRO A 1 1064 ? -22.423 7.640 5.747 1.00 52.06 1064 PRO A O 1
ATOM 7948 N N . ASP A 1 1065 ? -24.155 6.485 6.602 1.00 59.81 1065 ASP A N 1
ATOM 7949 C CA . ASP A 1 1065 ? -24.034 6.908 7.998 1.00 59.81 1065 ASP A CA 1
ATOM 7950 C C . ASP A 1 1065 ? -24.680 5.822 8.876 1.00 59.81 1065 ASP A C 1
ATOM 7952 O O . ASP A 1 1065 ? -25.871 5.869 9.191 1.00 59.81 1065 ASP A O 1
ATOM 7956 N N . GLY A 1 1066 ? -23.927 4.766 9.189 1.00 79.38 1066 GLY A N 1
ATOM 7957 C CA . GLY A 1 1066 ? -24.420 3.645 9.989 1.00 79.38 1066 GLY A CA 1
ATOM 7958 C C . GLY A 1 1066 ? -23.306 2.797 10.591 1.00 79.38 1066 GLY A C 1
ATOM 7959 O O . GLY A 1 1066 ? -22.127 3.143 10.530 1.00 79.38 1066 GLY A O 1
ATOM 7960 N N . THR A 1 1067 ? -23.687 1.666 11.177 1.00 88.88 1067 THR A N 1
ATOM 7961 C CA . THR A 1 1067 ? -22.750 0.686 11.732 1.00 88.88 1067 THR A CA 1
ATOM 7962 C C . THR A 1 1067 ? -22.691 -0.563 10.860 1.00 88.88 1067 THR A C 1
ATOM 7964 O O . THR A 1 1067 ? -23.662 -0.909 10.183 1.00 88.88 1067 THR A O 1
ATOM 7967 N N . VAL A 1 1068 ? -21.575 -1.289 10.920 1.00 90.50 1068 VAL A N 1
ATOM 7968 C CA . VAL A 1 1068 ? -21.438 -2.629 10.323 1.00 90.50 1068 VAL A CA 1
ATOM 7969 C C . VAL A 1 1068 ? -22.581 -3.545 10.769 1.00 90.50 1068 VAL A C 1
ATOM 7971 O O . VAL A 1 1068 ? -23.121 -4.298 9.963 1.00 90.50 1068 VAL A O 1
ATOM 7974 N N . LEU A 1 1069 ? -23.002 -3.459 12.036 1.00 90.75 1069 LEU A N 1
ATOM 7975 C CA . LEU A 1 1069 ? -24.161 -4.194 12.540 1.00 90.75 1069 LEU A CA 1
ATOM 7976 C C . LEU A 1 1069 ? -25.447 -3.849 11.772 1.00 90.75 1069 LEU A C 1
ATOM 7978 O O . LEU A 1 1069 ? -26.159 -4.755 11.334 1.00 90.75 1069 LEU A O 1
ATOM 7982 N N . ALA A 1 1070 ? -25.747 -2.558 11.618 1.00 87.50 1070 ALA A N 1
ATOM 7983 C CA . ALA A 1 1070 ? -26.931 -2.110 10.896 1.00 87.50 1070 ALA A CA 1
ATOM 7984 C C . ALA A 1 1070 ? -26.902 -2.597 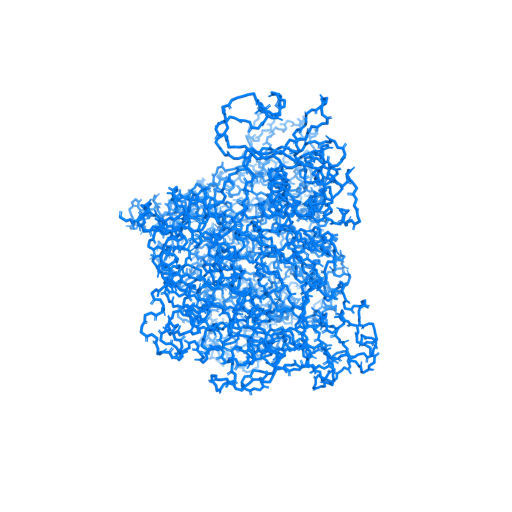9.442 1.00 87.50 1070 ALA A C 1
ATOM 7986 O O . ALA A 1 1070 ? -27.914 -3.077 8.933 1.00 87.50 1070 ALA A O 1
ATOM 7987 N N . GLU A 1 1071 ? -25.742 -2.528 8.788 1.00 86.81 1071 GLU A N 1
ATOM 7988 C CA . GLU A 1 1071 ? -25.572 -2.995 7.415 1.00 86.81 1071 GLU A CA 1
ATOM 7989 C C . GLU A 1 1071 ? -25.833 -4.503 7.283 1.00 86.81 1071 GLU A C 1
ATOM 7991 O O . GLU A 1 1071 ? -26.683 -4.898 6.483 1.00 86.81 1071 GLU A O 1
ATOM 7996 N N . LEU A 1 1072 ? -25.195 -5.329 8.124 1.00 86.38 1072 LEU A N 1
ATOM 7997 C CA . LEU A 1 1072 ? -25.357 -6.790 8.118 1.00 86.38 1072 LEU A CA 1
ATOM 7998 C C . LEU A 1 1072 ? -26.819 -7.223 8.315 1.00 86.38 1072 LEU A C 1
ATOM 8000 O O . LEU A 1 1072 ? -27.283 -8.160 7.668 1.00 86.38 1072 LEU A O 1
ATOM 8004 N N . VAL A 1 1073 ? -27.567 -6.548 9.193 1.00 85.00 1073 VAL A N 1
ATOM 8005 C CA . VAL A 1 1073 ? -28.987 -6.863 9.433 1.00 85.00 1073 VAL A CA 1
ATOM 8006 C C . VAL A 1 1073 ? -29.874 -6.353 8.288 1.00 85.00 1073 VAL A C 1
ATOM 8008 O O . VAL A 1 1073 ? -30.798 -7.049 7.848 1.00 85.00 1073 VAL A O 1
ATOM 8011 N N . HIS A 1 1074 ? -29.591 -5.156 7.764 1.00 79.44 1074 HIS A N 1
ATOM 8012 C CA . HIS A 1 1074 ? -30.360 -4.545 6.678 1.00 79.44 1074 HIS A CA 1
ATOM 8013 C C . HIS A 1 1074 ? -30.234 -5.277 5.337 1.00 79.44 1074 HIS A C 1
ATOM 8015 O O . HIS A 1 1074 ? -31.118 -5.105 4.493 1.00 79.44 1074 HIS A O 1
ATOM 8021 N N . GLU A 1 1075 ? -29.221 -6.131 5.146 1.00 68.06 1075 GLU A N 1
ATOM 8022 C CA . GLU A 1 1075 ? -29.121 -7.025 3.983 1.00 68.06 1075 GLU A CA 1
ATOM 8023 C C . GLU A 1 1075 ? -30.371 -7.897 3.797 1.00 68.06 1075 GLU A C 1
ATOM 8025 O O . GLU A 1 1075 ? -30.806 -8.110 2.663 1.00 68.06 1075 GLU A O 1
ATOM 8030 N N . ARG A 1 1076 ? -30.988 -8.355 4.897 1.00 65.38 1076 ARG A N 1
ATOM 8031 C CA . ARG A 1 1076 ? -32.244 -9.122 4.868 1.00 65.38 1076 ARG A CA 1
ATOM 8032 C C . ARG A 1 1076 ? -33.482 -8.231 4.922 1.00 65.38 1076 ARG A C 1
ATOM 8034 O O . ARG A 1 1076 ? -34.447 -8.482 4.199 1.00 65.38 1076 ARG A O 1
ATOM 8041 N N . SER A 1 1077 ? -33.516 -7.250 5.828 1.00 65.88 1077 SER A N 1
ATOM 8042 C CA . SER A 1 1077 ? -34.663 -6.349 6.001 1.00 65.88 1077 SER A CA 1
ATOM 8043 C C . SER A 1 1077 ? -34.359 -5.200 6.963 1.00 65.88 1077 SER A C 1
ATOM 8045 O O . SER A 1 1077 ? -33.620 -5.372 7.923 1.00 65.88 1077 SER A O 1
ATOM 8047 N N . ARG A 1 1078 ? -35.042 -4.060 6.797 1.00 67.94 1078 ARG A N 1
ATOM 8048 C CA . ARG A 1 1078 ? -35.072 -2.965 7.790 1.00 67.94 1078 ARG A CA 1
ATOM 8049 C C . ARG A 1 1078 ? -36.061 -3.195 8.945 1.00 67.94 1078 ARG A C 1
ATOM 8051 O O . ARG A 1 1078 ? -36.268 -2.311 9.766 1.00 67.94 1078 ARG A O 1
ATOM 8058 N N . ARG A 1 1079 ? -36.740 -4.347 8.991 1.00 72.88 1079 ARG A N 1
ATOM 8059 C CA . ARG A 1 1079 ? -37.763 -4.644 10.009 1.00 72.88 1079 ARG A CA 1
ATOM 8060 C C . ARG A 1 1079 ? -37.133 -5.110 11.323 1.00 72.88 1079 ARG A C 1
ATOM 8062 O O . ARG A 1 1079 ? -36.327 -6.038 11.326 1.00 72.88 1079 ARG A O 1
ATOM 8069 N N . SER A 1 1080 ? -37.628 -4.578 12.439 1.00 74.69 1080 SER A N 1
ATOM 8070 C CA . SER A 1 1080 ? -37.208 -4.935 13.804 1.00 74.69 1080 SER A CA 1
ATOM 8071 C C . SER A 1 1080 ? -37.296 -6.435 14.126 1.00 74.69 1080 SER A C 1
ATOM 8073 O O . SER A 1 1080 ? -36.485 -6.949 14.890 1.00 74.69 1080 SER A O 1
ATOM 8075 N N . ALA A 1 1081 ? -38.221 -7.179 13.509 1.00 78.75 1081 ALA A N 1
ATOM 8076 C CA . ALA A 1 1081 ? -38.320 -8.632 13.685 1.00 78.75 1081 ALA A CA 1
ATOM 8077 C C . ALA A 1 1081 ? -37.066 -9.395 13.206 1.00 78.75 1081 ALA A C 1
ATOM 8079 O O . ALA A 1 1081 ? -36.677 -10.381 13.828 1.00 78.75 1081 ALA A O 1
ATOM 8080 N N . VAL A 1 1082 ? -36.414 -8.936 12.129 1.00 81.00 1082 VAL A N 1
ATOM 8081 C CA . VAL A 1 1082 ? -35.172 -9.548 11.620 1.00 81.00 1082 VAL A CA 1
ATOM 8082 C C . VAL A 1 1082 ? -33.994 -9.206 12.531 1.00 81.00 1082 VAL A C 1
ATOM 8084 O O . VAL A 1 1082 ? -33.193 -10.085 12.841 1.00 81.00 1082 VAL A O 1
ATOM 8087 N N . ALA A 1 1083 ? -33.941 -7.968 13.032 1.00 85.12 1083 ALA A N 1
ATOM 8088 C CA . ALA A 1 1083 ? -32.963 -7.545 14.031 1.00 85.12 1083 ALA A CA 1
ATOM 8089 C C . ALA A 1 1083 ? -33.053 -8.409 15.304 1.00 85.12 1083 ALA A C 1
ATOM 8091 O O . ALA A 1 1083 ? -32.051 -8.959 15.759 1.00 85.12 1083 ALA A O 1
ATOM 8092 N N . LEU A 1 1084 ? -34.261 -8.641 15.826 1.00 88.25 1084 LEU A N 1
ATOM 8093 C CA . LEU A 1 1084 ? -34.462 -9.534 16.971 1.00 88.25 1084 LEU A CA 1
ATOM 8094 C C . LEU A 1 1084 ? -33.973 -10.964 16.699 1.00 88.25 1084 LEU A C 1
ATOM 8096 O O . LEU A 1 1084 ? -33.407 -11.577 17.597 1.00 88.25 1084 LEU A O 1
ATOM 8100 N N . GLY A 1 1085 ? -34.131 -11.478 15.473 1.00 90.31 1085 GLY A N 1
ATOM 8101 C CA . GLY A 1 1085 ? -33.589 -12.782 15.077 1.00 90.31 1085 GLY A CA 1
ATOM 8102 C C . GLY A 1 1085 ? -32.056 -12.836 15.087 1.00 90.31 1085 GLY A C 1
ATOM 8103 O O . GLY A 1 1085 ? -31.480 -13.824 15.542 1.00 90.31 1085 GLY A O 1
ATOM 8104 N N . PHE A 1 1086 ? -31.384 -11.765 14.648 1.00 93.12 1086 PHE A N 1
ATOM 8105 C CA . PHE A 1 1086 ? -29.927 -11.643 14.771 1.00 93.12 1086 PHE A CA 1
ATOM 8106 C C . PHE A 1 1086 ? -29.503 -11.666 16.241 1.00 93.12 1086 PHE A C 1
ATOM 8108 O O . PHE A 1 1086 ? -28.621 -12.439 16.618 1.00 93.12 1086 PHE A O 1
ATOM 8115 N N . PHE A 1 1087 ? -30.131 -10.827 17.071 1.00 94.88 1087 PHE A N 1
ATOM 8116 C CA . PHE A 1 1087 ? -29.789 -10.712 18.487 1.00 94.88 1087 PHE A CA 1
ATOM 8117 C C . PHE A 1 1087 ? -30.048 -12.014 19.251 1.00 94.88 1087 PHE A C 1
ATOM 8119 O O . PHE A 1 1087 ? -29.192 -12.447 20.019 1.00 94.88 1087 PHE A O 1
ATOM 8126 N N . ASP A 1 1088 ? -31.188 -12.670 19.008 1.00 95.25 1088 ASP A N 1
ATOM 8127 C CA . ASP A 1 1088 ? -31.534 -13.968 19.602 1.00 95.25 1088 ASP A CA 1
ATOM 8128 C C . ASP A 1 1088 ? -30.429 -14.997 19.351 1.00 95.25 1088 ASP A C 1
ATOM 8130 O O . ASP A 1 1088 ? -29.942 -15.651 20.278 1.00 95.25 1088 ASP A O 1
ATOM 8134 N N . ARG A 1 1089 ? -29.965 -15.064 18.099 1.00 95.00 1089 ARG A N 1
ATOM 8135 C CA . ARG A 1 1089 ? -28.917 -15.988 17.685 1.00 95.00 1089 ARG A CA 1
ATOM 8136 C C . ARG A 1 1089 ? -27.544 -15.615 18.243 1.00 95.00 1089 ARG A C 1
ATOM 8138 O O . ARG A 1 1089 ? -26.788 -16.499 18.642 1.00 95.00 1089 ARG A O 1
ATOM 8145 N N . TYR A 1 1090 ? -27.227 -14.323 18.307 1.00 96.38 1090 TYR A N 1
ATOM 8146 C CA . TYR A 1 1090 ? -26.013 -13.824 18.952 1.00 96.38 1090 TYR A CA 1
ATOM 8147 C C . TYR A 1 1090 ? -25.970 -14.213 20.436 1.00 96.38 1090 TYR A C 1
ATOM 8149 O O . TYR A 1 1090 ? -24.989 -14.799 20.896 1.00 96.38 1090 TYR A O 1
ATOM 8157 N N . ALA A 1 1091 ? -27.050 -13.940 21.176 1.00 96.31 1091 ALA A N 1
ATOM 8158 C CA . ALA A 1 1091 ? -27.165 -14.260 22.594 1.00 96.31 1091 ALA A CA 1
ATOM 8159 C C . ALA A 1 1091 ? -27.062 -15.773 22.840 1.00 96.31 1091 ALA A C 1
ATOM 8161 O O . ALA A 1 1091 ? -26.317 -16.194 23.723 1.00 96.31 1091 ALA A O 1
ATOM 8162 N N . GLU A 1 1092 ? -27.738 -16.593 22.027 1.00 95.25 1092 GLU A N 1
ATOM 8163 C CA . GLU A 1 1092 ? -27.645 -18.056 22.095 1.00 95.25 1092 GLU A CA 1
ATOM 8164 C C . GLU A 1 1092 ? -26.193 -18.539 21.946 1.00 95.25 1092 GLU A C 1
ATOM 8166 O O . GLU A 1 1092 ? -25.705 -19.290 22.792 1.00 95.25 1092 GLU A O 1
ATOM 8171 N N . LEU A 1 1093 ? -25.482 -18.089 20.904 1.00 95.94 1093 LEU A N 1
ATOM 8172 C CA . LEU A 1 1093 ? -24.103 -18.510 20.640 1.00 95.94 1093 LEU A CA 1
ATOM 8173 C C . LEU A 1 1093 ? -23.138 -18.063 21.746 1.00 95.94 1093 LEU A C 1
ATOM 8175 O O . LEU A 1 1093 ? -22.279 -18.840 22.163 1.00 95.94 1093 LEU A O 1
ATOM 8179 N N . MET A 1 1094 ? -23.287 -16.836 22.248 1.00 96.25 1094 MET A N 1
ATOM 8180 C CA . MET A 1 1094 ? -22.431 -16.306 23.312 1.00 96.25 1094 MET A CA 1
ATOM 8181 C C . MET A 1 1094 ? -22.637 -17.034 24.643 1.00 96.25 1094 MET A C 1
ATOM 8183 O O . MET A 1 1094 ? -21.663 -17.399 25.308 1.00 96.25 1094 MET A O 1
ATOM 8187 N N . LEU A 1 1095 ? -23.890 -17.286 25.029 1.00 95.19 1095 LEU A N 1
ATOM 8188 C CA . LEU A 1 1095 ? -24.203 -18.025 26.254 1.00 95.19 1095 LEU A CA 1
ATOM 8189 C C . LEU A 1 1095 ? -23.740 -19.486 26.152 1.00 95.19 1095 LEU A C 1
ATOM 8191 O O . LEU A 1 1095 ? -23.152 -20.000 27.106 1.00 95.19 1095 LEU A O 1
ATOM 8195 N N . ALA A 1 1096 ? -23.917 -20.119 24.986 1.00 91.25 1096 ALA A N 1
ATOM 8196 C CA . ALA A 1 1096 ? -23.406 -21.461 24.710 1.00 91.25 1096 ALA A CA 1
ATOM 8197 C C . ALA A 1 1096 ? -21.868 -21.529 24.741 1.00 91.25 1096 ALA A C 1
ATOM 8199 O O . ALA A 1 1096 ? -21.312 -22.535 25.168 1.00 91.25 1096 ALA A O 1
ATOM 8200 N N . ALA A 1 1097 ? -21.163 -20.467 24.342 1.00 91.94 1097 ALA A N 1
ATOM 8201 C CA . ALA A 1 1097 ? -19.703 -20.420 24.414 1.00 91.94 1097 ALA A CA 1
ATOM 8202 C C . ALA A 1 1097 ? -19.178 -20.301 25.855 1.00 91.94 1097 ALA A C 1
ATOM 8204 O O . ALA A 1 1097 ? -18.159 -20.902 26.194 1.00 91.94 1097 ALA A O 1
ATOM 8205 N N . GLY A 1 1098 ? -19.837 -19.504 26.702 1.00 92.38 1098 GLY A N 1
ATOM 8206 C CA . GLY A 1 1098 ? -19.315 -19.160 28.026 1.00 92.38 1098 GLY A CA 1
ATOM 8207 C C . GLY A 1 1098 ? -19.788 -20.058 29.170 1.00 92.38 1098 GLY A C 1
ATOM 8208 O O . GLY A 1 1098 ? -18.990 -20.424 30.035 1.00 92.38 1098 GLY A O 1
ATOM 8209 N N . LEU A 1 1099 ? -21.079 -20.392 29.216 1.00 94.06 1099 LEU A N 1
ATOM 8210 C CA . LEU A 1 1099 ? -21.680 -20.986 30.414 1.00 94.06 1099 LEU A CA 1
ATOM 8211 C C . LEU A 1 1099 ? -21.425 -22.496 30.570 1.00 94.06 1099 LEU A C 1
ATOM 8213 O O . LEU A 1 1099 ? -21.046 -22.903 31.672 1.00 94.06 1099 LEU A O 1
ATOM 8217 N N . PRO A 1 1100 ? -21.518 -23.326 29.509 1.00 92.19 1100 PRO A N 1
ATOM 8218 C CA . PRO A 1 1100 ? -21.136 -24.735 29.579 1.00 92.19 1100 PRO A CA 1
ATOM 8219 C C . PRO A 1 1100 ? -19.718 -24.957 30.107 1.00 92.19 1100 PRO A C 1
ATOM 8221 O O . PRO A 1 1100 ? -19.501 -25.806 30.973 1.00 92.19 1100 PRO A O 1
ATOM 8224 N N . LEU A 1 1101 ? -18.762 -24.139 29.659 1.00 94.00 1101 LEU A N 1
ATOM 8225 C CA . LEU A 1 1101 ? -17.381 -24.194 30.133 1.00 94.00 1101 LEU A CA 1
ATOM 8226 C C . LEU A 1 1101 ? -17.254 -23.848 31.626 1.00 94.00 1101 LEU A C 1
ATOM 8228 O O . LEU A 1 1101 ? -16.500 -24.506 32.352 1.00 94.00 1101 LEU A O 1
ATOM 8232 N N . LEU A 1 1102 ? -18.027 -22.870 32.105 1.00 94.69 1102 LEU A N 1
ATOM 8233 C CA . LEU A 1 1102 ? -18.033 -22.446 33.505 1.00 94.69 1102 LEU A CA 1
ATOM 8234 C C . LEU A 1 1102 ? -18.549 -23.549 34.440 1.00 94.69 1102 LEU A C 1
ATOM 8236 O O . LEU A 1 1102 ? -17.884 -23.881 35.428 1.00 94.69 1102 LEU A O 1
ATOM 8240 N N . TRP A 1 1103 ? -19.727 -24.115 34.166 1.00 92.38 1103 TRP A N 1
ATOM 8241 C CA . TRP A 1 1103 ? -20.349 -25.054 35.106 1.00 92.38 1103 TRP A CA 1
ATOM 8242 C C . TRP A 1 1103 ? -19.841 -26.492 34.969 1.00 92.38 1103 TRP A C 1
ATOM 8244 O O . TRP A 1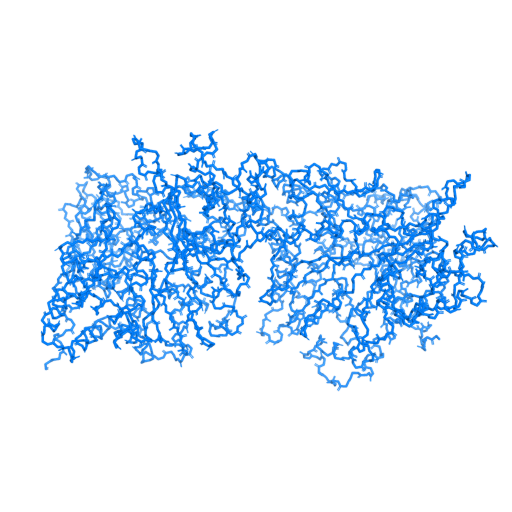 1103 ? -19.808 -27.202 35.977 1.00 92.38 1103 TRP A O 1
ATOM 8254 N N . ARG A 1 1104 ? -19.400 -26.925 33.774 1.00 91.81 1104 ARG A N 1
ATOM 8255 C CA . ARG A 1 1104 ? -18.836 -28.276 33.581 1.00 91.81 1104 ARG A CA 1
ATOM 8256 C C . ARG A 1 1104 ? -17.383 -28.352 34.035 1.00 91.81 1104 ARG A C 1
ATOM 8258 O O . ARG A 1 1104 ? -17.033 -29.269 34.766 1.00 91.81 1104 ARG A O 1
ATOM 8265 N N . TYR A 1 1105 ? -16.563 -27.384 33.624 1.00 93.31 1105 TYR A N 1
ATOM 8266 C CA . TYR A 1 1105 ? -15.103 -27.467 33.754 1.00 93.31 1105 TYR A CA 1
ATOM 8267 C C . TYR A 1 1105 ? -14.506 -26.385 34.660 1.00 93.31 1105 TYR A C 1
ATOM 8269 O O . TYR A 1 1105 ? -13.321 -26.430 34.975 1.00 93.31 1105 TYR A O 1
ATOM 8277 N N . GLY A 1 1106 ? -15.302 -25.404 35.098 1.00 94.94 1106 GLY A N 1
ATOM 8278 C CA . GLY A 1 1106 ? -14.790 -24.275 35.873 1.00 94.94 1106 GLY A CA 1
ATOM 8279 C C . GLY A 1 1106 ? -14.002 -23.269 35.038 1.00 94.94 1106 GLY A C 1
ATOM 8280 O O . GLY A 1 1106 ? -13.188 -22.549 35.604 1.00 94.94 1106 GLY A O 1
ATOM 8281 N N . ILE A 1 1107 ? -14.202 -23.218 33.719 1.00 95.69 1107 ILE A N 1
ATOM 8282 C CA . ILE A 1 1107 ? -13.447 -22.350 32.809 1.00 95.69 1107 ILE A CA 1
ATOM 8283 C C . ILE A 1 1107 ? -14.273 -21.104 32.474 1.00 95.69 1107 ILE A C 1
ATOM 8285 O O . ILE A 1 1107 ? -15.348 -21.190 31.890 1.00 95.69 1107 ILE A O 1
ATOM 8289 N N . GLY A 1 1108 ? -13.744 -19.932 32.813 1.00 95.44 1108 GLY A N 1
ATOM 8290 C CA . GLY A 1 1108 ? -14.286 -18.630 32.442 1.00 95.44 1108 GLY A CA 1
ATOM 8291 C C . GLY A 1 1108 ? -13.478 -17.999 31.314 1.00 95.44 1108 GLY A C 1
ATOM 8292 O O . GLY A 1 1108 ? -12.344 -17.555 31.529 1.00 95.44 1108 GLY A O 1
ATOM 8293 N N . LEU A 1 1109 ? -14.074 -17.935 30.122 1.00 93.56 1109 LEU A N 1
ATOM 8294 C CA . LEU A 1 1109 ? -13.480 -17.277 28.959 1.00 93.56 1109 LEU A CA 1
ATOM 8295 C C . LEU A 1 1109 ? -13.420 -15.754 29.140 1.00 93.56 1109 LEU A C 1
ATOM 8297 O O . LEU 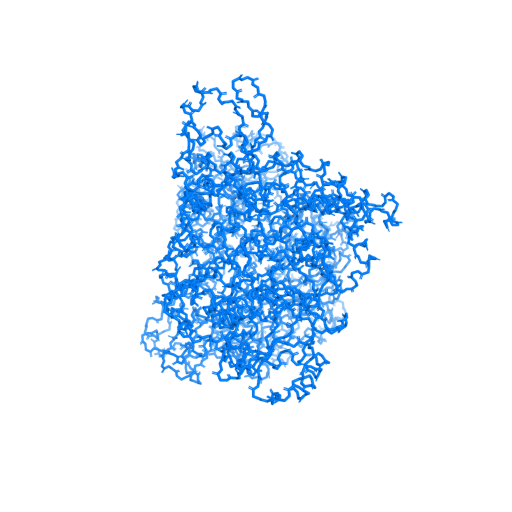A 1 1109 ? -14.324 -15.137 29.705 1.00 93.56 1109 LEU A O 1
ATOM 8301 N N . GLU A 1 1110 ? -12.387 -15.124 28.582 1.00 91.44 1110 GLU A N 1
ATOM 8302 C CA . GLU A 1 1110 ? -12.327 -13.667 28.418 1.00 91.44 1110 GLU A CA 1
ATOM 8303 C C . GLU A 1 1110 ? -13.044 -13.243 27.122 1.00 91.44 1110 GLU A C 1
ATOM 8305 O O . GLU A 1 1110 ? -12.457 -12.654 26.220 1.00 91.44 1110 GLU A O 1
ATOM 8310 N N . ALA A 1 1111 ? -14.332 -13.585 27.023 1.00 92.62 1111 ALA A N 1
ATOM 8311 C CA . ALA A 1 1111 ? -15.165 -13.420 25.829 1.00 92.62 1111 ALA A CA 1
ATOM 8312 C C . ALA A 1 1111 ? -15.694 -11.982 25.621 1.00 92.62 1111 ALA A C 1
ATOM 8314 O O . ALA A 1 1111 ? -16.859 -11.785 25.279 1.00 92.62 1111 ALA A O 1
ATOM 8315 N N . HIS A 1 1112 ? -14.849 -10.965 25.817 1.00 91.81 1112 HIS A N 1
ATOM 8316 C CA . HIS A 1 1112 ? -15.190 -9.582 25.458 1.00 91.81 1112 HIS A CA 1
ATOM 8317 C C . HIS A 1 1112 ? -15.192 -9.391 23.929 1.00 91.81 1112 HIS A C 1
ATOM 8319 O O . HIS A 1 1112 ? -14.663 -10.236 23.196 1.00 91.81 1112 HIS A O 1
ATOM 8325 N N . LEU A 1 1113 ? -15.722 -8.267 23.431 1.00 91.88 1113 LEU A N 1
ATOM 8326 C CA . LEU A 1 1113 ? -15.917 -8.036 21.987 1.00 91.88 1113 LEU A CA 1
ATOM 8327 C C . LEU A 1 1113 ? -14.658 -8.288 21.127 1.00 91.88 1113 LEU A C 1
ATOM 8329 O O . LEU A 1 1113 ? -14.742 -8.892 20.065 1.00 91.88 1113 LEU A O 1
ATOM 8333 N N . GLN A 1 1114 ? -13.469 -7.905 21.604 1.00 90.44 1114 GLN A N 1
ATOM 8334 C CA . GLN A 1 1114 ? -12.213 -8.072 20.850 1.00 90.44 1114 GLN A CA 1
ATOM 8335 C C . GLN A 1 1114 ? -11.752 -9.540 20.691 1.00 90.44 1114 GLN A C 1
ATOM 8337 O O . GLN A 1 1114 ? -11.092 -9.889 19.704 1.00 90.44 1114 GLN A O 1
ATOM 8342 N N . ASN A 1 1115 ? -12.070 -10.396 21.665 1.00 93.56 1115 ASN A N 1
ATOM 8343 C CA . ASN A 1 1115 ? -11.652 -11.804 21.713 1.00 93.56 1115 ASN A CA 1
ATOM 8344 C C . ASN A 1 1115 ? -12.713 -12.748 21.134 1.00 93.56 1115 ASN A C 1
ATOM 8346 O O . ASN A 1 1115 ? -12.514 -13.962 21.093 1.00 93.56 1115 ASN A O 1
ATOM 8350 N N . THR A 1 1116 ? -13.823 -12.175 20.677 1.00 95.50 1116 THR A N 1
ATOM 8351 C CA . THR A 1 1116 ? -14.967 -12.869 20.104 1.00 95.50 1116 THR A CA 1
ATOM 8352 C C . THR A 1 1116 ? -15.067 -12.477 18.637 1.00 95.50 1116 THR A C 1
ATOM 8354 O O . THR A 1 1116 ? -15.093 -11.289 18.322 1.00 95.50 1116 THR A O 1
ATOM 8357 N N . LEU A 1 1117 ? -15.124 -13.452 17.736 1.00 96.44 1117 LEU A N 1
ATOM 8358 C CA . LEU A 1 1117 ? -15.408 -13.220 16.325 1.00 96.44 1117 LEU A CA 1
ATOM 8359 C C . LEU A 1 1117 ? -16.719 -13.889 15.951 1.00 96.44 1117 LEU A C 1
ATOM 8361 O O . LEU A 1 1117 ? -17.018 -14.994 16.402 1.00 96.44 1117 LEU A O 1
ATOM 8365 N N . LEU A 1 1118 ? -17.486 -13.216 15.109 1.00 96.19 1118 LEU A N 1
ATOM 8366 C CA . LEU A 1 1118 ? -18.702 -13.739 14.525 1.00 96.19 1118 LEU A CA 1
ATOM 8367 C C . LEU A 1 1118 ? -18.406 -14.313 13.154 1.00 96.19 1118 LEU A C 1
ATOM 8369 O O . LEU A 1 1118 ? -17.711 -13.693 12.354 1.00 96.19 1118 LEU A O 1
ATOM 8373 N N . VAL A 1 1119 ? -18.990 -15.476 12.889 1.00 96.31 1119 VAL A N 1
ATOM 8374 C CA . VAL A 1 1119 ? -19.179 -15.970 11.531 1.00 96.31 1119 VAL A CA 1
ATOM 8375 C C . VAL A 1 1119 ? -20.618 -15.671 11.148 1.00 96.31 1119 VAL A C 1
ATOM 8377 O O . VAL A 1 1119 ? -21.547 -16.177 11.786 1.00 96.31 1119 VAL A O 1
ATOM 8380 N N . VAL A 1 1120 ? -20.799 -14.838 10.132 1.00 93.25 1120 VAL A N 1
ATOM 8381 C CA . VAL A 1 1120 ? -22.103 -14.401 9.637 1.00 93.25 1120 VAL A CA 1
ATOM 8382 C C . VAL A 1 1120 ? -22.353 -15.026 8.273 1.00 93.25 1120 VAL A C 1
ATOM 8384 O O . VAL A 1 1120 ? -21.475 -15.033 7.411 1.00 93.25 1120 VAL A O 1
ATOM 8387 N N . ARG A 1 1121 ? -23.562 -15.550 8.079 1.00 89.25 1121 ARG A N 1
ATOM 8388 C CA . ARG A 1 1121 ? -24.043 -16.061 6.795 1.00 89.25 1121 ARG A CA 1
ATOM 8389 C C . ARG A 1 1121 ? -25.444 -15.525 6.550 1.00 89.25 1121 ARG A C 1
ATOM 8391 O O . ARG A 1 1121 ? -26.291 -15.604 7.440 1.00 89.25 1121 ARG A O 1
ATOM 8398 N N . ASP A 1 1122 ? -25.669 -14.957 5.369 1.00 82.44 1122 ASP A N 1
ATOM 8399 C CA . ASP A 1 1122 ? -26.945 -14.343 4.984 1.00 82.44 1122 ASP A CA 1
ATOM 8400 C C . ASP A 1 1122 ? -27.458 -13.320 6.024 1.00 82.44 1122 ASP A C 1
ATOM 8402 O O . ASP A 1 1122 ? -28.637 -13.308 6.384 1.00 82.44 1122 ASP A O 1
ATOM 8406 N N . GLY A 1 1123 ? -26.564 -12.505 6.589 1.00 83.31 1123 GLY A N 1
ATOM 8407 C CA . GLY A 1 1123 ? -26.915 -11.510 7.608 1.00 83.31 1123 GLY A CA 1
ATOM 8408 C C . GLY A 1 1123 ? -27.305 -12.077 8.982 1.00 83.31 1123 GLY A C 1
ATOM 8409 O O . GLY A 1 1123 ? -27.891 -11.352 9.777 1.00 83.31 1123 GLY A O 1
ATOM 8410 N N . LEU A 1 1124 ? -27.020 -13.352 9.293 1.00 89.44 1124 LEU A N 1
ATOM 8411 C CA . LEU A 1 1124 ? -27.255 -13.948 10.618 1.00 89.44 1124 LEU A CA 1
ATOM 8412 C C . LEU A 1 1124 ? -25.985 -14.585 11.210 1.00 89.44 1124 LEU A C 1
ATOM 8414 O O . LEU A 1 1124 ? -25.229 -15.227 10.475 1.00 89.44 1124 LEU A O 1
ATOM 8418 N N . PRO A 1 1125 ? -25.752 -14.490 12.536 1.00 94.62 1125 PRO A N 1
ATOM 8419 C CA . PRO A 1 1125 ? -24.657 -15.196 13.192 1.00 94.62 1125 PRO A CA 1
ATOM 8420 C C . PRO A 1 1125 ? -24.877 -16.711 13.129 1.00 94.62 1125 PRO A C 1
ATOM 8422 O O . PRO A 1 1125 ? -25.875 -17.233 13.623 1.00 94.62 1125 PRO A O 1
ATOM 8425 N N . VAL A 1 1126 ? -23.942 -17.454 12.548 1.00 94.31 1126 VAL A N 1
ATOM 8426 C CA . VAL A 1 1126 ? -24.025 -18.922 12.481 1.00 94.31 1126 VAL A CA 1
ATOM 8427 C C . VAL A 1 1126 ? -23.069 -19.602 13.450 1.00 94.31 1126 VAL A C 1
ATOM 8429 O O . VAL A 1 1126 ? -23.407 -20.673 13.963 1.00 94.31 1126 VAL A O 1
ATOM 8432 N N . ARG A 1 1127 ? -21.919 -18.975 13.737 1.00 95.81 1127 ARG A N 1
ATOM 8433 C CA . ARG A 1 1127 ? -20.904 -19.462 14.681 1.00 95.81 1127 ARG A CA 1
ATOM 8434 C C . ARG A 1 1127 ? -20.206 -18.314 15.410 1.00 95.81 1127 ARG A C 1
ATOM 8436 O O . ARG A 1 1127 ? -20.166 -17.189 14.913 1.00 95.81 1127 ARG A O 1
ATOM 8443 N N . VAL A 1 1128 ? -19.613 -18.632 16.557 1.00 96.94 1128 VAL A N 1
ATOM 8444 C CA . VAL A 1 1128 ? -18.682 -17.763 17.288 1.00 96.94 1128 VAL A CA 1
ATOM 8445 C C . VAL A 1 1128 ? -17.300 -18.409 17.304 1.00 96.94 1128 VAL A C 1
ATOM 8447 O O . VAL A 1 1128 ? -17.159 -19.586 17.639 1.00 96.94 1128 VAL A O 1
ATOM 8450 N N . LEU A 1 1129 ? -16.273 -17.633 16.973 1.00 96.81 1129 LEU A N 1
ATOM 8451 C CA . LEU A 1 1129 ? -14.879 -18.013 17.165 1.00 96.81 1129 LEU A CA 1
ATOM 8452 C C . LEU A 1 1129 ? -14.339 -17.289 18.404 1.00 96.81 1129 LEU A C 1
ATOM 8454 O O . LEU A 1 1129 ? -14.500 -16.075 18.535 1.00 96.81 1129 LEU A O 1
ATOM 8458 N N . VAL A 1 1130 ? -13.684 -18.014 19.305 1.00 95.25 1130 VAL A N 1
ATOM 8459 C CA . VAL A 1 1130 ? -13.040 -17.448 20.500 1.00 95.25 1130 VAL A CA 1
ATOM 8460 C C . VAL A 1 1130 ? -11.523 -17.530 20.374 1.00 95.25 1130 VAL A C 1
ATOM 8462 O O . VAL A 1 1130 ? -10.985 -18.528 19.889 1.00 95.25 1130 VAL A O 1
ATOM 8465 N N . ARG A 1 1131 ? -10.828 -16.472 20.804 1.00 93.50 1131 ARG A N 1
ATOM 8466 C CA . ARG A 1 1131 ? -9.361 -16.359 20.762 1.00 93.50 1131 ARG A CA 1
ATOM 8467 C C . ARG A 1 1131 ? -8.805 -15.695 22.024 1.00 93.50 1131 ARG A C 1
ATOM 8469 O O . ARG A 1 1131 ? -9.549 -15.080 22.776 1.00 93.50 1131 ARG A O 1
ATOM 8476 N N . ASP A 1 1132 ? -7.480 -15.748 22.165 1.00 88.00 1132 ASP A N 1
ATOM 8477 C CA . ASP A 1 1132 ? -6.691 -15.135 23.247 1.00 88.00 1132 ASP A CA 1
ATOM 8478 C C . ASP A 1 1132 ? -6.970 -15.726 24.636 1.00 88.00 1132 ASP A C 1
ATOM 8480 O O . ASP A 1 1132 ? -7.819 -15.260 25.396 1.00 88.00 1132 ASP A O 1
ATOM 8484 N N . PHE A 1 1133 ? -6.210 -16.767 24.981 1.00 87.06 1133 PHE A N 1
ATOM 8485 C CA . PHE A 1 1133 ? -6.463 -17.557 26.188 1.00 87.06 1133 PHE A CA 1
ATOM 8486 C C . PHE A 1 1133 ? -5.554 -17.199 27.365 1.00 87.06 1133 PHE A C 1
ATOM 8488 O O . PHE A 1 1133 ? -5.696 -17.760 28.451 1.00 87.06 1133 PHE A O 1
ATOM 8495 N N . GLY A 1 1134 ? -4.662 -16.218 27.203 1.00 79.81 1134 GLY A N 1
ATOM 8496 C CA . GLY A 1 1134 ? -3.770 -15.773 28.279 1.00 79.81 1134 GLY A CA 1
ATOM 8497 C C . GLY A 1 1134 ? -4.504 -15.175 29.483 1.00 79.81 1134 GLY A C 1
ATOM 8498 O O . GLY A 1 1134 ? -4.002 -15.209 30.608 1.00 79.81 1134 GLY A O 1
ATOM 8499 N N . GLY A 1 1135 ? -5.701 -14.630 29.267 1.00 83.88 1135 GLY A N 1
ATOM 8500 C CA . GLY A 1 1135 ? -6.472 -13.959 30.305 1.00 83.88 1135 GLY A CA 1
ATOM 8501 C C . GLY A 1 1135 ? -7.656 -14.743 30.867 1.00 83.88 1135 GLY A C 1
ATOM 8502 O O . GLY A 1 1135 ? -8.375 -14.182 31.697 1.00 83.88 1135 GLY A O 1
ATOM 8503 N N . ILE A 1 1136 ? -7.855 -16.014 30.495 1.00 92.06 1136 ILE A N 1
ATOM 8504 C CA . ILE A 1 1136 ? -8.928 -16.847 31.069 1.00 92.06 1136 ILE A CA 1
ATOM 8505 C C . ILE A 1 1136 ? -8.751 -17.047 32.581 1.00 92.06 1136 ILE A C 1
ATOM 8507 O O . ILE A 1 1136 ? -7.674 -16.812 33.147 1.00 92.06 1136 ILE A O 1
ATOM 8511 N N . ARG A 1 1137 ? -9.816 -17.496 33.247 1.00 93.81 1137 ARG A N 1
ATOM 8512 C CA . ARG A 1 1137 ? -9.765 -17.953 34.642 1.00 93.81 1137 ARG A CA 1
ATOM 8513 C C . ARG A 1 1137 ? -10.304 -19.369 34.751 1.00 93.81 1137 ARG A C 1
ATOM 8515 O O . ARG A 1 1137 ? -11.308 -19.678 34.121 1.00 93.81 1137 ARG A O 1
ATOM 8522 N N . VAL A 1 1138 ? -9.644 -20.209 35.537 1.00 95.50 1138 VAL A N 1
ATOM 8523 C CA . VAL A 1 1138 ? -9.981 -21.626 35.684 1.00 95.50 1138 VAL A CA 1
ATOM 8524 C C . VAL A 1 1138 ? -10.090 -21.983 37.161 1.00 95.50 1138 VAL A C 1
ATOM 8526 O O . VAL A 1 1138 ? -9.212 -21.640 37.949 1.00 95.50 1138 VAL A O 1
ATOM 8529 N N . HIS A 1 1139 ? -11.167 -22.674 37.530 1.00 95.94 1139 HIS A N 1
ATOM 8530 C CA . HIS A 1 1139 ? -11.375 -23.194 38.874 1.00 95.94 1139 HIS A CA 1
ATOM 8531 C C . HIS A 1 1139 ? -10.780 -24.601 39.004 1.00 95.94 1139 HIS A C 1
ATOM 8533 O O . HIS A 1 1139 ? -11.350 -25.567 38.483 1.00 95.94 1139 HIS A O 1
ATOM 8539 N N . SER A 1 1140 ? -9.664 -24.729 39.726 1.00 92.88 1140 SER A N 1
ATOM 8540 C CA . SER A 1 1140 ? -8.871 -25.969 39.782 1.00 92.88 1140 SER A CA 1
ATOM 8541 C C . SER A 1 1140 ? -9.664 -27.163 40.323 1.00 92.88 1140 SER A C 1
ATOM 8543 O O . SER A 1 1140 ? -9.461 -28.295 39.889 1.00 92.88 1140 SER A O 1
ATOM 8545 N N . GLY A 1 1141 ? -10.580 -26.934 41.273 1.00 92.38 1141 GLY A N 1
ATOM 8546 C CA . GLY A 1 1141 ? -11.429 -27.993 41.830 1.00 92.38 1141 GLY A CA 1
ATOM 8547 C C . GLY A 1 1141 ? -12.385 -28.588 40.795 1.00 92.38 1141 GLY A C 1
ATOM 8548 O O . GLY A 1 1141 ? -12.412 -29.798 40.598 1.00 92.38 1141 GLY A O 1
ATOM 8549 N N . ARG A 1 1142 ? -13.101 -27.732 40.055 1.00 93.19 1142 ARG A N 1
ATOM 8550 C CA . ARG A 1 1142 ? -14.086 -28.176 39.048 1.00 93.19 1142 ARG A CA 1
ATOM 8551 C C . ARG A 1 1142 ? -13.409 -28.839 37.854 1.00 93.19 1142 ARG A C 1
ATOM 8553 O O . ARG A 1 1142 ? -13.943 -29.799 37.314 1.00 93.19 1142 ARG A O 1
ATOM 8560 N N . MET A 1 1143 ? -12.235 -28.346 37.468 1.00 93.38 1143 MET A N 1
ATOM 8561 C CA . MET A 1 1143 ? -11.456 -28.937 36.387 1.00 93.38 1143 MET A CA 1
ATOM 8562 C C . MET A 1 1143 ? -11.023 -30.373 36.721 1.00 93.38 1143 MET A C 1
ATOM 8564 O O . MET A 1 1143 ? -11.238 -31.278 35.916 1.00 93.38 1143 MET A O 1
ATOM 8568 N N . ARG A 1 1144 ? -10.507 -30.600 37.939 1.00 92.00 1144 ARG A N 1
ATOM 8569 C CA . ARG A 1 1144 ? -10.129 -31.941 38.420 1.00 92.00 1144 ARG A CA 1
ATOM 8570 C C . ARG A 1 1144 ? -11.325 -32.882 38.537 1.00 92.00 1144 ARG A C 1
ATOM 8572 O O . ARG A 1 1144 ? -11.239 -34.029 38.118 1.00 92.00 1144 ARG A O 1
ATOM 8579 N N . GLU A 1 1145 ? -12.449 -32.399 39.061 1.00 90.88 1145 GLU A N 1
ATOM 8580 C CA . GLU A 1 1145 ? -13.694 -33.179 39.151 1.00 90.88 1145 GLU A CA 1
ATOM 8581 C C . GLU A 1 1145 ? -14.239 -33.598 37.779 1.00 90.88 1145 GLU A C 1
ATOM 8583 O O . GLU A 1 1145 ? -14.875 -34.641 37.666 1.00 90.88 1145 GLU A O 1
ATOM 8588 N N . ALA A 1 1146 ? -13.977 -32.806 36.736 1.00 89.94 1146 ALA A N 1
ATOM 8589 C CA . ALA A 1 1146 ? -14.313 -33.148 35.357 1.00 89.94 1146 ALA A CA 1
ATOM 8590 C C . ALA A 1 1146 ? -13.318 -34.134 34.709 1.00 89.94 1146 ALA A C 1
ATOM 8592 O O . ALA A 1 1146 ? -13.437 -34.422 33.520 1.00 89.94 1146 ALA A O 1
ATOM 8593 N N . GLY A 1 1147 ? -12.336 -34.636 35.465 1.00 91.38 1147 GLY A N 1
ATOM 8594 C CA . GLY A 1 1147 ? -11.320 -35.572 34.982 1.00 91.38 1147 GLY A CA 1
ATOM 8595 C C . GLY A 1 1147 ? -10.252 -34.930 34.095 1.00 91.38 1147 GLY A C 1
ATOM 8596 O O . GLY A 1 1147 ? -9.575 -35.640 33.355 1.00 91.38 1147 GLY A O 1
ATOM 8597 N N . LEU A 1 1148 ? -10.103 -33.601 34.134 1.00 92.12 1148 LEU A N 1
ATOM 8598 C CA . LEU A 1 1148 ? -9.113 -32.883 33.335 1.00 92.12 1148 LEU A CA 1
ATOM 8599 C C . LEU A 1 1148 ? -7.853 -32.621 34.163 1.00 92.12 1148 LEU A C 1
ATOM 8601 O O . LEU A 1 1148 ? -7.890 -31.868 35.137 1.00 92.12 1148 LEU A O 1
ATOM 8605 N N . ASP A 1 1149 ? -6.734 -33.207 33.743 1.00 83.56 1149 ASP A N 1
ATOM 8606 C CA . ASP A 1 1149 ? -5.415 -32.917 34.304 1.00 83.56 1149 ASP A CA 1
ATOM 8607 C C . ASP A 1 1149 ? -4.728 -31.805 33.494 1.00 83.56 1149 ASP A C 1
ATOM 8609 O O . ASP A 1 1149 ? -4.530 -31.922 32.281 1.00 83.56 1149 ASP A O 1
ATOM 8613 N N . PHE A 1 1150 ? -4.411 -30.690 34.152 1.00 89.25 1150 PHE A N 1
ATOM 8614 C CA . PHE A 1 1150 ? -3.677 -29.576 33.556 1.00 89.25 1150 PHE A CA 1
ATOM 8615 C C . PHE A 1 1150 ? -2.745 -28.966 34.592 1.00 89.25 1150 PHE A C 1
ATOM 8617 O O . PHE A 1 1150 ? -3.187 -28.411 35.598 1.00 89.25 1150 PHE A O 1
ATOM 8624 N N . VAL A 1 1151 ? -1.448 -29.007 34.299 1.00 89.06 1151 VAL A N 1
ATOM 8625 C CA . VAL A 1 1151 ? -0.415 -28.411 35.146 1.00 89.06 1151 VAL A CA 1
ATOM 8626 C C . VAL A 1 1151 ? -0.095 -27.002 34.635 1.00 89.06 1151 VAL A C 1
ATOM 8628 O O . VAL A 1 1151 ? 0.511 -26.862 33.562 1.00 89.06 1151 VAL A O 1
ATOM 8631 N N . PRO A 1 1152 ? -0.495 -25.937 35.356 1.00 88.94 1152 PRO A N 1
ATOM 8632 C CA . PRO A 1 1152 ? -0.200 -24.575 34.939 1.00 88.94 1152 PRO A CA 1
ATOM 8633 C C . PRO A 1 1152 ? 1.288 -24.261 35.030 1.00 88.94 1152 PRO A C 1
ATOM 8635 O O . PRO A 1 1152 ? 2.003 -24.777 35.886 1.00 88.94 1152 PRO A O 1
ATOM 8638 N N . HIS A 1 1153 ? 1.748 -23.347 34.175 1.00 88.75 1153 HIS A N 1
ATOM 8639 C CA . HIS A 1 1153 ? 3.063 -22.739 34.341 1.00 88.75 1153 HIS A CA 1
ATOM 8640 C C . HIS A 1 1153 ? 3.213 -22.137 35.758 1.00 88.75 1153 HIS A C 1
ATOM 8642 O O . HIS A 1 1153 ? 2.272 -21.483 36.229 1.00 88.75 1153 HIS A O 1
ATOM 8648 N N . PRO A 1 1154 ? 4.377 -22.290 36.423 1.00 84.44 1154 PRO A N 1
ATOM 8649 C CA . PRO A 1 1154 ? 4.645 -21.668 37.720 1.00 84.44 1154 PRO A CA 1
ATOM 8650 C C . PRO A 1 1154 ? 4.329 -20.165 37.734 1.00 84.44 1154 PRO A C 1
ATOM 8652 O O . PRO A 1 1154 ? 4.590 -19.458 36.758 1.00 84.44 1154 PRO A O 1
ATOM 8655 N N . GLY A 1 1155 ? 3.724 -19.677 38.822 1.00 79.00 1155 GLY A N 1
ATOM 8656 C CA . GLY A 1 1155 ? 3.337 -18.266 38.969 1.00 79.00 1155 GLY A CA 1
ATOM 8657 C C . GLY A 1 1155 ? 2.156 -17.817 38.093 1.00 79.00 1155 GLY A C 1
ATOM 8658 O O . GLY A 1 1155 ? 1.871 -16.622 37.999 1.00 79.00 1155 GLY A O 1
ATOM 8659 N N . SER A 1 1156 ? 1.457 -18.743 37.428 1.00 85.88 1156 SER A N 1
ATOM 8660 C CA . SER A 1 1156 ? 0.273 -18.410 36.636 1.00 85.88 1156 SER A CA 1
ATOM 8661 C C . SER A 1 1156 ? -0.901 -17.963 37.513 1.00 85.88 1156 SER A C 1
ATOM 8663 O O . SER A 1 1156 ? -1.354 -18.690 38.389 1.00 85.88 1156 SER A O 1
ATOM 8665 N N . ILE A 1 1157 ? -1.473 -16.800 37.191 1.00 85.44 1157 ILE A N 1
ATOM 8666 C CA . ILE A 1 1157 ? -2.713 -16.278 37.798 1.00 85.44 1157 ILE A CA 1
ATOM 8667 C C . ILE A 1 1157 ? -3.991 -16.794 37.111 1.00 85.44 1157 ILE A C 1
ATOM 8669 O O . ILE A 1 1157 ? -5.090 -16.295 37.363 1.00 85.44 1157 ILE A O 1
ATOM 8673 N N . THR A 1 1158 ? -3.848 -17.722 36.161 1.00 88.94 1158 THR A N 1
ATOM 8674 C CA . THR A 1 1158 ? -4.961 -18.277 35.382 1.00 88.94 1158 THR A CA 1
ATOM 8675 C C . THR A 1 1158 ? -5.828 -19.202 36.235 1.00 88.94 1158 THR A C 1
ATOM 8677 O O . THR A 1 1158 ? -7.039 -19.247 36.036 1.00 88.94 1158 THR A O 1
ATOM 8680 N N . PHE A 1 1159 ? -5.232 -19.905 37.198 1.00 91.12 1159 PHE A N 1
ATOM 8681 C CA . PHE A 1 1159 ? -5.901 -20.907 38.025 1.00 91.12 1159 PHE A CA 1
ATOM 8682 C C . PHE A 1 1159 ? -6.209 -20.347 39.414 1.00 91.12 1159 PHE A C 1
ATOM 8684 O O . PHE A 1 1159 ? -5.438 -19.563 39.966 1.00 91.12 1159 PHE A O 1
ATOM 8691 N N . SER A 1 1160 ? -7.361 -20.716 39.963 1.00 90.56 1160 SER A N 1
ATOM 8692 C CA . SER A 1 1160 ? -7.826 -20.272 41.274 1.00 90.56 1160 SER A CA 1
ATOM 8693 C C . SER A 1 1160 ? -8.691 -21.349 41.919 1.00 90.56 1160 SER A C 1
ATOM 8695 O O . SER A 1 1160 ? -9.429 -22.047 41.229 1.00 90.56 1160 SER A O 1
ATOM 8697 N N . ASP A 1 1161 ? -8.650 -21.451 43.243 1.00 90.62 1161 ASP A N 1
ATOM 8698 C CA . ASP A 1 1161 ? -9.564 -22.312 44.006 1.00 90.62 1161 ASP A CA 1
ATOM 8699 C C . ASP A 1 1161 ? -10.842 -21.567 44.445 1.00 90.62 1161 ASP A C 1
ATOM 8701 O O . ASP A 1 1161 ? -11.731 -22.154 45.053 1.00 90.62 1161 ASP A O 1
ATOM 8705 N N . ASP A 1 1162 ? -10.977 -20.278 44.098 1.00 92.81 1162 ASP A N 1
ATOM 8706 C CA . ASP A 1 1162 ? -12.197 -19.488 44.305 1.00 92.81 1162 ASP A CA 1
ATOM 8707 C C . ASP A 1 1162 ? -13.052 -19.472 43.029 1.00 92.81 1162 ASP A C 1
ATOM 8709 O O . ASP A 1 1162 ? -12.763 -18.756 42.064 1.00 92.81 1162 ASP A O 1
ATOM 8713 N N . ILE A 1 1163 ? -14.165 -20.211 43.031 1.00 93.94 1163 ILE A N 1
ATOM 8714 C CA . ILE A 1 1163 ? -15.130 -20.176 41.923 1.00 93.94 1163 ILE A CA 1
ATOM 8715 C C . ILE A 1 1163 ? -15.733 -18.778 41.706 1.00 93.94 1163 ILE A C 1
ATOM 8717 O O . ILE A 1 1163 ? -16.087 -18.418 40.580 1.00 93.94 1163 ILE A O 1
ATOM 8721 N N . GLY A 1 1164 ? -15.812 -17.957 42.756 1.00 93.31 1164 GLY A N 1
ATOM 8722 C CA . GLY A 1 1164 ? -16.232 -16.564 42.676 1.00 93.31 1164 GLY A CA 1
ATOM 8723 C C . GLY A 1 1164 ? -15.356 -15.753 41.724 1.00 93.31 1164 GLY A C 1
ATOM 8724 O O . GLY A 1 1164 ? -15.878 -14.935 40.969 1.00 93.31 1164 GLY A O 1
ATOM 8725 N N . HIS A 1 1165 ? -14.047 -16.011 41.675 1.00 91.56 1165 HIS A N 1
ATOM 8726 C CA . HIS A 1 1165 ? -13.130 -15.345 40.748 1.00 91.56 1165 HIS A CA 1
ATOM 8727 C C . HIS A 1 1165 ? -13.469 -15.657 39.285 1.00 91.56 1165 HIS A C 1
ATOM 8729 O O . HIS A 1 1165 ? -13.508 -14.748 38.451 1.00 91.56 1165 HIS A O 1
ATOM 8735 N N . VAL A 1 1166 ? -13.797 -16.913 38.977 1.00 94.50 1166 VAL A N 1
ATOM 8736 C CA . VAL A 1 1166 ? -14.211 -17.316 37.625 1.00 94.50 1166 VAL A CA 1
ATOM 8737 C C . VAL A 1 1166 ? -15.578 -16.722 37.272 1.00 94.50 1166 VAL A C 1
ATOM 8739 O O . VAL A 1 1166 ? -15.742 -16.155 36.192 1.00 94.50 1166 VAL A O 1
ATOM 8742 N N . ARG A 1 1167 ? -16.539 -16.753 38.204 1.00 95.06 1167 ARG A N 1
ATOM 8743 C CA . ARG A 1 1167 ? -17.866 -16.136 38.036 1.00 95.06 1167 ARG A CA 1
ATOM 8744 C C . ARG A 1 1167 ? -17.780 -14.632 37.754 1.00 95.06 1167 ARG A C 1
ATOM 8746 O O . ARG A 1 1167 ? -18.428 -14.151 36.827 1.00 95.06 1167 ARG A O 1
ATOM 8753 N N . ARG A 1 1168 ? -16.933 -13.896 38.489 1.00 92.62 1168 ARG A N 1
ATOM 8754 C CA . ARG A 1 1168 ? -16.657 -12.465 38.246 1.00 92.62 1168 ARG A CA 1
ATOM 8755 C C . ARG A 1 1168 ? -16.101 -12.224 36.843 1.00 92.62 1168 ARG A C 1
ATOM 8757 O O . ARG A 1 1168 ? -16.535 -11.296 36.165 1.00 92.62 1168 ARG A O 1
ATOM 8764 N N . LYS A 1 1169 ? -15.177 -13.077 36.387 1.00 91.31 1169 LYS A N 1
ATOM 8765 C CA . LYS A 1 1169 ? -14.597 -12.991 35.041 1.00 91.31 1169 LYS A CA 1
ATOM 8766 C C . LYS A 1 1169 ? -15.648 -13.192 33.951 1.00 91.31 1169 LYS A C 1
ATOM 8768 O O . LYS A 1 1169 ? -15.685 -12.391 33.023 1.00 91.31 1169 LYS A O 1
ATOM 8773 N N . VAL A 1 1170 ? -16.503 -14.209 34.085 1.00 93.94 1170 VAL A N 1
ATOM 8774 C CA . VAL A 1 1170 ? -17.593 -14.480 33.132 1.00 93.94 1170 VAL A CA 1
ATOM 8775 C C . VAL A 1 1170 ? -18.604 -13.336 33.130 1.00 93.94 1170 VAL A C 1
ATOM 8777 O O . VAL A 1 1170 ? -18.898 -12.804 32.067 1.00 93.94 1170 VAL A O 1
ATOM 8780 N N . SER A 1 1171 ? -19.065 -12.889 34.302 1.00 93.38 1171 SER A N 1
ATOM 8781 C CA . SER A 1 1171 ? -19.967 -11.734 34.433 1.00 93.38 1171 SER A CA 1
ATOM 8782 C C . SER A 1 1171 ? -19.431 -10.502 33.698 1.00 93.38 1171 SER A C 1
ATOM 8784 O O . SER A 1 1171 ? -20.147 -9.870 32.926 1.00 93.38 1171 SER A O 1
ATOM 8786 N N . TYR A 1 1172 ? -18.155 -10.173 33.899 1.00 90.81 1172 TYR A N 1
ATOM 8787 C CA . TYR A 1 1172 ? -17.539 -9.035 33.230 1.00 90.81 1172 TYR A CA 1
ATOM 8788 C C . TYR A 1 1172 ? -17.376 -9.264 31.721 1.00 90.81 1172 TYR A C 1
ATOM 8790 O O . TYR A 1 1172 ? -17.860 -8.468 30.926 1.00 90.81 1172 TYR A O 1
ATOM 8798 N N . ALA A 1 1173 ? -16.697 -10.335 31.304 1.00 92.00 1173 ALA A N 1
ATOM 8799 C CA . ALA A 1 1173 ? -16.294 -10.496 29.909 1.00 92.00 1173 ALA A CA 1
ATOM 8800 C C . ALA A 1 1173 ? -17.467 -10.853 28.983 1.00 92.00 1173 ALA A C 1
ATOM 8802 O O . ALA A 1 1173 ? -17.544 -10.317 27.882 1.00 92.00 1173 ALA A O 1
ATOM 8803 N N . LEU A 1 1174 ? -18.372 -11.732 29.429 1.00 93.94 1174 LEU A N 1
ATOM 8804 C CA . LEU A 1 1174 ? -19.501 -12.215 28.631 1.00 93.94 1174 LEU A CA 1
ATOM 8805 C C . LEU A 1 1174 ? -20.695 -11.255 28.675 1.00 93.94 1174 LEU A C 1
ATOM 8807 O O . LEU A 1 1174 ? -21.290 -10.975 27.637 1.00 93.94 1174 LEU A O 1
ATOM 8811 N N . LEU A 1 1175 ? -21.066 -10.761 29.862 1.00 92.88 1175 LEU A N 1
ATOM 8812 C CA . LEU A 1 1175 ? -22.257 -9.919 30.005 1.00 92.88 1175 LEU A CA 1
ATOM 8813 C C . LEU A 1 1175 ? -21.915 -8.439 29.828 1.00 92.88 1175 LEU A C 1
ATOM 8815 O O . LEU A 1 1175 ? -22.428 -7.811 28.908 1.00 92.88 1175 LEU A O 1
ATOM 8819 N N . GLN A 1 1176 ? -21.039 -7.882 30.668 1.00 89.94 1176 GLN A N 1
ATOM 8820 C CA . GLN A 1 1176 ? -20.801 -6.431 30.716 1.00 89.94 1176 GLN A CA 1
ATOM 8821 C C . GLN A 1 1176 ? -19.999 -5.911 29.512 1.00 89.94 1176 GLN A C 1
ATOM 8823 O O . GLN A 1 1176 ? -20.382 -4.922 28.905 1.00 89.94 1176 GLN A O 1
ATOM 8828 N N . ALA A 1 1177 ? -18.902 -6.577 29.148 1.00 88.62 1177 ALA A N 1
ATOM 8829 C CA . ALA A 1 1177 ? -17.982 -6.147 28.090 1.00 88.62 1177 ALA A CA 1
ATOM 8830 C C . ALA A 1 1177 ? -18.314 -6.741 26.708 1.00 88.62 1177 ALA A C 1
ATOM 8832 O O . ALA A 1 1177 ? -17.498 -6.654 25.784 1.00 88.62 1177 ALA A O 1
ATOM 8833 N N . ASN A 1 1178 ? -19.479 -7.383 26.570 1.00 92.94 1178 ASN A N 1
ATOM 8834 C CA . ASN A 1 1178 ? -19.928 -7.991 25.324 1.00 92.94 1178 ASN A CA 1
ATOM 8835 C C . ASN A 1 1178 ? -21.447 -7.857 25.126 1.00 92.94 1178 ASN A C 1
ATOM 8837 O O . ASN A 1 1178 ? -21.864 -6.938 24.422 1.00 92.94 1178 ASN A O 1
ATOM 8841 N N . ILE A 1 1179 ? -22.271 -8.721 25.738 1.00 93.81 1179 ILE A N 1
ATOM 8842 C CA . ILE A 1 1179 ? -23.721 -8.756 25.465 1.00 93.81 1179 ILE A CA 1
ATOM 8843 C C . ILE A 1 1179 ? -24.380 -7.403 25.744 1.00 93.81 1179 ILE A C 1
ATOM 8845 O O . ILE A 1 1179 ? -25.177 -6.958 24.926 1.00 93.81 1179 ILE A O 1
ATOM 8849 N N . ALA A 1 1180 ? -24.013 -6.717 26.830 1.00 90.38 1180 ALA A N 1
ATOM 8850 C CA . ALA A 1 1180 ? -24.563 -5.405 27.163 1.00 90.38 1180 ALA A CA 1
ATOM 8851 C C . ALA A 1 1180 ? -24.319 -4.373 26.053 1.00 90.38 1180 ALA A C 1
ATOM 8853 O O . ALA A 1 1180 ? -25.235 -3.648 25.694 1.00 90.38 1180 ALA A O 1
ATOM 8854 N N . HIS A 1 1181 ? -23.134 -4.360 25.438 1.00 87.38 1181 HIS A N 1
ATOM 8855 C CA . HIS A 1 1181 ? -22.857 -3.444 24.327 1.00 87.38 1181 HIS A CA 1
ATOM 8856 C C . HIS A 1 1181 ? -23.669 -3.778 23.083 1.00 87.38 1181 HIS A C 1
ATOM 8858 O O . HIS A 1 1181 ? -24.104 -2.875 22.377 1.00 87.38 1181 HIS A O 1
ATOM 8864 N N . VAL A 1 1182 ? -23.892 -5.065 22.814 1.00 90.88 1182 VAL A N 1
ATOM 8865 C CA . VAL A 1 1182 ? -24.772 -5.467 21.715 1.00 90.88 1182 VAL A CA 1
ATOM 8866 C C . VAL A 1 1182 ? -26.219 -5.088 22.022 1.00 90.88 1182 VAL A C 1
ATOM 8868 O O . VAL A 1 1182 ? -26.891 -4.575 21.140 1.00 90.88 1182 VAL A O 1
ATOM 8871 N N . VAL A 1 1183 ? -26.684 -5.231 23.266 1.00 91.88 1183 VAL A N 1
ATOM 8872 C CA . VAL A 1 1183 ? -28.005 -4.737 23.690 1.00 91.88 1183 VAL A CA 1
ATOM 8873 C C . VAL A 1 1183 ? -28.140 -3.236 23.434 1.00 91.88 1183 VAL A C 1
ATOM 8875 O O . VAL A 1 1183 ? -29.109 -2.841 22.793 1.00 91.88 1183 VAL A O 1
ATOM 8878 N N . THR A 1 1184 ? -27.165 -2.428 23.861 1.00 87.06 1184 THR A N 1
ATOM 8879 C CA . THR A 1 1184 ? -27.155 -0.973 23.637 1.00 87.06 1184 THR A CA 1
ATOM 8880 C C . THR A 1 1184 ? -27.234 -0.640 22.145 1.00 87.06 1184 THR A C 1
ATOM 8882 O O . THR A 1 1184 ? -28.160 0.049 21.726 1.00 87.06 1184 THR A O 1
ATOM 8885 N N . MET A 1 1185 ? -26.375 -1.243 21.310 1.00 87.00 1185 MET A N 1
ATOM 8886 C CA . MET A 1 1185 ? -26.416 -1.032 19.855 1.00 87.00 1185 MET A CA 1
ATOM 8887 C C . MET A 1 1185 ? -27.778 -1.385 19.241 1.00 87.00 1185 MET A C 1
ATOM 8889 O O . MET A 1 1185 ? -28.251 -0.688 18.345 1.00 87.00 1185 MET A O 1
ATOM 8893 N N . PHE A 1 1186 ? -28.405 -2.477 19.691 1.00 89.44 1186 PHE A N 1
ATOM 8894 C CA . PHE A 1 1186 ? -29.712 -2.897 19.188 1.00 89.44 1186 PHE A CA 1
ATOM 8895 C C . PHE A 1 1186 ? -30.846 -1.980 19.652 1.00 89.44 1186 PHE A C 1
ATOM 8897 O O . PHE A 1 1186 ? -31.758 -1.705 18.869 1.00 89.44 1186 PHE A O 1
ATOM 8904 N N . ALA A 1 1187 ? -30.794 -1.526 20.904 1.00 87.50 1187 ALA A N 1
ATOM 8905 C CA . ALA A 1 1187 ? -31.762 -0.594 21.462 1.00 87.50 1187 ALA A CA 1
ATOM 8906 C C . ALA A 1 1187 ? -31.736 0.736 20.699 1.00 87.50 1187 ALA A C 1
ATOM 8908 O O . ALA A 1 1187 ? -32.784 1.190 20.260 1.00 87.50 1187 ALA A O 1
ATOM 8909 N N . GLU A 1 1188 ? -30.550 1.288 20.446 1.00 84.62 1188 GLU A N 1
ATOM 8910 C CA . GLU A 1 1188 ? -30.371 2.555 19.726 1.00 84.62 1188 GLU A CA 1
ATOM 8911 C C . GLU A 1 1188 ? -30.715 2.447 18.236 1.00 84.62 1188 GLU A C 1
ATOM 8913 O O . GLU A 1 1188 ? -31.448 3.272 17.697 1.00 84.62 1188 GLU A O 1
ATOM 8918 N N . THR A 1 1189 ? -30.209 1.415 17.551 1.00 86.19 1189 THR A N 1
ATOM 8919 C CA . THR A 1 1189 ? -30.330 1.310 16.083 1.00 86.19 1189 THR A CA 1
ATOM 8920 C C . THR A 1 1189 ? -31.770 1.043 15.634 1.00 86.19 1189 THR A C 1
ATOM 8922 O O . THR A 1 1189 ? -32.166 1.468 14.547 1.00 86.19 1189 THR A O 1
ATOM 8925 N N . TRP A 1 1190 ? -32.559 0.324 16.441 1.00 86.94 1190 TRP A N 1
ATOM 8926 C CA . TRP A 1 1190 ? -33.927 -0.085 16.090 1.00 86.94 1190 TRP A CA 1
ATOM 8927 C C . TRP A 1 1190 ? -35.001 0.387 17.076 1.00 86.94 1190 TRP A C 1
ATOM 8929 O O . TRP A 1 1190 ? -36.131 -0.098 16.981 1.00 86.94 1190 TRP A O 1
ATOM 8939 N N . ASP A 1 1191 ? -34.667 1.301 17.992 1.00 85.06 1191 ASP A N 1
ATOM 8940 C CA . ASP A 1 1191 ? -35.572 1.834 19.025 1.00 85.06 1191 ASP A CA 1
ATOM 8941 C C . ASP A 1 1191 ? -36.289 0.712 19.806 1.00 85.06 1191 ASP A C 1
ATOM 8943 O O . ASP A 1 1191 ? -37.515 0.650 19.939 1.00 85.06 1191 ASP A O 1
ATOM 8947 N N . LEU A 1 1192 ? -35.506 -0.281 20.242 1.00 85.94 1192 LEU A N 1
ATOM 8948 C CA . LEU A 1 1192 ? -36.011 -1.460 20.946 1.00 85.94 1192 LEU A CA 1
ATOM 8949 C C . LEU A 1 1192 ? -35.862 -1.297 22.464 1.00 85.94 1192 LEU A C 1
ATOM 8951 O O . LEU A 1 1192 ? -34.771 -0.974 22.932 1.00 85.94 1192 LEU A O 1
ATOM 8955 N N . PRO A 1 1193 ? -36.889 -1.640 23.270 1.00 86.38 1193 PRO A N 1
ATOM 8956 C CA . PRO A 1 1193 ? -36.753 -1.642 24.721 1.00 86.38 1193 PRO A CA 1
ATOM 8957 C C . PRO A 1 1193 ? -35.663 -2.622 25.167 1.00 86.38 1193 PRO A C 1
ATOM 8959 O O . PRO A 1 1193 ? -35.773 -3.832 24.938 1.00 86.38 1193 PRO A O 1
ATOM 8962 N N . ALA A 1 1194 ? -34.631 -2.121 25.849 1.00 87.69 1194 ALA A N 1
ATOM 8963 C CA . ALA A 1 1194 ? -33.524 -2.943 26.341 1.00 87.69 1194 ALA A CA 1
ATOM 8964 C C . ALA A 1 1194 ? -33.997 -4.089 27.256 1.00 87.69 1194 ALA A C 1
ATOM 8966 O O . ALA A 1 1194 ? -33.447 -5.188 27.222 1.00 87.69 1194 ALA A O 1
ATOM 8967 N N . GLU A 1 1195 ? -35.075 -3.873 28.014 1.00 88.25 1195 GLU A N 1
ATOM 8968 C CA . GLU A 1 1195 ? -35.735 -4.883 28.853 1.00 88.25 1195 GLU A CA 1
ATOM 8969 C C . GLU A 1 1195 ? -36.145 -6.126 28.056 1.00 88.25 1195 GLU A C 1
ATOM 8971 O O . GLU A 1 1195 ? -35.957 -7.257 28.512 1.00 88.25 1195 GLU A O 1
ATOM 8976 N N . ARG A 1 1196 ? -36.645 -5.939 26.828 1.00 89.38 1196 ARG A N 1
ATOM 8977 C CA . ARG A 1 1196 ? -37.018 -7.042 25.937 1.00 89.38 1196 ARG A CA 1
ATOM 8978 C C . ARG A 1 1196 ? -35.791 -7.846 25.514 1.00 89.38 1196 ARG A C 1
ATOM 8980 O O . ARG A 1 1196 ? -35.844 -9.072 25.505 1.00 89.38 1196 ARG A O 1
ATOM 8987 N N . LEU A 1 1197 ? -34.684 -7.171 25.205 1.00 92.81 1197 LEU A N 1
ATOM 8988 C CA . LEU A 1 1197 ? -33.425 -7.817 24.827 1.00 92.81 1197 LEU A CA 1
ATOM 8989 C C . LEU A 1 1197 ? -32.833 -8.601 26.013 1.00 92.81 1197 LEU A C 1
ATOM 8991 O O . LEU A 1 1197 ? -32.440 -9.756 25.853 1.00 92.81 1197 LEU A O 1
ATOM 8995 N N . TRP A 1 1198 ? -32.858 -8.046 27.227 1.00 93.81 1198 TRP A N 1
ATOM 8996 C CA . TRP A 1 1198 ? -32.438 -8.770 28.434 1.00 93.81 1198 TRP A CA 1
ATOM 8997 C C . TRP A 1 1198 ? -33.360 -9.926 28.810 1.00 93.81 1198 TRP A C 1
ATOM 8999 O O . TRP A 1 1198 ? -32.870 -10.947 29.297 1.00 93.81 1198 TRP A O 1
ATOM 9009 N N . THR A 1 1199 ? -34.664 -9.811 28.545 1.00 92.81 1199 THR A N 1
ATOM 9010 C CA . THR A 1 1199 ? -35.609 -10.929 28.689 1.00 92.81 1199 THR A CA 1
ATOM 9011 C C . THR A 1 1199 ? -35.187 -12.087 27.788 1.00 92.81 1199 THR A C 1
ATOM 9013 O O . THR A 1 1199 ? -35.074 -13.212 28.265 1.00 92.81 1199 THR A O 1
ATOM 9016 N N . THR A 1 1200 ? -34.838 -11.816 26.524 1.00 94.19 1200 THR A N 1
ATOM 9017 C CA . THR A 1 1200 ? -34.296 -12.836 25.612 1.00 94.19 1200 THR A CA 1
ATOM 9018 C C . THR A 1 1200 ? -33.035 -13.492 26.180 1.00 94.19 1200 THR A C 1
ATOM 9020 O O . THR A 1 1200 ? -32.949 -14.719 26.219 1.00 94.19 1200 THR A O 1
ATOM 9023 N N . VAL A 1 1201 ? -32.074 -12.706 26.683 1.00 95.62 1201 VAL A N 1
ATOM 9024 C CA . VAL A 1 1201 ? -30.841 -13.242 27.298 1.00 95.62 1201 VAL A CA 1
ATOM 9025 C C . VAL A 1 1201 ? -31.166 -14.134 28.502 1.00 95.62 1201 VAL A C 1
ATOM 9027 O O . VAL A 1 1201 ? -30.603 -15.222 28.631 1.00 95.62 1201 VAL A O 1
ATOM 9030 N N . ARG A 1 1202 ? -32.096 -13.712 29.367 1.00 93.56 1202 ARG A N 1
ATOM 9031 C CA . ARG A 1 1202 ? -32.553 -14.479 30.536 1.00 93.56 1202 ARG A CA 1
ATOM 9032 C C . ARG A 1 1202 ? -33.199 -15.804 30.128 1.00 93.56 1202 ARG A C 1
ATOM 9034 O O . ARG A 1 1202 ? -32.863 -16.840 30.705 1.00 93.56 1202 ARG A O 1
ATOM 9041 N N . THR A 1 1203 ? -34.104 -15.778 29.151 1.00 93.44 1203 THR A N 1
ATOM 9042 C CA . THR A 1 1203 ? -34.774 -16.980 28.641 1.00 93.44 1203 THR A CA 1
ATOM 9043 C C . THR A 1 1203 ? -33.747 -17.965 28.097 1.00 93.44 1203 THR A C 1
ATOM 9045 O O . THR A 1 1203 ? -33.675 -19.082 28.596 1.00 93.44 1203 THR A O 1
ATOM 9048 N N . LYS A 1 1204 ? -32.845 -17.529 27.206 1.00 93.00 1204 LYS A N 1
ATOM 9049 C CA . LYS A 1 1204 ? -31.787 -18.397 26.657 1.00 93.00 1204 LYS A CA 1
ATOM 9050 C C . LYS A 1 1204 ? -30.859 -18.964 27.729 1.00 93.00 1204 LYS A C 1
ATOM 9052 O O . LYS A 1 1204 ? -30.450 -20.118 27.645 1.00 93.00 1204 LYS A O 1
ATOM 9057 N N . MET A 1 1205 ? -30.521 -18.170 28.746 1.00 92.75 1205 MET A N 1
ATOM 9058 C CA . MET A 1 1205 ? -29.704 -18.634 29.871 1.00 92.75 1205 MET A CA 1
ATOM 9059 C C . MET A 1 1205 ? -30.408 -19.743 30.665 1.00 92.75 1205 MET A C 1
ATOM 9061 O O . MET A 1 1205 ? -29.754 -20.682 31.112 1.00 92.75 1205 MET A O 1
ATOM 9065 N N . THR A 1 1206 ? -31.731 -19.649 30.806 1.00 90.75 1206 THR A N 1
ATOM 9066 C CA . THR A 1 1206 ? -32.560 -20.655 31.483 1.00 90.75 1206 THR A CA 1
ATOM 9067 C C . THR A 1 1206 ? -32.747 -21.900 30.613 1.00 90.75 1206 THR A C 1
ATOM 9069 O O . THR A 1 1206 ? -32.640 -23.014 31.121 1.00 90.75 1206 THR A O 1
ATOM 9072 N N . ASP A 1 1207 ? -32.932 -21.732 29.302 1.00 91.00 1207 ASP A N 1
ATOM 9073 C CA . ASP A 1 1207 ? -33.078 -22.831 28.340 1.00 91.00 1207 ASP A CA 1
ATOM 9074 C C . ASP A 1 1207 ? -31.849 -23.754 28.330 1.00 91.00 1207 ASP A C 1
ATOM 9076 O O . ASP A 1 1207 ? -31.986 -24.968 28.195 1.00 91.00 1207 ASP A O 1
ATOM 9080 N N . LEU A 1 1208 ? -30.644 -23.211 28.550 1.00 89.25 1208 LEU A N 1
ATOM 9081 C CA . LEU A 1 1208 ? -29.409 -24.002 28.653 1.00 89.25 1208 LEU A CA 1
ATOM 9082 C C . LEU A 1 1208 ? -29.372 -24.951 29.864 1.00 89.25 1208 LEU A C 1
ATOM 9084 O O . LEU A 1 1208 ? -28.538 -25.857 29.898 1.00 89.25 1208 LEU A O 1
ATOM 9088 N N . LEU A 1 1209 ? -30.246 -24.756 30.857 1.00 90.12 1209 LEU A N 1
ATOM 9089 C CA . LEU A 1 1209 ? -30.377 -25.666 31.996 1.00 90.12 1209 LEU A CA 1
ATOM 9090 C C . LEU A 1 1209 ? -31.217 -26.905 31.654 1.00 90.12 1209 LEU A C 1
ATOM 9092 O O . LEU A 1 1209 ? -31.113 -27.926 32.342 1.00 90.12 1209 LEU A O 1
ATOM 9096 N N . ALA A 1 1210 ? -32.046 -26.836 30.607 1.00 86.69 1210 ALA A N 1
ATOM 9097 C CA . ALA A 1 1210 ? -32.938 -27.921 30.228 1.00 86.69 1210 ALA A CA 1
ATOM 9098 C C . ALA A 1 1210 ? -32.144 -29.166 29.798 1.00 86.69 1210 ALA A C 1
ATOM 9100 O O . ALA A 1 1210 ? -31.235 -29.103 28.973 1.00 86.69 1210 ALA A O 1
ATOM 9101 N N . GLY A 1 1211 ? -32.495 -30.326 30.360 1.00 80.19 1211 GLY A N 1
ATOM 9102 C CA . GLY A 1 1211 ? -31.868 -31.605 30.010 1.00 80.19 1211 GLY A CA 1
ATOM 9103 C C . GLY A 1 1211 ? -30.479 -31.852 30.616 1.00 80.19 1211 GLY A C 1
ATOM 9104 O O . GLY A 1 1211 ? -29.845 -32.847 30.264 1.00 80.19 1211 GLY A O 1
ATOM 9105 N N . LEU A 1 1212 ? -29.995 -31.002 31.534 1.00 88.00 1212 LEU A N 1
ATOM 9106 C CA . LEU A 1 1212 ? -28.758 -31.276 32.277 1.00 88.00 1212 LEU A CA 1
ATOM 9107 C C . LEU A 1 1212 ? -28.960 -32.387 33.330 1.00 88.00 1212 LEU A C 1
ATOM 9109 O O . LEU A 1 1212 ? -29.988 -32.413 34.009 1.00 88.00 1212 LEU A O 1
ATOM 9113 N N . PRO A 1 1213 ? -27.972 -33.282 33.534 1.00 86.56 1213 PRO A N 1
ATOM 9114 C CA . PRO A 1 1213 ? -28.030 -34.283 34.598 1.00 86.56 1213 PRO A CA 1
ATOM 9115 C C . PRO A 1 1213 ? -27.975 -33.614 35.980 1.00 86.56 1213 PRO A C 1
ATOM 9117 O O . PRO A 1 1213 ? -27.352 -32.565 36.142 1.00 86.56 1213 PRO A O 1
ATOM 9120 N N . ALA A 1 1214 ? -28.600 -34.228 36.993 1.00 85.69 1214 ALA A N 1
ATOM 9121 C CA . ALA A 1 1214 ? -28.861 -33.605 38.300 1.00 85.69 1214 ALA A CA 1
ATOM 9122 C C . ALA A 1 1214 ? -27.618 -33.001 38.988 1.00 85.69 1214 ALA A C 1
ATOM 9124 O O . ALA A 1 1214 ? -27.687 -31.921 39.577 1.00 85.69 1214 ALA A O 1
ATOM 9125 N N . ASN A 1 1215 ? -26.464 -33.664 38.874 1.00 79.62 1215 ASN A N 1
ATOM 9126 C CA . ASN A 1 1215 ? -25.192 -33.201 39.435 1.00 79.62 1215 ASN A CA 1
ATOM 9127 C C . ASN A 1 1215 ? -24.660 -31.924 38.755 1.00 79.62 1215 ASN A C 1
ATOM 9129 O O . ASN A 1 1215 ? -24.092 -31.061 39.426 1.00 79.62 1215 ASN A O 1
ATOM 9133 N N . LEU A 1 1216 ? -24.843 -31.791 37.437 1.00 88.31 1216 LEU A N 1
ATOM 9134 C CA . LEU A 1 1216 ? -24.482 -30.583 36.692 1.00 88.31 1216 LEU A CA 1
ATOM 9135 C C . LEU A 1 1216 ? -25.547 -29.498 36.828 1.00 88.31 1216 LEU A C 1
ATOM 9137 O O . LEU A 1 1216 ? -25.188 -28.328 36.921 1.00 88.31 1216 LEU A O 1
ATOM 9141 N N . LEU A 1 1217 ? -26.826 -29.876 36.896 1.00 92.06 1217 LEU A N 1
ATOM 9142 C CA . LEU A 1 1217 ? -27.936 -28.942 37.045 1.00 92.06 1217 LEU A CA 1
ATOM 9143 C C . LEU A 1 1217 ? -27.770 -28.093 38.309 1.00 92.06 1217 LEU A C 1
ATOM 9145 O O . LEU A 1 1217 ? -27.826 -26.875 38.219 1.00 92.06 1217 LEU A O 1
ATOM 9149 N N . ALA A 1 1218 ? -27.447 -28.697 39.458 1.00 90.44 1218 ALA A N 1
ATOM 9150 C CA . ALA A 1 1218 ? -27.219 -27.948 40.698 1.00 90.44 1218 ALA A CA 1
ATOM 9151 C C . ALA A 1 1218 ? -26.097 -26.894 40.570 1.00 90.44 1218 ALA A C 1
ATOM 9153 O O . ALA A 1 1218 ? -26.233 -25.766 41.049 1.00 90.44 1218 ALA A O 1
ATOM 9154 N N . ARG A 1 1219 ? -24.991 -27.236 39.890 1.00 91.00 1219 ARG A N 1
ATOM 9155 C CA . ARG A 1 1219 ? -23.866 -26.311 39.651 1.00 91.00 1219 ARG A CA 1
ATOM 9156 C C . ARG A 1 1219 ? -24.256 -25.191 38.698 1.00 91.00 1219 ARG A C 1
ATOM 9158 O O . ARG A 1 1219 ? -24.011 -24.025 39.001 1.00 91.00 1219 ARG A O 1
ATOM 9165 N N . ALA A 1 1220 ? -24.871 -25.558 37.578 1.00 93.62 1220 ALA A N 1
ATOM 9166 C CA . ALA A 1 1220 ? -25.323 -24.630 36.556 1.00 93.62 1220 ALA A CA 1
ATOM 9167 C C . ALA A 1 1220 ? -26.354 -23.647 37.128 1.00 93.62 1220 ALA A C 1
ATOM 9169 O O . ALA A 1 1220 ? -26.196 -22.441 36.964 1.00 93.62 1220 ALA A O 1
ATOM 9170 N N . SER A 1 1221 ? -27.328 -24.131 37.906 1.00 93.75 1221 SER A N 1
ATOM 9171 C CA . SER A 1 1221 ? -28.299 -23.293 38.615 1.00 93.75 1221 SER A CA 1
ATOM 9172 C C . SER A 1 1221 ? -27.629 -22.323 39.588 1.00 93.75 1221 SER A C 1
ATOM 9174 O O . SER A 1 1221 ? -28.022 -21.163 39.638 1.00 93.75 1221 SER A O 1
ATOM 9176 N N . ALA A 1 1222 ? -26.595 -22.742 40.326 1.00 93.62 1222 ALA A N 1
ATOM 9177 C CA . ALA A 1 1222 ? -25.872 -21.846 41.231 1.00 93.62 1222 ALA A CA 1
ATOM 9178 C C . ALA A 1 1222 ? -25.070 -20.761 40.485 1.00 93.62 1222 ALA A C 1
ATOM 9180 O O . ALA A 1 1222 ? -24.953 -19.634 40.969 1.00 93.62 1222 ALA A O 1
ATOM 9181 N N . ASP A 1 1223 ? -24.499 -21.087 39.324 1.00 95.62 1223 ASP A N 1
ATOM 9182 C CA . ASP A 1 1223 ? -23.789 -20.117 38.484 1.00 95.62 1223 ASP A CA 1
ATOM 9183 C C . ASP A 1 1223 ? -24.762 -19.131 37.821 1.00 95.62 1223 ASP A C 1
ATOM 9185 O O . ASP A 1 1223 ? -24.517 -17.926 37.847 1.00 95.62 1223 ASP A O 1
ATOM 9189 N N . VAL A 1 1224 ? -25.896 -19.614 37.306 1.00 94.38 1224 VAL A N 1
ATOM 9190 C CA . VAL A 1 1224 ? -26.968 -18.769 36.756 1.00 94.38 1224 VAL A CA 1
ATOM 9191 C C . VAL A 1 1224 ? -27.574 -17.874 37.839 1.00 94.38 1224 VAL A C 1
ATOM 9193 O O . VAL A 1 1224 ? -27.734 -16.679 37.613 1.00 94.38 1224 VAL A O 1
ATOM 9196 N N . ALA A 1 1225 ? -27.825 -18.401 39.040 1.00 93.25 1225 ALA A N 1
ATOM 9197 C CA . ALA A 1 1225 ? -28.320 -17.612 40.166 1.00 93.25 1225 ALA A CA 1
ATOM 9198 C C . ALA A 1 1225 ? -27.365 -16.467 40.530 1.00 93.25 1225 ALA A C 1
ATOM 9200 O O . ALA A 1 1225 ? -27.823 -15.358 40.795 1.00 93.25 1225 ALA A O 1
ATOM 9201 N N . PHE A 1 1226 ? -26.046 -16.700 40.482 1.00 94.88 1226 PHE A N 1
ATOM 9202 C CA . PHE A 1 1226 ? -25.059 -15.630 40.638 1.00 94.88 1226 PHE A CA 1
ATOM 9203 C C . PHE A 1 1226 ? -25.190 -14.571 39.536 1.00 94.88 1226 PHE A C 1
ATOM 9205 O O . PHE A 1 1226 ? -25.174 -13.387 39.840 1.00 94.88 1226 PHE A O 1
ATOM 9212 N N . LEU A 1 1227 ? -25.348 -14.970 38.271 1.00 94.00 1227 LEU A N 1
ATOM 9213 C CA . LEU A 1 1227 ? -25.498 -14.032 37.149 1.00 94.00 1227 LEU A CA 1
ATOM 9214 C C . LEU A 1 1227 ? -26.840 -13.273 37.157 1.00 94.00 1227 LEU A C 1
ATOM 9216 O O . LEU A 1 1227 ? -26.968 -12.278 36.447 1.00 94.00 1227 LEU A O 1
ATOM 9220 N N . MET A 1 1228 ? -27.820 -13.712 37.954 1.00 92.00 1228 MET A N 1
ATOM 9221 C CA . MET A 1 1228 ? -29.156 -13.112 38.094 1.00 92.00 1228 MET A CA 1
ATOM 9222 C C . MET A 1 1228 ? -29.372 -12.366 39.427 1.00 92.00 1228 MET A C 1
ATOM 9224 O O . MET A 1 1228 ? -30.495 -11.952 39.733 1.00 92.00 1228 MET A O 1
ATOM 9228 N N . THR A 1 1229 ? -28.326 -12.161 40.237 1.00 93.12 1229 THR A N 1
ATOM 9229 C CA . THR A 1 1229 ? -28.418 -11.335 41.455 1.00 93.12 1229 THR A CA 1
ATOM 9230 C C . THR A 1 1229 ? -28.788 -9.893 41.118 1.00 93.12 1229 THR A C 1
ATOM 9232 O O . THR A 1 1229 ? -28.491 -9.422 40.026 1.00 93.12 1229 THR A O 1
ATOM 9235 N N . SER A 1 1230 ? -29.382 -9.149 42.059 1.00 89.38 1230 SER A N 1
ATOM 9236 C CA . SER A 1 1230 ? -29.781 -7.746 41.833 1.00 89.38 1230 SER A CA 1
ATOM 9237 C C . SER A 1 1230 ? -28.623 -6.826 41.446 1.00 89.38 1230 SER A C 1
ATOM 9239 O O . SER A 1 1230 ? -28.827 -5.837 40.745 1.00 89.38 1230 SER A O 1
ATOM 9241 N N . HIS A 1 1231 ? -27.408 -7.170 41.877 1.00 90.44 1231 HIS A N 1
ATOM 9242 C CA . HIS A 1 1231 ? -26.185 -6.461 41.535 1.00 90.44 1231 HIS A CA 1
ATOM 9243 C C . HIS A 1 1231 ? -25.082 -7.442 41.143 1.00 90.44 1231 HIS A C 1
ATOM 9245 O O . HIS A 1 1231 ? -24.939 -8.494 41.772 1.00 90.44 1231 HIS A O 1
ATOM 9251 N N . LEU A 1 1232 ? -24.276 -7.069 40.148 1.00 91.69 1232 LEU A N 1
ATOM 9252 C CA . LEU A 1 1232 ? -23.064 -7.785 39.753 1.00 91.69 1232 LEU A CA 1
ATOM 9253 C C . LEU A 1 1232 ? -21.816 -6.930 40.006 1.00 91.69 1232 LEU A C 1
ATOM 9255 O O . LEU A 1 1232 ? -21.868 -5.705 39.895 1.00 91.69 1232 LEU A O 1
ATOM 9259 N N . PRO A 1 1233 ? -20.673 -7.554 40.331 1.00 90.81 1233 PRO A N 1
ATOM 9260 C CA . PRO A 1 1233 ? -19.409 -6.842 40.436 1.00 90.81 1233 PRO A CA 1
ATOM 9261 C C . PRO A 1 1233 ? -18.941 -6.390 39.046 1.00 90.81 1233 PRO A C 1
ATOM 9263 O O . PRO A 1 1233 ? -18.804 -7.203 38.131 1.00 90.81 1233 PRO A O 1
ATOM 9266 N N . GLN A 1 1234 ? -18.652 -5.100 38.900 1.00 88.00 1234 GLN A N 1
ATOM 9267 C CA . GLN A 1 1234 ? -18.069 -4.502 37.699 1.00 88.00 1234 GLN A CA 1
ATOM 9268 C C . GLN A 1 1234 ? -16.721 -3.869 38.036 1.00 88.00 1234 GLN A C 1
ATOM 9270 O O . GLN A 1 1234 ? -16.560 -3.267 39.098 1.00 88.00 1234 GLN A O 1
ATOM 9275 N N . LYS A 1 1235 ? -15.748 -4.001 37.131 1.00 87.19 1235 LYS A N 1
ATOM 9276 C CA . LYS A 1 1235 ? -14.428 -3.381 37.291 1.00 87.19 1235 LYS A CA 1
ATOM 9277 C C . LYS A 1 1235 ? -14.536 -1.857 37.335 1.00 87.19 1235 LYS A C 1
ATOM 9279 O O . LYS A 1 1235 ? -15.182 -1.266 36.471 1.00 87.19 1235 LYS A O 1
ATOM 9284 N N . ALA A 1 1236 ? -13.872 -1.248 38.313 1.00 88.88 1236 ALA A N 1
ATOM 9285 C CA . ALA A 1 1236 ? -13.808 0.198 38.492 1.00 88.88 1236 ALA A CA 1
ATOM 9286 C C . ALA A 1 1236 ? -12.523 0.756 37.865 1.00 88.88 1236 ALA A C 1
ATOM 9288 O O . ALA A 1 1236 ? -11.533 0.992 38.556 1.00 88.88 1236 ALA A O 1
ATOM 9289 N N . PHE A 1 1237 ? -12.510 0.898 36.537 1.00 88.12 1237 PHE A N 1
ATOM 9290 C CA . PHE A 1 1237 ? -11.328 1.328 35.786 1.00 88.12 1237 PHE A CA 1
ATOM 9291 C C . PHE A 1 1237 ? -10.836 2.715 36.197 1.00 88.12 1237 PHE A C 1
ATOM 9293 O O . PHE A 1 1237 ? -9.626 2.933 36.234 1.00 88.12 1237 PHE A O 1
ATOM 9300 N N . GLY A 1 1238 ? -11.747 3.631 36.527 1.00 87.00 1238 GLY A N 1
ATOM 9301 C CA . GLY A 1 1238 ? -11.399 4.978 36.977 1.00 87.00 1238 GLY A CA 1
ATOM 9302 C C . GLY A 1 1238 ? -10.713 4.945 38.328 1.00 87.00 1238 GLY A C 1
ATOM 9303 O O . GLY A 1 1238 ? -9.621 5.485 38.479 1.00 87.00 1238 GLY A O 1
ATOM 9304 N N . LEU A 1 1239 ? -11.304 4.232 39.284 1.00 88.44 1239 LEU A N 1
ATOM 9305 C CA . LEU A 1 1239 ? -10.743 4.084 40.620 1.00 88.44 1239 LEU A CA 1
ATOM 9306 C C . LEU A 1 1239 ? -9.392 3.366 40.593 1.00 88.44 1239 LEU A C 1
ATOM 9308 O O . LEU A 1 1239 ? -8.442 3.821 41.221 1.00 88.44 1239 LEU A O 1
ATOM 9312 N N . MET A 1 1240 ? -9.288 2.275 39.829 1.00 90.06 1240 MET A N 1
ATOM 9313 C CA . MET A 1 1240 ? -8.023 1.562 39.637 1.00 90.06 1240 MET A CA 1
ATOM 9314 C C . MET A 1 1240 ? -6.950 2.484 39.061 1.00 90.06 1240 MET A C 1
ATOM 9316 O O . MET A 1 1240 ? -5.803 2.433 39.497 1.00 90.06 1240 MET A O 1
ATOM 9320 N N . ARG A 1 1241 ? -7.319 3.346 38.105 1.00 88.31 1241 ARG A N 1
ATOM 9321 C CA . ARG A 1 1241 ? -6.385 4.284 37.487 1.00 88.31 1241 ARG A CA 1
ATOM 9322 C C . ARG A 1 1241 ? -5.929 5.383 38.446 1.00 88.31 1241 ARG A C 1
ATOM 9324 O O . ARG A 1 1241 ? -4.740 5.693 38.459 1.00 88.31 1241 ARG A O 1
ATOM 9331 N N . LEU A 1 1242 ? -6.855 5.938 39.226 1.00 88.31 1242 LEU A N 1
ATOM 9332 C CA . LEU A 1 1242 ? -6.608 7.012 40.194 1.00 88.31 1242 LEU A CA 1
ATOM 9333 C C . LEU A 1 1242 ? -5.796 6.546 41.409 1.00 88.31 1242 LEU A C 1
ATOM 9335 O O . LEU A 1 1242 ? -5.055 7.341 41.979 1.00 88.31 1242 LEU A O 1
ATOM 9339 N N . LEU A 1 1243 ? -5.933 5.274 41.796 1.00 88.19 1243 LEU A N 1
ATOM 9340 C CA . LEU A 1 1243 ? -5.186 4.656 42.899 1.00 88.19 1243 LEU A CA 1
ATOM 9341 C C . LEU A 1 1243 ? -3.890 3.967 42.452 1.00 88.19 1243 LEU A C 1
ATOM 9343 O O . LEU A 1 1243 ? -3.208 3.385 43.290 1.00 88.19 1243 LEU A O 1
ATOM 9347 N N . ALA A 1 1244 ? -3.584 3.964 41.149 1.00 84.88 1244 ALA A N 1
ATOM 9348 C CA . ALA A 1 1244 ? -2.503 3.164 40.568 1.00 84.88 1244 ALA A CA 1
ATOM 9349 C C . ALA A 1 1244 ? -2.538 1.688 41.034 1.00 84.88 1244 ALA A C 1
ATOM 9351 O O . ALA A 1 1244 ? -1.512 1.094 41.361 1.00 84.88 1244 ALA A O 1
ATOM 9352 N N . ALA A 1 1245 ? -3.740 1.103 41.088 1.00 85.12 1245 ALA A N 1
ATOM 9353 C CA . ALA A 1 1245 ? -3.959 -0.217 41.665 1.00 85.12 1245 ALA A CA 1
ATOM 9354 C C . ALA A 1 1245 ? -3.264 -1.327 40.855 1.00 85.12 1245 ALA A C 1
ATOM 9356 O O . ALA A 1 1245 ? -3.397 -1.410 39.631 1.00 85.12 1245 ALA A O 1
ATOM 9357 N N . ASP A 1 1246 ? -2.584 -2.231 41.558 1.00 77.50 1246 ASP A N 1
ATOM 9358 C CA . ASP A 1 1246 ? -1.932 -3.426 41.006 1.00 77.50 1246 ASP A CA 1
ATOM 9359 C C . ASP A 1 1246 ? -2.873 -4.645 40.901 1.00 77.50 1246 ASP A C 1
ATOM 9361 O O . ASP A 1 1246 ? -2.541 -5.654 40.271 1.00 77.50 1246 ASP A O 1
ATOM 9365 N N . HIS A 1 1247 ? -4.077 -4.541 41.466 1.00 81.25 1247 HIS A N 1
ATOM 9366 C CA . HIS A 1 1247 ? -5.119 -5.563 41.470 1.00 81.25 1247 HIS A CA 1
ATOM 9367 C C . HIS A 1 1247 ? -6.454 -5.025 40.934 1.00 81.25 1247 HIS A C 1
ATOM 9369 O O . HIS A 1 1247 ? -6.695 -3.821 40.858 1.00 81.25 1247 HIS A O 1
ATOM 9375 N N . ASP A 1 1248 ? -7.347 -5.935 40.533 1.00 86.00 1248 ASP A N 1
ATOM 9376 C CA . ASP A 1 1248 ? -8.670 -5.561 40.030 1.00 86.00 1248 ASP A CA 1
ATOM 9377 C C . ASP A 1 1248 ? -9.576 -5.093 41.190 1.00 86.00 1248 ASP A C 1
ATOM 9379 O O . ASP A 1 1248 ? -9.855 -5.864 42.112 1.00 86.00 1248 ASP A O 1
ATOM 9383 N N . ILE A 1 1249 ? -10.095 -3.863 41.109 1.00 88.69 1249 ILE A N 1
ATOM 9384 C CA . ILE A 1 1249 ? -11.093 -3.320 42.046 1.00 88.69 1249 ILE A CA 1
ATOM 9385 C C . ILE A 1 1249 ? -12.483 -3.437 41.416 1.00 88.69 1249 ILE A C 1
ATOM 9387 O O . ILE A 1 1249 ? -12.683 -3.071 40.256 1.00 88.69 1249 ILE A O 1
ATOM 9391 N N . TYR A 1 1250 ? -13.454 -3.927 42.190 1.00 89.06 1250 TYR A N 1
ATOM 9392 C CA . TYR A 1 1250 ? -14.835 -4.111 41.744 1.00 89.06 1250 TYR A CA 1
ATOM 9393 C C . TYR A 1 1250 ? -15.808 -3.270 42.570 1.00 89.06 1250 TYR A C 1
ATOM 9395 O O . TYR A 1 1250 ? -15.678 -3.170 43.790 1.00 89.06 1250 TYR A O 1
ATOM 9403 N N . LEU A 1 1251 ? -16.823 -2.720 41.906 1.00 88.50 1251 LEU A N 1
ATOM 9404 C CA . LEU A 1 1251 ? -17.963 -2.053 42.530 1.00 88.50 1251 LEU A CA 1
ATOM 9405 C C . LEU A 1 1251 ? -19.262 -2.780 42.151 1.00 88.50 1251 LEU A C 1
ATOM 9407 O O . LEU A 1 1251 ? -19.361 -3.289 41.032 1.00 88.50 1251 LEU A O 1
ATOM 9411 N N . PRO A 1 1252 ? -20.252 -2.862 43.059 1.00 88.69 1252 PRO A N 1
ATOM 9412 C CA . PRO A 1 1252 ? -21.550 -3.441 42.736 1.00 88.69 1252 PRO A CA 1
ATOM 9413 C C . PRO A 1 1252 ? -22.300 -2.532 41.756 1.00 88.69 1252 PRO A C 1
ATOM 9415 O O . PRO A 1 1252 ? -22.392 -1.327 41.981 1.00 88.69 1252 PRO A O 1
ATOM 9418 N N . GLN A 1 1253 ? -22.846 -3.115 40.691 1.00 86.31 1253 GLN A N 1
ATOM 9419 C CA . GLN A 1 1253 ? -23.647 -2.422 39.681 1.00 86.31 1253 GLN A CA 1
ATOM 9420 C C . GLN A 1 1253 ? -24.973 -3.140 39.482 1.00 86.31 1253 GLN A C 1
ATOM 9422 O O . GLN A 1 1253 ? -25.023 -4.368 39.563 1.00 86.31 1253 GLN A O 1
ATOM 9427 N N . ALA A 1 1254 ? -26.040 -2.375 39.249 1.00 86.31 1254 ALA A N 1
ATOM 9428 C CA . ALA A 1 1254 ? -27.374 -2.923 39.040 1.00 86.31 1254 ALA A CA 1
ATOM 9429 C C . ALA A 1 1254 ? -27.377 -3.899 37.856 1.00 86.31 1254 ALA A C 1
ATOM 9431 O O . ALA A 1 1254 ? -26.748 -3.651 36.825 1.00 86.31 1254 ALA A O 1
ATOM 9432 N N . ASN A 1 1255 ? -28.069 -5.023 38.020 1.00 88.81 1255 ASN A N 1
ATOM 9433 C CA . ASN A 1 1255 ? -28.098 -6.088 37.032 1.00 88.81 1255 ASN A CA 1
ATOM 9434 C C . ASN A 1 1255 ? -29.435 -6.104 36.270 1.00 88.81 1255 ASN A C 1
ATOM 9436 O O . ASN A 1 1255 ? -30.460 -6.460 36.865 1.00 88.81 1255 ASN A O 1
ATOM 9440 N N . PRO A 1 1256 ? -29.454 -5.812 34.957 1.00 87.69 1256 PRO A N 1
ATOM 9441 C CA . PRO A 1 1256 ? -30.686 -5.848 34.170 1.00 87.69 1256 PRO A CA 1
ATOM 9442 C C . PRO A 1 1256 ? -31.283 -7.263 34.064 1.00 87.69 1256 PRO A C 1
ATOM 9444 O O . PRO A 1 1256 ? -32.494 -7.418 33.898 1.00 87.69 1256 PRO A O 1
ATOM 9447 N N . LEU A 1 1257 ? -30.478 -8.316 34.265 1.00 87.81 1257 LEU A N 1
ATOM 9448 C CA . LEU A 1 1257 ? -30.966 -9.696 34.322 1.00 87.81 1257 LEU A CA 1
ATOM 9449 C C . LEU A 1 1257 ? -31.780 -10.008 35.580 1.00 87.81 1257 LEU A C 1
ATOM 9451 O O . LEU A 1 1257 ? -32.360 -11.088 35.620 1.00 87.81 1257 LEU A O 1
ATOM 9455 N N . HIS A 1 1258 ? -31.874 -9.117 36.573 1.00 83.81 1258 HIS A N 1
ATOM 9456 C CA . HIS A 1 1258 ? -32.675 -9.330 37.785 1.00 83.81 1258 HIS A CA 1
ATOM 9457 C C . HIS A 1 1258 ? -34.152 -8.911 37.622 1.00 83.81 1258 HIS A C 1
ATOM 9459 O O . HIS A 1 1258 ? -35.037 -9.661 38.023 1.00 83.81 1258 HIS A O 1
ATOM 9465 N N . GLY A 1 1259 ? -34.444 -7.800 36.926 1.00 63.34 1259 GLY A N 1
ATOM 9466 C CA . GLY A 1 1259 ? -35.793 -7.198 36.831 1.00 63.34 1259 GLY A CA 1
ATOM 9467 C C . GLY A 1 1259 ? -36.630 -7.498 35.573 1.00 63.34 1259 GLY A C 1
ATOM 9468 O O . GLY A 1 1259 ? -37.811 -7.180 35.548 1.00 63.34 1259 GLY A O 1
ATOM 9469 N N . ALA A 1 1260 ? -36.076 -8.150 34.547 1.00 54.47 1260 ALA A N 1
ATOM 9470 C CA . ALA A 1 1260 ? -36.753 -8.502 33.286 1.00 54.47 1260 ALA A CA 1
ATOM 9471 C C . ALA A 1 1260 ? -37.888 -9.565 33.397 1.00 54.47 1260 ALA A C 1
ATOM 9473 O O . ALA A 1 1260 ? -38.084 -10.357 32.481 1.00 54.47 1260 ALA A O 1
ATOM 9474 N N . GLY A 1 1261 ? -38.592 -9.659 34.533 1.00 36.94 1261 GLY A N 1
ATOM 9475 C CA . GLY A 1 1261 ? -39.600 -10.697 34.800 1.00 36.94 1261 GLY A CA 1
ATOM 9476 C C . GLY A 1 1261 ? -40.856 -10.268 35.560 1.00 36.94 1261 GLY A C 1
ATOM 9477 O O . GLY A 1 1261 ? -41.692 -11.130 35.801 1.00 36.94 1261 GLY A O 1
ATOM 9478 N N . ASP A 1 1262 ? -41.037 -8.988 35.900 1.00 33.62 1262 ASP A N 1
ATOM 9479 C CA . ASP A 1 1262 ? -42.218 -8.540 36.666 1.00 33.62 1262 ASP A CA 1
ATOM 9480 C C . ASP A 1 1262 ? -43.388 -8.026 35.797 1.00 33.62 1262 ASP A C 1
ATOM 9482 O O . ASP A 1 1262 ? -44.322 -7.413 36.307 1.00 33.62 1262 ASP A O 1
ATOM 9486 N N . THR A 1 1263 ? -43.398 -8.311 34.489 1.00 31.78 1263 THR A N 1
ATOM 9487 C CA . THR A 1 1263 ? -44.483 -7.906 33.565 1.00 31.78 1263 THR A CA 1
ATOM 9488 C C . THR A 1 1263 ? -45.131 -9.054 32.785 1.00 31.78 1263 THR A C 1
ATOM 9490 O O . THR A 1 1263 ? -45.672 -8.837 31.704 1.00 31.78 1263 THR A O 1
ATOM 9493 N N . VAL A 1 1264 ? -45.162 -10.269 33.345 1.00 31.27 1264 VAL A N 1
ATOM 9494 C CA . VAL A 1 1264 ? -46.153 -11.287 32.947 1.00 31.27 1264 VAL A CA 1
ATOM 9495 C C . VAL A 1 1264 ? -46.670 -12.010 34.194 1.00 31.27 1264 VAL A C 1
ATOM 9497 O O . VAL A 1 1264 ? -46.082 -12.987 34.660 1.00 31.27 1264 VAL A O 1
ATOM 9500 N N . ARG A 1 1265 ? -47.783 -11.515 34.735 1.00 27.05 1265 ARG A N 1
ATOM 9501 C CA . ARG A 1 1265 ? -48.752 -12.305 35.499 1.00 27.05 1265 ARG A CA 1
ATOM 9502 C C . ARG A 1 1265 ? -50.113 -12.155 34.855 1.00 27.05 1265 ARG A C 1
ATOM 9504 O O . ARG A 1 1265 ? -50.441 -11.003 34.492 1.00 27.05 1265 ARG A O 1
#

Foldseek 3Di:
DQPCLVVQLVVLLLVLLQLLLFLVVQLCVQLVFFPVVVCVVQAWDFDWDDLFLFRRIGTPDFTDGNNHGDSGSLVVLVVCVVSVRGDFDPVLSVVVSVLLVQLSSLLSSLSSLLLSVLVVLQVQQPCVCVCVQQVLVSLVVSCCVVVPVQAPALVLQLLLSSAASNASSRRHKAPDDPVRSCQQASVNVHKDWFWKKKAFLVQKDKAPHLVQVQVVCCQQPVVLLVVQCVQCVVVVHHNVRIGIFGADPSLVPPVCCVQPVVCCVVVRMGTGPGTFIWHAGNVSQFTWTGNDSPTFIKGKRHQAQIDRAQDGRFAAPQNRHVQQLVLVVQVVCLCQDPLNCDDDPVRHTQEEEFGQRMKMFGRDDDDPDPVSNRSNRGSGMMTITHDVSVVDDPQKHKYQLSSQQGQRSHPRAGSVLSLLSNVCSVVVHQSLQSLQQQLLLVLSQPVLNQLCCCLQFVKHDQRASSQWMFMDGPSHGRHIYGYDPLQMAGAVVNNVVVVHDTPGDPPRNNYDPDSVSSLLRHQCRPPSHSVRVSLSSSCVSNVHDSLVRLVSNLLSLLQSLLQQLLLPPDPVSNVSSVVSSCCQQANFRWYWSSSVCSSVSNDSDTDTDGTRRSNHDDDDDDDDPPDDPQLVLLLVCCVRRPVVLNVLLVVCLLVLQQVLQQLLVLLCVQVVVLFQFPDKDKDFPPDPDDDPDDPVQDVQQDRDGAIWIWTQHQLRKIKIFGFHQQLFFGGGRGPGFIWIDNPPDIDTDSGNLVVLVVRVSRDDLWDSVVVSVLSVQLSSLLSVLSSLLVVLADPDADFLLVVLVVDQQLVSQLSLQLLQSDAFSNFSRRFGWAPDRSSNSQDQASSRHAKFWFWKKWAFPVFKDKFAFPVRATPQRVCCQFPVSLVVLVCVQCVVVVHDSVRTGIFTAGSCLVPPPCCPQPVPCPVVVNMGTRSSRTFIWRAGNVSQWTWGPATGPVRFIKIKGWQDQIDRGQDGRFAASLQQHVQQVVLVVLQVVQCPDPLRNQAEHEFGFGIKMFTHDDPPDPDVCRRGSGIMIITGRPSVVDDRQKHKYFLSSQQRAHPPGDGPLCSLQPLVHPDLVSVVQQLLQVLSSLLSSAQCCCLQAVKGALQFRRQWMFIDHSSHGRHIYGYDRLPIAGQPVNNVVNVHDDDGDPPRPRYDVDSVVSLLSNLARRRVRHSSVVLSSSCVSNVDNSLVSLLSSLVSLVVVLPPDDPVSSVSSVVSSVQLQPQWGWYFSSSVCNGVVPPDTDTDTTGGSSNPSPPPDD

Organism: NCBI:txid2760662

InterPro domains:
  IPR007310 Aerobactin siderophore biosynthesis, IucA/IucC, N-terminal [PF04183] (155-406)
  IPR007310 Aerobactin siderophore biosynthesis, IucA/IucC, N-terminal [PF04183] (814-1058)
  IPR022770 Aerobactin siderophore biosynthesis IucA/IucC-like, C-terminal [PF06276] (437-602)
  IPR022770 Aerobactin siderophore biosynthesis IucA/IucC-like, C-terminal [PF06276] (1086-1246)
  IPR037455 Aerobactin siderophore biosynthesis, IucA/IucC-like [PTHR34384] (721-1259)